Protein 7ZW1 (pdb70)

B-factor: mean 155.66, std 49.42, range [99.78, 293.06]

Sequence (760 aa):
KVKFDQKKRVKLAQGLWLMNWFSVLAGIIIFSLGLFLKIELRKRSDVMNNSESHFVPNSLIGMGVLSCVFNSLAGKICYDALDPAKYARWKPWLKPYLAICVLFNIILFLVALCCFLLRGSLENTLGQGLKNGMKYYRDTDTPGRSFMKKTIDMLQIEFKCCGNNGFRDWFEIQWISNRYLDFSSKEVKDRIKSNVDGRYLVDGVPFSCCNPSSPRPCIQYQITNNSAHYSYDHQTEELNLWVRGCRAALLSYYSSLMNSMGVVTLLIWLFEVTITIGLRYLQTSLDGVSNPEESESESEGWLLEKSVPETWKAFLELVLPLQPRIRLAQGLWLLSWLLALAGGVILLCSGHLLVQLRHLGTFLAPSCQFPVLPQAALAAGAVALGTGLVGVGASRASLNAALYPPWRGVLGPLLVAGTAGGGGLLVVGLGLALALPGSLDEALEEGLVTALAHYKDTEVPGHCQAKRLVDELQLRYHCCGRHGYKDWFGVQWVSSRYLDPGDRDVADRIQSNVEGLYLTDGVPFSCCNPHSPRPCLQNRLSDSYAHPLFDPRQPNQNLWAQGCHEVLLEHLQDLAGTLGSMLAVTFLLQALVLLGLRYLQTALEGLGGVIDAGGETQGYLFPSGLKDMLKTASQVQLQESGGGLVQAGGSLRLSCAASTRTTSRYTVGWFCQAPGKEREFVAAVHWSGGSTWYADSVKGRFTISRDNAKNTVYLQMNSLKQEDTAVYYCAAAEPRRYSYYMRPDEYNYWGQGTQVTVSS

GO terms:
  GO:0016020 membrane (C, TAS)
  GO:0007601 visual perception (P, TAS)
  GO:0005515 protein binding (F, IPI)

Foldseek 3Di:
DDKDFLVRLLVLLVVLLVLLVVLLVLLVVLLVLLVVLQVVVCVLCQLFPVDDDPDLSVLSNVLSVVSNVLSVVVNVCSVLLNPQVSNVVVVVCLVVNLVVLVVSLVVLVVSLVCLQVVLVRRLVRRLVSNVVLQQLQAVLVDPPRVVSVVSNLVLLQVLLAFGQQAQVVVQVHARHHPVPDDCPDPVQVVQQVVDPPRGHGFRFGPPSQFAPPDPDQADGGCLCVQVPDPPDHNVPDDNGGRRGHSSVSVSVVSSVSSNVSSVSSVVSSVSSVVSSQSSQQSVQFCVQPPHSVVSRDMGGGDNDPDDPVRVVVVVVD/DQAFLVNLVVLLVVLLVLLVVLLVLLVVLLVLLVVVLVVCVLVVLLFAPPADLNVLSVLSNQLSVLSNVLSVVSNVSSVCVVPLVVCVVVQPVVVVVLVVSVVSNVVSLVVSLVSLVPRLVCLLVRNVVSLVVLLLLQAPCPDPPRVCSVVSVLVLLQVQVADGQWDPFCSLVHARHHCVPDDPPDPVQVVQLVVDPPSGGGFRFDDPSQFDPVAPDPADTHPLVDQVPDPHRHPPDDPGHGGHGHSNVSVSVVVNVSSVVSSVSSVVSSVSSVVSSQSVLQSSQQCVVVVSDSPDRPRRDGDNDPDDPVVVVVVD/DDKAKAKDWADEAAAQDKTKIKIAIDDLPLLQKKKFKWWDAPVGDTDGAWTAHNVQPAMDGDPVCPPQKDWGADSVRSMIMIMHGRHHQVSFTWMKMFIAGDPDPCSDDDPVGTDHIHPTHTHGYHD

Nearest PDB structures (foldseek):
  7zw1-assembly1_B  TM=1.003E+00  e=3.125E-49  Homo sapiens
  7zw1-assembly1_A  TM=8.471E-01  e=6.240E-21  Homo sapiens
  7aan-assembly1_B  TM=3.066E-01  e=7.421E+00  Homo sapiens
  7aal-assembly1_B  TM=2.793E-01  e=7.796E+00  Homo sapiens
  7zw1-assembly1_A  TM=1.003E+00  e=2.075E-49  Homo sapiens

Solvent-accessible surface area: 37836 Å² total; per-residue (Å²): 186,56,135,21,20,72,110,99,32,70,116,43,5,89,34,13,99,87,55,7,170,114,3,45,117,22,0,80,90,4,64,53,52,0,94,88,1,56,101,24,2,129,129,31,17,59,6,7,53,126,99,20,39,55,115,3,0,85,30,3,39,34,11,0,80,90,4,31,83,15,0,60,72,2,7,132,14,4,126,12,21,82,56,41,79,93,4,58,133,46,82,81,132,21,115,69,26,60,44,79,4,57,114,15,9,106,85,1,86,115,8,0,84,23,3,70,146,63,67,55,76,10,67,120,34,0,0,70,2,4,116,60,0,2,84,66,6,74,17,11,87,48,120,60,70,66,77,16,9,79,28,4,0,72,5,3,32,87,24,105,0,0,4,8,107,3,50,159,22,0,28,104,28,13,8,24,6,82,132,17,21,52,106,104,26,169,86,4,111,61,76,36,145,84,34,129,116,29,78,21,31,11,33,0,2,8,9,0,0,0,14,10,51,0,43,18,39,14,12,18,96,85,6,64,62,58,105,47,57,85,71,21,36,61,127,106,56,102,96,7,4,34,95,112,8,1,70,57,3,0,49,65,66,4,22,66,27,14,40,49,11,0,79,50,2,57,113,13,58,91,82,2,45,69,1,15,78,11,30,49,45,19,20,0,2,14,64,37,6,83,66,34,121,51,34,116,53,112,10,48,0,34,82,102,120,130,57,113,80,103,35,160,112,67,169,114,169,104,106,30,50,65,128,40,9,56,170,102,4,104,19,13,107,90,51,0,141,81,0,20,129,13,0,30,66,1,45,133,37,0,30,91,4,69,86,26,13,201,55,1,39,69,2,13,7,128,92,14,109,0,58,58,0,0,106,8,0,62,38,0,1,55,45,0,59,32,12,0,97,42,0,29,26,5,6,151,11,28,126,71,27,80,106,9,50,98,53,80,58,90,6,14,84,70,9,89,66,23,47,69,28,0,23,36,54,0,86,75,1,41,35,38,8,142,68,31,21,63,46,0,70,97,0,0,46,78,2,7,58,48,8,12,56,53,3,56,25,19,108,74,109,75,68,52,89,11,9,95,40,4,0,71,8,2,23,120,31,66,0,1,2,21,19,2,39,13,1,1,3,9,32,3,26,17,14,68,146,34,28,41,105,64,48,172,84,19,24,95,94,44,140,80,36,108,134,36,62,32,38,31,18,2,0,4,6,0,0,2,8,9,89,0,46,13,19,16,24,30,83,139,7,50,52,32,194,12,28,68,105,12,56,33,94,111,33,114,22,3,6,30,94,85,0,2,6,72,22,1,28,96,53,1,93,89,36,2,44,67,1,7,74,60,0,44,76,0,70,109,24,5,48,94,3,25,75,21,5,49,69,19,24,21,2,15,92,56,31,42,7,76,27,120,36,64,65,64,26,94,2,96,72,70,97,45,41,106,157,69,67,104,159,102,122,138,102,14,117,5,110,3,57,43,34,27,154,14,122,50,53,28,65,26,98,0,28,2,42,26,50,32,217,44,4,69,99,7,3,4,0,0,0,27,48,24,139,84,126,138,96,66,13,4,0,0,2,1,127,56,42,78,10,53,96,39,18,128,77,17,132,61,54,8,57,11,54,32,60,73,97,144,31,11,6,53,0,62,1,51,57,4,78,84,121,18,38,5,31,5,35,0,0,2,0,24,39,1,53,13,7,65,92,0,86,54,52,2,7,38,12,65,4,133,3,22,92,3,46,0,46,122

Secondary structure (DSSP, 8-state):
-EEE-HHHHHHHHHHHHHHHHHHHHHHHHHHHHHHHHHHHHHHTTTTS-SS---SHHHHHHHHHHHHHHHHHHHHHHHHHHHSHHHHHTTGGGHHHHHHHHHHHHHHHHHHHHHHHHTHHHHHHHHHHHHHHHHHTTS--SSTTTHHHHHHHHHHHHHHT--TTTSSHHHHHS--S-STTS-TT-HHHHHHHHHSTTS----SB--GGGB-TT-SSPPP-BSSS-GGGSSS--TTT--TTB--S-HHHHHHHHHHHHHHHHHHHHHHHHHHHHHHHHHHHHHHHHHHHSS-TT--SS-EEE-S--S-HHHHHHHHH-/-B--HHHHHHHHHHHHHHHHHHHHHHHHHHHHHHHHHHHHHTTGGGS-TT--TTHHHHHHHHHHHHHHHHHHHHHHHHHHHH-GGGSGGGTTTHHHHHHHHHHHHHHHHHHHHHHHHHHHHHHHHHHHHHHHHHHHTTS-SSSTT-THHHHHHHHHHHHHT--SSS-SGGGGGS--S-GGGS-TT-HHHHHHHHHSGGG----S---GGGB-TT-SSPP--S-TT-SSSSSS--SS--SSSB-SS-HHHHHHHHHHHHHHHHHHHHHHHHHHHHHHHHHHHHHHHHHHHHTT-SS--S--B--SSSS-HHHHHHH-/-----EEE---EEETT--EEEEEE--SS-GGG-EEEEEEE-TTS--EEEEEE-SSSS-EEE-GGGTTTEEEEEETTTTEEEEEE-S--GGG-EEEEEEEES---S-SS--TTT--EE---EEEEEE-

InterPro domains:
  IPR000830 Peripherin/rom-1 [PR00218] (19-41)
  IPR000830 Peripherin/rom-1 [PR00218] (60-79)
  IPR000830 Peripherin/rom-1 [PR00218] (102-122)
  IPR000830 Peripherin/rom-1 [PR00218] (158-186)
  IPR000830 Peripherin/rom-1 [PR00218] (198-224)
  IPR000830 Peripherin/rom-1 [PR00218] (265-286)
  IPR008952 Tetraspanin, EC2 domain superfamily [G3DSA:1.10.1450.10] (122-251)
  IPR008952 Tetraspanin, EC2 domain superfamily [SSF48652] (120-259)
  IPR018498 Peripherin/rom-1, conserved site [PS00930] (207-222)
  IPR018499 Tetraspanin/Peripherin [PF00335] (19-281)
  IPR018499 Tetraspanin/Peripherin [PTHR19282] (22-271)
  IPR042026 Peripherin, extracellular domain [cd03162] (120-262)

CATH classification: 2.60.40.10

Radius of gyration: 37.59 Å; Cα contacts (8 Å, |Δi|>4): 1177; chains: 3; bounding box: 50×103×124 Å

Organism: Homo sapiens (NCBI:txid9606)

Structure (mmCIF, N/CA/C/O backbone):
data_7ZW1
#
_entry.id   7ZW1
#
_cell.length_a   1.00
_cell.length_b   1.00
_cell.length_c   1.00
_cell.angle_alpha   90.00
_cell.angle_beta   90.00
_cell.angle_gamma   90.00
#
_symmetry.space_group_name_H-M   'P 1'
#
loop_
_entity.id
_entity.type
_entity.pdbx_description
1 polymer Peripherin-2
2 polymer 'Rod outer segment membrane protein 1'
3 polymer Nanobody
#
loop_
_atom_site.group_PDB
_atom_site.id
_atom_site.type_symbol
_atom_site.label_atom_id
_atom_site.label_alt_id
_atom_site.label_comp_id
_atom_site.label_asym_id
_atom_site.label_entity_id
_atom_site.label_seq_id
_atom_site.pdbx_PDB_ins_code
_atom_site.Cartn_x
_atom_site.Cartn_y
_atom_site.Cartn_z
_atom_site.occupancy
_atom_site.B_iso_or_equiv
_atom_site.auth_seq_id
_atom_site.auth_comp_id
_atom_site.auth_asym_id
_atom_site.auth_atom_id
_atom_site.pdbx_PDB_model_num
ATOM 1 N N . LYS A 1 12 ? 117.866 154.430 103.091 1.00 240.48 5 LYS A N 1
ATOM 2 C CA . LYS A 1 12 ? 118.683 155.626 102.925 1.00 240.48 5 LYS A CA 1
ATOM 3 C C . LYS A 1 12 ? 118.280 156.701 103.930 1.00 240.48 5 LYS A C 1
ATOM 4 O O . LYS A 1 12 ? 117.309 156.539 104.669 1.00 240.48 5 LYS A O 1
ATOM 23 N N . VAL A 1 13 ? 119.033 157.800 103.953 1.00 241.45 6 VAL A N 1
ATOM 24 C CA . VAL A 1 13 ? 118.793 158.882 104.901 1.00 241.45 6 VAL A CA 1
ATOM 25 C C . VAL A 1 13 ? 119.562 160.121 104.458 1.00 241.45 6 VAL A C 1
ATOM 26 O O . VAL A 1 13 ? 120.624 160.020 103.834 1.00 241.45 6 VAL A O 1
ATOM 39 N N . LYS A 1 14 ? 119.024 161.297 104.771 1.00 244.50 7 LYS A N 1
ATOM 40 C CA . LYS A 1 14 ? 119.664 162.551 104.411 1.00 244.50 7 LYS A CA 1
ATOM 41 C C . LYS A 1 14 ? 120.735 162.915 105.437 1.00 244.50 7 LYS A C 1
ATOM 42 O O . LYS A 1 14 ? 120.793 162.367 106.541 1.00 244.50 7 LYS A O 1
ATOM 61 N N . PHE A 1 15 ? 121.595 163.859 105.061 1.00 243.10 8 PHE A N 1
ATOM 62 C CA . PHE A 1 15 ? 122.684 164.281 105.928 1.00 243.10 8 PHE A CA 1
ATOM 63 C C . PHE A 1 15 ? 123.053 165.723 105.616 1.00 243.10 8 PHE A C 1
ATOM 64 O O . PHE A 1 15 ? 123.033 166.142 104.455 1.00 243.10 8 PHE A O 1
ATOM 81 N N . ASP A 1 16 ? 123.400 166.468 106.663 1.00 242.68 9 ASP A N 1
ATOM 82 C CA . ASP A 1 16 ? 123.881 167.836 106.556 1.00 242.68 9 ASP A CA 1
ATOM 83 C C . ASP A 1 16 ? 125.189 167.950 107.331 1.00 242.68 9 ASP A C 1
ATOM 84 O O . ASP A 1 16 ? 125.668 166.982 107.927 1.00 242.68 9 ASP A O 1
ATOM 93 N N . GLN A 1 17 ? 125.773 169.149 107.322 1.00 246.87 10 GLN A N 1
ATOM 94 C CA . GLN A 1 17 ? 127.053 169.345 107.997 1.00 246.87 10 GLN A CA 1
ATOM 95 C C . GLN A 1 17 ? 126.932 169.107 109.498 1.00 246.87 10 GLN A C 1
ATOM 96 O O . GLN A 1 17 ? 127.792 168.453 110.102 1.00 246.87 10 GLN A O 1
ATOM 110 N N . LYS A 1 18 ? 125.869 169.624 110.120 1.00 241.60 11 LYS A N 1
ATOM 111 C CA . LYS A 1 18 ? 125.715 169.465 111.562 1.00 241.60 11 LYS A CA 1
ATOM 112 C C . LYS A 1 18 ? 125.476 168.006 111.931 1.00 241.60 11 LYS A C 1
ATOM 113 O O . LYS A 1 18 ? 126.053 167.502 112.902 1.00 241.60 11 LYS A O 1
ATOM 132 N N . LYS A 1 19 ? 124.642 167.305 111.161 1.00 240.53 12 LYS A N 1
ATOM 133 C CA . LYS A 1 19 ? 124.424 165.888 111.427 1.00 240.53 12 LYS A CA 1
ATOM 134 C C . LYS A 1 19 ? 125.715 165.102 111.253 1.00 240.53 12 LYS A C 1
ATOM 135 O O . LYS A 1 19 ? 126.022 164.215 112.056 1.00 240.53 12 LYS A O 1
ATOM 154 N N . ARG A 1 20 ? 126.489 165.420 110.214 1.00 239.44 13 ARG A N 1
ATOM 155 C CA . ARG A 1 20 ? 127.738 164.705 109.978 1.00 239.44 13 ARG A CA 1
ATOM 156 C C . ARG A 1 20 ? 128.729 164.928 111.114 1.00 239.44 13 ARG A C 1
ATOM 157 O O . ARG A 1 20 ? 129.377 163.982 111.576 1.00 239.44 13 ARG A O 1
ATOM 178 N N . VAL A 1 21 ? 128.860 166.170 111.584 1.00 234.96 14 VAL A N 1
ATOM 179 C CA . VAL A 1 21 ? 129.824 166.443 112.647 1.00 234.96 14 VAL A CA 1
ATOM 180 C C . VAL A 1 21 ? 129.367 165.811 113.958 1.00 234.96 14 VAL A C 1
ATOM 181 O O . VAL A 1 21 ? 130.183 165.281 114.724 1.00 234.96 14 VAL A O 1
ATOM 194 N N . LYS A 1 22 ? 128.061 165.846 114.241 1.00 233.16 15 LYS A N 1
ATOM 195 C CA . LYS A 1 22 ? 127.556 165.176 115.435 1.00 233.16 15 LYS A CA 1
ATOM 196 C C . LYS A 1 22 ? 127.797 163.674 115.359 1.00 233.16 15 LYS A C 1
ATOM 197 O O . LYS A 1 22 ? 128.164 163.042 116.358 1.00 233.16 15 LYS A O 1
ATOM 216 N N . LEU A 1 23 ? 127.591 163.085 114.180 1.00 224.91 16 LEU A N 1
ATOM 217 C CA . LEU A 1 23 ? 127.854 161.663 114.004 1.00 224.91 16 LEU A CA 1
ATOM 218 C C . LEU A 1 23 ? 129.328 161.352 114.216 1.00 224.91 16 LEU A C 1
ATOM 219 O O . LEU A 1 23 ? 129.673 160.331 114.817 1.00 224.91 16 LEU A O 1
ATOM 235 N N . ALA A 1 24 ? 130.215 162.219 113.724 1.00 222.35 17 ALA A N 1
ATOM 236 C CA . ALA A 1 24 ? 131.643 162.013 113.944 1.00 222.35 17 ALA A CA 1
ATOM 237 C C . ALA A 1 24 ? 131.987 162.076 115.428 1.00 222.35 17 ALA A C 1
ATOM 238 O O . ALA A 1 24 ? 132.781 161.268 115.926 1.00 222.35 17 ALA A O 1
ATOM 245 N N . GLN A 1 25 ? 131.409 163.038 116.151 1.00 223.76 18 GLN A N 1
ATOM 246 C CA . GLN A 1 25 ? 131.663 163.134 117.586 1.00 223.76 18 GLN A CA 1
ATOM 247 C C . GLN A 1 25 ? 131.186 161.878 118.306 1.00 223.76 18 GLN A C 1
ATOM 248 O O . GLN A 1 25 ? 131.892 161.324 119.162 1.00 223.76 18 GLN A O 1
ATOM 262 N N . GLY A 1 26 ? 129.980 161.416 117.973 1.00 216.00 19 GLY A N 1
ATOM 263 C CA . GLY A 1 26 ? 129.481 160.189 118.568 1.00 216.00 19 GLY A CA 1
ATOM 264 C C . GLY A 1 26 ? 130.355 158.996 118.236 1.00 216.00 19 GLY A C 1
ATOM 265 O O . GLY A 1 26 ? 130.576 158.121 119.076 1.00 216.00 19 GLY A O 1
ATOM 269 N N . LEU A 1 27 ? 130.858 158.942 117.001 1.00 209.50 20 LEU A N 1
ATOM 270 C CA . LEU A 1 27 ? 131.760 157.866 116.611 1.00 209.50 20 LEU A CA 1
ATOM 271 C C . LEU A 1 27 ? 133.024 157.885 117.454 1.00 209.50 20 LEU A C 1
ATOM 272 O O . LEU A 1 27 ? 133.481 156.839 117.920 1.00 209.50 20 LEU A O 1
ATOM 288 N N . TRP A 1 28 ? 133.602 159.068 117.662 1.00 204.70 21 TRP A N 1
ATOM 289 C CA . TRP A 1 28 ? 134.804 159.167 118.484 1.00 204.70 21 TRP A CA 1
ATOM 290 C C . TRP A 1 28 ? 134.528 158.698 119.909 1.00 204.70 21 TRP A C 1
ATOM 291 O O . TRP A 1 28 ? 135.305 157.925 120.490 1.00 204.70 21 TRP A O 1
ATOM 312 N N . LEU A 1 29 ? 133.414 159.152 120.487 1.00 203.88 22 LEU A N 1
ATOM 313 C CA . LEU A 1 29 ? 133.094 158.776 121.861 1.00 203.88 22 LEU A CA 1
ATOM 314 C C . LEU A 1 29 ? 132.883 157.271 121.982 1.00 203.88 22 LEU A C 1
ATOM 315 O O . LEU A 1 29 ? 133.427 156.620 122.887 1.00 203.88 22 LEU A O 1
ATOM 331 N N . MET A 1 30 ? 132.100 156.695 121.069 1.00 197.19 23 MET A N 1
ATOM 332 C CA . MET A 1 30 ? 131.837 155.265 121.133 1.00 197.19 23 MET A CA 1
ATOM 333 C C . MET A 1 30 ? 133.089 154.462 120.819 1.00 197.19 23 MET A C 1
ATOM 334 O O . MET A 1 30 ? 133.239 153.341 121.308 1.00 197.19 23 MET A O 1
ATOM 348 N N . ASN A 1 31 ? 134.006 155.019 120.028 1.00 194.36 24 ASN A N 1
ATOM 349 C CA . ASN A 1 31 ? 135.269 154.340 119.779 1.00 194.36 24 ASN A CA 1
ATOM 350 C C . ASN A 1 31 ? 136.122 154.295 121.038 1.00 194.36 24 ASN A C 1
ATOM 351 O O . ASN A 1 31 ? 136.755 153.275 121.328 1.00 194.36 24 ASN A O 1
ATOM 362 N N . TRP A 1 32 ? 136.161 155.390 121.795 1.00 192.82 25 TRP A N 1
ATOM 363 C CA . TRP A 1 32 ? 136.868 155.350 123.073 1.00 192.82 25 TRP A CA 1
ATOM 364 C C . TRP A 1 32 ? 136.217 154.344 124.017 1.00 192.82 25 TRP A C 1
ATOM 365 O O . TRP A 1 32 ? 136.909 153.584 124.713 1.00 192.82 25 TRP A O 1
ATOM 386 N N . PHE A 1 33 ? 134.882 154.314 124.043 1.00 190.60 26 PHE A N 1
ATOM 387 C CA . PHE A 1 33 ? 134.187 153.310 124.845 1.00 190.60 26 PHE A CA 1
ATOM 388 C C . PHE A 1 33 ? 134.569 151.901 124.406 1.00 190.60 26 PHE A C 1
ATOM 389 O O . PHE A 1 33 ? 134.738 151.004 125.239 1.00 190.60 26 PHE A O 1
ATOM 406 N N . SER A 1 34 ? 134.697 151.685 123.097 1.00 185.72 27 SER A N 1
ATOM 407 C CA . SER A 1 34 ? 135.067 150.369 122.592 1.00 185.72 27 SER A CA 1
ATOM 408 C C . SER A 1 34 ? 136.498 150.015 122.960 1.00 185.72 27 SER A C 1
ATOM 409 O O . SER A 1 34 ? 136.805 148.844 123.188 1.00 185.72 27 SER A O 1
ATOM 417 N N . VAL A 1 35 ? 137.390 151.004 122.999 1.00 185.24 28 VAL A N 1
ATOM 418 C CA . VAL A 1 35 ? 138.748 150.750 123.470 1.00 185.24 28 VAL A CA 1
ATOM 419 C C . VAL A 1 35 ? 138.712 150.294 124.922 1.00 185.24 28 VAL A C 1
ATOM 420 O O . VAL A 1 35 ? 139.415 149.352 125.320 1.00 185.24 28 VAL A O 1
ATOM 433 N N . LEU A 1 36 ? 137.892 150.960 125.738 1.00 177.43 29 LEU A N 1
ATOM 434 C CA . LEU A 1 36 ? 137.724 150.534 127.124 1.00 177.43 29 LEU A CA 1
ATOM 435 C C . LEU A 1 36 ? 137.193 149.106 127.195 1.00 177.43 29 LEU A C 1
ATOM 436 O O . LEU A 1 36 ? 137.661 148.292 128.005 1.00 177.43 29 LEU A O 1
ATOM 452 N N . ALA A 1 37 ? 136.212 148.787 126.351 1.00 170.59 30 ALA A N 1
ATOM 453 C CA . ALA A 1 37 ? 135.667 147.435 126.315 1.00 170.59 30 ALA A CA 1
ATOM 454 C C . ALA A 1 37 ? 136.742 146.425 125.935 1.00 170.59 30 ALA A C 1
ATOM 455 O O . ALA A 1 37 ? 136.815 145.331 126.508 1.00 170.59 30 ALA A O 1
ATOM 462 N N . GLY A 1 38 ? 137.583 146.776 124.963 1.00 168.37 31 GLY A N 1
ATOM 463 C CA . GLY A 1 38 ? 138.650 145.880 124.556 1.00 168.37 31 GLY A CA 1
ATOM 464 C C . GLY A 1 38 ? 139.636 145.612 125.674 1.00 168.37 31 GLY A C 1
ATOM 465 O O . GLY A 1 38 ? 140.042 144.469 125.897 1.00 168.37 31 GLY A O 1
ATOM 469 N N . ILE A 1 39 ? 140.028 146.657 126.402 1.00 168.51 32 ILE A N 1
ATOM 470 C CA . ILE A 1 39 ? 140.987 146.450 127.484 1.00 168.51 32 ILE A CA 1
ATOM 471 C C . ILE A 1 39 ? 140.362 145.619 128.600 1.00 168.51 32 ILE A C 1
ATOM 472 O O . ILE A 1 39 ? 141.022 144.752 129.188 1.00 168.51 32 ILE A O 1
ATOM 488 N N . ILE A 1 40 ? 139.084 145.855 128.913 1.00 163.54 33 ILE A N 1
ATOM 489 C CA . ILE A 1 40 ? 138.464 145.080 129.986 1.00 163.54 33 ILE A CA 1
ATOM 490 C C . ILE A 1 40 ? 138.322 143.617 129.579 1.00 163.54 33 ILE A C 1
ATOM 491 O O . ILE A 1 40 ? 138.530 142.714 130.397 1.00 163.54 33 ILE A O 1
ATOM 507 N N . ILE A 1 41 ? 137.962 143.349 128.321 1.00 157.02 34 ILE A N 1
ATOM 508 C CA . ILE A 1 41 ? 137.862 141.958 127.889 1.00 157.02 34 ILE A CA 1
ATOM 509 C C . ILE A 1 41 ? 139.240 141.309 127.872 1.00 157.02 34 ILE A C 1
ATOM 510 O O . ILE A 1 41 ? 139.379 140.118 128.163 1.00 157.02 34 ILE A O 1
ATOM 526 N N . PHE A 1 42 ? 140.277 142.073 127.524 1.00 157.05 35 PHE A N 1
ATOM 527 C CA . PHE A 1 42 ? 141.640 141.560 127.623 1.00 157.05 35 PHE A CA 1
ATOM 528 C C . PHE A 1 42 ? 141.953 141.138 129.053 1.00 157.05 35 PHE A C 1
ATOM 529 O O . PHE A 1 42 ? 142.469 140.039 129.298 1.00 157.05 35 PHE A O 1
ATOM 546 N N . SER A 1 43 ? 141.642 142.008 130.015 1.00 158.09 36 SER A N 1
ATOM 547 C CA . SER A 1 43 ? 141.903 141.684 131.413 1.00 158.09 36 SER A CA 1
ATOM 548 C C . SER A 1 43 ? 141.124 140.448 131.843 1.00 158.09 36 SER A C 1
ATOM 549 O O . SER A 1 43 ? 141.657 139.579 132.542 1.00 158.09 36 SER A O 1
ATOM 557 N N . LEU A 1 44 ? 139.857 140.355 131.438 1.00 151.11 37 LEU A N 1
ATOM 558 C CA . LEU A 1 44 ? 139.043 139.204 131.818 1.00 151.11 37 LEU A CA 1
ATOM 559 C C . LEU A 1 44 ? 139.574 137.918 131.196 1.00 151.11 37 LEU A C 1
ATOM 560 O O . LEU A 1 44 ? 139.574 136.862 131.841 1.00 151.11 37 LEU A O 1
ATOM 576 N N . GLY A 1 45 ? 140.016 137.979 129.941 1.00 144.72 38 GLY A N 1
ATOM 577 C CA . GLY A 1 45 ? 140.607 136.808 129.321 1.00 144.72 38 GLY A CA 1
ATOM 578 C C . GLY A 1 45 ? 141.868 136.364 130.032 1.00 144.72 38 GLY A C 1
ATOM 579 O O . GLY A 1 45 ? 142.096 135.169 130.227 1.00 144.72 38 GLY A O 1
ATOM 583 N N . LEU A 1 46 ? 142.704 137.323 130.435 1.00 144.96 39 LEU A N 1
ATOM 584 C CA . LEU A 1 46 ? 143.896 136.972 131.202 1.00 144.96 39 LEU A CA 1
ATOM 585 C C . LEU A 1 46 ? 143.517 136.348 132.539 1.00 144.96 39 LEU A C 1
ATOM 586 O O . LEU A 1 46 ? 144.168 135.402 133.003 1.00 144.96 39 LEU A O 1
ATOM 602 N N . PHE A 1 47 ? 142.471 136.875 133.179 1.00 139.94 40 PHE A N 1
ATOM 603 C CA . PHE A 1 47 ? 142.004 136.299 134.435 1.00 139.94 40 PHE A CA 1
ATOM 604 C C . PHE A 1 47 ? 141.559 134.856 134.241 1.00 139.94 40 PHE A C 1
ATOM 605 O O . PHE A 1 47 ? 141.895 133.979 135.046 1.00 139.94 40 PHE A O 1
ATOM 622 N N . LEU A 1 48 ? 140.803 134.591 133.175 1.00 133.33 41 LEU A N 1
ATOM 623 C CA . LEU A 1 48 ? 140.388 133.220 132.894 1.00 133.33 41 LEU A CA 1
ATOM 624 C C . LEU A 1 48 ? 141.594 132.332 132.623 1.00 133.33 41 LEU A C 1
ATOM 625 O O . LEU A 1 48 ? 141.644 131.182 133.074 1.00 133.33 41 LEU A O 1
ATOM 641 N N . LYS A 1 49 ? 142.573 132.847 131.879 1.00 134.39 42 LYS A N 1
ATOM 642 C CA . LYS A 1 49 ? 143.776 132.073 131.592 1.00 134.39 42 LYS A CA 1
ATOM 643 C C . LYS A 1 49 ? 144.481 131.666 132.880 1.00 134.39 42 LYS A C 1
ATOM 644 O O . LYS A 1 49 ? 144.823 130.493 133.072 1.00 134.39 42 LYS A O 1
ATOM 663 N N . ILE A 1 50 ? 144.710 132.627 133.776 1.00 134.61 43 ILE A N 1
ATOM 664 C CA . ILE A 1 50 ? 145.420 132.319 135.014 1.00 134.61 43 ILE A CA 1
ATOM 665 C C . ILE A 1 50 ? 144.597 131.374 135.880 1.00 134.61 43 ILE A C 1
ATOM 666 O O . ILE A 1 50 ? 145.138 130.455 136.507 1.00 134.61 43 ILE A O 1
ATOM 682 N N . GLU A 1 51 ? 143.279 131.580 135.935 1.00 128.94 44 GLU A N 1
ATOM 683 C CA . GLU A 1 51 ? 142.436 130.696 136.730 1.00 128.94 44 GLU A CA 1
ATOM 684 C C . GLU A 1 51 ? 142.512 129.266 136.217 1.00 128.94 44 GLU A C 1
ATOM 685 O O . GLU A 1 51 ? 142.618 128.319 137.005 1.00 128.94 44 GLU A O 1
ATOM 697 N N . LEU A 1 52 ? 142.460 129.087 134.897 1.00 125.71 45 LEU A N 1
ATOM 698 C CA . LEU A 1 52 ? 142.572 127.748 134.333 1.00 125.71 45 LEU A CA 1
ATOM 699 C C . LEU A 1 52 ? 143.941 127.149 134.618 1.00 125.71 45 LEU A C 1
ATOM 700 O O . LEU A 1 52 ? 144.053 125.963 134.949 1.00 125.71 45 LEU A O 1
ATOM 716 N N . ARG A 1 53 ? 144.998 127.955 134.496 1.00 128.25 46 ARG A N 1
ATOM 717 C CA . ARG A 1 53 ? 146.338 127.449 134.764 1.00 128.25 46 ARG A CA 1
ATOM 718 C C . ARG A 1 53 ? 146.493 127.025 136.218 1.00 128.25 46 ARG A C 1
ATOM 719 O O . ARG A 1 53 ? 147.262 126.104 136.517 1.00 128.25 46 ARG A O 1
ATOM 740 N N . LYS A 1 54 ? 145.776 127.681 137.133 1.00 122.26 47 LYS A N 1
ATOM 741 C CA . LYS A 1 54 ? 145.909 127.349 138.549 1.00 122.26 47 LYS A CA 1
ATOM 742 C C . LYS A 1 54 ? 145.597 125.878 138.801 1.00 122.26 47 LYS A C 1
ATOM 743 O O . LYS A 1 54 ? 146.349 125.182 139.491 1.00 122.26 47 LYS A O 1
ATOM 762 N N . ARG A 1 55 ? 144.491 125.386 138.245 1.00 117.22 48 ARG A N 1
ATOM 763 C CA . ARG A 1 55 ? 144.081 124.000 138.417 1.00 117.22 48 ARG A CA 1
ATOM 764 C C . ARG A 1 55 ? 144.708 123.071 137.386 1.00 117.22 48 ARG A C 1
ATOM 765 O O . ARG A 1 55 ? 144.189 121.972 137.160 1.00 117.22 48 ARG A O 1
ATOM 786 N N . SER A 1 56 ? 145.806 123.485 136.753 1.00 120.57 49 SER A N 1
ATOM 787 C CA . SER A 1 56 ? 146.439 122.636 135.750 1.00 120.57 49 SER A CA 1
ATOM 788 C C . SER A 1 56 ? 146.946 121.339 136.364 1.00 120.57 49 SER A C 1
ATOM 789 O O . SER A 1 56 ? 146.819 120.266 135.763 1.00 120.57 49 SER A O 1
ATOM 797 N N . ASP A 1 57 ? 147.526 121.416 137.563 1.00 121.26 50 ASP A N 1
ATOM 798 C CA . ASP A 1 57 ? 148.161 120.244 138.156 1.00 121.26 50 ASP A CA 1
ATOM 799 C C . ASP A 1 57 ? 147.148 119.135 138.421 1.00 121.26 50 ASP A C 1
ATOM 800 O O . ASP A 1 57 ? 147.385 117.970 138.080 1.00 121.26 50 ASP A O 1
ATOM 809 N N . VAL A 1 58 ? 146.010 119.475 139.028 1.00 116.30 51 VAL A N 1
ATOM 810 C CA . VAL A 1 58 ? 145.025 118.450 139.372 1.00 116.30 51 VAL A CA 1
ATOM 811 C C . VAL A 1 58 ? 144.536 117.750 138.112 1.00 116.30 51 VAL A C 1
ATOM 812 O O . VAL A 1 58 ? 144.418 116.521 138.067 1.00 116.30 51 VAL A O 1
ATOM 825 N N . MET A 1 59 ? 144.244 118.522 137.072 1.00 121.52 52 MET A N 1
ATOM 826 C CA . MET A 1 59 ? 143.940 117.957 135.771 1.00 121.52 52 MET A CA 1
ATOM 827 C C . MET A 1 59 ? 145.250 117.614 135.065 1.00 121.52 52 MET A C 1
ATOM 828 O O . MET A 1 59 ? 146.341 117.770 135.621 1.00 121.52 52 MET A O 1
ATOM 842 N N . ASN A 1 60 ? 145.159 117.127 133.831 1.00 120.56 53 ASN A N 1
ATOM 843 C CA . ASN A 1 60 ? 146.375 116.825 133.095 1.00 120.56 53 ASN A CA 1
ATOM 844 C C . ASN A 1 60 ? 147.187 118.103 132.890 1.00 120.56 53 ASN A C 1
ATOM 845 O O . ASN A 1 60 ? 146.723 119.218 133.139 1.00 120.56 53 ASN A O 1
ATOM 856 N N . ASN A 1 61 ? 148.427 117.927 132.430 1.00 129.55 54 ASN A N 1
ATOM 857 C CA . ASN A 1 61 ? 149.361 119.047 132.391 1.00 129.55 54 ASN A CA 1
ATOM 858 C C . ASN A 1 61 ? 148.837 120.183 131.522 1.00 129.55 54 ASN A C 1
ATOM 859 O O . ASN A 1 61 ? 148.899 121.353 131.916 1.00 129.55 54 ASN A O 1
ATOM 870 N N . SER A 1 62 ? 148.317 119.863 130.339 1.00 131.22 55 SER A N 1
ATOM 871 C CA . SER A 1 62 ? 147.831 120.874 129.403 1.00 131.22 55 SER A CA 1
ATOM 872 C C . SER A 1 62 ? 146.495 120.410 128.846 1.00 131.22 55 SER A C 1
ATOM 873 O O . SER A 1 62 ? 146.373 119.267 128.393 1.00 131.22 55 SER A O 1
ATOM 881 N N . GLU A 1 63 ? 145.497 121.289 128.884 1.00 128.02 56 GLU A N 1
ATOM 882 C CA . GLU A 1 63 ? 144.179 120.962 128.364 1.00 128.02 56 GLU A CA 1
ATOM 883 C C . GLU A 1 63 ? 143.323 122.219 128.346 1.00 128.02 56 GLU A C 1
ATOM 884 O O . GLU A 1 63 ? 143.309 123.000 129.300 1.00 128.02 56 GLU A O 1
ATOM 896 N N . SER A 1 64 ? 142.605 122.403 127.239 1.00 131.19 57 SER A N 1
ATOM 897 C CA . SER A 1 64 ? 141.630 123.485 127.109 1.00 131.19 57 SER A CA 1
ATOM 898 C C . SER A 1 64 ? 142.274 124.851 127.335 1.00 131.19 57 SER A C 1
ATOM 899 O O . SER A 1 64 ? 141.937 125.565 128.281 1.00 131.19 57 SER A O 1
ATOM 907 N N . HIS A 1 65 ? 143.208 125.218 126.464 1.00 130.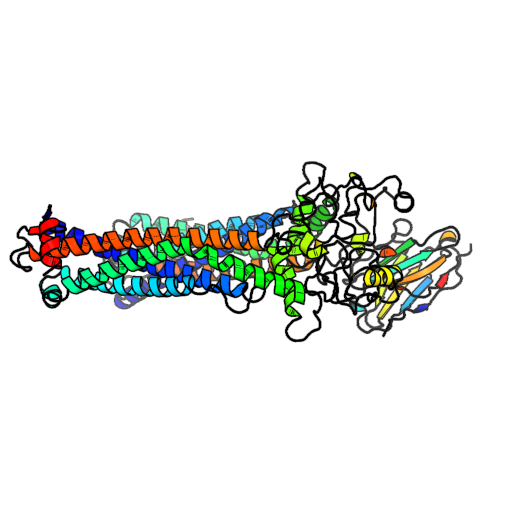88 58 HIS A N 1
ATOM 908 C CA . HIS A 1 65 ? 143.837 126.533 126.483 1.00 130.88 58 HIS A CA 1
ATOM 909 C C . HIS A 1 65 ? 143.753 127.188 125.109 1.00 130.88 58 HIS A C 1
ATOM 910 O O . HIS A 1 65 ? 144.742 127.694 124.575 1.00 130.88 58 HIS A O 1
ATOM 924 N N . PHE A 1 66 ? 142.561 127.174 124.519 1.00 131.99 59 PHE A N 1
ATOM 925 C CA . PHE A 1 66 ? 142.300 127.835 123.247 1.00 131.99 59 PHE A CA 1
ATOM 926 C C . PHE A 1 66 ? 141.384 129.039 123.382 1.00 131.99 59 PHE A C 1
ATOM 927 O O . PHE A 1 66 ? 141.666 130.092 122.805 1.00 131.99 59 PHE A O 1
ATOM 944 N N . VAL A 1 67 ? 140.287 128.906 124.128 1.00 131.64 60 VAL A N 1
ATOM 945 C CA . VAL A 1 67 ? 139.388 130.041 124.331 1.00 131.64 60 VAL A CA 1
ATOM 946 C C . VAL A 1 67 ? 140.106 131.213 124.985 1.00 131.64 60 VAL A C 1
ATOM 947 O O . VAL A 1 67 ? 139.899 132.357 124.550 1.00 131.64 60 VAL A O 1
ATOM 960 N N . PRO A 1 68 ? 140.919 131.024 126.028 1.00 133.94 61 PRO A N 1
ATOM 961 C CA . PRO A 1 68 ? 141.613 132.185 126.613 1.00 133.94 61 PRO A CA 1
ATOM 962 C C . PRO A 1 68 ? 142.533 132.891 125.632 1.00 133.94 61 PRO A C 1
ATOM 963 O O . PRO A 1 68 ? 142.525 134.126 125.556 1.00 133.94 61 PRO A O 1
ATOM 974 N N . ASN A 1 69 ? 143.335 132.139 124.874 1.00 140.87 62 ASN A N 1
ATOM 975 C CA . ASN A 1 69 ? 144.221 132.768 123.901 1.00 140.87 62 ASN A CA 1
ATOM 976 C C . ASN A 1 69 ? 143.423 133.506 122.837 1.00 140.87 62 ASN A C 1
ATOM 977 O O . ASN A 1 69 ? 143.788 134.617 122.427 1.00 140.87 62 ASN A O 1
ATOM 988 N N . SER A 1 70 ? 142.328 132.900 122.372 1.00 140.21 63 SER A N 1
ATOM 989 C CA . SER A 1 70 ? 141.469 133.577 121.411 1.00 140.21 63 SER A CA 1
ATOM 990 C C . SER A 1 70 ? 140.929 134.875 121.991 1.00 140.21 63 SER A C 1
ATOM 991 O O . SER A 1 70 ? 140.878 135.896 121.300 1.00 140.21 63 SER A O 1
ATOM 999 N N . LEU A 1 71 ? 140.521 134.854 123.260 1.00 142.99 64 LEU A N 1
ATOM 1000 C CA . LEU A 1 71 ? 140.003 136.064 123.890 1.00 142.99 64 LEU A CA 1
ATOM 1001 C C . LEU A 1 71 ? 141.073 137.145 123.970 1.00 142.99 64 LEU A C 1
ATOM 1002 O O . LEU A 1 71 ? 140.797 138.322 123.713 1.00 142.99 64 LEU A O 1
ATOM 1018 N N . ILE A 1 72 ? 142.300 136.767 124.334 1.00 151.94 65 ILE A N 1
ATOM 1019 C CA . ILE A 1 72 ? 143.377 137.752 124.427 1.00 151.94 65 ILE A CA 1
ATOM 1020 C C . ILE A 1 72 ? 143.633 138.380 123.063 1.00 151.94 65 ILE A C 1
ATOM 1021 O O . ILE A 1 72 ? 143.719 139.611 122.924 1.00 151.94 65 ILE A O 1
ATOM 1037 N N . GLY A 1 73 ? 143.769 137.540 122.036 1.00 158.51 66 GLY A N 1
ATOM 1038 C CA . GLY A 1 73 ? 143.996 138.062 120.700 1.00 158.51 66 GLY A CA 1
ATOM 1039 C C . GLY A 1 73 ? 142.859 138.947 120.233 1.00 158.51 66 GLY A C 1
ATOM 1040 O O . GLY A 1 73 ? 143.082 139.988 119.609 1.00 158.51 66 GLY A O 1
ATOM 1044 N N . MET A 1 74 ? 141.623 138.547 120.534 1.00 160.63 67 MET A N 1
ATOM 1045 C CA . MET A 1 74 ? 140.470 139.336 120.126 1.00 160.63 67 MET A CA 1
ATOM 1046 C C . MET A 1 74 ? 140.467 140.691 120.814 1.00 160.63 67 MET A C 1
ATOM 1047 O O . MET A 1 74 ? 140.162 141.710 120.188 1.00 160.63 67 MET A O 1
ATOM 1061 N N . GLY A 1 75 ? 140.795 140.724 122.105 1.00 163.33 68 GLY A N 1
ATOM 1062 C CA . GLY A 1 75 ? 140.875 141.997 122.799 1.00 163.33 68 GLY A CA 1
ATOM 1063 C C . GLY A 1 75 ? 141.931 142.910 122.207 1.00 163.33 68 GLY A C 1
ATOM 1064 O O . GLY A 1 75 ? 141.689 144.102 121.996 1.00 163.33 68 GLY A O 1
ATOM 1068 N N . VAL A 1 76 ? 143.115 142.363 121.926 1.00 168.38 69 VAL A N 1
ATOM 1069 C CA . VAL A 1 76 ? 144.179 143.177 121.340 1.00 168.38 69 VAL A CA 1
ATOM 1070 C C . VAL A 1 76 ? 143.737 143.725 119.988 1.00 168.38 69 VAL A C 1
ATOM 1071 O O . VAL A 1 76 ? 143.929 144.912 119.678 1.00 168.38 69 VAL A O 1
ATOM 1084 N N . LEU A 1 77 ? 143.141 142.864 119.160 1.00 171.39 70 LEU A N 1
ATOM 1085 C CA . LEU A 1 77 ? 142.664 143.303 117.856 1.00 171.39 70 LEU A CA 1
ATOM 1086 C C . LEU A 1 77 ? 141.606 144.386 118.003 1.00 171.39 70 LEU A C 1
ATOM 1087 O O . LEU A 1 77 ? 141.593 145.361 117.244 1.00 171.39 70 LEU A O 1
ATOM 1103 N N . SER A 1 78 ? 140.706 144.229 118.974 1.00 175.81 71 SER A N 1
ATOM 1104 C CA . SER A 1 78 ? 139.665 145.224 119.189 1.00 175.81 71 SER A CA 1
ATOM 1105 C C . SER A 1 78 ? 140.270 146.573 119.547 1.00 175.81 71 SER A C 1
ATOM 1106 O O . SER A 1 78 ? 139.879 147.605 118.994 1.00 175.81 71 SER A O 1
ATOM 1114 N N . CYS A 1 79 ? 141.238 146.585 120.466 1.00 183.20 72 CYS A N 1
ATOM 1115 C CA . CYS A 1 79 ? 141.855 147.853 120.847 1.00 183.20 72 CYS A CA 1
ATOM 1116 C C . CYS A 1 79 ? 142.540 148.512 119.655 1.00 183.20 72 CYS A C 1
ATOM 1117 O O . CYS A 1 79 ? 142.351 149.709 119.398 1.00 183.20 72 CYS A O 1
ATOM 1125 N N . VAL A 1 80 ? 143.347 147.748 118.913 1.00 182.16 73 VAL A N 1
ATOM 1126 C CA . VAL A 1 80 ? 144.089 148.353 117.808 1.00 182.16 73 VAL A CA 1
ATOM 1127 C C . VAL A 1 80 ? 143.130 148.869 116.740 1.00 182.16 73 VAL A C 1
ATOM 1128 O O . VAL A 1 80 ? 143.293 149.983 116.220 1.00 182.16 73 VAL A O 1
ATOM 1141 N N . PHE A 1 81 ? 142.112 148.076 116.397 1.00 186.56 74 PHE A N 1
ATOM 1142 C CA . PHE A 1 81 ? 141.165 148.505 115.377 1.00 186.56 74 PHE A CA 1
ATOM 1143 C C . PHE A 1 81 ? 140.378 149.723 115.837 1.00 186.56 74 PHE A C 1
ATOM 1144 O O . PHE A 1 81 ? 140.072 150.610 115.033 1.00 186.56 74 PHE A O 1
ATOM 1161 N N . ASN A 1 82 ? 140.019 149.776 117.120 1.00 188.52 75 ASN A N 1
ATOM 1162 C CA . ASN A 1 82 ? 139.302 150.936 117.628 1.00 188.52 75 ASN A CA 1
ATOM 1163 C C . ASN A 1 82 ? 140.161 152.187 117.538 1.00 188.52 75 ASN A C 1
ATOM 1164 O O . ASN A 1 82 ? 139.672 153.258 117.168 1.00 188.52 75 ASN A O 1
ATOM 1175 N N . SER A 1 83 ? 141.447 152.072 117.871 1.00 198.54 76 SER A N 1
ATOM 1176 C CA . SER A 1 83 ? 142.339 153.218 117.723 1.00 198.54 76 SER A CA 1
ATOM 1177 C C . SER A 1 83 ? 142.418 153.661 116.266 1.00 198.54 76 SER A C 1
ATOM 1178 O O . SER A 1 83 ? 142.370 154.863 115.964 1.00 198.54 76 SER A O 1
ATOM 1186 N N . LEU A 1 84 ? 142.534 152.700 115.347 1.00 201.70 77 LEU A N 1
ATOM 1187 C CA . LEU A 1 84 ? 142.589 153.046 113.931 1.00 201.70 77 LEU A CA 1
ATOM 1188 C C . LEU A 1 84 ? 141.315 153.753 113.487 1.00 201.70 77 LEU A C 1
ATOM 1189 O O . LEU A 1 84 ? 141.370 154.757 112.767 1.00 201.70 77 LEU A O 1
ATOM 1205 N N . ALA A 1 85 ? 140.156 153.251 113.914 1.00 199.78 78 ALA A N 1
ATOM 1206 C CA . ALA A 1 85 ? 138.893 153.870 113.526 1.00 199.78 78 ALA A CA 1
ATOM 1207 C C . ALA A 1 85 ? 138.745 155.254 114.146 1.00 199.78 78 ALA A C 1
ATOM 1208 O O . ALA A 1 85 ? 138.160 156.155 113.534 1.00 199.78 78 ALA A O 1
ATOM 1215 N N . GLY A 1 86 ? 139.261 155.444 115.360 1.00 204.30 79 GLY A N 1
ATOM 1216 C CA . GLY A 1 86 ? 139.248 156.769 115.953 1.00 204.30 79 GLY A CA 1
ATOM 1217 C C . GLY A 1 86 ? 140.085 157.754 115.163 1.00 204.30 79 GLY A C 1
ATOM 1218 O O . GLY A 1 86 ? 139.683 158.901 114.952 1.00 204.30 79 GLY A O 1
ATOM 1222 N N . LYS A 1 87 ? 141.263 157.318 114.711 1.00 211.62 80 LYS A N 1
ATOM 1223 C CA . LYS A 1 87 ? 142.072 158.173 113.847 1.00 211.62 80 LYS A CA 1
ATOM 1224 C C . LYS A 1 87 ? 141.353 158.460 112.533 1.00 211.62 80 LYS A C 1
ATOM 1225 O O . LYS A 1 87 ? 141.428 159.576 112.003 1.00 211.62 80 LYS A O 1
ATOM 1244 N N . ILE A 1 88 ? 140.654 157.461 111.989 1.00 211.94 81 ILE A N 1
ATOM 1245 C CA . ILE A 1 88 ? 139.883 157.674 110.766 1.00 211.94 81 ILE A CA 1
ATOM 1246 C C . ILE A 1 88 ? 138.817 158.737 110.990 1.00 211.94 81 ILE A C 1
ATOM 1247 O O . ILE A 1 88 ? 138.607 159.612 110.145 1.00 211.94 81 ILE A O 1
ATOM 1263 N N . CYS A 1 89 ? 138.111 158.664 112.119 1.00 215.75 82 CYS A N 1
ATOM 1264 C CA . CYS A 1 89 ? 137.095 159.666 112.426 1.00 215.75 82 CYS A CA 1
ATOM 1265 C C . CYS A 1 89 ? 137.716 161.048 112.589 1.00 215.75 82 CYS A C 1
ATOM 1266 O O . CYS A 1 89 ? 137.164 162.051 112.117 1.00 215.75 82 CYS A O 1
ATOM 1274 N N . TYR A 1 90 ? 138.867 161.120 113.260 1.00 221.84 83 TYR A N 1
ATOM 1275 C CA . TYR A 1 90 ? 139.542 162.401 113.427 1.00 221.84 83 TYR A CA 1
ATOM 1276 C C . TYR A 1 90 ? 139.907 163.004 112.078 1.00 221.84 83 TYR A C 1
ATOM 1277 O O . TYR A 1 90 ? 139.740 164.210 111.860 1.00 221.84 83 TYR A O 1
ATOM 1295 N N . ASP A 1 91 ? 140.413 162.181 111.158 1.00 225.78 84 ASP A N 1
ATOM 1296 C CA . ASP A 1 91 ? 140.723 162.676 109.821 1.00 225.78 84 ASP A CA 1
ATOM 1297 C C . ASP A 1 91 ? 139.457 163.084 109.075 1.00 225.78 84 ASP A C 1
ATOM 1298 O O . ASP A 1 91 ? 139.438 164.113 108.391 1.00 225.78 84 ASP A O 1
ATOM 1307 N N . ALA A 1 92 ? 138.389 162.292 109.198 1.00 224.37 85 ALA A N 1
ATOM 1308 C CA . ALA A 1 92 ? 137.142 162.609 108.511 1.00 224.37 85 ALA A CA 1
ATOM 1309 C C . ALA A 1 92 ? 136.558 163.925 108.997 1.00 224.37 85 ALA A C 1
ATOM 1310 O O . ALA A 1 92 ? 135.851 164.606 108.246 1.00 224.37 85 ALA A O 1
ATOM 1317 N N . LEU A 1 93 ? 136.834 164.296 110.249 1.00 223.40 86 LEU A N 1
ATOM 1318 C CA . LEU A 1 93 ? 136.390 165.598 110.736 1.00 223.40 86 LEU A CA 1
ATOM 1319 C C . LEU A 1 93 ? 136.858 166.713 109.809 1.00 223.40 86 LEU A C 1
ATOM 1320 O O . LEU A 1 93 ? 136.155 167.714 109.623 1.00 223.40 86 LEU A O 1
ATOM 1336 N N . ASP A 1 94 ? 138.044 166.559 109.219 1.00 229.26 87 ASP A N 1
ATOM 1337 C CA . ASP A 1 94 ? 138.575 167.517 108.259 1.00 229.26 87 ASP A CA 1
ATOM 1338 C C . ASP A 1 94 ? 138.643 166.872 106.882 1.00 229.26 87 ASP A C 1
ATOM 1339 O O . ASP A 1 94 ? 139.405 165.909 106.700 1.00 229.26 87 ASP A O 1
ATOM 1348 N N . PRO A 1 95 ? 137.886 167.350 105.888 1.00 235.62 88 PRO A N 1
ATOM 1349 C CA . PRO A 1 95 ? 137.948 166.706 104.564 1.00 235.62 88 PRO A CA 1
ATOM 1350 C C . PRO A 1 95 ? 139.349 166.662 103.982 1.00 235.62 88 PRO A C 1
ATOM 1351 O O . PRO A 1 95 ? 139.711 165.680 103.320 1.00 235.62 88 PRO A O 1
ATOM 1362 N N . ALA A 1 96 ? 140.154 167.702 104.206 1.00 229.54 89 ALA A N 1
ATOM 1363 C CA . ALA A 1 96 ? 141.520 167.694 103.697 1.00 229.54 89 ALA A CA 1
ATOM 1364 C C . ALA A 1 96 ? 142.309 166.532 104.285 1.00 229.54 89 ALA A C 1
ATOM 1365 O O . ALA A 1 96 ? 143.029 165.826 103.569 1.00 229.54 89 ALA A O 1
ATOM 1372 N N . LYS A 1 97 ? 142.181 166.315 105.596 1.00 226.82 90 LYS A N 1
ATOM 1373 C CA . LYS A 1 97 ? 142.863 165.191 106.226 1.00 226.82 90 LYS A CA 1
ATOM 1374 C C . LYS A 1 97 ? 142.327 163.863 105.708 1.00 226.82 90 LYS A C 1
ATOM 1375 O O . LYS A 1 97 ? 143.097 162.928 105.462 1.00 226.82 90 LYS A O 1
ATOM 1394 N N . TYR A 1 98 ? 141.008 163.759 105.540 1.00 225.20 91 TYR A N 1
ATOM 1395 C CA . TYR A 1 98 ? 140.420 162.512 105.062 1.00 225.20 91 TYR A CA 1
ATOM 1396 C C . TYR A 1 98 ? 140.799 162.208 103.618 1.00 225.20 91 TYR A C 1
ATOM 1397 O O . TYR A 1 98 ? 140.754 161.041 103.213 1.00 225.20 91 TYR A O 1
ATOM 1415 N N . ALA A 1 99 ? 141.182 163.224 102.842 1.00 221.79 92 ALA A N 1
ATOM 1416 C CA . ALA A 1 99 ? 141.452 163.012 101.423 1.00 221.79 92 ALA A CA 1
ATOM 1417 C C . ALA A 1 99 ? 142.402 161.842 101.198 1.00 221.79 92 ALA A C 1
ATOM 1418 O O . ALA A 1 99 ? 142.198 161.033 100.286 1.00 221.79 92 ALA A O 1
ATOM 1425 N N . ARG A 1 100 ? 143.447 161.731 102.021 1.00 219.36 93 ARG A N 1
ATOM 1426 C CA . ARG A 1 100 ? 144.393 160.633 101.863 1.00 219.36 93 ARG A CA 1
ATOM 1427 C C . ARG A 1 100 ? 143.767 159.280 102.177 1.00 219.36 93 ARG A C 1
ATOM 1428 O O . ARG A 1 100 ? 144.319 158.249 101.777 1.00 219.36 93 ARG A O 1
ATOM 1449 N N . TRP A 1 101 ? 142.635 159.257 102.876 1.00 218.18 94 TRP A N 1
ATOM 1450 C CA . TRP A 1 101 ? 141.975 158.017 103.259 1.00 218.18 94 TRP A CA 1
ATOM 1451 C C . TRP A 1 101 ? 140.980 157.526 102.215 1.00 218.18 94 TRP A C 1
ATOM 1452 O O . TRP A 1 101 ? 140.317 156.509 102.444 1.00 218.18 94 TRP A O 1
ATOM 1473 N N . LYS A 1 102 ? 140.860 158.217 101.083 1.00 218.92 95 LYS A N 1
ATOM 1474 C CA . LYS A 1 102 ? 139.880 157.824 100.073 1.00 218.92 95 LYS A CA 1
ATOM 1475 C C . LYS A 1 102 ? 140.060 156.388 99.601 1.00 218.92 95 LYS A C 1
ATOM 1476 O O . LYS A 1 102 ? 139.059 155.651 99.543 1.00 218.92 95 LYS A O 1
ATOM 1495 N N . PRO A 1 103 ? 141.259 155.922 99.257 1.00 211.14 96 PRO A N 1
ATOM 1496 C CA . PRO A 1 103 ? 141.403 154.583 98.667 1.00 211.14 96 PRO A CA 1
ATOM 1497 C C . PRO A 1 103 ? 141.497 153.437 99.666 1.00 211.14 96 PRO A C 1
ATOM 1498 O O . PRO A 1 103 ? 141.837 152.323 99.256 1.00 211.14 96 PRO A O 1
ATOM 1509 N N . TRP A 1 104 ? 141.207 153.669 100.946 1.00 209.54 97 TRP A N 1
ATOM 1510 C CA . TRP A 1 104 ? 141.250 152.621 101.956 1.00 209.54 97 TRP A CA 1
ATOM 1511 C C . TRP A 1 104 ? 139.908 152.384 102.631 1.00 209.54 97 TRP A C 1
ATOM 1512 O O . TRP A 1 104 ? 139.820 151.519 103.511 1.00 209.54 97 TRP A O 1
ATOM 1533 N N . LEU A 1 105 ? 138.858 153.105 102.236 1.00 210.58 98 LEU A N 1
ATOM 1534 C CA . LEU A 1 105 ? 137.579 152.984 102.928 1.00 210.58 98 LEU A CA 1
ATOM 1535 C C . LEU A 1 105 ? 136.941 151.619 102.693 1.00 210.58 98 LEU A C 1
ATOM 1536 O O . LEU A 1 105 ? 136.426 151.001 103.632 1.00 210.58 98 LEU A O 1
ATOM 1552 N N . LYS A 1 106 ? 136.942 151.139 101.450 1.00 205.85 99 LYS A N 1
ATOM 1553 C CA . LYS A 1 106 ? 136.361 149.825 101.181 1.00 205.85 99 LYS A CA 1
ATOM 1554 C C . LYS A 1 106 ? 137.145 148.715 101.865 1.00 205.85 99 LYS A C 1
ATOM 1555 O O . LYS A 1 106 ? 136.518 147.831 102.476 1.00 205.85 99 LYS A O 1
ATOM 1574 N N . PRO A 1 107 ? 138.480 148.671 101.790 1.00 204.54 100 PRO A N 1
ATOM 1575 C CA . PRO A 1 107 ? 139.210 147.675 102.591 1.00 204.54 100 PRO A CA 1
ATOM 1576 C C . PRO A 1 107 ? 138.948 147.798 104.081 1.00 204.54 100 PRO A C 1
ATOM 1577 O O . PRO A 1 107 ? 138.878 146.777 104.775 1.00 204.54 100 PRO A O 1
ATOM 1588 N N . TYR A 1 108 ? 138.809 149.021 104.599 1.00 198.89 101 TYR A N 1
ATOM 1589 C CA . TYR A 1 108 ? 138.503 149.183 106.016 1.00 198.89 101 TYR A CA 1
ATOM 1590 C C . TYR A 1 108 ? 137.154 148.569 106.359 1.00 198.89 101 TYR A C 1
ATOM 1591 O O . TYR A 1 108 ? 137.019 147.862 107.364 1.00 198.89 101 TYR A O 1
ATOM 1609 N N . LEU A 1 109 ? 136.142 148.827 105.531 1.00 200.61 102 LEU A N 1
ATOM 1610 C CA . LEU A 1 109 ? 134.836 148.222 105.760 1.00 200.61 102 LEU A CA 1
ATOM 1611 C C . LEU A 1 109 ? 134.930 146.704 105.702 1.00 200.61 102 LEU A C 1
ATOM 1612 O O . LEU A 1 109 ? 134.347 146.003 106.538 1.00 200.61 102 LEU A O 1
ATOM 1628 N N . ALA A 1 110 ? 135.668 146.178 104.724 1.00 194.47 103 ALA A N 1
ATOM 1629 C CA . ALA A 1 110 ? 135.793 144.731 104.591 1.00 194.47 103 ALA A CA 1
ATOM 1630 C C . ALA A 1 110 ? 136.436 144.121 105.830 1.00 194.47 103 ALA A C 1
ATOM 1631 O O . ALA A 1 110 ? 135.934 143.137 106.387 1.00 194.47 103 ALA A O 1
ATOM 1638 N N . ILE A 1 111 ? 137.553 144.696 106.280 1.00 192.72 104 ILE A N 1
ATOM 1639 C CA . ILE A 1 111 ? 138.262 144.118 107.415 1.00 192.72 104 ILE A CA 1
ATOM 1640 C C . ILE A 1 111 ? 137.447 144.271 108.692 1.00 192.72 104 ILE A C 1
ATOM 1641 O O . ILE A 1 111 ? 137.477 143.390 109.558 1.00 192.72 104 ILE A O 1
ATOM 1657 N N . CYS A 1 112 ? 136.697 145.366 108.837 1.00 186.32 105 CYS A N 1
ATOM 1658 C CA . CYS A 1 112 ? 135.803 145.479 109.983 1.00 186.32 105 CYS A CA 1
ATOM 1659 C C . CYS A 1 112 ? 134.721 144.409 109.941 1.00 186.32 105 CYS A C 1
ATOM 1660 O O . CYS A 1 112 ? 134.354 143.846 110.980 1.00 186.32 105 CYS A O 1
ATOM 1668 N N . VAL A 1 113 ? 134.198 144.120 108.749 1.00 184.84 106 VAL A N 1
ATOM 1669 C CA . VAL A 1 113 ? 133.202 143.062 108.620 1.00 184.84 106 VAL A CA 1
ATOM 1670 C C . VAL A 1 113 ? 133.795 141.731 109.063 1.00 184.84 106 VAL A C 1
ATOM 1671 O O . VAL A 1 113 ? 133.184 140.989 109.842 1.00 184.84 106 VAL A O 1
ATOM 1684 N N . LEU A 1 114 ? 135.000 141.416 108.580 1.00 182.93 107 LEU A N 1
ATOM 1685 C CA . LEU A 1 114 ? 135.647 140.168 108.984 1.00 182.93 107 LEU A CA 1
ATOM 1686 C C . LEU A 1 114 ? 135.867 140.132 110.489 1.00 182.93 107 LEU A C 1
ATOM 1687 O O . LEU A 1 114 ? 135.697 139.085 111.127 1.00 182.93 107 LEU A O 1
ATOM 1703 N N . PHE A 1 115 ? 136.265 141.265 111.070 1.00 171.27 108 PHE A N 1
ATOM 1704 C CA . PHE A 1 115 ? 136.433 141.341 112.515 1.00 171.27 108 PHE A CA 1
ATOM 1705 C C . PHE A 1 115 ? 135.133 140.997 113.226 1.00 171.27 108 PHE A C 1
ATOM 1706 O O . PHE A 1 115 ? 135.129 140.243 114.204 1.00 171.27 108 PHE A O 1
ATOM 1723 N N . ASN A 1 116 ? 134.016 141.535 112.737 1.00 172.44 109 ASN A N 1
ATOM 1724 C CA . ASN A 1 116 ? 132.727 141.243 113.356 1.00 172.44 109 ASN A CA 1
ATOM 1725 C C . ASN A 1 116 ? 132.368 139.766 113.228 1.00 172.44 109 ASN A C 1
ATOM 1726 O O . ASN A 1 116 ? 131.861 139.158 114.180 1.00 172.44 109 ASN A O 1
ATOM 1737 N N . ILE A 1 117 ? 132.612 139.168 112.059 1.00 168.77 110 ILE A N 1
ATOM 1738 C CA . ILE A 1 117 ? 132.267 137.756 111.892 1.00 168.77 110 ILE A CA 1
ATOM 1739 C C . ILE A 1 117 ? 133.103 136.892 112.826 1.00 168.77 110 ILE A C 1
ATOM 1740 O O . ILE A 1 117 ? 132.586 135.969 113.468 1.00 168.77 110 ILE A O 1
ATOM 1756 N N . ILE A 1 118 ? 134.406 137.162 112.911 1.00 161.45 111 ILE A N 1
ATOM 1757 C CA . ILE A 1 118 ? 135.240 136.360 113.801 1.00 161.45 111 ILE A CA 1
ATOM 1758 C C . ILE A 1 118 ? 134.846 136.600 115.253 1.00 161.45 111 ILE A C 1
ATOM 1759 O O . ILE A 1 118 ? 134.935 135.689 116.086 1.00 161.45 111 ILE A O 1
ATOM 1775 N N . LEU A 1 119 ? 134.408 137.816 115.586 1.00 156.89 112 LEU A N 1
ATOM 1776 C CA . LEU A 1 119 ? 133.932 138.077 116.939 1.00 156.89 112 LEU A CA 1
ATOM 1777 C C . LEU A 1 119 ? 132.706 137.233 117.253 1.00 156.89 112 LEU A C 1
ATOM 1778 O O . LEU A 1 119 ? 132.602 136.649 118.338 1.00 156.89 112 LEU A O 1
ATOM 1794 N N . PHE A 1 120 ? 131.767 137.154 116.312 1.00 152.73 113 PHE A N 1
ATOM 1795 C CA . PHE A 1 120 ? 130.598 136.306 116.516 1.00 152.73 113 PHE A CA 1
ATOM 1796 C C . PHE A 1 120 ? 131.005 134.843 116.642 1.00 152.73 113 PHE A C 1
ATOM 1797 O O . PHE A 1 120 ? 130.448 134.099 117.458 1.00 152.73 113 PHE A O 1
ATOM 1814 N N . LEU A 1 121 ? 131.975 134.414 115.833 1.00 151.02 114 LEU A N 1
ATOM 1815 C CA . LEU A 1 121 ? 132.436 133.032 115.895 1.00 151.02 114 LEU A CA 1
ATOM 1816 C C . LEU A 1 121 ? 133.013 132.709 117.268 1.00 151.02 114 LEU A C 1
ATOM 1817 O O . LEU A 1 121 ? 132.685 131.677 117.866 1.00 151.02 114 LEU A O 1
ATOM 1833 N N . VAL A 1 122 ? 133.879 133.583 117.786 1.00 145.75 115 VAL A N 1
ATOM 1834 C CA . VAL A 1 122 ? 134.462 133.334 119.101 1.00 145.75 115 VAL A CA 1
ATOM 1835 C C . VAL A 1 122 ? 133.395 133.419 120.184 1.00 145.75 115 VAL A C 1
ATOM 1836 O O . VAL A 1 122 ? 133.444 132.677 121.171 1.00 145.75 115 VAL A O 1
ATOM 1849 N N . ALA A 1 123 ? 132.414 134.310 120.026 1.00 145.66 116 ALA A N 1
ATOM 1850 C CA . ALA A 1 123 ? 131.326 134.382 120.994 1.00 145.66 116 ALA A CA 1
ATOM 1851 C C . ALA A 1 123 ? 130.572 133.062 121.059 1.00 145.66 116 ALA A C 1
ATOM 1852 O O . ALA A 1 123 ? 130.287 132.545 122.145 1.00 145.66 116 ALA A O 1
ATOM 1859 N N . LEU A 1 124 ? 130.242 132.499 119.896 1.00 147.69 117 LEU A N 1
ATOM 1860 C CA . LEU A 1 124 ? 129.537 131.221 119.872 1.00 147.69 117 LEU A CA 1
ATOM 1861 C C . LEU A 1 124 ? 130.407 130.101 120.430 1.00 147.69 117 LEU A C 1
ATOM 1862 O O . LEU A 1 124 ? 129.911 129.219 121.144 1.00 147.69 117 LEU A O 1
ATOM 1878 N N . CYS A 1 125 ? 131.703 130.111 120.112 1.00 146.20 118 CYS A N 1
ATOM 1879 C CA . CYS A 1 125 ? 132.589 129.077 120.635 1.00 146.20 118 CYS A CA 1
ATOM 1880 C C . CYS A 1 125 ? 132.695 129.154 122.151 1.00 146.20 118 CYS A C 1
ATOM 1881 O O . CYS A 1 125 ? 132.815 128.121 122.817 1.00 146.20 118 CYS A O 1
ATOM 1889 N N . CYS A 1 126 ? 132.638 130.365 122.712 1.00 138.18 119 CYS A N 1
ATOM 1890 C CA . CYS A 1 126 ? 132.726 130.513 124.160 1.00 138.18 119 CYS A CA 1
ATOM 1891 C C . CYS A 1 126 ? 131.644 129.712 124.868 1.00 138.18 119 CYS A C 1
ATOM 1892 O O . CYS A 1 126 ? 131.825 129.307 126.021 1.00 138.18 119 CYS A O 1
ATOM 1900 N N . PHE A 1 127 ? 130.516 129.478 124.201 1.00 138.12 120 PHE A N 1
ATOM 1901 C CA . PHE A 1 127 ? 129.445 128.647 124.733 1.00 138.12 120 PHE A CA 1
ATOM 1902 C C . PHE A 1 127 ? 129.541 127.201 124.272 1.00 138.12 120 PHE A C 1
ATOM 1903 O O . PHE A 1 127 ? 129.262 126.286 125.052 1.00 138.12 120 PHE A O 1
ATOM 1920 N N . LEU A 1 128 ? 129.931 126.976 123.017 1.00 140.66 121 LEU A N 1
ATOM 1921 C CA . LEU A 1 128 ? 129.873 125.633 122.447 1.00 140.66 121 LEU A CA 1
ATOM 1922 C C . LEU A 1 128 ? 131.012 124.742 122.934 1.00 140.66 121 LEU A C 1
ATOM 1923 O O . LEU A 1 128 ? 130.813 123.539 123.138 1.00 140.66 121 LEU A O 1
ATOM 1939 N N . LEU A 1 129 ? 132.207 125.303 123.128 1.00 135.57 122 LEU A N 1
ATOM 1940 C CA . LEU A 1 129 ? 133.399 124.488 123.341 1.00 135.57 122 LEU A CA 1
ATOM 1941 C C . LEU A 1 129 ? 133.435 123.813 124.707 1.00 135.57 122 LEU A C 1
ATOM 1942 O O . LEU A 1 129 ? 134.322 122.985 124.942 1.00 135.57 122 LEU A O 1
ATOM 1958 N N . ARG A 1 130 ? 132.500 124.130 125.605 1.00 131.17 123 ARG A N 1
ATOM 1959 C CA . ARG A 1 130 ? 132.575 123.612 126.968 1.00 131.17 123 ARG A CA 1
ATOM 1960 C C . ARG A 1 130 ? 132.648 122.090 127.003 1.00 131.17 123 ARG A C 1
ATOM 1961 O O . ARG A 1 130 ? 133.217 121.520 127.940 1.00 131.17 123 ARG A O 1
ATOM 1982 N N . GLY A 1 131 ? 132.082 121.415 126.001 1.00 126.21 124 GLY A N 1
ATOM 1983 C CA . GLY A 1 131 ? 131.991 119.964 126.059 1.00 126.21 124 GLY A CA 1
ATOM 1984 C C . GLY A 1 131 ? 133.343 119.278 126.131 1.00 126.21 124 GLY A C 1
ATOM 1985 O O . GLY A 1 131 ? 133.514 118.301 126.864 1.00 126.21 124 GLY A O 1
ATOM 1989 N N . SER A 1 132 ? 134.322 119.777 125.374 1.00 127.08 125 SER A N 1
ATOM 1990 C CA . SER A 1 132 ? 135.598 119.077 125.259 1.00 127.08 125 SER A CA 1
ATOM 1991 C C . SER A 1 132 ? 136.295 118.951 126.608 1.00 127.08 125 SER A C 1
ATOM 1992 O O . SER A 1 132 ? 136.869 117.902 126.923 1.00 127.08 125 SER A O 1
ATOM 2000 N N . LEU A 1 133 ? 136.259 120.011 127.416 1.00 119.34 126 LEU A N 1
ATOM 2001 C CA . LEU A 1 133 ? 137.027 120.027 128.657 1.00 119.34 126 LEU A CA 1
ATOM 2002 C C . LEU A 1 133 ? 136.625 118.895 129.595 1.00 119.34 126 LEU A C 1
ATOM 2003 O O . LEU A 1 133 ? 137.424 118.483 130.445 1.00 119.34 126 LEU A O 1
ATOM 2019 N N . GLU A 1 134 ? 135.397 118.388 129.468 1.00 115.26 127 GLU A N 1
ATOM 2020 C CA . GLU A 1 134 ? 134.877 117.447 130.456 1.00 115.26 127 GLU A CA 1
ATOM 2021 C C . GLU A 1 134 ? 135.716 116.177 130.515 1.00 115.26 127 GLU A C 1
ATOM 2022 O O . GLU A 1 134 ? 136.138 115.748 131.595 1.00 115.26 127 GLU A O 1
ATOM 2034 N N . ASN A 1 135 ? 135.953 115.551 129.362 1.00 119.84 128 ASN A N 1
ATOM 2035 C CA . ASN A 1 135 ? 136.652 114.270 129.348 1.00 119.84 128 ASN A CA 1
ATOM 2036 C C . ASN A 1 135 ? 138.073 114.415 129.875 1.00 119.84 128 ASN A C 1
ATOM 2037 O O . ASN A 1 135 ? 138.542 113.594 130.674 1.00 119.84 128 ASN A O 1
ATOM 2048 N N . THR A 1 136 ? 138.780 115.452 129.425 1.00 120.83 129 THR A N 1
ATOM 2049 C CA . THR A 1 136 ? 140.155 115.644 129.870 1.00 120.83 129 THR A CA 1
ATOM 2050 C C . THR A 1 136 ? 140.210 115.928 131.365 1.00 120.83 129 THR A C 1
ATOM 2051 O O . THR A 1 136 ? 141.086 115.413 132.070 1.00 120.83 129 THR A O 1
ATOM 2062 N N . LEU A 1 137 ? 139.275 116.737 131.872 1.00 115.17 130 LEU A N 1
ATOM 2063 C CA . LEU A 1 137 ? 139.245 117.005 133.304 1.00 115.17 130 LEU A CA 1
ATOM 2064 C C . LEU A 1 137 ? 138.988 115.729 134.091 1.00 115.17 130 LEU A C 1
ATOM 2065 O O . LEU A 1 137 ? 139.626 115.485 135.121 1.00 115.17 130 LEU A O 1
ATOM 2081 N N . GLY A 1 138 ? 138.055 114.900 133.621 1.00 113.61 131 GLY A N 1
ATOM 2082 C CA . GLY A 1 138 ? 137.784 113.652 134.313 1.00 113.61 131 GLY A CA 1
ATOM 2083 C C . GLY A 1 138 ? 138.986 112.729 134.330 1.00 113.61 131 GLY A C 1
ATOM 2084 O O . GLY A 1 138 ? 139.304 112.123 135.358 1.00 113.61 131 GLY A O 1
ATOM 2088 N N . GLN A 1 139 ? 139.673 112.610 133.193 1.00 116.47 132 GLN A N 1
ATOM 2089 C CA . GLN A 1 139 ? 140.858 111.761 133.142 1.00 116.47 132 GLN A CA 1
ATOM 2090 C C . GLN A 1 139 ? 141.942 112.282 134.077 1.00 116.47 132 GLN A C 1
ATOM 2091 O O . GLN A 1 139 ? 142.592 111.502 134.786 1.00 116.47 132 GLN A O 1
ATOM 2105 N N . GLY A 1 140 ? 142.152 113.600 134.094 1.00 116.06 133 GLY A N 1
ATOM 2106 C CA . GLY A 1 140 ? 143.134 114.164 135.004 1.00 116.06 133 GLY A CA 1
ATOM 2107 C C . GLY A 1 140 ? 142.786 113.912 136.458 1.00 116.06 133 GLY A C 1
ATOM 2108 O O . GLY A 1 140 ? 143.657 113.586 137.269 1.00 116.06 133 GLY A O 1
ATOM 2112 N N . LEU A 1 141 ? 141.509 114.064 136.809 1.00 112.14 134 LEU A N 1
ATOM 2113 C CA . LEU A 1 141 ? 141.091 113.802 138.181 1.00 112.14 134 LEU A CA 1
ATOM 2114 C C . LEU A 1 141 ? 141.309 112.342 138.549 1.00 112.14 134 LEU A C 1
ATOM 2115 O O . LEU A 1 141 ? 141.744 112.034 139.664 1.00 112.14 134 LEU A O 1
ATOM 2131 N N . LYS A 1 142 ? 141.003 111.425 137.629 1.00 111.66 135 LYS A N 1
ATOM 2132 C CA . LYS A 1 142 ? 141.239 110.012 137.904 1.00 111.66 135 LYS A CA 1
ATOM 2133 C C . LYS A 1 142 ? 142.721 109.739 138.125 1.00 111.66 135 LYS A C 1
ATOM 2134 O O . LYS A 1 142 ? 143.097 108.996 139.040 1.00 111.66 135 LYS A O 1
ATOM 2153 N N . ASN A 1 143 ? 143.581 110.330 137.293 1.00 113.05 136 ASN A N 1
ATOM 2154 C CA . ASN A 1 143 ? 145.017 110.145 137.473 1.00 113.05 136 ASN A CA 1
ATOM 2155 C C . ASN A 1 143 ? 145.474 110.688 138.821 1.00 113.05 136 ASN A C 1
ATOM 2156 O O . ASN A 1 143 ? 146.278 110.054 139.518 1.00 113.05 136 ASN A O 1
ATOM 2167 N N . GLY A 1 144 ? 144.975 111.863 139.203 1.00 113.19 137 GLY A N 1
ATOM 2168 C CA . GLY A 1 144 ? 145.338 112.419 140.495 1.00 113.19 137 GLY A CA 1
ATOM 2169 C C . GLY A 1 144 ? 144.887 111.541 141.645 1.00 113.19 137 GLY A C 1
ATOM 2170 O O . GLY A 1 144 ? 145.628 111.330 142.608 1.00 113.19 137 GLY A O 1
ATOM 2174 N N . MET A 1 145 ? 143.667 111.012 141.558 1.00 111.66 138 MET A N 1
ATOM 2175 C CA . MET A 1 145 ? 143.180 110.098 142.584 1.00 111.66 138 MET A CA 1
ATOM 2176 C C . MET A 1 145 ? 144.075 108.871 142.679 1.00 111.66 138 MET A C 1
ATOM 2177 O O . MET A 1 145 ? 144.425 108.424 143.778 1.00 111.66 138 MET A O 1
ATOM 2191 N N . LYS A 1 146 ? 144.461 108.312 141.531 1.00 114.80 139 LYS A N 1
ATOM 2192 C CA . LYS A 1 146 ? 145.352 107.157 141.537 1.00 114.80 139 LYS A CA 1
ATOM 2193 C C . LYS A 1 146 ? 146.661 107.493 142.237 1.00 114.80 139 LYS A C 1
ATOM 2194 O O . LYS A 1 146 ? 147.135 106.739 143.094 1.00 114.80 139 LYS A O 1
ATOM 2213 N N . TYR A 1 147 ? 147.250 108.639 141.902 1.00 118.91 140 TYR A N 1
ATOM 2214 C CA . TYR A 1 147 ? 148.517 109.028 142.513 1.00 118.91 140 TYR A CA 1
ATOM 2215 C C . TYR A 1 147 ? 148.350 109.594 143.917 1.00 118.91 140 TYR A C 1
ATOM 2216 O O . TYR A 1 147 ? 149.351 109.973 144.535 1.00 118.91 140 TYR A O 1
ATOM 2234 N N . TYR A 1 148 ? 147.122 109.661 144.431 1.00 108.58 141 TYR A N 1
ATOM 2235 C CA . TYR A 1 148 ? 146.891 110.250 145.746 1.00 108.58 141 TYR A CA 1
ATOM 2236 C C . TYR A 1 148 ? 147.689 109.531 146.828 1.00 108.58 141 TYR A C 1
ATOM 2237 O O . TYR A 1 148 ? 148.348 110.169 147.656 1.00 108.58 141 TYR A O 1
ATOM 2255 N N . ARG A 1 149 ? 147.641 108.198 146.838 1.00 112.48 142 ARG A N 1
ATOM 2256 C CA . ARG A 1 149 ? 148.190 107.454 147.967 1.00 112.48 142 ARG A CA 1
ATOM 2257 C C . ARG A 1 149 ? 149.705 107.597 148.057 1.00 112.48 142 ARG A C 1
ATOM 2258 O O . ARG A 1 149 ? 150.247 107.814 149.147 1.00 112.48 142 ARG A O 1
ATOM 2279 N N . ASP A 1 150 ? 150.406 107.485 146.929 1.00 118.93 143 ASP A N 1
ATOM 2280 C CA . ASP A 1 150 ? 151.871 107.439 146.933 1.00 118.93 143 ASP A CA 1
ATOM 2281 C C . ASP A 1 150 ? 152.430 108.862 146.991 1.00 118.93 143 ASP A C 1
ATOM 2282 O O . ASP A 1 150 ? 152.931 109.421 146.013 1.00 118.93 143 ASP A O 1
ATOM 2291 N N . THR A 1 151 ? 152.338 109.450 148.185 1.00 118.66 144 THR A N 1
ATOM 2292 C CA . THR A 1 151 ? 152.840 110.805 148.381 1.00 118.66 144 THR A CA 1
ATOM 2293 C C . THR A 1 151 ? 154.361 110.855 148.293 1.00 118.66 144 THR A C 1
ATOM 2294 O O . THR A 1 151 ? 154.922 111.764 147.671 1.00 118.66 144 THR A O 1
ATOM 2305 N N . ASP A 1 152 ? 155.045 109.887 148.905 1.00 124.61 145 ASP A N 1
ATOM 2306 C CA . ASP A 1 152 ? 156.499 109.949 149.002 1.00 124.61 145 ASP A CA 1
ATOM 2307 C C . ASP A 1 152 ? 157.184 109.867 147.645 1.00 124.61 145 ASP A C 1
ATOM 2308 O O . ASP A 1 152 ? 158.365 110.216 147.540 1.00 124.61 145 ASP A O 1
ATOM 2317 N N . THR A 1 153 ? 156.485 109.414 146.611 1.00 125.49 146 THR A N 1
ATOM 2318 C CA . THR A 1 153 ? 157.117 109.264 145.310 1.00 125.49 146 THR A CA 1
ATOM 2319 C C . THR A 1 153 ? 157.565 110.629 144.787 1.00 125.49 146 THR A C 1
ATOM 2320 O O . THR A 1 153 ? 156.831 111.616 144.923 1.00 125.49 146 THR A O 1
ATOM 2331 N N . PRO A 1 154 ? 158.754 110.728 144.190 1.00 123.81 147 PRO A N 1
ATOM 2332 C CA . PRO A 1 154 ? 159.182 112.017 143.635 1.00 123.81 147 PRO A CA 1
ATOM 2333 C C . PRO A 1 154 ? 158.252 112.481 142.526 1.00 123.81 147 PRO A C 1
ATOM 2334 O O . PRO A 1 154 ? 157.717 111.681 141.756 1.00 123.81 147 PRO A O 1
ATOM 2345 N N . GLY A 1 155 ? 158.062 113.795 142.453 1.00 123.40 148 GLY A N 1
ATOM 2346 C CA . GLY A 1 155 ? 157.232 114.379 141.420 1.00 123.40 148 GLY A CA 1
ATOM 2347 C C . GLY A 1 155 ? 155.768 114.016 141.559 1.00 123.40 148 GLY A C 1
ATOM 2348 O O . GLY A 1 155 ? 154.987 114.193 140.619 1.00 123.40 148 GLY A O 1
ATOM 2352 N N . ARG A 1 156 ? 155.386 113.497 142.726 1.00 120.50 149 ARG A N 1
ATOM 2353 C CA . ARG A 1 156 ? 153.995 113.145 142.982 1.00 120.50 149 ARG A CA 1
ATOM 2354 C C . ARG A 1 156 ? 153.496 113.570 144.353 1.00 120.50 149 ARG A C 1
ATOM 2355 O O . ARG A 1 156 ? 152.282 113.538 144.574 1.00 120.50 149 ARG A O 1
ATOM 2376 N N . SER A 1 157 ? 154.373 113.965 145.278 1.00 118.73 150 SER A N 1
ATOM 2377 C CA . SER A 1 157 ? 153.920 114.350 146.609 1.00 118.73 150 SER A CA 1
ATOM 2378 C C . SER A 1 157 ? 152.891 115.469 146.539 1.00 118.73 150 SER A C 1
ATOM 2379 O O . SER A 1 157 ? 151.939 115.500 147.327 1.00 118.73 150 SER A O 1
ATOM 2387 N N . PHE A 1 158 ? 153.062 116.395 145.597 1.00 119.84 151 PHE A N 1
ATOM 2388 C CA . PHE A 1 158 ? 152.143 117.521 145.487 1.00 119.84 151 PHE A CA 1
ATOM 2389 C C . PHE A 1 158 ? 150.725 117.084 145.149 1.00 119.84 151 PHE A C 1
ATOM 2390 O O . PHE A 1 158 ? 149.785 117.860 145.356 1.00 119.84 151 PHE A O 1
ATOM 2407 N N . MET A 1 159 ? 150.550 115.872 144.617 1.00 114.48 152 MET A N 1
ATOM 2408 C CA . MET A 1 159 ? 149.234 115.464 144.139 1.00 114.48 152 MET A CA 1
ATOM 2409 C C . MET A 1 159 ? 148.230 115.375 145.280 1.00 114.48 152 MET A C 1
ATOM 2410 O O . MET A 1 159 ? 147.084 115.819 145.144 1.00 114.48 152 MET A O 1
ATOM 2424 N N . LYS A 1 160 ? 148.633 114.787 146.408 1.00 111.25 153 LYS A N 1
ATOM 2425 C CA . LYS A 1 160 ? 147.714 114.653 147.533 1.00 111.25 153 LYS A CA 1
ATOM 2426 C C . LYS A 1 160 ? 147.266 116.020 148.030 1.00 111.25 153 LYS A C 1
ATOM 2427 O O . LYS A 1 160 ? 146.072 116.256 148.256 1.00 111.25 153 LYS A O 1
ATOM 2446 N N . LYS A 1 161 ? 148.218 116.938 148.200 1.00 114.51 154 LYS A N 1
ATOM 2447 C CA . LYS A 1 161 ? 147.872 118.279 148.651 1.00 114.51 154 LYS A CA 1
ATOM 2448 C C . LYS A 1 161 ? 146.947 118.966 147.658 1.00 114.51 154 LYS A C 1
ATOM 2449 O O . LYS A 1 161 ? 145.964 119.601 148.054 1.00 114.51 154 LYS A O 1
ATOM 2468 N N . THR A 1 162 ? 147.241 118.850 146.363 1.00 114.91 155 THR A N 1
ATOM 2469 C CA . THR A 1 162 ? 146.403 119.501 145.362 1.00 114.91 155 THR A CA 1
ATOM 2470 C C . THR A 1 162 ? 144.983 118.957 145.409 1.00 114.91 155 THR A C 1
ATOM 2471 O O . THR A 1 162 ? 144.012 119.722 145.391 1.00 114.91 155 THR A O 1
ATOM 2482 N N . ILE A 1 163 ? 144.843 117.633 145.482 1.00 108.42 156 ILE A N 1
ATOM 2483 C CA . ILE A 1 163 ? 143.514 117.029 145.495 1.00 108.42 156 ILE A CA 1
ATOM 2484 C C . ILE A 1 163 ? 142.748 117.472 146.733 1.00 108.42 156 ILE A C 1
ATOM 2485 O O . ILE A 1 163 ? 141.568 117.839 146.659 1.00 108.42 156 ILE A O 1
ATOM 2501 N N . ASP A 1 164 ? 143.406 117.438 147.893 1.00 110.87 157 ASP A N 1
ATOM 2502 C CA . ASP A 1 164 ? 142.715 117.801 149.125 1.00 110.87 157 ASP A CA 1
ATOM 2503 C C . ASP A 1 164 ? 142.295 119.264 149.112 1.00 110.87 157 ASP A C 1
ATOM 2504 O O . ASP A 1 164 ? 141.167 119.592 149.496 1.00 110.87 157 ASP A O 1
ATOM 2513 N N . MET A 1 165 ? 143.182 120.158 148.671 1.00 115.80 158 MET A N 1
ATOM 2514 C CA . MET A 1 165 ? 142.820 121.570 148.611 1.00 115.80 158 MET A CA 1
ATOM 2515 C C . MET A 1 165 ? 141.684 121.801 147.627 1.00 115.80 158 MET A C 1
ATOM 2516 O O . MET A 1 165 ? 140.769 122.588 147.899 1.00 115.80 158 MET A O 1
ATOM 2530 N N . LEU A 1 166 ? 141.722 121.130 146.474 1.00 111.18 159 LEU A N 1
ATOM 2531 C CA . LEU A 1 166 ? 140.647 121.286 145.503 1.00 111.18 159 LEU A CA 1
ATOM 2532 C C . LEU A 1 166 ? 139.318 120.853 146.102 1.00 111.18 159 LEU A C 1
ATOM 2533 O O . LEU A 1 166 ? 138.309 121.556 145.978 1.00 111.18 159 LEU A O 1
ATOM 2549 N N . GLN A 1 167 ? 139.300 119.696 146.763 1.00 107.85 160 GLN A N 1
ATOM 2550 C CA . GLN A 1 167 ? 138.062 119.232 147.378 1.00 107.85 160 GLN A CA 1
ATOM 2551 C C . GLN A 1 167 ? 137.577 120.217 148.431 1.00 107.85 160 GLN A C 1
ATOM 2552 O O . GLN A 1 167 ? 136.389 120.558 148.475 1.00 107.85 160 GLN A O 1
ATOM 2566 N N . ILE A 1 168 ? 138.489 120.705 149.271 1.00 112.57 161 ILE A N 1
ATOM 2567 C CA . ILE A 1 168 ? 138.100 121.613 150.345 1.00 112.57 161 ILE A CA 1
ATOM 2568 C C . ILE A 1 168 ? 137.491 122.883 149.770 1.00 112.57 161 ILE A C 1
ATOM 2569 O O . ILE A 1 168 ? 136.452 123.363 150.238 1.00 112.57 161 ILE A O 1
ATOM 2585 N N . GLU A 1 169 ? 138.127 123.448 148.744 1.00 115.69 162 GLU A N 1
ATOM 2586 C CA . GLU A 1 169 ? 137.713 124.745 148.229 1.00 115.69 162 GLU A CA 1
ATOM 2587 C C . GLU A 1 169 ? 136.578 124.663 147.215 1.00 115.69 162 GLU A C 1
ATOM 2588 O O . GLU A 1 169 ? 135.992 125.701 146.894 1.00 115.69 162 GLU A O 1
ATOM 2600 N N . PHE A 1 170 ? 136.250 123.474 146.705 1.00 107.12 163 PHE A N 1
ATOM 2601 C CA . PHE A 1 170 ? 135.147 123.327 145.766 1.00 107.12 163 PHE A CA 1
ATOM 2602 C C . PHE A 1 170 ? 133.991 122.503 146.311 1.00 107.12 163 PHE A C 1
ATOM 2603 O O . PHE A 1 170 ? 133.023 122.269 145.580 1.00 107.12 163 PHE A O 1
ATOM 2620 N N . LYS A 1 171 ? 134.058 122.054 147.564 1.00 106.75 164 LYS A N 1
ATOM 2621 C CA . LYS A 1 171 ? 132.956 121.320 148.180 1.00 106.75 164 LYS A CA 1
ATOM 2622 C C . LYS A 1 171 ? 132.626 120.051 147.402 1.00 106.75 164 LYS A C 1
ATOM 2623 O O . LYS A 1 171 ? 131.489 119.576 147.424 1.00 106.75 164 LYS A O 1
ATOM 2642 N N . CYS A 1 172 ? 133.610 119.496 146.706 1.00 109.16 165 CYS A N 1
ATOM 2643 C CA . CYS A 1 172 ? 133.424 118.286 145.922 1.00 109.16 165 CYS A CA 1
ATOM 2644 C C . CYS A 1 172 ? 133.985 117.080 146.664 1.00 109.16 165 CYS A C 1
ATOM 2645 O O . CYS A 1 172 ? 134.617 117.198 147.715 1.00 109.16 165 CYS A O 1
ATOM 2652 N N . CYS A 1 173 ? 133.744 115.901 146.092 1.00 107.87 166 CYS A N 1
ATOM 2653 C CA . CYS A 1 173 ? 134.246 114.656 146.670 1.00 107.87 166 CYS A CA 1
ATOM 2654 C C . CYS A 1 173 ? 134.462 113.670 145.526 1.00 107.87 166 CYS A C 1
ATOM 2655 O O . CYS A 1 173 ? 133.506 113.054 145.047 1.00 107.87 166 CYS A O 1
ATOM 2662 N N . GLY A 1 174 ? 135.709 113.541 145.087 1.00 108.52 167 GLY A N 1
ATOM 2663 C CA . GLY A 1 174 ? 136.051 112.553 144.087 1.00 108.52 167 GLY A CA 1
ATOM 2664 C C . GLY A 1 174 ? 135.429 112.845 142.730 1.00 108.52 167 GLY A C 1
ATOM 2665 O O . GLY A 1 174 ? 134.811 113.882 142.490 1.00 108.52 167 GLY A O 1
ATOM 2669 N N . ASN A 1 175 ? 135.608 111.877 141.828 1.00 106.99 168 ASN A N 1
ATOM 2670 C CA . ASN A 1 175 ? 135.079 112.022 140.476 1.00 106.99 168 ASN A CA 1
ATOM 2671 C C . ASN A 1 175 ? 133.559 112.105 140.480 1.00 106.99 168 ASN A C 1
ATOM 2672 O O . ASN A 1 175 ? 132.975 112.952 139.794 1.00 106.99 168 ASN A O 1
ATOM 2683 N N . ASN A 1 176 ? 132.898 111.233 141.246 1.00 104.71 169 ASN A N 1
ATOM 2684 C CA . ASN A 1 176 ? 131.442 111.171 141.234 1.00 104.71 169 ASN A CA 1
ATOM 2685 C C . ASN A 1 176 ? 130.843 111.021 142.627 1.00 104.71 169 ASN A C 1
ATOM 2686 O O . ASN A 1 176 ? 129.663 110.664 142.737 1.00 104.71 169 ASN A O 1
ATOM 2697 N N . GLY A 1 177 ? 131.606 111.278 143.686 1.00 107.58 170 GLY A N 1
ATOM 2698 C CA . GLY A 1 177 ? 131.093 111.143 145.035 1.00 107.58 170 GLY A CA 1
ATOM 2699 C C . GLY A 1 177 ? 132.056 110.414 145.946 1.00 107.58 170 GLY A C 1
ATOM 2700 O O . GLY A 1 177 ? 133.193 110.851 146.135 1.00 107.58 170 GLY A O 1
ATOM 2704 N N . PHE A 1 178 ? 131.611 109.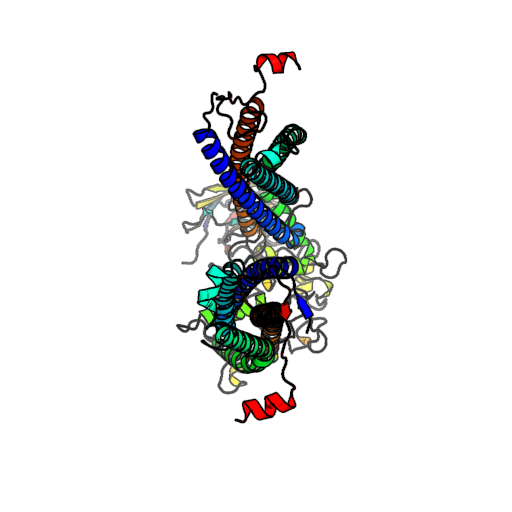299 146.521 1.00 107.35 171 PHE A N 1
ATOM 2705 C CA . PHE A 1 178 ? 132.457 108.491 147.383 1.00 107.35 171 PHE A CA 1
ATOM 2706 C C . PHE A 1 178 ? 132.582 107.044 146.934 1.00 107.35 171 PHE A C 1
ATOM 2707 O O . PHE A 1 178 ? 133.419 106.317 147.482 1.00 107.35 171 PHE A O 1
ATOM 2724 N N . ARG A 1 179 ? 131.790 106.603 145.955 1.00 112.50 172 ARG A N 1
ATOM 2725 C CA . ARG A 1 179 ? 131.938 105.239 145.458 1.00 112.50 172 ARG A CA 1
ATOM 2726 C C . ARG A 1 179 ? 133.309 105.044 144.823 1.00 112.50 172 ARG A C 1
ATOM 2727 O O . ARG A 1 179 ? 133.951 104.003 145.010 1.00 112.50 172 ARG A O 1
ATOM 2748 N N . ASP A 1 180 ? 133.776 106.040 144.069 1.00 109.59 173 ASP A N 1
ATOM 2749 C CA . ASP A 1 180 ? 135.118 105.967 143.504 1.00 109.59 173 ASP A CA 1
ATOM 2750 C C . ASP A 1 180 ? 136.170 105.903 144.603 1.00 109.59 173 ASP A C 1
ATOM 2751 O O . ASP A 1 180 ? 137.148 105.153 144.495 1.00 109.59 173 ASP A O 1
ATOM 2760 N N . TRP A 1 181 ? 135.991 106.689 145.667 1.00 103.79 174 TRP A N 1
ATOM 2761 C CA . TRP A 1 181 ? 136.924 106.627 146.786 1.00 103.79 174 TRP A CA 1
ATOM 2762 C C . TRP A 1 181 ? 136.949 105.232 147.394 1.00 103.79 174 TRP A C 1
ATOM 2763 O O . TRP A 1 181 ? 138.019 104.711 147.728 1.00 103.79 174 TRP A O 1
ATOM 2784 N N . PHE A 1 182 ? 135.779 104.611 147.546 1.00 109.22 175 PHE A N 1
ATOM 2785 C CA . PHE A 1 182 ? 135.739 103.234 148.027 1.00 109.22 175 PHE A CA 1
ATOM 2786 C C . PHE A 1 182 ? 136.523 102.322 147.095 1.00 109.22 175 PHE A C 1
ATOM 27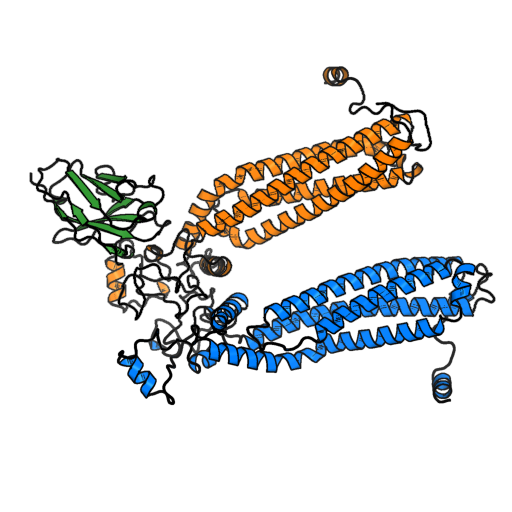87 O O . PHE A 1 182 ? 137.303 101.474 147.540 1.00 109.22 175 PHE A O 1
ATOM 2804 N N . GLU A 1 183 ? 136.322 102.489 145.788 1.00 114.63 176 GLU A N 1
ATOM 2805 C CA . GLU A 1 183 ? 136.945 101.592 144.822 1.00 114.63 176 GLU A CA 1
ATOM 2806 C C . GLU A 1 183 ? 138.465 101.710 144.846 1.00 114.63 176 GLU A C 1
ATOM 2807 O O . GLU A 1 183 ? 139.173 100.699 144.798 1.00 114.63 176 GLU A O 1
ATOM 2819 N N . ILE A 1 184 ? 138.985 102.932 144.923 1.00 113.68 177 ILE A N 1
ATOM 2820 C CA . ILE A 1 184 ? 140.413 103.188 144.768 1.00 113.68 177 ILE A CA 1
ATOM 2821 C C . ILE A 1 184 ? 141.055 103.345 146.137 1.00 113.68 177 ILE A C 1
ATOM 2822 O O . ILE A 1 184 ? 140.524 104.040 147.012 1.00 113.68 177 ILE A O 1
ATOM 2838 N N . GLN A 1 185 ? 142.201 102.695 146.322 1.00 115.35 178 GLN A N 1
ATOM 2839 C CA . GLN A 1 185 ? 142.981 102.871 147.538 1.00 115.35 178 GLN A CA 1
ATOM 2840 C C . GLN A 1 185 ? 143.526 104.291 147.615 1.00 115.35 178 GLN A C 1
ATOM 2841 O O . GLN A 1 185 ? 143.917 104.877 146.602 1.00 115.35 178 GLN A O 1
ATOM 2855 N N . TRP A 1 186 ? 143.553 104.848 148.830 1.00 107.83 179 TRP A N 1
ATOM 2856 C CA . TRP A 1 186 ? 144.072 106.197 149.016 1.00 107.83 179 TRP A CA 1
ATOM 2857 C C . TRP A 1 186 ? 144.957 106.316 150.254 1.00 107.83 179 TRP A C 1
ATOM 2858 O O . TRP A 1 186 ? 145.222 107.435 150.708 1.00 107.83 179 TRP A O 1
ATOM 2879 N N . ILE A 1 187 ? 145.431 105.200 150.802 1.00 112.33 180 ILE A N 1
ATOM 2880 C CA . ILE A 1 187 ? 146.324 105.196 151.954 1.00 112.33 180 ILE A CA 1
ATOM 2881 C C . ILE A 1 187 ? 147.615 104.499 151.552 1.00 112.33 180 ILE A C 1
ATOM 2882 O O . ILE A 1 187 ? 147.582 103.398 150.989 1.00 112.33 180 ILE A O 1
ATOM 2898 N N . SER A 1 188 ? 148.745 105.139 151.835 1.00 115.56 181 SER A N 1
ATOM 2899 C CA . SER A 1 188 ? 150.031 104.562 151.475 1.00 115.56 181 SER A CA 1
ATOM 2900 C C . SER A 1 188 ? 150.275 103.274 152.251 1.00 115.56 181 SER A C 1
ATOM 2901 O O . SER A 1 188 ? 149.838 103.114 153.393 1.00 115.56 181 SER A O 1
ATOM 2909 N N . ASN A 1 189 ? 150.985 102.345 151.610 1.00 117.89 182 ASN A N 1
ATOM 2910 C CA . ASN A 1 189 ? 151.255 101.056 152.238 1.00 117.89 182 ASN A CA 1
ATOM 2911 C C . ASN A 1 189 ? 152.094 101.217 153.499 1.00 117.89 182 ASN A C 1
ATOM 2912 O O . ASN A 1 189 ? 151.846 100.547 154.508 1.00 117.89 182 ASN A O 1
ATOM 2923 N N . ARG A 1 190 ? 153.092 102.103 153.462 1.00 118.57 183 ARG A N 1
ATOM 2924 C CA . ARG A 1 190 ? 154.023 102.215 154.580 1.00 118.57 183 ARG A CA 1
ATOM 2925 C C . ARG A 1 190 ? 153.303 102.604 155.865 1.00 118.57 183 ARG A C 1
ATOM 2926 O O . ARG A 1 190 ? 153.590 102.058 156.936 1.00 118.57 183 ARG A O 1
ATOM 2947 N N . TYR A 1 191 ? 152.365 103.542 155.780 1.00 112.55 184 TYR A N 1
ATOM 2948 C CA . TYR A 1 191 ? 151.611 103.986 156.943 1.00 112.55 184 TYR A CA 1
ATOM 2949 C C . TYR A 1 191 ? 150.505 103.016 157.337 1.00 112.55 184 TYR A C 1
ATOM 2950 O O . TYR A 1 191 ? 149.662 103.367 158.168 1.00 112.55 184 TYR A O 1
ATOM 2968 N N . LEU A 1 192 ? 150.487 101.817 156.763 1.00 119.40 185 LEU A N 1
ATOM 2969 C CA . LEU A 1 192 ? 149.519 100.788 157.107 1.00 119.40 185 LEU A CA 1
ATOM 2970 C C . LEU A 1 192 ? 150.244 99.597 157.715 1.00 119.40 185 LEU A C 1
ATOM 2971 O O . LEU A 1 192 ? 151.266 99.146 157.189 1.00 119.40 185 LEU A O 1
ATOM 2987 N N . ASP A 1 193 ? 149.710 99.089 158.823 1.00 130.86 186 ASP A N 1
ATOM 2988 C CA . ASP A 1 193 ? 150.309 97.954 159.516 1.00 130.86 186 ASP A CA 1
ATOM 2989 C C . ASP A 1 193 ? 149.925 96.673 158.785 1.00 130.86 186 ASP A C 1
ATOM 2990 O O . ASP A 1 193 ? 148.768 96.246 158.833 1.00 130.86 186 ASP A O 1
ATOM 2999 N N . PHE A 1 194 ? 150.898 96.056 158.113 1.00 128.67 187 PHE A N 1
ATOM 3000 C CA . PHE A 1 194 ? 150.641 94.818 157.390 1.00 128.67 187 PHE A CA 1
ATOM 3001 C C . PHE A 1 194 ? 150.496 93.617 158.313 1.00 128.67 187 PHE A C 1
ATOM 3002 O O . PHE A 1 194 ? 149.932 92.599 157.898 1.00 128.67 187 PHE A O 1
ATOM 3019 N N . SER A 1 195 ? 150.989 93.707 159.549 1.00 136.87 188 SER A N 1
ATOM 3020 C CA . SER A 1 195 ? 150.831 92.605 160.489 1.00 136.87 188 SER A CA 1
ATOM 3021 C C . SER A 1 195 ? 149.431 92.553 161.085 1.00 136.87 188 SER A C 1
ATOM 3022 O O . SER A 1 195 ? 149.059 91.532 161.671 1.00 136.87 188 SER A O 1
ATOM 3030 N N . SER A 1 196 ? 148.653 93.625 160.954 1.00 137.97 189 SER A N 1
ATOM 3031 C CA . SER A 1 196 ? 147.305 93.637 161.505 1.00 137.97 189 SER A CA 1
ATOM 3032 C C . SER A 1 196 ? 146.462 92.535 160.876 1.00 137.97 189 SER A C 1
ATOM 3033 O O . SER A 1 196 ? 146.471 92.339 159.657 1.00 137.97 189 SER A O 1
ATOM 3041 N N . LYS A 1 197 ? 145.724 91.814 161.721 1.00 135.80 190 LYS A N 1
ATOM 3042 C CA . LYS A 1 197 ? 144.912 90.705 161.233 1.00 135.80 190 LYS A CA 1
ATOM 3043 C C . LYS A 1 197 ? 143.853 91.190 160.252 1.00 135.80 190 LYS A C 1
ATOM 3044 O O . LYS A 1 197 ? 143.677 90.611 159.174 1.00 135.80 190 LYS A O 1
ATOM 3063 N N . GLU A 1 198 ? 143.131 92.254 160.610 1.00 134.59 191 GLU A N 1
ATOM 3064 C CA . GLU A 1 198 ? 142.073 92.750 159.735 1.00 134.59 191 GLU A CA 1
ATOM 3065 C C . GLU A 1 198 ? 142.644 93.290 158.430 1.00 134.59 191 GLU A C 1
ATOM 3066 O O . GLU A 1 198 ? 142.060 93.087 157.360 1.00 134.59 191 GLU A O 1
ATOM 3078 N N . VAL A 1 199 ? 143.779 93.989 158.497 1.00 130.80 192 VAL A N 1
ATOM 3079 C CA . VAL A 1 199 ? 144.397 94.508 157.280 1.00 130.80 192 VAL A CA 1
ATOM 3080 C C . VAL A 1 199 ? 144.816 93.363 156.370 1.00 130.80 192 VAL A C 1
ATOM 3081 O O . VAL A 1 199 ? 144.616 93.411 155.149 1.00 130.80 192 VAL A O 1
ATOM 3094 N N . LYS A 1 200 ? 145.416 92.320 156.947 1.00 139.86 193 LYS A N 1
ATOM 3095 C CA . LYS A 1 200 ? 145.806 91.165 156.147 1.00 139.86 193 LYS A CA 1
ATOM 3096 C C . LYS A 1 200 ? 144.587 90.499 155.526 1.00 139.86 193 LYS A C 1
ATOM 3097 O O . LYS A 1 200 ? 144.615 90.099 154.357 1.00 139.86 193 LYS A O 1
ATOM 3116 N N . ASP A 1 201 ? 143.503 90.373 156.293 1.00 140.51 194 ASP A N 1
ATOM 3117 C CA . ASP A 1 201 ? 142.285 89.784 155.749 1.00 140.51 194 ASP A CA 1
ATOM 3118 C C . ASP A 1 201 ? 141.755 90.609 154.585 1.00 140.51 194 ASP A C 1
ATOM 3119 O O . ASP A 1 201 ? 141.338 90.057 153.561 1.00 140.51 194 ASP A O 1
ATOM 3128 N N . ARG A 1 202 ? 141.760 91.935 154.726 1.00 129.60 195 ARG A N 1
ATOM 3129 C CA . ARG A 1 202 ? 141.277 92.791 153.648 1.00 129.60 195 ARG A CA 1
ATOM 3130 C C . ARG A 1 202 ? 142.143 92.650 152.404 1.00 129.60 195 ARG A C 1
ATOM 3131 O O . ARG A 1 202 ? 141.625 92.544 151.286 1.00 129.60 195 ARG A O 1
ATOM 3152 N N . ILE A 1 203 ? 143.466 92.646 152.577 1.00 136.41 196 ILE A N 1
ATOM 3153 C CA . ILE A 1 203 ? 144.352 92.547 151.421 1.00 136.41 196 ILE A CA 1
ATOM 3154 C C . ILE A 1 203 ? 144.177 91.196 150.740 1.00 136.41 196 ILE A C 1
ATOM 3155 O O . ILE A 1 203 ? 144.222 91.095 149.508 1.00 136.41 196 ILE A O 1
ATOM 3171 N N . LYS A 1 204 ? 143.973 90.138 151.527 1.00 143.46 197 LYS A N 1
ATOM 3172 C CA . LYS A 1 204 ? 143.720 88.826 150.943 1.00 143.46 197 LYS A CA 1
ATOM 3173 C C . LYS A 1 204 ? 142.404 88.811 150.178 1.00 143.46 197 LYS A C 1
ATOM 3174 O O . LYS A 1 204 ? 142.328 88.265 149.071 1.00 143.46 197 LYS A O 1
ATOM 3193 N N . SER A 1 205 ? 141.356 89.406 150.751 1.00 142.80 198 SER A N 1
ATOM 3194 C CA . SER A 1 205 ? 140.057 89.415 150.088 1.00 142.80 198 SER A CA 1
ATOM 3195 C C . SER A 1 205 ? 140.115 90.184 148.775 1.00 142.80 198 SER A C 1
ATOM 3196 O O . SER A 1 205 ? 139.558 89.742 147.763 1.00 142.80 198 SER A O 1
ATOM 3204 N N . ASN A 1 206 ? 140.782 91.334 148.769 1.00 138.00 199 ASN A N 1
ATOM 3205 C CA . ASN A 1 206 ? 140.886 92.135 147.559 1.00 138.00 199 ASN A CA 1
ATOM 3206 C C . ASN A 1 206 ? 141.900 91.530 146.599 1.00 138.00 199 ASN A C 1
ATOM 3207 O O . ASN A 1 206 ? 142.985 91.101 147.003 1.00 138.00 199 ASN A O 1
ATOM 3218 N N . VAL A 1 207 ? 141.539 91.501 145.316 1.00 144.15 200 VAL A N 1
ATOM 3219 C CA . VAL A 1 207 ? 142.435 90.967 144.300 1.00 144.15 200 VAL A CA 1
ATOM 3220 C C . VAL A 1 207 ? 143.569 91.953 144.048 1.00 144.15 200 VAL A C 1
ATOM 3221 O O . VAL A 1 207 ? 143.434 93.165 144.265 1.00 144.15 200 VAL A O 1
ATOM 3234 N N . ASP A 1 208 ? 144.704 91.429 143.587 1.00 143.62 201 ASP A N 1
ATOM 3235 C CA . ASP A 1 208 ? 145.877 92.249 143.288 1.00 143.62 201 ASP A CA 1
ATOM 3236 C C . ASP A 1 208 ? 146.349 93.000 144.530 1.00 143.62 201 ASP A C 1
ATOM 3237 O O . ASP A 1 208 ? 146.876 94.111 144.445 1.00 143.62 201 ASP A O 1
ATOM 3246 N N . GLY A 1 209 ? 146.163 92.385 145.693 1.00 137.34 202 GLY A N 1
ATOM 3247 C CA . GLY A 1 209 ? 146.567 93.031 146.930 1.00 137.34 202 GLY A CA 1
ATOM 3248 C C . GLY A 1 209 ? 145.882 94.373 147.085 1.00 137.34 202 GLY A C 1
ATOM 3249 O O . GLY A 1 209 ? 144.679 94.516 146.840 1.00 137.34 202 GLY A O 1
ATOM 3253 N N . ARG A 1 210 ? 146.658 95.376 147.498 1.00 132.93 203 ARG A N 1
ATOM 3254 C CA . ARG A 1 210 ? 146.149 96.729 147.686 1.00 132.93 203 ARG A CA 1
ATOM 3255 C C . ARG A 1 210 ? 145.094 96.753 148.786 1.00 132.93 203 ARG A C 1
ATOM 3256 O O . ARG A 1 210 ? 144.483 95.725 149.094 1.00 132.93 203 ARG A O 1
ATOM 3277 N N . TYR A 1 211 ? 144.871 97.922 149.383 1.00 121.10 204 TYR A N 1
ATOM 3278 C CA . TYR A 1 211 ? 143.988 98.070 150.535 1.00 121.10 204 TYR A CA 1
ATOM 3279 C C . TYR A 1 211 ? 142.803 98.934 150.128 1.00 121.10 204 TYR A C 1
ATOM 3280 O O . TYR A 1 211 ? 142.965 100.127 149.852 1.00 121.10 204 TYR A O 1
ATOM 3298 N N . LEU A 1 212 ? 141.614 98.336 150.097 1.00 123.34 205 LEU A N 1
ATOM 3299 C CA . LEU A 1 212 ? 140.389 99.028 149.712 1.00 123.34 205 LEU A CA 1
ATOM 3300 C C . LEU A 1 212 ? 139.404 98.957 150.870 1.00 123.34 205 LEU A C 1
ATOM 3301 O O . LEU A 1 212 ? 138.911 97.876 151.207 1.00 123.34 205 LEU A O 1
ATOM 3317 N N . VAL A 1 213 ? 139.120 100.108 151.472 1.00 114.37 206 VAL A N 1
ATOM 3318 C CA . VAL A 1 213 ? 138.158 100.224 152.561 1.00 114.37 206 VAL A CA 1
ATOM 3319 C C . VAL A 1 213 ? 137.187 101.339 152.213 1.00 114.37 206 VAL A C 1
ATOM 3320 O O . VAL A 1 213 ? 137.606 102.420 151.786 1.00 114.37 206 VAL A O 1
ATOM 3333 N N . ASP A 1 214 ? 135.896 101.081 152.397 1.00 111.98 207 ASP A N 1
ATOM 3334 C CA . ASP A 1 214 ? 134.873 102.064 152.052 1.00 111.98 207 ASP A CA 1
ATOM 3335 C C . ASP A 1 214 ? 135.013 103.256 152.988 1.00 111.98 207 ASP A C 1
ATOM 3336 O O . ASP A 1 214 ? 134.644 103.194 154.161 1.00 111.98 207 ASP A O 1
ATOM 3345 N N . GLY A 1 215 ? 135.556 104.348 152.465 1.00 105.73 208 GLY A N 1
ATOM 3346 C CA . GLY A 1 215 ? 135.747 105.552 153.249 1.00 105.73 208 GLY A CA 1
ATOM 3347 C C . GLY A 1 215 ? 136.245 106.663 152.354 1.00 105.73 208 GLY A C 1
ATOM 3348 O O . GLY A 1 215 ? 136.481 106.472 151.159 1.00 105.73 208 GLY A O 1
ATOM 3352 N N . VAL A 1 216 ? 136.402 107.841 152.953 1.00 101.80 209 VAL A N 1
ATOM 3353 C CA . VAL A 1 216 ? 136.823 109.023 152.201 1.00 101.80 209 VAL A CA 1
ATOM 3354 C C . VAL A 1 216 ? 137.812 109.818 153.027 1.00 101.80 209 VAL A C 1
ATOM 3355 O O . VAL A 1 216 ? 137.830 109.746 154.263 1.00 101.80 209 VAL A O 1
ATOM 3368 N N . PRO A 1 217 ? 138.657 110.599 152.360 1.00 104.15 210 PRO A N 1
ATOM 3369 C CA . PRO A 1 217 ? 139.539 111.510 153.091 1.00 104.15 210 PRO A CA 1
ATOM 3370 C C . PRO A 1 217 ? 138.745 112.637 153.730 1.00 104.15 210 PRO A C 1
ATOM 3371 O O . PRO A 1 217 ? 137.619 112.947 153.336 1.00 104.15 210 PRO A O 1
ATOM 3382 N N . PHE A 1 218 ? 139.361 113.257 154.737 1.00 105.51 211 PHE A N 1
ATOM 3383 C CA . PHE A 1 218 ? 138.665 114.273 155.519 1.00 105.51 211 PHE A CA 1
ATOM 3384 C C . PHE A 1 218 ? 138.073 115.359 154.630 1.00 105.51 211 PHE A C 1
ATOM 3385 O O . PHE A 1 218 ? 137.006 115.905 154.932 1.00 105.51 211 PHE A O 1
ATOM 3402 N N . SER A 1 219 ? 138.750 115.689 153.528 1.00 106.29 212 SER A N 1
ATOM 3403 C CA . SER A 1 219 ? 138.274 116.769 152.670 1.00 106.29 212 SER A CA 1
ATOM 3404 C C . SER A 1 219 ? 136.861 116.509 152.167 1.00 106.29 212 SER A C 1
ATOM 3405 O O . SER A 1 219 ? 136.089 117.454 151.975 1.00 106.29 212 SER A O 1
ATOM 3413 N N . CYS A 1 220 ? 136.503 115.244 151.952 1.00 107.76 213 CYS A N 1
ATOM 3414 C CA . CYS A 1 220 ? 135.175 114.927 151.442 1.00 107.76 213 CYS A CA 1
ATOM 3415 C C . CYS A 1 220 ? 134.074 115.302 152.425 1.00 107.76 213 CYS A C 1
ATOM 3416 O O . CYS A 1 220 ? 132.907 115.383 152.030 1.00 107.76 213 CYS A O 1
ATOM 3423 N N . CYS A 1 221 ? 134.415 115.537 153.688 1.00 104.19 214 CYS A N 1
ATOM 3424 C CA . CYS A 1 221 ? 133.411 115.821 154.702 1.00 104.19 214 CYS A CA 1
ATOM 3425 C C . CYS A 1 221 ? 132.728 117.160 154.442 1.00 104.19 214 CYS A C 1
ATOM 3426 O O . CYS A 1 221 ? 133.314 118.086 153.878 1.00 104.19 214 CYS A O 1
ATOM 3433 N N . ASN A 1 222 ? 131.467 117.251 154.865 1.00 101.22 215 ASN A N 1
ATOM 3434 C CA . ASN A 1 222 ? 130.664 118.455 154.702 1.00 101.22 215 ASN A CA 1
ATOM 3435 C C . ASN A 1 222 ? 130.574 119.189 156.031 1.00 101.22 215 ASN A C 1
ATOM 3436 O O . ASN A 1 222 ? 130.086 118.606 157.011 1.00 101.22 215 ASN A O 1
ATOM 3447 N N . PRO A 1 223 ? 131.013 120.447 156.126 1.00 101.36 216 PRO A N 1
ATOM 3448 C CA . PRO A 1 223 ? 130.920 121.143 157.420 1.00 101.36 216 PRO A CA 1
ATOM 3449 C C . PRO A 1 223 ? 129.506 121.224 157.965 1.00 101.36 216 PRO A C 1
ATOM 3450 O O . PRO A 1 223 ? 129.312 121.145 159.184 1.00 101.36 216 PRO A O 1
ATOM 3461 N N . SER A 1 224 ? 128.507 121.374 157.096 1.00 99.78 217 SER A N 1
ATOM 3462 C CA . SER A 1 224 ? 127.143 121.611 157.552 1.00 99.78 217 SER A CA 1
ATOM 3463 C C . SER A 1 224 ? 126.518 120.402 158.235 1.00 99.78 217 SER A C 1
ATOM 3464 O O . SER A 1 224 ? 125.452 120.544 158.843 1.00 99.78 217 SER A O 1
ATOM 3472 N N . SER A 1 225 ? 127.137 119.233 158.155 1.00 103.70 218 SER A N 1
ATOM 3473 C CA . SER A 1 225 ? 126.536 118.043 158.737 1.00 103.70 218 SER A CA 1
ATOM 3474 C C . SER A 1 225 ? 126.403 118.213 160.248 1.00 103.70 218 SER A C 1
ATOM 3475 O O . SER A 1 225 ? 127.389 118.554 160.916 1.00 103.70 218 SER A O 1
ATOM 3483 N N . PRO A 1 226 ? 125.217 117.994 160.825 1.00 100.38 219 PRO A N 1
ATOM 3484 C CA . PRO A 1 226 ? 125.106 118.089 162.290 1.00 100.38 219 PRO A CA 1
ATOM 3485 C C . PRO A 1 226 ? 126.034 117.140 163.025 1.00 100.38 219 PRO A C 1
ATOM 3486 O O . PRO A 1 226 ? 126.584 117.504 164.072 1.00 100.38 219 PRO A O 1
ATOM 3497 N N . ARG A 1 227 ? 126.224 115.932 162.508 1.00 105.79 220 ARG A N 1
ATOM 3498 C CA . ARG A 1 227 ? 127.116 114.972 163.132 1.00 105.79 220 ARG A CA 1
ATOM 3499 C C . ARG A 1 227 ? 128.559 115.236 162.724 1.00 105.79 220 ARG A C 1
ATOM 3500 O O . ARG A 1 227 ? 128.818 115.871 161.699 1.00 105.79 220 ARG A O 1
ATOM 3521 N N . PRO A 1 228 ? 129.523 114.759 163.508 1.00 106.29 221 PRO A N 1
ATOM 3522 C CA . PRO A 1 228 ? 130.901 114.725 163.011 1.00 106.29 221 PRO A CA 1
ATOM 3523 C C . PRO A 1 228 ? 130.985 113.811 161.800 1.00 106.29 221 PRO A C 1
ATOM 3524 O O . PRO A 1 228 ? 130.451 112.700 161.804 1.00 106.29 221 PRO A O 1
ATOM 3535 N N . CYS A 1 229 ? 131.654 114.288 160.756 1.00 107.71 222 CYS A N 1
ATOM 3536 C CA . CYS A 1 229 ? 131.646 113.570 159.490 1.00 107.71 222 CYS A CA 1
ATOM 3537 C C . CYS A 1 229 ? 132.181 112.156 159.670 1.00 107.71 222 CYS A C 1
ATOM 3538 O O . CYS A 1 229 ? 133.192 111.933 160.342 1.00 107.71 222 CYS A O 1
ATOM 3545 N N . ILE A 1 230 ? 131.485 111.197 159.073 1.00 100.72 223 ILE A N 1
ATOM 3546 C CA . ILE A 1 230 ? 131.884 109.797 159.119 1.00 100.72 223 ILE A CA 1
ATOM 3547 C C . ILE A 1 230 ? 132.716 109.496 157.883 1.00 100.72 223 ILE A C 1
ATOM 3548 O O . ILE A 1 230 ? 132.277 109.741 156.754 1.00 100.72 223 ILE A O 1
ATOM 3564 N N . GLN A 1 231 ? 133.916 108.960 158.093 1.00 100.36 224 GLN A N 1
ATOM 3565 C CA . GLN A 1 231 ? 134.838 108.682 157.003 1.00 100.36 224 GLN A CA 1
ATOM 3566 C C . GLN A 1 231 ? 135.197 107.209 156.881 1.00 100.36 224 GLN A C 1
ATOM 3567 O O . GLN A 1 231 ? 135.915 106.841 155.945 1.00 100.36 224 GLN A O 1
ATOM 3581 N N . TYR A 1 232 ? 134.728 106.360 157.791 1.00 103.08 225 TYR A N 1
ATOM 3582 C CA . TYR A 1 232 ? 135.027 104.938 157.745 1.00 103.08 225 TYR A CA 1
ATOM 3583 C C . TYR A 1 232 ? 133.781 104.154 158.118 1.00 103.08 225 TYR A C 1
ATOM 3584 O O . TYR A 1 232 ? 132.929 104.634 158.870 1.00 103.08 225 TYR A O 1
ATOM 3602 N N . GLN A 1 233 ? 133.680 102.940 157.581 1.00 102.03 226 GLN A N 1
ATOM 3603 C CA . GLN A 1 233 ? 132.503 102.100 157.779 1.00 102.03 226 GLN A CA 1
ATOM 3604 C C . GLN A 1 233 ? 131.233 102.827 157.353 1.00 102.03 226 GLN A C 1
ATOM 3605 O O . GLN A 1 233 ? 130.155 102.597 157.906 1.00 102.03 226 GLN A O 1
ATOM 3619 N N . ILE A 1 234 ? 131.357 103.712 156.364 1.00 100.06 227 ILE A N 1
ATOM 3620 C CA . ILE A 1 234 ? 130.213 104.507 155.928 1.00 100.06 227 ILE A CA 1
ATOM 3621 C C . ILE A 1 234 ? 129.101 103.602 155.419 1.00 100.06 227 ILE A C 1
ATOM 3622 O O . ILE A 1 234 ? 127.921 103.811 155.724 1.00 100.06 227 ILE A O 1
ATOM 3638 N N . THR A 1 235 ? 129.454 102.584 154.632 1.00 105.62 228 THR A N 1
ATOM 3639 C CA . THR A 1 235 ? 128.440 101.667 154.125 1.00 105.62 228 THR A CA 1
ATOM 3640 C C . THR A 1 235 ? 127.841 100.818 155.238 1.00 105.62 228 THR A C 1
ATOM 3641 O O . THR A 1 235 ? 126.679 100.410 155.146 1.00 105.62 228 THR A O 1
ATOM 3652 N N . ASN A 1 236 ? 128.609 100.543 156.292 1.00 102.57 229 ASN A N 1
ATOM 3653 C CA . ASN A 1 236 ? 128.121 99.723 157.393 1.00 102.57 229 ASN A CA 1
ATOM 3654 C C . ASN A 1 236 ? 127.109 100.502 158.223 1.00 102.57 229 ASN A C 1
ATOM 3655 O O . ASN A 1 236 ? 127.485 101.251 159.130 1.00 102.57 229 ASN A O 1
ATOM 3666 N N . ASN A 1 237 ? 125.821 100.317 157.926 1.00 107.46 230 ASN A N 1
ATOM 3667 C CA . ASN A 1 237 ? 124.786 101.095 158.599 1.00 107.46 230 ASN A CA 1
ATOM 3668 C C . ASN A 1 237 ? 124.862 100.929 160.110 1.00 107.46 230 ASN A C 1
ATOM 3669 O O . ASN A 1 237 ? 124.767 101.910 160.856 1.00 107.46 230 ASN A O 1
ATOM 3680 N N . SER A 1 238 ? 125.035 99.695 160.583 1.00 108.72 231 SER A N 1
ATOM 3681 C CA . SER A 1 238 ? 125.068 99.441 162.018 1.00 108.72 231 SER A CA 1
ATOM 3682 C C . SER A 1 238 ? 126.331 99.967 162.684 1.00 108.72 231 SER A C 1
ATOM 3683 O O . SER A 1 238 ? 126.398 99.978 163.918 1.00 108.72 231 SER A O 1
ATOM 3691 N N . ALA A 1 239 ? 127.327 100.402 161.911 1.00 108.13 232 ALA A N 1
ATOM 3692 C CA . ALA A 1 239 ? 128.592 100.828 162.494 1.00 108.13 232 ALA A CA 1
ATOM 3693 C C . ALA A 1 239 ? 128.477 102.114 163.301 1.00 108.13 232 ALA A C 1
ATOM 3694 O O . ALA A 1 239 ? 129.427 102.460 164.011 1.00 108.13 232 ALA A O 1
ATOM 3701 N N . HIS A 1 240 ? 127.358 102.827 163.213 1.00 105.23 233 HIS A N 1
ATOM 3702 C CA . HIS A 1 240 ? 127.189 104.086 163.926 1.00 105.23 233 HIS A CA 1
ATOM 3703 C C . HIS A 1 240 ? 125.808 104.095 164.568 1.00 105.23 233 HIS A C 1
ATOM 3704 O O . HIS A 1 240 ? 125.101 103.083 164.586 1.00 105.23 233 HIS A O 1
ATOM 3718 N N . TYR A 1 241 ? 125.424 105.251 165.100 1.00 117.41 234 TYR A N 1
ATOM 3719 C CA . TYR A 1 241 ? 124.175 105.416 165.828 1.00 117.41 234 TYR A CA 1
ATOM 3720 C C . TYR A 1 241 ? 123.256 106.360 165.069 1.00 117.41 234 TYR A C 1
ATOM 3721 O O . TYR A 1 241 ? 123.681 107.440 164.647 1.00 117.41 234 TYR A O 1
ATOM 3739 N N . SER A 1 242 ? 122.000 105.952 164.910 1.00 110.13 235 SER A N 1
ATOM 3740 C CA . SER A 1 242 ? 120.987 106.753 164.230 1.00 110.13 235 SER A CA 1
ATOM 3741 C C . SER A 1 242 ? 121.541 107.321 162.924 1.00 110.13 235 SER A C 1
ATOM 3742 O O . SER A 1 242 ? 121.638 108.533 162.726 1.00 110.13 235 SER A O 1
ATOM 3750 N N . TYR A 1 243 ? 121.915 106.411 162.029 1.00 108.33 236 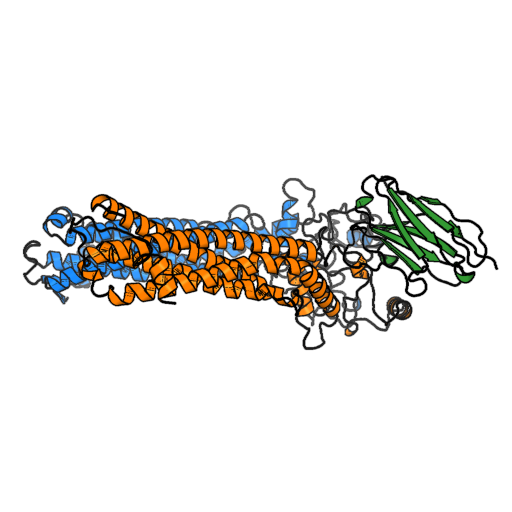TYR A N 1
ATOM 3751 C CA . TYR A 1 243 ? 122.530 106.792 160.769 1.00 108.33 236 TYR A CA 1
ATOM 3752 C C . TYR A 1 243 ? 122.149 105.783 159.697 1.00 108.33 236 TYR A C 1
ATOM 3753 O O . TYR A 1 243 ? 121.874 104.617 159.990 1.00 108.33 236 TYR A O 1
ATOM 3771 N N . ASP A 1 244 ? 122.135 106.249 158.451 1.00 112.92 237 ASP A N 1
ATOM 3772 C CA . ASP A 1 244 ? 121.851 105.387 157.307 1.00 112.92 237 ASP A CA 1
ATOM 3773 C C . ASP A 1 244 ? 122.411 106.054 156.063 1.00 112.92 237 ASP A C 1
ATOM 3774 O O . ASP A 1 244 ? 121.960 107.143 155.693 1.00 112.92 237 ASP A O 1
ATOM 3783 N N . HIS A 1 245 ? 123.382 105.406 155.417 1.00 112.24 238 HIS A N 1
ATOM 3784 C CA . HIS A 1 245 ? 124.035 106.026 154.269 1.00 112.24 238 HIS A CA 1
ATOM 3785 C C . HIS A 1 245 ? 123.039 106.299 153.151 1.00 112.24 238 HIS A C 1
ATOM 3786 O O . HIS A 1 245 ? 123.140 107.316 152.455 1.00 112.24 238 HIS A O 1
ATOM 3800 N N . GLN A 1 246 ? 122.067 105.405 152.962 1.00 115.27 239 GLN A N 1
ATOM 3801 C CA . GLN A 1 246 ? 121.091 105.600 151.896 1.00 115.27 239 GLN A CA 1
ATOM 3802 C C . GLN A 1 246 ? 120.280 106.870 152.119 1.00 115.27 239 GLN A C 1
ATOM 3803 O O . GLN A 1 246 ? 120.018 107.623 151.174 1.00 115.27 239 GLN A O 1
ATOM 3817 N N . THR A 1 247 ? 119.874 107.126 153.363 1.00 114.23 240 THR A N 1
ATOM 3818 C CA . THR A 1 247 ? 119.010 108.268 153.645 1.00 114.23 240 THR A CA 1
ATOM 3819 C C . THR A 1 247 ? 119.815 109.555 153.794 1.00 114.23 240 THR A C 1
ATOM 3820 O O . THR A 1 247 ? 119.632 110.506 153.027 1.00 114.23 240 THR A O 1
ATOM 3831 N N . GLU A 1 248 ? 120.712 109.600 154.774 1.00 110.83 241 GLU A N 1
ATOM 3832 C CA . GLU A 1 248 ? 121.452 110.823 155.052 1.00 110.83 241 GLU A CA 1
ATOM 3833 C C . GLU A 1 248 ? 122.381 111.163 153.895 1.00 110.83 241 GLU A C 1
ATOM 3834 O O . GLU A 1 248 ? 123.008 110.284 153.299 1.00 110.83 241 GLU A O 1
ATOM 3846 N N . GLU A 1 249 ? 122.466 112.455 153.581 1.00 110.53 242 GLU A N 1
ATOM 3847 C CA . GLU A 1 249 ? 123.295 112.923 152.479 1.00 110.53 242 GLU A CA 1
ATOM 3848 C C . GLU A 1 249 ? 124.210 114.054 152.928 1.00 110.53 242 GLU A C 1
ATOM 3849 O O . GLU A 1 249 ? 125.298 114.239 152.374 1.00 110.53 242 GLU A O 1
ATOM 3861 N N . LEU A 1 250 ? 123.779 114.815 153.936 1.00 103.73 243 LEU A N 1
ATOM 3862 C CA . LEU A 1 250 ? 124.552 115.970 154.376 1.00 103.73 243 LEU A CA 1
ATOM 3863 C C . LEU A 1 250 ? 125.916 115.580 154.927 1.00 103.73 243 LEU A C 1
ATOM 3864 O O . LEU A 1 250 ? 126.790 116.444 155.047 1.00 103.73 243 LEU A O 1
ATOM 3880 N N . ASN A 1 251 ? 126.120 114.307 155.268 1.00 100.65 244 ASN A N 1
ATOM 3881 C CA . ASN A 1 251 ? 127.392 113.897 155.853 1.00 100.65 244 ASN A CA 1
ATOM 3882 C C . ASN A 1 251 ? 128.552 114.215 154.918 1.00 100.65 244 ASN A C 1
ATOM 3883 O O . ASN A 1 251 ? 129.571 114.772 155.340 1.00 100.65 244 ASN A O 1
ATOM 3894 N N . LEU A 1 252 ? 128.410 113.875 153.640 1.00 102.18 245 LEU A N 1
ATOM 3895 C CA . LEU A 1 252 ? 129.436 114.129 152.641 1.00 102.18 245 LEU A CA 1
ATOM 3896 C C . LEU A 1 252 ? 128.812 114.817 151.438 1.00 102.18 245 LEU A C 1
ATOM 3897 O O . LEU A 1 252 ? 127.651 114.577 151.099 1.00 102.18 245 LEU A O 1
ATOM 3913 N N . TRP A 1 253 ? 129.594 115.679 150.795 1.00 103.49 246 TRP A N 1
ATOM 3914 C CA . TRP A 1 253 ? 129.135 116.311 149.569 1.00 103.49 246 TRP A CA 1
ATOM 3915 C C . TRP A 1 253 ? 128.832 115.245 148.528 1.00 103.49 246 TRP A C 1
ATOM 3916 O O . TRP A 1 253 ? 129.624 114.323 148.317 1.00 103.49 246 TRP A O 1
ATOM 3937 N N . VAL A 1 254 ? 127.678 115.370 147.876 1.00 105.50 247 VAL A N 1
ATOM 3938 C CA . VAL A 1 254 ? 127.232 114.358 146.928 1.00 105.50 247 VAL A CA 1
ATOM 3939 C C . VAL A 1 254 ? 127.614 114.682 145.488 1.00 105.50 247 VAL A C 1
ATOM 3940 O O . VAL A 1 254 ? 127.693 113.761 144.661 1.00 105.50 247 VAL A O 1
ATOM 3953 N N . ARG A 1 255 ? 127.857 115.948 145.163 1.00 103.87 248 ARG A N 1
ATOM 3954 C CA . ARG A 1 255 ? 128.180 116.321 143.794 1.00 103.87 248 ARG A CA 1
ATOM 3955 C C . ARG A 1 255 ? 129.630 115.973 143.486 1.00 103.87 248 ARG A C 1
ATOM 3956 O O . ARG A 1 255 ? 130.538 116.318 144.248 1.00 103.87 248 ARG A O 1
ATOM 3977 N N . GLY A 1 256 ? 129.842 115.283 142.369 1.00 109.53 249 GLY A N 1
ATOM 3978 C CA . GLY A 1 256 ? 131.190 114.910 141.989 1.00 109.53 249 GLY A CA 1
ATOM 3979 C C . GLY A 1 256 ? 132.027 116.120 141.623 1.00 109.53 249 GLY A C 1
ATOM 3980 O O . GLY A 1 256 ? 131.517 117.152 141.181 1.00 109.53 249 GLY A O 1
ATOM 3984 N N . CYS A 1 257 ? 133.340 115.984 141.812 1.00 108.28 250 CYS A N 1
ATOM 3985 C CA . CYS A 1 257 ? 134.236 117.097 141.528 1.00 108.28 250 CYS A CA 1
ATOM 3986 C C . CYS A 1 257 ? 134.292 117.405 140.041 1.00 108.28 250 CYS A C 1
ATOM 3987 O O . CYS A 1 257 ? 134.427 118.572 139.660 1.00 108.28 250 CYS A O 1
ATOM 3994 N N . ARG A 1 258 ? 134.198 116.385 139.189 1.00 106.37 251 ARG A N 1
ATOM 3995 C CA . ARG A 1 258 ? 134.107 116.643 137.758 1.00 106.37 251 ARG A CA 1
ATOM 3996 C C . ARG A 1 258 ? 132.946 117.583 137.467 1.00 106.37 251 ARG A C 1
ATOM 3997 O O . ARG A 1 258 ? 133.111 118.611 136.800 1.00 106.37 251 ARG A O 1
ATOM 4018 N N . ALA A 1 259 ? 131.762 117.253 137.987 1.00 107.01 252 ALA A N 1
ATOM 4019 C CA . ALA A 1 259 ? 130.587 118.081 137.746 1.00 107.01 252 ALA A CA 1
ATOM 4020 C C . ALA A 1 259 ? 130.755 119.471 138.345 1.00 107.01 252 ALA A C 1
ATOM 4021 O O . ALA A 1 259 ? 130.365 120.468 137.730 1.00 107.01 252 ALA A O 1
ATOM 4028 N N . ALA A 1 260 ? 131.323 119.559 139.549 1.00 107.32 253 ALA A N 1
ATOM 4029 C CA . ALA A 1 260 ? 131.480 120.860 140.193 1.00 107.32 253 ALA A CA 1
ATOM 4030 C C . ALA A 1 260 ? 132.399 121.767 139.382 1.00 107.32 253 ALA A C 1
ATOM 4031 O O . ALA A 1 260 ? 132.062 122.925 139.099 1.00 107.32 253 ALA A O 1
ATOM 4038 N N . LEU A 1 261 ? 133.572 121.256 139.004 1.00 108.71 254 LEU A N 1
ATOM 4039 C CA . LEU A 1 261 ? 134.502 122.049 138.210 1.00 108.71 254 LEU A CA 1
ATOM 4040 C C . LEU A 1 261 ? 133.895 122.412 136.864 1.00 108.71 254 LEU A C 1
ATOM 4041 O O . LEU A 1 261 ? 134.055 123.542 136.383 1.00 108.71 254 LEU A O 1
ATOM 4057 N N . LEU A 1 262 ? 133.197 121.464 136.234 1.00 111.81 255 LEU A N 1
ATOM 4058 C CA . LEU A 1 262 ? 132.572 121.749 134.951 1.00 111.81 255 LEU A CA 1
ATOM 4059 C C . LEU A 1 262 ? 131.549 122.866 135.081 1.00 111.81 255 LEU A C 1
ATOM 4060 O O . LEU A 1 262 ? 131.516 123.778 134.253 1.00 111.81 255 LEU A O 1
ATOM 4076 N N . SER A 1 263 ? 130.713 122.819 136.119 1.00 113.76 256 SER A N 1
ATOM 4077 C CA . SER A 1 263 ? 129.706 123.858 136.303 1.00 113.76 256 SER A CA 1
ATOM 4078 C C . SER A 1 263 ? 130.350 125.210 136.574 1.00 113.76 256 SER A C 1
ATOM 4079 O O . SER A 1 263 ? 129.904 126.236 136.047 1.00 113.76 256 SER A O 1
ATOM 4087 N N . TYR A 1 264 ? 131.397 125.234 137.399 1.00 115.23 257 TYR A N 1
ATOM 4088 C CA . TYR A 1 264 ? 132.064 126.497 137.697 1.00 115.23 257 TYR A CA 1
ATOM 4089 C C . TYR A 1 264 ? 132.653 127.114 136.433 1.00 115.23 257 TYR A C 1
ATOM 4090 O O . TYR A 1 264 ? 132.413 128.291 136.123 1.00 115.23 257 TYR A O 1
ATOM 4108 N N . TYR A 1 265 ? 133.421 126.325 135.678 1.00 114.90 258 TYR A N 1
ATOM 4109 C CA . TYR A 1 265 ? 134.009 126.846 134.451 1.00 114.90 258 TYR A CA 1
ATOM 4110 C C . TYR A 1 265 ? 132.940 127.189 133.425 1.00 114.90 258 TYR A C 1
ATOM 4111 O O . TYR A 1 265 ? 133.124 128.112 132.626 1.00 114.90 258 TYR A O 1
ATOM 4129 N N . SER A 1 266 ? 131.816 126.473 133.433 1.00 123.23 259 SER A N 1
ATOM 4130 C CA . SER A 1 266 ? 130.733 126.785 132.510 1.00 123.23 259 SER A CA 1
ATOM 4131 C C . SER A 1 266 ? 130.118 128.137 132.835 1.00 123.23 259 SER A C 1
ATOM 4132 O O . SER A 1 266 ? 129.829 128.931 131.935 1.00 123.23 259 SER A O 1
ATOM 4140 N N . SER A 1 267 ? 129.904 128.416 134.120 1.00 124.58 260 SER A N 1
ATOM 4141 C CA . SER A 1 267 ? 129.409 129.732 134.505 1.00 124.58 260 SER A CA 1
ATOM 4142 C C . SER A 1 267 ? 130.396 130.819 134.100 1.00 124.58 260 SER A C 1
ATOM 4143 O O . SER A 1 267 ? 130.002 131.866 133.565 1.00 124.58 260 SER A O 1
ATOM 4151 N N . LEU A 1 268 ? 131.688 130.582 134.339 1.00 127.23 261 LEU A N 1
ATOM 4152 C CA . LEU A 1 268 ? 132.692 131.563 133.940 1.00 127.23 261 LEU A CA 1
ATOM 4153 C C . LEU A 1 268 ? 132.651 131.823 132.439 1.00 127.23 261 LEU A C 1
ATOM 4154 O O . LEU A 1 268 ? 132.632 132.984 132.004 1.00 127.23 261 LEU A O 1
ATOM 4170 N N . MET A 1 269 ? 132.622 130.760 131.636 1.00 129.60 262 MET A N 1
ATOM 4171 C CA . MET A 1 269 ? 132.624 130.914 130.187 1.00 129.60 262 MET A CA 1
ATOM 4172 C C . MET A 1 269 ? 131.334 131.552 129.691 1.00 129.60 262 MET A C 1
ATOM 4173 O O . MET A 1 269 ? 131.353 132.297 128.711 1.00 129.60 262 MET A O 1
ATOM 4187 N N . ASN A 1 270 ? 130.204 131.276 130.344 1.00 132.45 263 ASN A N 1
ATOM 4188 C CA . ASN A 1 270 ? 128.956 131.921 129.950 1.00 132.45 263 ASN A CA 1
ATOM 4189 C C . ASN A 1 270 ? 129.001 133.418 130.224 1.00 132.45 263 ASN A C 1
ATOM 4190 O O . ASN A 1 270 ? 128.544 134.223 129.403 1.00 132.45 263 ASN A O 1
ATOM 4201 N N . SER A 1 271 ? 129.547 133.814 131.374 1.00 135.95 264 SER A N 1
ATOM 4202 C CA . SER A 1 271 ? 129.724 135.237 131.642 1.00 135.95 264 SER A CA 1
ATOM 4203 C C . SER A 1 271 ? 130.626 135.870 130.590 1.00 135.95 264 SER A C 1
ATOM 4204 O O . SER A 1 271 ? 130.340 136.960 130.072 1.00 135.95 264 SER A O 1
ATOM 4212 N N . MET A 1 272 ? 131.728 135.194 130.264 1.00 139.19 265 MET A N 1
ATOM 4213 C CA . MET A 1 272 ? 132.633 135.719 129.249 1.00 139.19 265 MET A CA 1
ATOM 4214 C C . MET A 1 272 ? 131.928 135.849 127.907 1.00 139.19 265 MET A C 1
ATOM 4215 O O . MET A 1 272 ? 132.137 136.825 127.178 1.00 139.19 265 MET A O 1
ATOM 4229 N N . GLY A 1 273 ? 131.101 134.866 127.558 1.00 140.61 266 GLY A N 1
ATOM 4230 C CA . GLY A 1 273 ? 130.363 134.938 126.311 1.00 140.61 266 GLY A CA 1
ATOM 4231 C C . GLY A 1 273 ? 129.388 136.096 126.281 1.00 140.61 266 GLY A C 1
ATOM 4232 O O . GLY A 1 273 ? 129.223 136.753 125.254 1.00 140.61 266 GLY A O 1
ATOM 4236 N N . VAL A 1 274 ? 128.717 136.355 127.404 1.00 140.37 267 VAL A N 1
ATOM 4237 C CA . VAL A 1 274 ? 127.804 137.495 127.469 1.00 140.37 267 VAL A CA 1
ATOM 4238 C C . VAL A 1 274 ? 128.571 138.795 127.256 1.00 140.37 267 VAL A C 1
ATOM 4239 O O . VAL A 1 274 ? 128.142 139.682 126.503 1.00 140.37 267 VAL A O 1
ATOM 4252 N N . VAL A 1 275 ? 129.720 138.927 127.921 1.00 144.56 268 VAL A N 1
ATOM 4253 C CA . VAL A 1 275 ? 130.527 140.134 127.753 1.00 144.56 268 VAL A CA 1
ATOM 4254 C C . VAL A 1 275 ? 130.962 140.280 126.300 1.00 144.56 268 VAL A C 1
ATOM 4255 O O . VAL A 1 275 ? 130.914 141.376 125.721 1.00 144.56 268 VAL A O 1
ATOM 4268 N N . THR A 1 276 ? 131.393 139.177 125.688 1.00 146.40 269 THR A N 1
ATOM 4269 C CA . THR A 1 276 ? 131.829 139.225 124.299 1.00 146.40 269 THR A CA 1
ATOM 4270 C C . THR A 1 276 ? 130.675 139.590 123.375 1.00 146.40 269 THR A C 1
ATOM 4271 O O . THR A 1 276 ? 130.869 140.294 122.382 1.00 146.40 269 THR A O 1
ATOM 4282 N N . LEU A 1 277 ? 129.468 139.110 123.677 1.00 145.35 270 LEU A N 1
ATOM 4283 C CA . LEU A 1 277 ? 128.310 139.467 122.864 1.00 145.35 270 LEU A CA 1
ATOM 4284 C C . LEU A 1 277 ? 128.013 140.957 122.959 1.00 145.35 270 LEU A C 1
ATOM 4285 O O . LEU A 1 277 ? 127.678 141.598 121.955 1.00 145.35 270 LEU A O 1
ATOM 4301 N N . LEU A 1 278 ? 128.114 141.526 124.160 1.00 150.35 271 LEU A N 1
ATOM 4302 C CA . LEU A 1 278 ? 127.926 142.969 124.288 1.00 150.35 271 LEU A CA 1
ATOM 4303 C C . LEU A 1 278 ? 128.976 143.725 123.482 1.00 150.35 271 LEU A C 1
ATOM 4304 O O . LEU A 1 278 ? 128.662 144.699 122.778 1.00 150.35 271 LEU A O 1
ATOM 4320 N N . ILE A 1 279 ? 130.231 143.283 123.564 1.00 155.13 272 ILE A N 1
ATOM 4321 C CA . ILE A 1 279 ? 131.284 143.919 122.778 1.00 155.13 272 ILE A CA 1
ATOM 4322 C C . ILE A 1 279 ? 130.983 143.787 121.291 1.00 155.13 272 ILE A C 1
ATOM 4323 O O . ILE A 1 279 ? 131.279 144.689 120.500 1.00 155.13 272 ILE A O 1
ATOM 4339 N N . TRP A 1 280 ? 130.410 142.654 120.886 1.00 155.25 273 TRP A N 1
ATOM 4340 C CA . TRP A 1 280 ? 130.058 142.458 119.485 1.00 155.25 273 TRP A CA 1
ATOM 4341 C C . TRP A 1 280 ? 128.969 143.428 119.053 1.00 155.25 273 TRP A C 1
ATOM 4342 O O . TRP A 1 280 ? 129.010 143.962 117.940 1.00 155.25 273 TRP A O 1
ATOM 4363 N N . LEU A 1 281 ? 127.976 143.652 119.911 1.00 160.54 274 LEU A N 1
ATOM 4364 C CA . LEU A 1 281 ? 126.971 144.667 119.612 1.00 160.54 274 LEU A CA 1
ATOM 4365 C C . LEU A 1 281 ? 127.627 146.025 119.408 1.00 160.54 274 LEU A C 1
ATOM 4366 O O . LEU A 1 281 ? 127.325 146.741 118.443 1.00 160.54 274 LEU A O 1
ATOM 4382 N N . PHE A 1 282 ? 128.546 146.388 120.303 1.00 171.43 275 PHE A N 1
ATOM 4383 C CA . PHE A 1 282 ? 129.233 147.671 120.165 1.00 171.43 275 PHE A CA 1
ATOM 4384 C C . PHE A 1 282 ? 129.995 147.743 118.846 1.00 171.43 275 PHE A C 1
ATOM 4385 O O . PHE A 1 282 ? 129.937 148.751 118.130 1.00 171.43 275 PHE A O 1
ATOM 4402 N N . GLU A 1 283 ? 130.715 146.673 118.508 1.00 173.78 276 GLU A N 1
ATOM 4403 C CA . GLU A 1 283 ? 131.525 146.672 117.295 1.00 173.78 276 GLU A CA 1
ATOM 4404 C C . GLU A 1 283 ? 130.655 146.767 116.050 1.00 173.78 276 GLU A C 1
ATOM 4405 O O . GLU A 1 283 ? 131.000 147.472 115.095 1.00 173.78 276 GLU A O 1
ATOM 4417 N N . VAL A 1 284 ? 129.527 146.057 116.033 1.00 176.32 277 VAL A N 1
ATOM 4418 C CA . VAL A 1 284 ? 128.647 146.109 114.871 1.00 176.32 277 VAL A CA 1
ATOM 4419 C C . VAL A 1 284 ? 128.027 147.493 114.739 1.00 176.32 277 VAL A C 1
ATOM 4420 O O . VAL A 1 284 ? 127.855 148.004 113.626 1.00 176.32 277 VAL A O 1
ATOM 4433 N N . THR A 1 285 ? 127.679 148.123 115.862 1.00 183.66 278 THR A N 1
ATOM 4434 C CA . THR A 1 285 ? 127.180 149.493 115.799 1.00 183.66 278 THR A CA 1
ATOM 4435 C C . THR A 1 285 ? 128.238 150.427 115.223 1.00 183.66 278 THR A C 1
ATOM 4436 O O . THR A 1 285 ? 127.938 151.296 114.393 1.00 183.66 278 THR A O 1
ATOM 4447 N N . ILE A 1 286 ? 129.489 150.258 115.653 1.00 192.52 279 ILE A N 1
ATOM 4448 C CA . ILE A 1 286 ? 130.574 151.086 115.131 1.00 192.52 279 ILE A CA 1
ATOM 4449 C C . ILE A 1 286 ? 130.724 150.869 113.630 1.00 192.52 279 ILE A C 1
ATOM 4450 O O . ILE A 1 286 ? 130.924 151.817 112.860 1.00 192.52 279 ILE A O 1
ATOM 4466 N N . THR A 1 287 ? 130.652 149.611 113.196 1.00 193.28 280 THR A N 1
ATOM 4467 C CA . THR A 1 287 ? 130.776 149.311 111.774 1.00 193.28 280 THR A CA 1
ATOM 4468 C C . THR A 1 287 ? 129.644 149.946 110.980 1.00 193.28 280 THR A C 1
ATOM 4469 O O . THR A 1 287 ? 129.863 150.469 109.882 1.00 193.28 280 THR A O 1
ATOM 4480 N N . ILE A 1 288 ? 128.424 149.894 111.512 1.00 203.72 281 ILE A N 1
ATOM 4481 C CA . ILE A 1 288 ? 127.294 150.511 110.825 1.00 203.72 281 ILE A CA 1
ATOM 4482 C C . ILE A 1 288 ? 127.511 152.012 110.709 1.00 203.72 281 ILE A C 1
ATOM 4483 O O . ILE A 1 288 ? 127.243 152.618 109.663 1.00 203.72 281 ILE A O 1
ATOM 4499 N N . GLY A 1 289 ? 127.993 152.639 111.783 1.00 208.29 282 GLY A N 1
ATOM 4500 C CA . GLY A 1 289 ? 128.286 154.061 111.721 1.00 208.29 282 GLY A CA 1
ATOM 4501 C C . GLY A 1 289 ? 129.335 154.390 110.675 1.00 208.29 282 GLY A C 1
ATOM 4502 O O . GLY A 1 289 ? 129.196 155.358 109.924 1.00 208.29 282 GLY A O 1
ATOM 4506 N N . LEU A 1 290 ? 130.399 153.586 110.612 1.00 209.04 283 LEU A N 1
ATOM 4507 C CA . LEU A 1 290 ? 131.433 153.809 109.606 1.00 209.04 283 LEU A CA 1
ATOM 4508 C C . LEU A 1 290 ? 130.874 153.656 108.199 1.00 209.04 283 LEU A C 1
ATOM 4509 O O . LEU A 1 290 ? 131.195 154.446 107.303 1.00 209.04 283 LEU A O 1
ATOM 4525 N N . ARG A 1 291 ? 130.046 152.634 107.982 1.00 223.98 284 ARG A N 1
ATOM 4526 C CA . ARG A 1 291 ? 129.450 152.427 106.668 1.00 223.98 284 ARG A CA 1
ATOM 4527 C C . ARG A 1 291 ? 128.581 153.614 106.278 1.00 223.98 284 ARG A C 1
ATOM 4528 O O . ARG A 1 291 ? 128.628 154.084 105.135 1.00 223.98 284 ARG A O 1
ATOM 4549 N N . TYR A 1 292 ? 127.781 154.117 107.219 1.00 228.32 285 TYR A N 1
ATOM 4550 C CA . TYR A 1 292 ? 126.930 155.263 106.920 1.00 228.32 285 TYR A CA 1
ATOM 4551 C C . TYR A 1 292 ? 127.763 156.503 106.623 1.00 228.32 285 TYR A C 1
ATOM 4552 O O . TYR A 1 292 ? 127.439 157.275 105.712 1.00 228.32 285 TYR A O 1
ATOM 4570 N N . LEU A 1 293 ? 128.841 156.713 107.381 1.00 225.15 286 LEU A N 1
ATOM 4571 C CA . LEU A 1 293 ? 129.710 157.855 107.117 1.00 225.15 286 LEU A CA 1
ATOM 4572 C C . LEU A 1 293 ? 130.333 157.756 105.732 1.00 225.15 286 LEU A C 1
ATOM 4573 O O . LEU A 1 293 ? 130.400 158.750 104.997 1.00 225.15 286 LEU A O 1
ATOM 4589 N N . GLN A 1 294 ? 130.799 156.564 105.358 1.00 227.05 287 GLN A N 1
ATOM 4590 C CA . GLN A 1 294 ? 131.386 156.385 104.035 1.00 227.05 287 GLN A CA 1
ATOM 4591 C C . GLN A 1 294 ? 130.352 156.629 102.944 1.00 227.05 287 GLN A C 1
ATOM 4592 O O . GLN A 1 294 ? 130.654 157.250 101.918 1.00 227.05 287 GLN A O 1
ATOM 4606 N N . THR A 1 295 ? 129.126 156.141 103.143 1.00 234.89 288 THR A N 1
ATOM 4607 C CA . THR A 1 295 ? 128.079 156.369 102.154 1.00 234.89 288 THR A CA 1
ATOM 4608 C C . THR A 1 295 ? 127.772 157.854 102.017 1.00 234.89 288 THR A C 1
ATOM 4609 O O . THR A 1 295 ? 127.554 158.348 100.907 1.00 234.89 288 THR A O 1
ATOM 4620 N N . SER A 1 296 ? 127.735 158.579 103.136 1.00 237.73 289 SER A N 1
ATOM 4621 C CA . SER A 1 296 ? 127.507 160.019 103.069 1.00 237.73 289 SER A CA 1
ATOM 4622 C C . SER A 1 296 ? 128.636 160.718 102.323 1.00 237.73 289 SER A C 1
ATOM 4623 O O . SER A 1 296 ? 128.392 161.602 101.492 1.00 237.73 289 SER A O 1
ATOM 4631 N N . LEU A 1 297 ? 129.883 160.335 102.609 1.00 235.60 290 LEU A N 1
ATOM 4632 C CA . LEU A 1 297 ? 131.020 160.949 101.933 1.00 235.60 290 LEU A CA 1
ATOM 4633 C C . LEU A 1 297 ? 131.024 160.632 100.445 1.00 235.60 290 LEU A C 1
ATOM 4634 O O . LEU A 1 297 ? 131.516 161.433 99.642 1.00 235.60 290 LEU A O 1
ATOM 4650 N N . ASP A 1 298 ? 130.503 159.467 100.060 1.00 239.80 291 ASP A N 1
ATOM 4651 C CA . ASP A 1 298 ? 130.385 159.149 98.641 1.00 239.80 291 ASP A CA 1
ATOM 4652 C C . ASP A 1 298 ? 129.253 159.939 97.995 1.00 239.80 291 ASP A C 1
ATOM 4653 O O . ASP A 1 298 ? 129.391 160.425 96.866 1.00 239.80 291 ASP A O 1
ATOM 4662 N N . GLY A 1 299 ? 128.127 160.077 98.698 1.00 248.08 292 GLY A N 1
ATOM 4663 C CA . GLY A 1 299 ? 126.993 160.790 98.135 1.00 248.08 292 GLY A CA 1
ATOM 4664 C C . GLY A 1 299 ? 127.267 162.268 97.940 1.00 248.08 292 GLY A C 1
ATOM 4665 O O . GLY A 1 299 ? 126.879 162.849 96.923 1.00 248.08 292 GLY A O 1
ATOM 4669 N N . VAL A 1 300 ? 127.932 162.900 98.910 1.00 255.36 293 VAL A N 1
ATOM 4670 C CA . VAL A 1 300 ? 128.265 164.310 98.766 1.00 255.36 293 VAL A CA 1
ATOM 4671 C C . VAL A 1 300 ? 129.120 164.495 97.521 1.00 255.36 293 VAL A C 1
ATOM 4672 O O . VAL A 1 300 ? 130.032 163.704 97.243 1.00 255.36 293 VAL A O 1
ATOM 4685 N N . SER A 1 301 ? 128.817 165.544 96.752 1.00 266.14 294 SER A N 1
ATOM 4686 C CA . SER A 1 301 ? 129.525 165.771 95.496 1.00 266.14 294 SER A CA 1
ATOM 4687 C C . SER A 1 301 ? 131.030 165.828 95.720 1.00 266.14 294 SER A C 1
ATOM 4688 O O . SER A 1 301 ? 131.803 165.164 95.020 1.00 266.14 294 SER A O 1
ATOM 4696 N N . ASN A 1 302 ? 131.465 166.619 96.696 1.00 265.77 295 ASN A N 1
ATOM 4697 C CA . ASN A 1 302 ? 132.862 166.688 97.088 1.00 265.77 295 ASN A CA 1
ATOM 4698 C C . ASN A 1 302 ? 132.946 166.756 98.605 1.00 265.77 295 ASN A C 1
ATOM 4699 O O . ASN A 1 302 ? 132.062 167.332 99.251 1.00 265.77 295 ASN A O 1
ATOM 4710 N N . PRO A 1 303 ? 133.992 166.176 99.203 1.00 253.14 296 PRO A N 1
ATOM 4711 C CA . PRO A 1 303 ? 134.141 166.305 100.663 1.00 253.14 296 PRO A CA 1
ATOM 4712 C C . PRO A 1 303 ? 134.234 167.748 101.125 1.00 253.14 296 PRO A C 1
ATOM 4713 O O . PRO A 1 303 ? 133.733 168.084 102.205 1.00 253.14 296 PRO A O 1
ATOM 4724 N N . GLU A 1 304 ? 134.863 168.617 100.330 1.00 258.96 297 GLU A N 1
ATOM 4725 C CA . GLU A 1 304 ? 134.992 170.018 100.715 1.00 258.96 297 GLU A CA 1
ATOM 4726 C C . GLU A 1 304 ? 133.641 170.710 100.822 1.00 258.96 297 GLU A C 1
ATOM 4727 O O . GLU A 1 304 ? 133.527 171.714 101.534 1.00 258.96 297 GLU A O 1
ATOM 4739 N N . GLU A 1 305 ? 132.620 170.203 100.134 1.00 264.78 298 GLU A N 1
ATOM 4740 C CA . GLU A 1 305 ? 131.273 170.767 100.219 1.00 264.78 298 GLU A CA 1
ATOM 4741 C C . GLU A 1 305 ? 130.510 170.140 101.387 1.00 264.78 298 GLU A C 1
ATOM 4742 O O . GLU A 1 305 ? 129.437 169.556 101.238 1.00 264.78 298 GLU A O 1
ATOM 4754 N N . SER A 1 306 ? 131.099 170.276 102.578 1.00 265.44 299 SER A N 1
ATOM 4755 C CA . SER A 1 306 ? 130.465 169.739 103.778 1.00 265.44 299 SER A CA 1
ATOM 4756 C C . SER A 1 306 ? 129.124 170.413 104.035 1.00 265.44 299 SER A C 1
ATOM 4757 O O . SER A 1 306 ? 128.174 169.769 104.496 1.00 265.44 299 SER A O 1
ATOM 4765 N N . GLU A 1 307 ? 129.029 171.712 103.744 1.00 262.69 300 GLU A N 1
ATOM 4766 C CA . GLU A 1 307 ? 127.770 172.421 103.939 1.00 262.69 300 GLU A CA 1
ATOM 4767 C C . GLU A 1 307 ? 126.666 171.848 103.062 1.00 262.69 300 GLU A C 1
ATOM 4768 O O . GLU A 1 307 ? 125.503 171.798 103.480 1.00 262.69 300 GLU A O 1
ATOM 4780 N N . SER A 1 308 ? 127.004 171.413 101.852 1.00 261.62 301 SER A N 1
ATOM 4781 C CA . SER A 1 308 ? 126.011 170.840 100.957 1.00 261.62 301 SER A CA 1
ATOM 4782 C C . SER A 1 308 ? 125.444 169.550 101.538 1.00 261.62 301 SER A C 1
ATOM 4783 O O . SER A 1 308 ? 126.126 168.808 102.251 1.00 261.62 301 SER A O 1
ATOM 4791 N N . GLU A 1 309 ? 124.178 169.289 101.228 1.00 252.15 302 GLU A N 1
ATOM 4792 C CA . GLU A 1 309 ? 123.516 168.093 101.722 1.00 252.15 302 GLU A CA 1
ATOM 4793 C C . GLU A 1 309 ? 124.074 166.848 101.039 1.00 252.15 302 GLU A C 1
ATOM 4794 O O . GLU A 1 309 ? 124.629 166.903 99.938 1.00 252.15 302 GLU A O 1
ATOM 4806 N N . SER A 1 310 ? 123.921 165.711 101.714 1.00 247.86 303 SER A N 1
ATOM 4807 C CA . SER A 1 310 ? 124.391 164.434 101.200 1.00 247.86 303 SER A CA 1
ATOM 4808 C C . SER A 1 310 ? 123.396 163.348 101.582 1.00 247.86 303 SER A C 1
ATOM 4809 O O . SER A 1 310 ? 122.438 163.584 102.322 1.00 247.86 303 SER A O 1
ATOM 4817 N N . GLU A 1 311 ? 123.633 162.144 101.066 1.00 245.21 304 GLU A N 1
ATOM 4818 C CA . GLU A 1 311 ? 122.791 160.992 101.349 1.00 245.21 304 GLU A CA 1
ATOM 4819 C C . GLU A 1 311 ? 123.657 159.825 101.798 1.00 245.21 304 GLU A C 1
ATOM 4820 O O . GLU A 1 311 ? 124.714 159.564 101.216 1.00 245.21 304 GLU A O 1
ATOM 4832 N N . GLY A 1 312 ? 123.206 159.134 102.831 1.00 240.35 305 GLY A N 1
ATOM 4833 C CA . GLY A 1 312 ? 123.898 157.952 103.321 1.00 240.35 305 GLY A CA 1
ATOM 4834 C C . GLY A 1 312 ? 122.939 156.792 103.452 1.00 240.35 305 GLY A C 1
ATOM 4835 O O . GLY A 1 312 ? 121.787 156.966 103.841 1.00 240.35 305 GLY A O 1
ATOM 4839 N N . TRP A 1 313 ? 123.428 155.600 103.123 1.00 239.85 306 TRP A N 1
ATOM 4840 C CA . TRP A 1 313 ? 122.598 154.405 103.106 1.00 239.85 306 TRP A CA 1
ATOM 4841 C C . TRP A 1 313 ? 123.420 153.244 103.649 1.00 239.85 306 TRP A C 1
ATOM 4842 O O . TRP A 1 313 ? 124.529 153.424 104.162 1.00 239.85 306 TRP A O 1
ATOM 4863 N N . LEU A 1 314 ? 122.863 152.040 103.539 1.00 235.17 307 LEU A N 1
ATOM 4864 C CA . LEU A 1 314 ? 123.565 150.807 103.869 1.00 235.17 307 LEU A CA 1
ATOM 4865 C C . LEU A 1 314 ? 124.004 150.059 102.617 1.00 235.17 307 LEU A C 1
ATOM 4866 O O . LEU A 1 314 ? 125.144 149.594 102.535 1.00 235.17 307 LEU A O 1
ATOM 4882 N N . LEU A 1 315 ? 123.112 149.938 101.638 1.00 241.66 308 LEU A N 1
ATOM 4883 C CA . LEU A 1 315 ? 123.453 149.353 100.345 1.00 241.66 308 LEU A CA 1
ATOM 4884 C C . LEU A 1 315 ? 122.396 149.786 99.343 1.00 241.66 308 LEU A C 1
ATOM 4885 O O . LEU A 1 315 ? 121.209 149.504 99.535 1.00 241.66 308 LEU A O 1
ATOM 4901 N N . GLU A 1 316 ? 122.818 150.488 98.293 1.00 245.18 309 GLU A N 1
ATOM 4902 C CA . GLU A 1 316 ? 121.912 150.978 97.265 1.00 245.18 309 GLU A CA 1
ATOM 4903 C C . GLU A 1 316 ? 121.710 149.974 96.137 1.00 245.18 309 GLU A C 1
ATOM 4904 O O . GLU A 1 316 ? 121.184 150.341 95.079 1.00 245.18 309 GLU A O 1
ATOM 4916 N N . LYS A 1 317 ? 122.114 148.724 96.337 1.00 256.31 310 LYS A N 1
ATOM 4917 C CA . LYS A 1 317 ? 121.991 147.677 95.332 1.00 256.31 310 LYS A CA 1
ATOM 4918 C C . LYS A 1 317 ? 121.006 146.627 95.824 1.00 256.31 310 LYS A C 1
ATOM 4919 O O . LYS A 1 317 ? 121.091 146.179 96.972 1.00 256.31 310 LYS A O 1
ATOM 4938 N N . SER A 1 318 ? 120.076 146.237 94.956 1.00 272.43 311 SER A N 1
ATOM 4939 C CA . SER A 1 318 ? 119.097 145.226 95.327 1.00 272.43 311 SER A CA 1
ATOM 4940 C C . SER A 1 318 ? 119.787 143.892 95.584 1.00 272.43 311 SER A C 1
ATOM 4941 O O . SER A 1 318 ? 120.822 143.576 94.990 1.00 272.43 311 SER A O 1
ATOM 4949 N N . VAL A 1 319 ? 119.203 143.107 96.489 1.00 275.34 312 VAL A N 1
ATOM 4950 C CA . VAL A 1 319 ? 119.799 141.822 96.851 1.00 275.34 312 VAL A CA 1
ATOM 4951 C C . VAL A 1 319 ? 120.027 140.942 95.628 1.00 275.34 312 VAL A C 1
ATOM 4952 O O . VAL A 1 319 ? 121.147 140.441 95.456 1.00 275.34 312 VAL A O 1
ATOM 4965 N N . PRO A 1 320 ? 119.041 140.709 94.755 1.00 279.32 313 PRO A N 1
ATOM 4966 C CA . PRO A 1 320 ? 119.320 139.883 93.567 1.00 279.32 313 PRO A CA 1
ATOM 4967 C C . PRO A 1 320 ? 120.420 140.451 92.688 1.00 279.32 313 PRO A C 1
ATOM 4968 O O . PRO A 1 320 ? 121.220 139.687 92.135 1.00 279.32 313 PRO A O 1
ATOM 4979 N N . GLU A 1 321 ? 120.486 141.776 92.545 1.00 281.52 314 GLU A N 1
ATOM 4980 C CA . GLU A 1 321 ? 121.555 142.374 91.752 1.00 281.52 314 GLU A CA 1
ATOM 4981 C C . GLU A 1 321 ? 122.915 142.098 92.375 1.00 281.52 314 GLU A C 1
ATOM 4982 O O . GLU A 1 321 ? 123.876 141.770 91.670 1.00 281.52 314 GLU A O 1
ATOM 4994 N N . THR A 1 322 ? 123.015 142.224 93.700 1.00 282.58 315 THR A N 1
ATOM 4995 C CA . THR A 1 322 ? 124.263 141.891 94.376 1.00 282.58 315 THR A CA 1
ATOM 4996 C C . THR A 1 322 ? 124.597 140.415 94.216 1.00 282.58 315 THR A C 1
ATOM 4997 O O . THR A 1 322 ? 125.777 140.046 94.168 1.00 282.58 315 THR A O 1
ATOM 5008 N N . TRP A 1 323 ? 123.577 139.558 94.132 1.00 279.89 316 TRP A N 1
ATOM 5009 C CA . TRP A 1 323 ? 123.823 138.137 93.916 1.00 279.89 316 TRP A CA 1
ATOM 5010 C C . TRP A 1 323 ? 124.528 137.900 92.587 1.00 279.89 316 TRP A C 1
ATOM 5011 O O . TRP A 1 323 ? 125.468 137.100 92.507 1.00 279.89 316 TRP A O 1
ATOM 5032 N N . LYS A 1 324 ? 124.088 138.586 91.530 1.00 282.38 317 LYS A N 1
ATOM 5033 C CA . LYS A 1 324 ? 124.745 138.445 90.235 1.00 282.38 317 LYS A CA 1
ATOM 5034 C C . LYS A 1 324 ? 126.103 139.133 90.226 1.00 282.38 317 LYS A C 1
ATOM 5035 O O . LYS A 1 324 ? 127.071 138.602 89.668 1.00 282.38 317 LYS A O 1
ATOM 5054 N N . ALA A 1 325 ? 126.198 140.313 90.845 1.00 281.90 318 ALA A N 1
ATOM 5055 C CA . ALA A 1 325 ? 127.462 141.043 90.850 1.00 281.90 318 ALA A CA 1
ATOM 5056 C C . ALA A 1 325 ? 128.560 140.234 91.527 1.00 281.90 318 ALA A C 1
ATOM 5057 O O . ALA A 1 325 ? 129.696 140.184 91.040 1.00 281.90 318 ALA A O 1
ATOM 5064 N N . PHE A 1 326 ? 128.240 139.592 92.652 1.00 287.68 319 PHE A N 1
ATOM 5065 C CA . PHE A 1 326 ? 129.224 138.752 93.326 1.00 287.68 319 PHE A CA 1
ATOM 5066 C C . PHE A 1 326 ? 129.642 137.582 92.444 1.00 287.68 319 PHE A C 1
ATOM 5067 O O . PHE A 1 326 ? 130.817 137.196 92.427 1.00 287.68 319 PHE A O 1
ATOM 5084 N N . LEU A 1 327 ? 128.693 137.005 91.704 1.00 283.44 320 LEU A N 1
ATOM 5085 C CA . LEU A 1 327 ? 129.012 135.859 90.858 1.00 283.44 320 LEU A CA 1
ATOM 5086 C C . LEU A 1 327 ? 130.032 136.226 89.789 1.00 283.44 320 LEU A C 1
ATOM 5087 O O . LEU A 1 327 ? 130.955 135.452 89.508 1.00 283.44 320 LEU A O 1
ATOM 5103 N N . GLU A 1 328 ? 129.886 137.399 89.180 1.00 276.12 321 GLU A N 1
ATOM 5104 C CA . GLU A 1 328 ? 130.811 137.837 88.140 1.00 276.12 321 GLU A CA 1
ATOM 5105 C C . GLU A 1 328 ? 132.219 137.985 88.705 1.00 276.12 321 GLU A C 1
ATOM 5106 O O . GLU A 1 328 ? 133.187 137.497 88.120 1.00 276.12 321 GLU A O 1
ATOM 5118 N N . LEU B 2 8 ? 152.285 185.643 149.646 1.00 232.57 7 LEU B N 1
ATOM 5119 C CA . LEU B 2 8 ? 153.496 185.452 148.857 1.00 232.57 7 LEU B CA 1
ATOM 5120 C C . LEU B 2 8 ? 153.261 185.843 147.402 1.00 232.57 7 LEU B C 1
ATOM 5121 O O . LEU B 2 8 ? 152.375 185.304 146.738 1.00 232.57 7 LEU B O 1
ATOM 5136 N N . VAL B 2 9 ? 154.055 186.793 146.912 1.00 237.16 8 VAL B N 1
ATOM 5137 C CA . VAL B 2 9 ? 153.951 187.242 145.528 1.00 237.16 8 VAL B CA 1
ATOM 5138 C C . VAL B 2 9 ? 154.146 186.042 144.613 1.00 237.16 8 VAL B C 1
ATOM 5139 O O . VAL B 2 9 ? 155.191 185.382 144.650 1.00 237.16 8 VAL B O 1
ATOM 5152 N N . LEU B 2 10 ? 153.141 185.751 143.786 1.00 238.23 9 LEU B N 1
ATOM 5153 C CA . LEU B 2 10 ? 153.174 184.581 142.923 1.00 238.23 9 LEU B CA 1
ATOM 5154 C C . LEU B 2 10 ? 153.197 185.026 141.468 1.00 238.23 9 LEU B C 1
ATOM 5155 O O . LEU B 2 10 ? 152.175 185.522 140.970 1.00 238.23 9 LEU B O 1
ATOM 5171 N N . PRO B 2 11 ? 154.308 184.877 140.748 1.00 240.22 10 PRO B N 1
ATOM 5172 C CA . PRO B 2 11 ? 154.307 185.231 139.325 1.00 240.22 10 PRO B CA 1
ATOM 5173 C C . PRO B 2 11 ? 153.466 184.254 138.518 1.00 240.22 10 PRO B C 1
ATOM 5174 O O . PRO B 2 11 ? 153.120 183.161 138.971 1.00 240.22 10 PRO B O 1
ATOM 5185 N N . LEU B 2 12 ? 153.132 184.674 137.296 1.00 239.84 11 LEU B N 1
ATOM 5186 C CA . LEU B 2 12 ? 152.176 183.921 136.489 1.00 239.84 11 LEU B CA 1
ATOM 5187 C C . LEU B 2 12 ? 152.704 182.537 136.124 1.00 239.84 11 LEU B C 1
ATOM 5188 O O . LEU B 2 12 ? 151.955 181.554 136.157 1.00 239.84 11 LEU B O 1
ATOM 5204 N N . GLN B 2 13 ? 153.980 182.441 135.737 1.00 240.33 12 GLN B N 1
ATOM 5205 C CA . GLN B 2 13 ? 154.510 181.137 135.336 1.00 240.33 12 GLN B CA 1
ATOM 5206 C C . GLN B 2 13 ? 154.544 180.164 136.506 1.00 240.33 12 GLN B C 1
ATOM 5207 O O . GLN B 2 13 ? 154.085 179.016 136.346 1.00 240.33 12 GLN B O 1
ATOM 5221 N N . PRO B 2 14 ? 155.070 180.522 137.681 1.00 237.03 13 PRO B N 1
ATOM 5222 C CA . PRO B 2 14 ? 154.923 179.624 138.835 1.00 237.03 13 PRO B CA 1
ATOM 5223 C C . PRO B 2 14 ? 153.476 179.370 139.201 1.00 237.03 13 PRO B C 1
ATOM 5224 O O . PRO B 2 14 ? 153.164 178.295 139.718 1.00 237.03 13 PRO B O 1
ATOM 5235 N N . ARG B 2 15 ? 152.575 180.321 138.950 1.00 237.69 14 ARG B N 1
ATOM 5236 C CA . ARG B 2 15 ? 151.158 180.073 139.198 1.00 237.69 14 ARG B CA 1
ATOM 5237 C C . ARG B 2 15 ? 150.654 178.928 138.329 1.00 237.69 14 ARG B C 1
ATOM 5238 O O . ARG B 2 15 ? 149.974 178.014 138.811 1.00 237.69 14 ARG B O 1
ATOM 5259 N N . ILE B 2 16 ? 150.988 178.958 137.039 1.00 237.78 15 ILE B N 1
ATOM 5260 C CA . ILE B 2 16 ? 150.577 177.882 136.138 1.00 237.78 15 ILE B CA 1
ATOM 5261 C C . ILE B 2 16 ? 151.209 176.563 136.563 1.00 237.78 15 ILE B C 1
ATOM 5262 O O . ILE B 2 16 ? 150.553 175.511 136.567 1.00 237.78 15 ILE B O 1
ATOM 5278 N N . ARG B 2 17 ? 152.497 176.594 136.912 1.00 234.75 16 ARG B N 1
ATOM 5279 C CA . ARG B 2 17 ? 153.169 175.362 137.313 1.00 234.75 16 ARG B CA 1
ATOM 5280 C C . ARG B 2 17 ? 152.539 174.786 138.576 1.00 234.75 16 ARG B C 1
ATOM 5281 O O . ARG B 2 17 ? 152.361 173.568 138.693 1.00 234.75 16 ARG B O 1
ATOM 5302 N N . LEU B 2 18 ? 152.178 175.650 139.526 1.00 231.76 17 LEU B N 1
ATOM 5303 C CA . LEU B 2 18 ? 151.539 175.190 140.751 1.00 231.76 17 LEU B CA 1
ATOM 5304 C C . LEU B 2 18 ? 150.142 174.659 140.474 1.00 231.76 17 LEU B C 1
ATOM 5305 O O . LEU B 2 18 ? 149.698 173.709 141.122 1.00 231.76 17 LEU B O 1
ATOM 5321 N N . ALA B 2 19 ? 149.426 175.262 139.524 1.00 226.40 18 ALA B N 1
ATOM 5322 C CA . ALA B 2 19 ? 148.121 174.728 139.153 1.00 226.40 18 ALA B CA 1
ATOM 5323 C C . ALA B 2 19 ? 148.252 173.326 138.572 1.00 226.40 18 ALA B C 1
ATOM 5324 O O . ALA B 2 19 ? 147.472 172.428 138.911 1.00 226.40 18 ALA B O 1
ATOM 5331 N N . GLN B 2 20 ? 149.239 173.117 137.699 1.00 225.45 19 GLN B N 1
ATOM 5332 C CA . GLN B 2 20 ? 149.460 171.780 137.151 1.00 225.45 19 GLN B CA 1
ATOM 5333 C C . GLN B 2 20 ? 149.848 170.794 138.249 1.00 225.45 19 GLN B C 1
ATOM 5334 O O . GLN B 2 20 ? 149.372 169.648 138.272 1.00 225.45 19 GLN B O 1
ATOM 5348 N N . GLY B 2 21 ? 150.725 171.220 139.161 1.00 216.28 20 GLY B N 1
ATOM 5349 C CA . GLY B 2 21 ? 151.098 170.361 140.271 1.00 216.28 20 GLY B CA 1
ATOM 5350 C C . GLY B 2 21 ? 149.911 170.002 141.141 1.00 216.28 20 GLY B C 1
ATOM 5351 O O . GLY B 2 21 ? 149.776 168.861 141.583 1.00 216.28 20 GLY B O 1
ATOM 5355 N N . LEU B 2 22 ? 149.033 170.971 141.397 1.00 210.28 21 LEU B N 1
ATOM 5356 C CA . LEU B 2 22 ? 147.831 170.696 142.171 1.00 210.28 21 LEU B CA 1
ATOM 5357 C C . LEU B 2 22 ? 146.921 169.726 141.434 1.00 210.28 21 LEU B C 1
ATOM 5358 O O . LEU B 2 22 ? 146.306 168.853 142.051 1.00 210.28 21 LEU B O 1
ATOM 5374 N N . TRP B 2 23 ? 146.815 169.867 140.112 1.00 208.66 22 TRP B N 1
ATOM 5375 C CA . TRP B 2 23 ? 146.012 168.928 139.337 1.00 208.66 22 TRP B CA 1
ATOM 5376 C C . TRP B 2 23 ? 146.529 167.504 139.504 1.00 208.66 22 TRP B C 1
ATOM 5377 O O . TRP B 2 23 ? 145.765 166.580 139.817 1.00 208.66 22 TRP B O 1
ATOM 5398 N N . LEU B 2 24 ? 147.833 167.309 139.305 1.00 206.15 23 LEU B N 1
ATOM 5399 C CA . LEU B 2 24 ? 148.373 165.956 139.408 1.00 206.15 23 LEU B CA 1
ATOM 5400 C C . LEU B 2 24 ? 148.270 165.436 140.839 1.00 206.15 23 LEU B C 1
ATOM 5401 O O . LEU B 2 24 ? 147.961 164.257 141.057 1.00 206.15 23 LEU B O 1
ATOM 5417 N N . LEU B 2 25 ? 148.503 166.304 141.828 1.00 199.32 24 LEU B N 1
ATOM 5418 C CA . LEU B 2 25 ? 148.369 165.901 143.223 1.00 199.32 24 LEU B CA 1
ATOM 5419 C C . LEU B 2 25 ? 146.943 165.470 143.536 1.00 199.32 24 LEU B C 1
ATOM 5420 O O . LEU B 2 25 ? 146.728 164.493 144.259 1.00 199.32 24 LEU B O 1
ATOM 5436 N N . SER B 2 26 ? 145.955 166.197 143.013 1.00 197.99 25 SER B N 1
ATOM 5437 C CA . SER B 2 26 ? 144.565 165.803 143.207 1.00 197.99 25 SER B CA 1
ATOM 5438 C C . SER B 2 26 ? 144.272 164.476 142.530 1.00 197.99 25 SER B C 1
ATOM 5439 O O . SER B 2 26 ? 143.468 163.685 143.035 1.00 197.99 25 SER B O 1
ATOM 5447 N N . TRP B 2 27 ? 144.902 164.216 141.384 1.00 197.83 26 TRP B N 1
ATOM 5448 C CA . TRP B 2 27 ? 144.760 162.903 140.763 1.00 197.83 26 TRP B CA 1
ATOM 5449 C C . TRP B 2 27 ? 145.281 161.808 141.689 1.00 197.83 26 TRP B C 1
ATOM 5450 O O . TRP B 2 27 ? 144.626 160.773 141.887 1.00 197.83 26 TRP B O 1
ATOM 5471 N N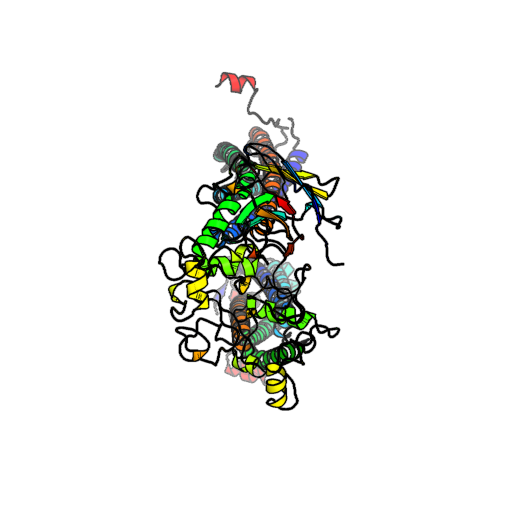 . LEU B 2 28 ? 146.457 162.028 142.283 1.00 193.39 27 LEU B N 1
ATOM 5472 C CA . LEU B 2 28 ? 146.985 161.038 143.221 1.00 193.39 27 LEU B CA 1
ATOM 5473 C C . LEU B 2 28 ? 146.066 160.891 144.426 1.00 193.39 27 LEU B C 1
ATOM 5474 O O . LEU B 2 28 ? 145.900 159.789 144.958 1.00 193.39 27 LEU B O 1
ATOM 5490 N N . LEU B 2 29 ? 145.479 161.996 144.885 1.00 184.02 28 LEU B N 1
ATOM 5491 C CA . LEU B 2 29 ? 144.573 161.937 146.028 1.00 184.02 28 LEU B CA 1
ATOM 5492 C C . LEU B 2 29 ? 143.331 161.121 145.701 1.00 184.02 28 LEU B C 1
ATOM 5493 O O . LEU B 2 29 ? 142.849 160.345 146.533 1.00 184.02 28 LEU B O 1
ATOM 5509 N N . ALA B 2 30 ? 142.788 161.295 144.497 1.00 184.05 29 ALA B N 1
ATOM 5510 C CA . ALA B 2 30 ? 141.647 160.489 144.081 1.00 184.05 29 ALA B CA 1
ATOM 5511 C C . ALA B 2 30 ? 142.020 159.014 144.018 1.00 184.05 29 ALA B C 1
ATOM 5512 O O . ALA B 2 30 ? 141.241 158.147 144.432 1.00 184.05 29 ALA B O 1
ATOM 5519 N N . LEU B 2 31 ? 143.214 158.709 143.502 1.00 180.80 30 LEU B N 1
ATOM 5520 C CA . LEU B 2 31 ? 143.659 157.318 143.473 1.00 180.80 30 LEU B CA 1
ATOM 5521 C C . LEU B 2 31 ? 143.798 156.756 144.884 1.00 180.80 30 LEU B C 1
ATOM 5522 O O . LEU B 2 31 ? 143.436 155.600 145.144 1.00 180.80 30 LEU B O 1
ATOM 5538 N N . ALA B 2 32 ? 144.334 157.559 145.806 1.00 169.53 31 ALA B N 1
ATOM 5539 C CA . ALA B 2 32 ? 144.458 157.125 147.193 1.00 169.53 31 ALA B CA 1
ATOM 5540 C C . ALA B 2 32 ? 143.089 156.859 147.804 1.00 169.53 31 ALA B C 1
ATOM 5541 O O . ALA B 2 32 ? 142.898 155.867 148.518 1.00 169.53 31 ALA B O 1
ATOM 5548 N N . GLY B 2 33 ? 142.126 157.741 147.540 1.00 165.15 32 GLY B N 1
ATOM 5549 C CA . GLY B 2 33 ? 140.774 157.506 148.013 1.00 165.15 32 GLY B CA 1
ATOM 5550 C C . GLY B 2 33 ? 140.196 156.216 147.467 1.00 165.15 32 GLY B C 1
ATOM 5551 O O . GLY B 2 33 ? 139.570 155.444 148.198 1.00 165.15 32 GLY B O 1
ATOM 5555 N N . GLY B 2 34 ? 140.409 155.958 146.178 1.00 165.60 33 GLY B N 1
ATOM 5556 C CA . GLY B 2 34 ? 139.910 154.722 145.597 1.00 165.60 33 GLY B CA 1
ATOM 5557 C C . GLY B 2 34 ? 140.516 153.493 146.247 1.00 165.60 33 GLY B C 1
ATOM 5558 O O . GLY B 2 34 ? 139.809 152.543 146.597 1.00 165.60 33 GLY B O 1
ATOM 5562 N N . VAL B 2 35 ? 141.839 153.496 146.425 1.00 159.51 34 VAL B N 1
ATOM 5563 C CA . VAL B 2 35 ? 142.500 152.319 146.982 1.00 159.51 34 VAL B CA 1
ATOM 5564 C C . VAL B 2 35 ? 142.097 152.115 148.438 1.00 159.51 34 VAL B C 1
ATOM 5565 O O . VAL B 2 35 ? 141.910 150.977 148.887 1.00 159.51 34 VAL B O 1
ATOM 5578 N N . ILE B 2 36 ? 141.957 153.200 149.203 1.00 152.67 35 ILE B N 1
ATOM 5579 C CA . ILE B 2 36 ? 141.558 153.052 150.598 1.00 152.67 35 ILE B CA 1
ATOM 5580 C C . ILE B 2 36 ? 140.120 152.561 150.690 1.00 152.67 35 ILE B C 1
ATOM 5581 O O . ILE B 2 36 ? 139.782 151.754 151.564 1.00 152.67 35 ILE B O 1
ATOM 5597 N N . LEU B 2 37 ? 139.248 153.028 149.792 1.00 153.70 36 LEU B N 1
ATOM 5598 C CA . LEU B 2 37 ? 137.888 152.503 149.759 1.00 153.70 36 LEU B CA 1
ATOM 5599 C C . LEU B 2 37 ? 137.892 151.013 149.451 1.00 153.70 36 LEU B C 1
ATOM 5600 O O . LEU B 2 37 ? 137.154 150.238 150.074 1.00 153.70 36 LEU B O 1
ATOM 5616 N N . LEU B 2 38 ? 138.719 150.593 148.492 1.00 151.11 37 LEU B N 1
ATOM 5617 C CA . LEU B 2 38 ? 138.798 149.174 148.162 1.00 151.11 37 LEU B CA 1
ATOM 5618 C C . LEU B 2 38 ? 139.287 148.359 149.353 1.00 151.11 37 LEU B C 1
ATOM 5619 O O . LEU B 2 38 ? 138.748 147.285 149.645 1.00 151.11 37 LEU B O 1
ATOM 5635 N N . CYS B 2 39 ? 140.310 148.853 150.053 1.00 144.60 38 CYS B N 1
ATOM 5636 C CA . CYS B 2 39 ? 140.825 148.132 151.213 1.00 144.60 38 CYS B CA 1
ATOM 5637 C C . CYS B 2 39 ? 139.778 148.046 152.316 1.00 144.60 38 CYS B C 1
ATOM 5638 O O . CYS B 2 39 ? 139.631 147.005 152.968 1.00 144.60 38 CYS B O 1
ATOM 5646 N N . SER B 2 40 ? 139.044 149.137 152.547 1.00 137.62 39 SER B N 1
ATOM 5647 C CA . SER B 2 40 ? 137.995 149.119 153.559 1.00 137.62 39 SER B CA 1
ATOM 5648 C C . SER B 2 40 ? 136.907 148.118 153.198 1.00 137.62 39 SER B C 1
ATOM 5649 O O . SER B 2 40 ? 136.420 147.380 154.063 1.00 137.62 39 SER B O 1
ATOM 5657 N N . GLY B 2 41 ? 136.508 148.081 151.927 1.00 137.06 40 GLY B N 1
ATOM 5658 C CA . GLY B 2 41 ? 135.527 147.095 151.505 1.00 137.06 40 GLY B CA 1
ATOM 5659 C C . GLY B 2 41 ? 136.031 145.675 151.675 1.00 137.06 40 GLY B C 1
ATOM 5660 O O . GLY B 2 41 ? 135.281 144.781 152.077 1.00 137.06 40 GLY B O 1
ATOM 5664 N N . HIS B 2 42 ? 137.309 145.448 151.365 1.00 132.23 41 HIS B N 1
ATOM 5665 C CA . HIS B 2 42 ? 137.898 144.129 151.564 1.00 132.23 41 HIS B CA 1
ATOM 5666 C C . HIS B 2 42 ? 137.839 143.727 153.031 1.00 132.23 41 HIS B C 1
ATOM 5667 O O . HIS B 2 42 ? 137.466 142.597 153.368 1.00 132.23 41 HIS B O 1
ATOM 5681 N N . LEU B 2 43 ? 138.199 144.650 153.922 1.00 126.77 42 LEU B N 1
ATOM 5682 C CA . LEU B 2 43 ? 138.155 144.344 155.346 1.00 126.77 42 LEU B CA 1
ATOM 5683 C C . LEU B 2 43 ? 136.727 144.071 155.802 1.00 126.77 42 LEU B C 1
ATOM 5684 O O . LEU B 2 43 ? 136.487 143.168 156.611 1.00 126.77 42 LEU B O 1
ATOM 5700 N N . LEU B 2 44 ? 135.763 144.841 155.293 1.00 128.09 43 LEU B N 1
ATOM 5701 C CA . LEU B 2 44 ? 134.369 144.623 155.671 1.00 128.09 43 LEU B CA 1
ATOM 5702 C C . LEU B 2 44 ? 133.889 143.246 155.230 1.00 128.09 43 LEU B C 1
ATOM 5703 O O . LEU B 2 44 ? 133.263 142.513 156.005 1.00 128.09 43 LEU B O 1
ATOM 5719 N N . VAL B 2 45 ? 134.178 142.871 153.982 1.00 129.97 44 VAL B N 1
ATOM 5720 C CA . VAL B 2 45 ? 133.724 141.573 153.494 1.00 129.97 44 VAL B CA 1
ATOM 5721 C C . VAL B 2 45 ? 134.415 140.452 154.259 1.00 129.97 44 VAL B C 1
ATOM 5722 O O . VAL B 2 45 ? 133.817 139.402 154.522 1.00 129.97 44 VAL B O 1
ATOM 5735 N N . GLN B 2 46 ? 135.682 140.651 154.630 1.00 123.73 45 GLN B N 1
ATOM 5736 C CA . GLN B 2 46 ? 136.353 139.661 155.466 1.00 123.73 45 GLN B CA 1
ATOM 5737 C C . GLN B 2 46 ? 135.663 139.534 156.818 1.00 123.73 45 GLN B C 1
ATOM 5738 O O . GLN B 2 46 ? 135.459 138.421 157.317 1.00 123.73 45 GLN B O 1
ATOM 5752 N N . LEU B 2 47 ? 135.290 140.663 157.423 1.00 117.40 46 LEU B N 1
ATOM 5753 C CA . LEU B 2 47 ? 134.597 140.628 158.704 1.00 117.40 46 LEU B CA 1
ATOM 5754 C C . LEU B 2 47 ? 133.189 140.067 158.583 1.00 117.40 46 LEU B C 1
ATOM 5755 O O . LEU B 2 47 ? 132.595 139.697 159.601 1.00 117.40 46 LEU B O 1
ATOM 5771 N N . ARG B 2 48 ? 132.639 140.004 157.368 1.00 126.24 47 ARG B N 1
ATOM 5772 C CA . ARG B 2 48 ? 131.291 139.474 157.195 1.00 126.24 47 ARG B CA 1
ATOM 5773 C C . ARG B 2 48 ? 131.158 138.097 157.836 1.00 126.24 47 ARG B C 1
ATOM 5774 O O . ARG B 2 48 ? 130.205 137.833 158.577 1.00 126.24 47 ARG B O 1
ATOM 5795 N N . HIS B 2 49 ? 132.112 137.206 157.564 1.00 114.07 48 HIS B N 1
ATOM 5796 C CA . HIS B 2 49 ? 132.101 135.852 158.105 1.00 114.07 48 HIS B CA 1
ATOM 5797 C C . HIS B 2 49 ? 133.089 135.681 159.254 1.00 114.07 48 HIS B C 1
ATOM 5798 O O . HIS B 2 49 ? 133.604 134.580 159.472 1.00 114.07 48 HIS B O 1
ATOM 5812 N N . LEU B 2 50 ? 133.365 136.757 159.994 1.00 110.07 49 LEU B N 1
ATOM 5813 C CA . LEU B 2 50 ? 134.230 136.699 161.163 1.00 110.07 49 LEU B CA 1
ATOM 5814 C C . LEU B 2 50 ? 133.619 137.330 162.404 1.00 110.07 49 LEU B C 1
ATOM 5815 O O . LEU B 2 50 ? 134.166 137.143 163.497 1.00 110.07 49 LEU B O 1
ATOM 5831 N N . GLY B 2 51 ? 132.506 138.053 162.279 1.00 110.46 50 GLY B N 1
ATOM 5832 C CA . GLY B 2 51 ? 131.944 138.732 163.435 1.00 110.46 50 GLY B CA 1
ATOM 5833 C C . GLY B 2 51 ? 131.626 137.782 164.573 1.00 110.46 50 GLY B C 1
ATOM 5834 O O . GLY B 2 51 ? 131.817 138.116 165.745 1.00 110.46 50 GLY B O 1
ATOM 5838 N N . THR B 2 52 ? 131.131 136.587 164.245 1.00 109.27 51 THR B N 1
ATOM 5839 C CA . THR B 2 52 ? 130.810 135.615 165.284 1.00 109.27 51 THR B CA 1
ATOM 5840 C C . THR B 2 52 ? 132.014 135.325 166.170 1.00 109.27 51 THR B C 1
ATOM 5841 O O . THR B 2 52 ? 131.854 135.058 167.366 1.00 109.27 51 THR B O 1
ATOM 5852 N N . PHE B 2 53 ? 133.220 135.375 165.609 1.00 108.81 52 PHE B N 1
ATOM 5853 C CA . PHE B 2 53 ? 134.427 135.072 166.365 1.00 108.81 52 PHE B CA 1
ATOM 5854 C C . PHE B 2 53 ? 134.963 136.271 167.133 1.00 108.81 52 PHE B C 1
ATOM 5855 O O . PHE B 2 53 ? 135.959 136.129 167.850 1.00 108.81 52 PHE B O 1
ATOM 5872 N N . LEU B 2 54 ? 134.338 137.435 167.004 1.00 112.57 53 LEU B N 1
ATOM 5873 C CA . LEU B 2 54 ? 134.733 138.624 167.743 1.00 112.57 53 LEU B CA 1
ATOM 5874 C C . LEU B 2 54 ? 133.853 138.774 168.975 1.00 112.57 53 LEU B C 1
ATOM 5875 O O . LEU B 2 54 ? 132.647 138.516 168.924 1.00 112.57 53 LEU B O 1
ATOM 5891 N N . ALA B 2 55 ? 134.460 139.189 170.079 1.00 112.22 54 ALA B N 1
ATOM 5892 C CA . ALA B 2 55 ? 133.700 139.376 171.302 1.00 112.22 54 ALA B CA 1
ATOM 5893 C C . ALA B 2 55 ? 132.609 140.421 171.071 1.00 112.22 54 ALA B C 1
ATOM 5894 O O . ALA B 2 55 ? 132.851 141.430 170.399 1.00 112.22 54 ALA B O 1
ATOM 5901 N N . PRO B 2 56 ? 131.400 140.215 171.603 1.00 112.89 55 PRO B N 1
ATOM 5902 C CA . PRO B 2 56 ? 130.339 141.210 171.368 1.00 112.89 55 PRO B CA 1
ATOM 5903 C C . PRO B 2 56 ? 130.716 142.605 171.831 1.00 112.89 55 PRO B C 1
ATOM 5904 O O . PRO B 2 56 ? 130.304 143.592 171.211 1.00 112.89 55 PRO B O 1
ATOM 5915 N N . SER B 2 57 ? 131.494 142.715 172.909 1.00 116.98 56 SER B N 1
ATOM 5916 C CA . SER B 2 57 ? 131.881 144.025 173.415 1.00 116.98 56 SER B CA 1
ATOM 5917 C C . SER B 2 57 ? 132.883 144.728 172.510 1.00 116.98 56 SER B C 1
ATOM 5918 O O . SER B 2 57 ? 133.067 145.942 172.638 1.00 116.98 56 SER B O 1
ATOM 5926 N N . CYS B 2 58 ? 133.533 144.002 171.605 1.00 114.39 57 CYS B N 1
ATOM 5927 C CA . CYS B 2 58 ? 134.531 144.615 170.744 1.00 114.39 57 CYS B CA 1
ATOM 5928 C C . CYS B 2 58 ? 133.879 145.604 169.783 1.00 114.39 57 CYS B C 1
ATOM 5929 O O . CYS B 2 58 ? 132.700 145.495 169.436 1.00 114.39 57 CYS B O 1
ATOM 5937 N N . GLN B 2 59 ? 134.674 146.586 169.351 1.00 115.59 58 GLN B N 1
ATOM 5938 C CA . GLN B 2 59 ? 134.210 147.615 168.428 1.00 115.59 58 GLN B CA 1
ATO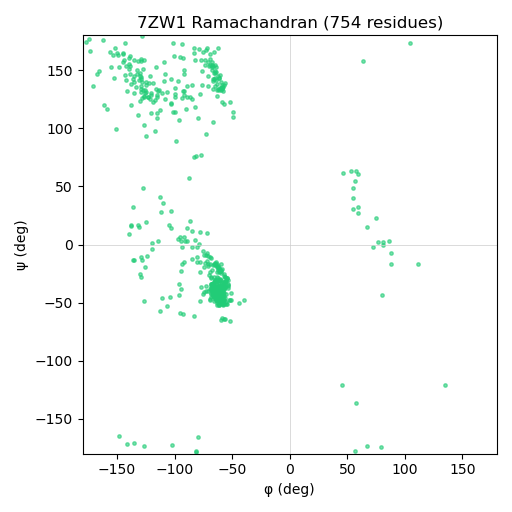M 5939 C C . GLN B 2 59 ? 135.091 147.701 167.188 1.00 115.59 58 GLN B C 1
ATOM 5940 O O . GLN B 2 59 ? 135.074 148.721 166.492 1.00 115.59 58 GLN B O 1
ATOM 5954 N N . PHE B 2 60 ? 135.862 146.655 166.898 1.00 117.81 59 PHE B N 1
ATOM 5955 C CA . PHE B 2 60 ? 136.715 146.681 165.714 1.00 117.81 59 PHE B CA 1
ATOM 5956 C C . PHE B 2 60 ? 135.938 146.921 164.426 1.00 117.81 59 PHE B C 1
ATOM 5957 O O . PHE B 2 60 ? 136.428 147.687 163.578 1.00 117.81 59 PHE B O 1
ATOM 5974 N N . PRO B 2 61 ? 134.763 146.326 164.206 1.00 121.32 60 PRO B N 1
ATOM 5975 C CA . PRO B 2 61 ? 134.075 146.529 162.920 1.00 121.32 60 PRO B CA 1
ATOM 5976 C C . PRO B 2 61 ? 133.749 147.981 162.617 1.00 121.32 60 PRO B C 1
ATOM 5977 O O . PRO B 2 61 ? 133.459 148.303 161.459 1.00 121.32 60 PRO B O 1
ATOM 5988 N N . VAL B 2 62 ? 133.773 148.869 163.613 1.00 122.56 61 VAL B N 1
ATOM 5989 C CA . VAL B 2 62 ? 133.498 150.275 163.347 1.00 122.56 61 VAL B CA 1
ATOM 5990 C C . VAL B 2 62 ? 134.618 150.925 162.546 1.00 122.56 61 VAL B C 1
ATOM 5991 O O . VAL B 2 62 ? 134.393 151.953 161.891 1.00 122.56 61 VAL B O 1
ATOM 6004 N N . LEU B 2 63 ? 135.830 150.373 162.601 1.00 126.98 62 LEU B N 1
ATOM 6005 C CA . LEU B 2 63 ? 136.938 150.965 161.855 1.00 126.98 62 LEU B CA 1
ATOM 6006 C C . LEU B 2 63 ? 136.706 150.919 160.353 1.00 126.98 62 LEU B C 1
ATOM 6007 O O . LEU B 2 63 ? 136.942 151.939 159.686 1.00 126.98 62 LEU B O 1
ATOM 6023 N N . PRO B 2 64 ? 136.300 149.796 159.753 1.00 128.23 63 PRO B N 1
ATOM 6024 C CA . PRO B 2 64 ? 135.947 149.837 158.324 1.00 128.23 63 PRO B CA 1
ATOM 6025 C C . PRO B 2 64 ? 134.854 150.839 158.006 1.00 128.23 63 PRO B C 1
ATOM 6026 O O . PRO B 2 64 ? 134.907 151.505 156.962 1.00 128.23 63 PRO B O 1
ATOM 6037 N N . GLN B 2 65 ? 133.854 150.963 158.879 1.00 134.01 64 GLN B N 1
ATOM 6038 C CA . GLN B 2 65 ? 132.781 151.921 158.639 1.00 134.01 64 GLN B CA 1
ATOM 6039 C C . GLN B 2 65 ? 133.328 153.342 158.581 1.00 134.01 64 GLN B C 1
ATOM 6040 O O . GLN B 2 65 ? 132.979 154.120 157.686 1.00 134.01 64 GLN B O 1
ATOM 6054 N N . ALA B 2 66 ? 134.194 153.696 159.531 1.00 134.88 65 ALA B N 1
ATOM 6055 C CA . ALA B 2 66 ? 134.799 155.025 159.510 1.00 134.88 65 ALA B CA 1
ATOM 6056 C C . ALA B 2 66 ? 135.703 155.201 158.296 1.00 134.88 65 ALA B C 1
ATOM 6057 O O . ALA B 2 66 ? 135.730 156.275 157.679 1.00 134.88 65 ALA B O 1
ATOM 6064 N N . ALA B 2 67 ? 136.454 154.157 157.942 1.00 137.34 66 ALA B N 1
ATOM 6065 C CA . ALA B 2 67 ? 137.390 154.255 156.832 1.00 137.34 66 ALA B CA 1
ATOM 6066 C C . ALA B 2 67 ? 136.669 154.458 155.510 1.00 137.34 66 ALA B C 1
ATOM 6067 O O . ALA B 2 67 ? 137.187 155.141 154.623 1.00 137.34 66 ALA B O 1
ATOM 6074 N N . LEU B 2 68 ? 135.486 153.865 155.351 1.00 143.19 67 LEU B N 1
ATOM 6075 C CA . LEU B 2 68 ? 134.719 154.091 154.131 1.00 143.19 67 LEU B CA 1
ATOM 6076 C C . LEU B 2 68 ? 134.388 155.570 153.967 1.00 143.19 67 LEU B C 1
ATOM 6077 O O . LEU B 2 68 ? 134.568 156.145 152.887 1.00 143.19 67 LEU B O 1
ATOM 6093 N N . ALA B 2 69 ? 133.913 156.206 155.039 1.00 152.76 68 ALA B N 1
ATOM 6094 C CA . ALA B 2 69 ? 133.605 157.630 154.973 1.00 152.76 68 ALA B CA 1
ATOM 6095 C C . ALA B 2 69 ? 134.861 158.452 154.717 1.00 152.76 68 ALA B C 1
ATOM 6096 O O . ALA B 2 69 ? 134.835 159.417 153.942 1.00 152.76 68 ALA B O 1
ATOM 6103 N N . ALA B 2 70 ? 135.970 158.092 155.368 1.00 153.85 69 ALA B N 1
ATOM 6104 C CA . ALA B 2 70 ? 137.211 158.830 155.151 1.00 153.85 69 ALA B CA 1
ATOM 6105 C C . ALA B 2 70 ? 137.652 158.742 153.695 1.00 153.85 69 ALA B C 1
ATOM 6106 O O . ALA B 2 70 ? 138.044 159.749 153.092 1.00 153.85 69 ALA B O 1
ATOM 6113 N N . GLY B 2 71 ? 137.589 157.545 153.111 1.00 157.24 70 GLY B N 1
ATOM 6114 C CA . GLY B 2 71 ? 137.955 157.393 151.714 1.00 157.24 70 GLY B CA 1
ATOM 6115 C C . GLY B 2 71 ? 137.019 158.141 150.786 1.00 157.24 70 GLY B C 1
ATOM 6116 O O . GLY B 2 71 ? 137.452 158.718 149.786 1.00 157.24 70 GLY B O 1
ATOM 6120 N N . ALA B 2 72 ? 135.721 158.135 151.098 1.00 163.31 71 ALA B N 1
ATOM 6121 C CA . ALA B 2 72 ? 134.774 158.891 150.287 1.00 163.31 71 ALA B CA 1
ATOM 6122 C C . ALA B 2 72 ? 135.097 160.378 150.317 1.00 163.31 71 ALA B C 1
ATOM 6123 O O . ALA B 2 72 ? 135.072 161.050 149.279 1.00 163.31 71 ALA B O 1
ATOM 6130 N N . VAL B 2 73 ? 135.411 160.910 151.499 1.00 168.67 72 VAL B N 1
ATOM 6131 C CA . VAL B 2 73 ? 135.750 162.326 151.603 1.00 168.67 72 VAL B CA 1
ATOM 6132 C C . VAL B 2 73 ? 137.038 162.620 150.844 1.00 168.67 72 VAL B C 1
ATOM 6133 O O . VAL B 2 73 ? 137.163 163.655 150.177 1.00 168.67 72 VAL B O 1
ATOM 6146 N N . ALA B 2 74 ? 138.022 161.724 150.944 1.00 170.77 73 ALA B N 1
ATOM 6147 C CA . ALA B 2 74 ? 139.269 161.920 150.212 1.00 170.77 73 ALA B CA 1
ATOM 6148 C C . ALA B 2 74 ? 139.024 161.940 148.708 1.00 170.77 73 ALA B C 1
ATOM 6149 O O . ALA B 2 74 ? 139.581 162.778 147.988 1.00 170.77 73 ALA B O 1
ATOM 6156 N N . LEU B 2 75 ? 138.193 161.021 148.215 1.00 176.19 74 LEU B N 1
ATOM 6157 C CA . LEU B 2 75 ? 137.875 161.002 146.792 1.00 176.19 74 LEU B CA 1
ATOM 6158 C C . LEU B 2 75 ? 137.142 162.272 146.382 1.00 176.19 74 LEU B C 1
ATOM 6159 O O . LEU B 2 75 ? 137.379 162.813 145.296 1.00 176.19 74 LEU B O 1
ATOM 6175 N N . GLY B 2 76 ? 136.236 162.756 147.233 1.00 183.52 75 GLY B N 1
ATOM 6176 C CA . GLY B 2 76 ? 135.563 164.009 146.937 1.00 183.52 75 GLY B CA 1
ATOM 6177 C C . GLY B 2 76 ? 136.532 165.171 146.833 1.00 183.52 75 GLY B C 1
ATOM 6178 O O . GLY B 2 76 ? 136.423 166.005 145.931 1.00 183.52 75 GLY B O 1
ATOM 6182 N N . THR B 2 77 ? 137.495 165.239 147.752 1.00 183.81 76 THR B N 1
ATOM 6183 C CA . THR B 2 77 ? 138.501 166.295 147.683 1.00 183.81 76 THR B CA 1
ATOM 6184 C C . THR B 2 77 ? 139.340 166.169 146.418 1.00 183.81 76 THR B C 1
ATOM 6185 O O . THR B 2 77 ? 139.689 167.177 145.791 1.00 183.81 76 THR B O 1
ATOM 6196 N N . GLY B 2 78 ? 139.684 164.941 146.030 1.00 189.59 77 GLY B N 1
ATOM 6197 C CA . GLY B 2 78 ? 140.413 164.754 144.784 1.00 189.59 77 GLY B CA 1
ATOM 6198 C C . GLY B 2 78 ? 139.624 165.225 143.577 1.00 189.59 77 GLY B C 1
ATOM 6199 O O . GLY B 2 78 ? 140.170 165.855 142.666 1.00 189.59 77 GLY B O 1
ATOM 6203 N N . LEU B 2 79 ? 138.325 164.926 143.553 1.00 197.02 78 LEU B N 1
ATOM 6204 C CA . LEU B 2 79 ? 137.483 165.397 142.459 1.00 197.02 78 LEU B CA 1
ATOM 6205 C C . LEU B 2 79 ? 137.384 166.917 142.462 1.00 197.02 78 LEU B C 1
ATOM 6206 O O . LEU B 2 79 ? 137.334 167.547 141.400 1.00 197.02 78 LEU B O 1
ATOM 6222 N N . VAL B 2 80 ? 137.349 167.526 143.648 1.00 203.56 79 VAL B N 1
ATOM 6223 C CA . VAL B 2 80 ? 137.335 168.985 143.724 1.00 203.56 79 VAL B CA 1
ATOM 6224 C C . VAL B 2 80 ? 138.641 169.554 143.184 1.00 203.56 79 VAL B C 1
ATOM 6225 O O . VAL B 2 80 ? 138.657 170.604 142.533 1.00 203.56 79 VAL B O 1
ATOM 6238 N N . GLY B 2 81 ? 139.758 168.878 143.451 1.00 204.60 80 GLY B N 1
ATOM 6239 C CA . GLY B 2 81 ? 141.020 169.300 142.862 1.00 204.60 80 GLY B CA 1
ATOM 6240 C C . GLY B 2 81 ? 141.016 169.186 141.349 1.00 204.60 80 GLY B C 1
ATOM 6241 O O . GLY B 2 81 ? 141.564 170.040 140.645 1.00 204.60 80 GLY B O 1
ATOM 6245 N N . VAL B 2 82 ? 140.405 168.121 140.828 1.00 208.97 81 VAL B N 1
ATOM 6246 C CA . VAL B 2 82 ? 140.255 167.991 139.380 1.00 208.97 81 VAL B CA 1
ATOM 6247 C C . VAL B 2 82 ? 139.421 169.142 138.831 1.00 208.97 81 VAL B C 1
ATOM 6248 O O . VAL B 2 82 ? 139.721 169.702 137.768 1.00 208.97 81 VAL B O 1
ATOM 6261 N N . GLY B 2 83 ? 138.350 169.502 139.538 1.00 217.74 82 GLY B N 1
ATOM 6262 C CA . GLY B 2 83 ? 137.564 170.656 139.135 1.00 217.74 82 GLY B CA 1
ATOM 6263 C C . GLY B 2 83 ? 138.371 171.940 139.163 1.00 217.74 82 GLY B C 1
ATOM 6264 O O . GLY B 2 83 ? 138.192 172.817 138.317 1.00 217.74 82 GLY B O 1
ATOM 6268 N N . ALA B 2 84 ? 139.262 172.072 140.146 1.00 218.27 83 ALA B N 1
ATOM 6269 C CA . ALA B 2 84 ? 140.148 173.231 140.197 1.00 218.27 83 ALA B CA 1
ATOM 6270 C C . ALA B 2 84 ? 141.064 173.270 138.983 1.00 218.27 83 ALA B C 1
ATOM 6271 O O . ALA B 2 84 ? 141.311 174.338 138.412 1.00 218.27 83 ALA B O 1
ATOM 6278 N N . SER B 2 85 ? 141.587 172.112 138.581 1.00 220.05 84 SER B N 1
ATOM 6279 C CA . SER B 2 85 ? 142.411 172.059 137.377 1.00 220.05 84 SER B CA 1
ATOM 6280 C C . SER B 2 85 ? 141.603 172.455 136.147 1.00 220.05 84 SER B C 1
ATOM 6281 O O . SER B 2 85 ? 142.096 173.174 135.270 1.00 220.05 84 SER B O 1
ATOM 6289 N N . ARG B 2 86 ? 140.355 171.988 136.064 1.00 226.51 85 ARG B N 1
ATOM 6290 C CA . ARG B 2 86 ? 139.498 172.376 134.948 1.00 226.51 85 ARG B CA 1
ATOM 6291 C C . ARG B 2 86 ? 139.248 173.880 134.945 1.00 226.51 85 ARG B C 1
ATOM 6292 O O . ARG B 2 86 ? 139.246 174.516 133.885 1.00 226.51 85 ARG B O 1
ATOM 6313 N N . ALA B 2 87 ? 139.023 174.464 136.124 1.00 228.74 86 ALA B N 1
ATOM 6314 C CA . ALA B 2 87 ? 138.821 175.906 136.213 1.00 228.74 86 ALA B CA 1
ATOM 6315 C C . ALA B 2 87 ? 140.074 176.659 135.787 1.00 228.74 86 ALA B C 1
ATOM 6316 O O . ALA B 2 87 ? 139.989 177.705 135.132 1.00 228.74 86 ALA B O 1
ATOM 6323 N N . SER B 2 88 ? 141.247 176.148 136.160 1.00 230.68 87 SER B N 1
ATOM 6324 C CA . SER B 2 88 ? 142.491 176.741 135.684 1.00 230.68 87 SER B CA 1
ATOM 6325 C C . SER B 2 88 ? 142.575 176.671 134.165 1.00 230.68 87 SER B C 1
ATOM 6326 O O . SER B 2 88 ? 143.013 177.624 133.512 1.00 230.68 87 SER B O 1
ATOM 6334 N N . LEU B 2 89 ? 142.158 175.544 133.586 1.00 236.21 88 LEU B N 1
ATOM 6335 C CA . LEU B 2 89 ? 142.137 175.426 132.131 1.00 236.21 88 LEU B CA 1
ATOM 6336 C C . LEU B 2 89 ? 141.208 176.463 131.511 1.00 236.21 88 LEU B C 1
ATOM 6337 O O . LEU B 2 89 ? 141.549 177.089 130.501 1.00 236.21 88 LEU B O 1
ATOM 6353 N N . ASN B 2 90 ? 140.031 176.656 132.101 1.00 235.99 89 ASN B N 1
ATOM 6354 C CA . ASN B 2 90 ? 139.037 177.613 131.617 1.00 235.99 89 ASN B CA 1
ATOM 6355 C C . ASN B 2 90 ? 138.833 178.668 132.698 1.00 235.99 89 ASN B C 1
ATOM 6356 O O . ASN B 2 90 ? 138.071 178.456 133.646 1.00 235.99 89 ASN B O 1
ATOM 6367 N N . ALA B 2 91 ? 139.508 179.811 132.552 1.00 238.36 90 ALA B N 1
ATOM 6368 C CA . ALA B 2 91 ? 139.379 180.870 133.546 1.00 238.36 90 ALA B CA 1
ATOM 6369 C C . ALA B 2 91 ? 137.933 181.333 133.668 1.00 238.36 90 ALA B C 1
ATOM 6370 O O . ALA B 2 91 ? 137.424 181.519 134.780 1.00 238.36 90 ALA B O 1
ATOM 6377 N N . ALA B 2 92 ? 137.250 181.508 132.535 1.00 239.36 91 ALA B N 1
ATOM 6378 C CA . ALA B 2 92 ? 135.864 181.958 132.564 1.00 239.36 91 ALA B CA 1
ATOM 6379 C C . ALA B 2 92 ? 134.957 180.979 133.296 1.00 239.36 91 ALA B C 1
ATOM 6380 O O . ALA B 2 92 ? 133.865 181.367 133.726 1.00 239.36 91 ALA B O 1
ATOM 6387 N N . LEU B 2 93 ? 135.379 179.724 133.449 1.00 238.78 92 LEU B N 1
ATOM 6388 C CA . LEU B 2 93 ? 134.586 178.739 134.172 1.00 238.78 92 LEU B CA 1
ATOM 6389 C C . LEU B 2 93 ? 134.737 178.850 135.683 1.00 238.78 92 LEU B C 1
ATOM 6390 O O . LEU B 2 93 ? 133.972 178.210 136.412 1.00 238.78 92 LEU B O 1
ATOM 6406 N N . TYR B 2 94 ? 135.694 179.636 136.171 1.00 234.29 93 TYR B N 1
ATOM 6407 C CA . TYR B 2 94 ? 135.899 179.777 137.607 1.00 234.29 93 TYR B CA 1
ATOM 6408 C C . TYR B 2 94 ? 134.876 180.715 138.241 1.00 234.29 93 TYR B C 1
ATOM 6409 O O . TYR B 2 94 ? 134.298 180.370 139.279 1.00 234.29 93 TYR B O 1
ATOM 6427 N N . PRO B 2 95 ? 134.643 181.901 137.679 1.00 235.01 94 PRO B N 1
ATOM 6428 C CA . PRO B 2 95 ? 133.739 182.868 138.317 1.00 235.01 94 PRO B CA 1
ATOM 6429 C C . PRO B 2 95 ? 132.464 182.216 138.822 1.00 235.01 94 PRO B C 1
ATOM 6430 O O . PRO B 2 95 ? 132.098 182.402 139.993 1.00 235.01 94 PRO B O 1
ATOM 6441 N N . PRO B 2 96 ? 131.763 181.431 137.996 1.00 235.20 95 PRO B N 1
ATOM 6442 C CA . PRO B 2 96 ? 130.565 180.756 138.521 1.00 235.20 95 PRO B CA 1
ATOM 6443 C C . PRO B 2 96 ? 130.880 179.847 139.691 1.00 235.20 95 PRO B C 1
ATOM 6444 O O . PRO B 2 96 ? 129.986 179.528 140.484 1.00 235.20 95 PRO B O 1
ATOM 6455 N N . TRP B 2 97 ? 132.134 179.422 139.817 1.00 225.07 96 TRP B N 1
ATOM 6456 C CA . TRP B 2 97 ? 132.596 178.581 140.913 1.00 225.07 96 TRP B CA 1
ATOM 6457 C C . TRP B 2 97 ? 133.522 179.368 141.841 1.00 225.07 96 TRP B C 1
ATOM 6458 O O . TRP B 2 97 ? 134.498 178.838 142.374 1.00 225.07 96 TRP B O 1
ATOM 6479 N N . ARG B 2 98 ? 133.233 180.657 142.033 1.00 233.36 97 ARG B N 1
ATOM 6480 C CA . ARG B 2 98 ? 134.005 181.497 142.944 1.00 233.36 97 ARG B CA 1
ATOM 6481 C C . ARG B 2 98 ? 133.391 181.527 144.340 1.00 233.36 97 ARG B C 1
ATOM 6482 O O . ARG B 2 98 ? 134.038 181.138 145.317 1.00 233.36 97 ARG B O 1
ATOM 6503 N N . GLY B 2 99 ? 132.144 181.987 144.450 1.00 228.22 98 GLY B N 1
ATOM 6504 C CA . GLY B 2 99 ? 131.536 182.136 145.762 1.00 228.22 98 GLY B CA 1
ATOM 6505 C C . GLY B 2 99 ? 131.421 180.822 146.509 1.00 228.22 98 GLY B C 1
ATOM 6506 O O . GLY B 2 99 ? 131.690 180.755 147.710 1.00 228.22 98 GLY B O 1
ATOM 6510 N N . VAL B 2 100 ? 131.014 179.761 145.811 1.00 226.73 99 VAL B N 1
ATOM 6511 C CA . VAL B 2 100 ? 130.859 178.463 146.459 1.00 226.73 99 VAL B CA 1
ATOM 6512 C C . VAL B 2 100 ? 132.213 177.875 146.833 1.00 226.73 99 VAL B C 1
ATOM 6513 O O . VAL B 2 100 ? 132.311 177.073 147.772 1.00 226.73 99 VAL B O 1
ATOM 6526 N N . LEU B 2 101 ? 133.273 178.255 146.116 1.00 222.46 100 LEU B N 1
ATOM 6527 C CA . LEU B 2 101 ? 134.560 177.589 146.285 1.00 222.46 100 LEU B CA 1
ATOM 6528 C C . LEU B 2 101 ? 135.090 177.746 147.705 1.00 222.46 100 LEU B C 1
ATOM 6529 O O . LEU B 2 101 ? 135.608 176.789 148.286 1.00 222.46 100 LEU B O 1
ATOM 6545 N N . GLY B 2 102 ? 134.979 178.941 148.277 1.00 219.23 101 GLY B N 1
ATOM 6546 C CA . GLY B 2 102 ? 135.492 179.197 149.604 1.00 219.23 101 GLY B CA 1
ATOM 6547 C C . GLY B 2 102 ? 134.878 178.300 150.662 1.00 219.23 101 GLY B C 1
ATOM 6548 O O . GLY B 2 102 ? 135.571 177.517 151.328 1.00 219.23 101 GLY B O 1
ATOM 6552 N N . PRO B 2 103 ? 133.563 178.423 150.863 1.00 216.39 102 PRO B N 1
ATOM 6553 C CA . PRO B 2 103 ? 132.902 177.552 151.848 1.00 216.39 102 PRO B CA 1
ATOM 6554 C C . PRO B 2 103 ? 133.049 176.079 151.527 1.00 216.39 102 PRO B C 1
ATOM 6555 O O . PRO B 2 103 ? 133.174 175.261 152.447 1.00 216.39 102 PRO B O 1
ATOM 6566 N N . LEU B 2 104 ? 133.039 175.710 150.243 1.00 214.41 103 LEU B N 1
ATOM 6567 C CA . LEU B 2 104 ? 133.211 174.306 149.891 1.00 214.41 103 LEU B CA 1
ATOM 6568 C C . LEU B 2 104 ? 134.576 173.799 150.332 1.00 214.41 103 LEU B C 1
ATOM 6569 O O . LEU B 2 104 ? 134.688 172.706 150.896 1.00 214.41 103 LEU B O 1
ATOM 6585 N N . LEU B 2 105 ? 135.627 174.584 150.089 1.00 209.62 104 LEU B N 1
ATOM 6586 C CA . LEU B 2 105 ? 136.963 174.192 150.519 1.00 209.62 104 LEU B CA 1
ATOM 6587 C C . LEU B 2 105 ? 137.045 174.107 152.034 1.00 209.62 104 LEU B C 1
ATOM 6588 O O . LEU B 2 105 ? 137.657 173.183 152.576 1.00 209.62 104 LEU B O 1
ATOM 6604 N N . VAL B 2 106 ? 136.445 175.068 152.738 1.00 207.43 105 VAL B N 1
ATOM 6605 C CA . VAL B 2 106 ? 136.505 175.047 154.198 1.00 207.43 105 VAL B CA 1
ATOM 6606 C C . VAL B 2 106 ? 135.823 173.793 154.735 1.00 207.43 105 VAL B C 1
ATOM 6607 O O . VAL B 2 106 ? 136.360 173.087 155.601 1.00 207.43 105 VAL B O 1
ATOM 6620 N N . ALA B 2 107 ? 134.627 173.496 154.222 1.00 202.98 106 ALA B N 1
ATOM 6621 C CA . ALA B 2 107 ? 133.904 172.311 154.665 1.00 202.98 106 ALA B CA 1
ATOM 6622 C C . ALA B 2 107 ? 134.667 171.042 154.317 1.00 202.98 106 ALA B C 1
ATOM 6623 O O . ALA B 2 107 ? 134.717 170.101 155.117 1.00 202.98 106 ALA B O 1
ATOM 6630 N N . GLY B 2 108 ? 135.256 170.989 153.122 1.00 192.10 107 GLY B N 1
ATOM 6631 C CA . GLY B 2 108 ? 136.042 169.827 152.751 1.00 192.10 107 GLY B CA 1
ATOM 6632 C C . GLY B 2 108 ? 137.232 169.625 153.665 1.00 192.10 107 GLY B C 1
ATOM 6633 O O . GLY B 2 108 ? 137.517 168.504 154.085 1.00 192.10 107 GLY B O 1
ATOM 6637 N N . THR B 2 109 ? 137.941 170.707 153.988 1.00 194.03 108 THR B N 1
ATOM 6638 C CA . THR B 2 109 ? 139.067 170.600 154.909 1.00 194.03 108 THR B CA 1
ATOM 6639 C C . THR B 2 109 ? 138.608 170.062 156.253 1.00 194.03 108 THR B C 1
ATOM 6640 O O . THR B 2 109 ? 139.187 169.107 156.784 1.00 194.03 108 THR B O 1
ATOM 6651 N N . ALA B 2 110 ? 137.557 170.659 156.816 1.00 192.63 109 ALA B N 1
ATOM 6652 C CA . ALA B 2 110 ? 137.075 170.211 158.118 1.00 192.63 109 ALA B CA 1
ATOM 6653 C C . ALA B 2 110 ? 136.694 168.736 158.079 1.00 192.63 109 ALA B C 1
ATOM 6654 O O . ALA B 2 110 ? 137.139 167.942 158.918 1.00 192.63 109 ALA B O 1
ATOM 6661 N N . GLY B 2 111 ? 135.876 168.349 157.098 1.00 181.23 110 GLY B N 1
ATOM 6662 C CA . GLY B 2 111 ? 135.399 166.977 157.043 1.00 181.23 110 GLY B CA 1
ATOM 6663 C C . GLY B 2 111 ? 136.517 165.981 156.814 1.00 181.23 110 GLY B C 1
ATOM 6664 O O . GLY B 2 111 ? 136.590 164.947 157.481 1.00 181.23 110 GLY B O 1
ATOM 6668 N N . GLY B 2 112 ? 137.399 166.270 155.856 1.00 171.96 111 GLY B N 1
ATOM 6669 C CA . GLY B 2 112 ? 138.502 165.366 155.593 1.00 171.96 111 GLY B CA 1
ATOM 6670 C C . GLY B 2 112 ? 139.413 165.215 156.792 1.00 171.96 111 GLY B C 1
ATOM 6671 O O . GLY B 2 112 ? 139.784 164.101 157.167 1.00 171.96 111 GLY B O 1
ATOM 6675 N N . GLY B 2 113 ? 139.780 166.334 157.418 1.00 170.06 112 GLY B N 1
ATOM 6676 C CA . GLY B 2 113 ? 140.625 166.250 158.595 1.00 170.06 112 GLY B CA 1
ATOM 6677 C C . GLY B 2 113 ? 139.984 165.430 159.694 1.00 170.06 112 GLY B C 1
ATOM 6678 O O . GLY B 2 113 ? 140.607 164.524 160.252 1.00 170.06 112 GLY B O 1
ATOM 6682 N N . GLY B 2 114 ? 138.716 165.714 160.000 1.00 166.24 113 GLY B N 1
ATOM 6683 C CA . GLY B 2 114 ? 138.048 164.972 161.055 1.00 166.24 113 GLY B CA 1
ATOM 6684 C C . GLY B 2 114 ? 137.956 163.490 160.752 1.00 166.24 113 GLY B C 1
ATOM 6685 O O . GLY B 2 114 ? 138.296 162.648 161.588 1.00 166.24 113 GLY B O 1
ATOM 6689 N N . LEU B 2 115 ? 137.511 163.149 159.541 1.00 161.72 114 LEU B N 1
ATOM 6690 C CA . LEU B 2 115 ? 137.321 161.748 159.188 1.00 161.72 114 LEU B CA 1
ATOM 6691 C C . LEU B 2 115 ? 138.646 160.999 159.189 1.00 161.72 114 LEU B C 1
ATOM 6692 O O . LEU B 2 115 ? 138.744 159.889 159.725 1.00 161.72 114 LEU B O 1
ATOM 6708 N N . LEU B 2 116 ? 139.682 161.590 158.594 1.00 162.48 115 LEU B N 1
ATOM 6709 C CA . LEU B 2 116 ? 140.967 160.909 158.517 1.00 162.48 115 LEU B CA 1
ATOM 6710 C C . LEU B 2 116 ? 141.603 160.774 159.894 1.00 162.48 115 LEU B C 1
ATOM 6711 O O . LEU B 2 116 ? 142.204 159.740 160.204 1.00 162.48 115 LEU B O 1
ATOM 6727 N N . VAL B 2 117 ? 141.482 161.801 160.739 1.00 160.24 116 VAL B N 1
ATOM 6728 C CA . VAL B 2 117 ? 142.027 161.707 162.089 1.00 160.24 116 VAL B CA 1
ATOM 6729 C C . VAL B 2 117 ? 141.298 160.629 162.877 1.00 160.24 116 VAL B C 1
ATOM 6730 O O . VAL B 2 117 ? 141.917 159.852 163.614 1.00 160.24 116 VAL B O 1
ATOM 6743 N N . VAL B 2 118 ? 139.972 160.563 162.739 1.00 152.64 117 VAL B N 1
ATOM 6744 C CA . VAL B 2 118 ? 139.212 159.526 163.429 1.00 152.64 117 VAL B CA 1
ATOM 6745 C C . VAL B 2 118 ? 139.638 158.148 162.942 1.00 152.64 117 VAL B C 1
ATOM 6746 O O . VAL B 2 118 ? 139.813 157.217 163.738 1.00 152.64 117 VAL B O 1
ATOM 6759 N N . GLY B 2 119 ? 139.806 157.994 161.629 1.00 148.22 118 GLY B N 1
ATOM 6760 C CA . GLY B 2 119 ? 140.243 156.715 161.098 1.00 148.22 118 GLY B CA 1
ATOM 6761 C C . GLY B 2 119 ? 141.610 156.312 161.612 1.00 148.22 118 GLY B C 1
ATOM 6762 O O . GLY B 2 119 ? 141.831 155.156 161.978 1.00 148.22 118 GLY B O 1
ATOM 6766 N N . LEU B 2 120 ? 142.549 157.260 161.644 1.00 147.27 119 LEU B N 1
ATOM 6767 C CA . LEU B 2 120 ? 143.882 156.958 162.156 1.00 147.27 119 LEU B CA 1
ATOM 6768 C C . LEU B 2 120 ? 143.828 156.579 163.630 1.00 147.27 119 LEU B C 1
ATOM 6769 O O . LEU B 2 120 ? 144.486 155.622 164.058 1.00 147.27 119 LEU B O 1
ATOM 6785 N N . GLY B 2 121 ? 143.049 157.316 164.422 1.00 142.37 120 GLY B N 1
ATOM 6786 C CA . GLY B 2 121 ? 142.924 156.979 165.829 1.00 142.37 120 GLY B CA 1
ATOM 6787 C C . GLY B 2 121 ? 142.345 155.595 166.037 1.00 142.37 120 GLY B C 1
ATOM 6788 O O . GLY B 2 121 ? 142.819 154.832 166.882 1.00 142.37 120 GLY B O 1
ATOM 6792 N N . LEU B 2 122 ? 141.311 155.249 165.269 1.00 136.12 121 LEU B N 1
ATOM 6793 C CA . LEU B 2 122 ? 140.739 153.913 165.374 1.00 136.12 121 LEU B CA 1
ATOM 6794 C C . LEU B 2 122 ? 141.752 152.851 164.964 1.00 136.12 121 LEU B C 1
ATOM 6795 O O . LEU B 2 122 ? 141.881 151.818 165.629 1.00 136.12 121 LEU B O 1
ATOM 6811 N N . ALA B 2 123 ? 142.491 153.095 163.880 1.00 136.21 122 ALA B N 1
ATOM 6812 C CA . ALA B 2 123 ? 143.471 152.117 163.424 1.00 136.21 122 ALA B CA 1
ATOM 6813 C C . ALA B 2 123 ? 144.598 151.941 164.430 1.00 136.21 122 ALA B C 1
ATOM 6814 O O . ALA B 2 123 ? 145.208 150.869 164.495 1.00 136.21 122 ALA B O 1
ATOM 6821 N N . LEU B 2 124 ? 144.896 152.975 165.214 1.00 137.75 123 LEU B N 1
ATOM 6822 C CA . LEU B 2 124 ? 145.967 152.881 166.198 1.00 137.75 123 LEU B CA 1
ATOM 6823 C C . LEU B 2 124 ? 145.490 152.424 167.570 1.00 137.75 123 LEU B C 1
ATOM 6824 O O . LEU B 2 124 ? 146.322 152.035 168.397 1.00 137.75 123 LEU B O 1
ATOM 6840 N N . ALA B 2 125 ? 144.185 152.461 167.837 1.00 131.89 124 ALA B N 1
ATOM 6841 C CA . ALA B 2 125 ? 143.647 152.070 169.135 1.00 131.89 124 ALA B CA 1
ATOM 6842 C C . ALA B 2 125 ? 142.939 150.724 169.115 1.00 131.89 124 ALA B C 1
ATOM 6843 O O . ALA B 2 125 ? 143.255 149.848 169.926 1.00 131.89 124 ALA B O 1
ATOM 6850 N N . LEU B 2 126 ? 141.979 150.537 168.211 1.00 123.41 125 LEU B N 1
ATOM 6851 C CA . LEU B 2 126 ? 141.165 149.326 168.234 1.00 123.41 125 LEU B CA 1
ATOM 6852 C C . LEU B 2 126 ? 141.982 148.042 168.177 1.00 123.41 125 LEU B C 1
ATOM 6853 O O . LEU B 2 126 ? 141.656 147.105 168.926 1.00 123.41 125 LEU B O 1
ATOM 6869 N N . PRO B 2 127 ? 143.021 147.920 167.347 1.00 122.68 126 PRO B N 1
ATOM 6870 C CA . PRO B 2 127 ? 143.689 146.615 167.210 1.00 122.68 126 PRO B CA 1
ATOM 6871 C C . PRO B 2 127 ? 144.186 146.038 168.522 1.00 122.68 126 PRO B C 1
ATOM 6872 O O . PRO B 2 127 ? 144.275 144.811 168.650 1.00 122.68 126 PRO B O 1
ATOM 6883 N N . GLY B 2 128 ? 144.517 146.878 169.502 1.00 121.02 127 GLY B N 1
ATOM 6884 C CA . GLY B 2 128 ? 144.977 146.353 170.777 1.00 121.02 127 GLY B CA 1
ATOM 6885 C C . GLY B 2 128 ? 143.967 145.427 171.427 1.00 121.02 127 GLY B C 1
ATOM 6886 O O . GLY B 2 128 ? 144.330 144.388 171.984 1.00 121.02 127 GLY B O 1
ATOM 6890 N N . SER B 2 129 ? 142.683 145.788 171.363 1.00 117.86 128 SER B N 1
ATOM 6891 C CA . SER B 2 129 ? 141.646 144.981 171.996 1.00 117.86 128 SER B CA 1
ATOM 6892 C C . SER B 2 129 ? 141.394 143.669 171.263 1.00 117.86 128 SER B C 1
ATOM 6893 O O . SER B 2 129 ? 140.749 142.775 171.824 1.00 117.86 128 SER B O 1
ATOM 6901 N N . LEU B 2 130 ? 141.888 143.532 170.030 1.00 116.28 129 LEU B N 1
ATOM 6902 C CA . LEU B 2 130 ? 141.604 142.331 169.253 1.00 116.28 129 LEU B CA 1
ATOM 6903 C C . LEU B 2 130 ? 142.054 141.072 169.977 1.00 116.28 129 LEU B C 1
ATOM 6904 O O . LEU B 2 130 ? 141.424 140.020 169.834 1.00 116.28 129 LEU B O 1
ATOM 6920 N N . ASP B 2 131 ? 143.132 141.153 170.753 1.00 116.61 130 ASP B N 1
ATOM 6921 C CA . ASP B 2 131 ? 143.629 139.982 171.463 1.00 116.61 130 ASP B CA 1
ATOM 6922 C C . ASP B 2 131 ? 142.531 139.386 172.334 1.00 116.61 130 ASP B C 1
ATOM 6923 O O . ASP B 2 131 ? 142.085 138.258 172.096 1.00 116.61 130 ASP B O 1
ATOM 6932 N N . GLU B 2 132 ? 142.076 140.145 173.333 1.00 117.59 131 GLU B N 1
ATOM 6933 C CA . GLU B 2 132 ? 141.039 139.639 174.223 1.00 117.59 131 GLU B CA 1
ATOM 6934 C C . GLU B 2 132 ? 139.727 139.418 173.484 1.00 117.59 131 GLU B C 1
ATOM 6935 O O . GLU B 2 132 ? 138.959 138.515 173.839 1.00 117.59 131 GLU B O 1
ATOM 6947 N N . ALA B 2 133 ? 139.450 140.223 172.456 1.00 114.15 132 ALA B N 1
ATOM 6948 C CA . ALA B 2 133 ? 138.224 140.029 171.691 1.00 114.15 132 ALA B CA 1
ATOM 6949 C C . ALA B 2 133 ? 138.174 138.627 171.097 1.00 114.15 132 ALA B C 1
ATOM 6950 O O . ALA B 2 133 ? 137.195 137.895 171.283 1.00 114.15 132 ALA B O 1
ATOM 6957 N N . LEU B 2 134 ? 139.232 138.232 170.387 1.00 112.19 133 LEU B N 1
ATOM 6958 C CA . LEU B 2 134 ? 139.297 136.882 169.840 1.00 112.19 133 LEU B CA 1
ATOM 6959 C C . LEU B 2 134 ? 139.342 135.846 170.953 1.00 112.19 133 LEU B C 1
ATOM 6960 O O . LEU B 2 134 ? 138.704 134.790 170.856 1.00 112.19 133 LEU B O 1
ATOM 6976 N N . GLU B 2 135 ? 140.086 136.136 172.023 1.00 114.86 134 GLU B N 1
ATOM 6977 C CA . GLU B 2 135 ? 140.162 135.216 173.151 1.00 114.86 134 GLU B CA 1
ATOM 6978 C C . GLU B 2 135 ? 138.769 134.811 173.610 1.00 114.86 134 GLU B C 1
ATOM 6979 O O . GLU B 2 135 ? 138.486 133.627 173.820 1.00 114.86 134 GLU B O 1
ATOM 6991 N N . GLU B 2 136 ? 137.883 135.793 173.769 1.00 109.52 135 GLU B N 1
ATOM 6992 C CA . GLU B 2 136 ? 136.527 135.496 174.217 1.00 109.52 135 GLU B CA 1
ATOM 6993 C C . GLU B 2 136 ? 135.692 134.880 173.097 1.00 109.52 135 GLU B C 1
ATOM 6994 O O . GLU B 2 136 ? 134.951 133.913 173.325 1.00 109.52 135 GLU B O 1
ATOM 7006 N N . GLY B 2 137 ? 135.800 135.422 171.882 1.00 110.59 136 GLY B N 1
ATOM 7007 C CA . GLY B 2 137 ? 134.906 135.002 170.816 1.00 110.59 136 GLY B CA 1
ATOM 7008 C C . GLY B 2 137 ? 135.113 133.561 170.394 1.00 110.59 136 GLY B C 1
ATOM 7009 O O . GLY B 2 137 ? 134.146 132.821 170.190 1.00 110.59 136 GLY B O 1
ATOM 7013 N N . LEU B 2 138 ? 136.370 133.145 170.237 1.00 112.35 137 LEU B N 1
ATOM 7014 C CA . LEU B 2 138 ? 136.628 131.772 169.820 1.00 112.35 137 LEU B CA 1
ATOM 7015 C C . LEU B 2 138 ? 136.169 130.785 170.884 1.00 112.35 137 LEU B C 1
ATOM 7016 O O . LEU B 2 138 ? 135.640 129.716 170.561 1.00 112.35 137 LEU B O 1
ATOM 7032 N N . VAL B 2 139 ? 136.367 131.123 172.159 1.00 109.59 138 VAL B N 1
ATOM 7033 C CA . VAL B 2 139 ? 135.869 130.265 173.229 1.00 109.59 138 VAL B CA 1
ATOM 7034 C C . VAL B 2 139 ? 134.357 130.149 173.149 1.00 109.59 138 VAL B C 1
ATOM 7035 O O . VAL B 2 139 ? 133.795 129.057 173.300 1.00 109.59 138 VAL B O 1
ATOM 7048 N N . THR B 2 140 ? 133.670 131.271 172.926 1.00 111.46 139 THR B N 1
ATOM 7049 C CA . THR B 2 140 ? 132.218 131.220 172.797 1.00 111.46 139 THR B CA 1
ATOM 7050 C C . THR B 2 140 ? 131.810 130.308 171.647 1.00 111.46 139 THR B C 1
ATOM 7051 O O . THR B 2 140 ? 130.926 129.453 171.794 1.00 111.46 139 THR B O 1
ATOM 7062 N N . ALA B 2 141 ? 132.460 130.466 170.494 1.00 109.58 140 ALA B N 1
ATOM 7063 C CA . ALA B 2 141 ? 132.114 129.655 169.332 1.00 109.58 140 ALA B CA 1
ATOM 7064 C C . ALA B 2 141 ? 132.331 128.174 169.616 1.00 109.58 140 ALA B C 1
ATOM 7065 O O . ALA B 2 141 ? 131.471 127.339 169.312 1.00 109.58 140 ALA B O 1
ATOM 7072 N N . LEU B 2 142 ? 133.476 127.829 170.207 1.00 111.79 141 LEU B N 1
ATOM 7073 C CA . LEU B 2 142 ? 133.754 126.431 170.515 1.00 111.79 141 LEU B CA 1
ATOM 7074 C C . LEU B 2 142 ? 132.722 125.874 171.485 1.00 111.79 141 LEU B C 1
ATOM 7075 O O . LEU B 2 142 ? 132.211 124.764 171.298 1.00 111.79 141 LEU B O 1
ATOM 7091 N N . ALA B 2 143 ? 132.397 126.636 172.530 1.00 110.94 142 ALA B N 1
ATOM 7092 C CA . ALA B 2 143 ? 131.384 126.184 173.474 1.00 110.94 142 ALA B CA 1
ATOM 7093 C C . ALA B 2 143 ? 130.042 125.984 172.789 1.00 110.94 142 ALA B C 1
ATOM 7094 O O . ALA B 2 143 ? 129.253 125.130 173.209 1.00 110.94 142 ALA B O 1
ATOM 7101 N N . HIS B 2 144 ? 129.764 126.753 171.740 1.00 109.11 143 HIS B N 1
ATOM 7102 C CA . HIS B 2 144 ? 128.532 126.592 170.982 1.00 109.11 143 HIS B CA 1
ATOM 7103 C C . HIS B 2 144 ? 128.679 125.627 169.813 1.00 109.11 143 HIS B C 1
ATOM 7104 O O . HIS B 2 144 ? 127.722 125.446 169.053 1.00 109.11 143 HIS B O 1
ATOM 7118 N N . TYR B 2 145 ? 129.847 125.004 169.651 1.00 104.17 144 TYR B N 1
ATOM 7119 C CA . TYR B 2 145 ? 130.036 124.053 168.560 1.00 104.17 144 TYR B CA 1
ATOM 7120 C C . TYR B 2 145 ? 129.103 122.857 168.700 1.00 104.17 144 TYR B C 1
ATOM 7121 O O . TYR B 2 145 ? 128.512 122.402 167.715 1.00 104.17 144 TYR B O 1
ATOM 7139 N N . LYS B 2 146 ? 128.960 122.334 169.918 1.00 111.55 145 LYS B N 1
ATOM 7140 C CA . LYS B 2 146 ? 128.234 121.082 170.106 1.00 111.55 145 LYS B CA 1
ATOM 7141 C C . LYS B 2 146 ? 126.773 121.211 169.695 1.00 111.55 145 LYS B C 1
ATOM 7142 O O . LYS B 2 146 ? 126.223 120.313 169.046 1.00 111.55 145 LYS B O 1
ATOM 7161 N N . ASP B 2 147 ? 126.125 122.316 170.061 1.00 117.77 146 ASP B N 1
ATOM 7162 C CA . ASP B 2 147 ? 124.685 122.473 169.852 1.00 117.77 146 ASP B CA 1
ATOM 7163 C C . ASP B 2 147 ? 124.415 122.894 168.407 1.00 117.77 146 ASP B C 1
ATOM 7164 O O . ASP B 2 147 ? 124.122 124.050 168.094 1.00 117.77 146 ASP B O 1
ATOM 7173 N N . THR B 2 148 ? 124.519 121.914 167.510 1.00 111.21 147 THR B N 1
ATOM 7174 C CA . THR B 2 148 ? 124.192 122.144 166.109 1.00 111.21 147 THR B CA 1
ATOM 7175 C C . THR B 2 148 ? 122.695 122.087 165.844 1.00 111.21 147 THR B C 1
ATOM 7176 O O . THR B 2 148 ? 122.251 122.531 164.780 1.00 111.21 147 THR B O 1
ATOM 7187 N N . GLU B 2 149 ? 121.914 121.552 166.781 1.00 121.33 148 GLU B N 1
ATOM 7188 C CA . GLU B 2 149 ? 120.472 121.429 166.609 1.00 121.33 148 GLU B CA 1
ATOM 7189 C C . GLU B 2 149 ? 119.711 122.580 167.255 1.00 121.33 148 GLU B C 1
ATOM 7190 O O . GLU B 2 149 ? 118.669 122.998 166.739 1.00 121.33 148 GLU B O 1
ATOM 7202 N N . VAL B 2 150 ? 120.206 123.096 168.375 1.00 129.32 149 VAL B N 1
ATOM 7203 C CA . VAL B 2 150 ? 119.472 124.146 169.092 1.00 129.32 149 VAL B CA 1
ATOM 7204 C C . VAL B 2 150 ? 119.370 125.382 168.204 1.00 129.32 149 VAL B C 1
ATOM 7205 O O . VAL B 2 150 ? 120.383 125.804 167.613 1.00 129.32 149 VAL B O 1
ATOM 7218 N N . PRO B 2 151 ? 118.200 126.003 168.071 1.00 130.01 150 PRO B N 1
ATOM 7219 C CA . PRO B 2 151 ? 118.100 127.197 167.225 1.00 130.01 150 PRO B CA 1
ATOM 7220 C C . PRO B 2 151 ? 118.828 128.379 167.845 1.00 130.01 150 PRO B C 1
ATOM 7221 O O . PRO B 2 151 ? 119.014 128.470 169.061 1.00 130.01 150 PRO B O 1
ATOM 7232 N N . GLY B 2 152 ? 119.246 129.297 166.976 1.00 124.43 151 GLY B N 1
ATOM 7233 C CA . GLY B 2 152 ? 120.012 130.450 167.386 1.00 124.43 151 GLY B CA 1
ATOM 7234 C C . GLY B 2 152 ? 121.508 130.232 167.421 1.00 124.43 151 GLY B C 1
ATOM 7235 O O . GLY B 2 152 ? 122.253 131.197 167.637 1.00 124.43 151 GLY B O 1
ATOM 7239 N N . HIS B 2 153 ? 121.971 128.996 167.223 1.00 117.62 152 HIS B N 1
ATOM 7240 C CA . HIS B 2 153 ? 123.400 128.716 167.173 1.00 117.62 152 HIS B CA 1
ATOM 7241 C C . HIS B 2 153 ? 123.748 127.709 166.085 1.00 117.62 152 HIS B C 1
ATOM 7242 O O . HIS B 2 153 ? 124.898 127.255 166.029 1.00 117.62 152 HIS B O 1
ATOM 7256 N N . CYS B 2 154 ? 122.798 127.350 165.219 1.00 118.47 153 CYS B N 1
ATOM 7257 C CA . CYS B 2 154 ? 123.058 126.326 164.214 1.00 118.47 153 CYS B CA 1
ATOM 7258 C C . CYS B 2 154 ? 124.257 126.681 163.347 1.00 118.47 153 CYS B C 1
ATOM 7259 O O . CYS B 2 154 ? 124.979 125.788 162.890 1.00 118.47 153 CYS B O 1
ATOM 7267 N N . GLN B 2 155 ? 124.490 127.972 163.113 1.00 115.96 154 GLN B N 1
ATOM 7268 C CA . GLN B 2 155 ? 125.598 128.391 162.265 1.00 115.96 154 GLN B CA 1
ATOM 7269 C C . GLN B 2 155 ? 126.951 128.246 162.947 1.00 115.96 154 GLN B C 1
ATOM 7270 O O . GLN B 2 155 ? 127.976 128.412 162.279 1.00 115.96 154 GLN B O 1
ATOM 7284 N N . ALA B 2 156 ? 126.982 127.957 164.249 1.00 108.61 155 ALA B N 1
ATOM 7285 C CA . ALA B 2 156 ? 128.253 127.895 164.961 1.00 108.61 155 ALA B CA 1
ATOM 7286 C C . ALA B 2 156 ? 129.170 126.838 164.359 1.00 108.61 155 ALA B C 1
ATOM 7287 O O . ALA B 2 156 ? 130.339 127.110 164.059 1.00 108.61 155 ALA B O 1
ATOM 7294 N N . LYS B 2 157 ? 128.655 125.621 164.180 1.00 104.64 156 LYS B N 1
ATOM 7295 C CA . LYS B 2 157 ? 129.483 124.535 163.666 1.00 104.64 156 LYS B CA 1
ATOM 7296 C C . LYS B 2 157 ? 130.006 124.859 162.274 1.00 104.64 156 LYS B C 1
ATOM 7297 O O . LYS B 2 157 ? 131.205 124.718 161.996 1.00 104.64 156 LYS B O 1
ATOM 7316 N N . ARG B 2 158 ? 129.116 125.295 161.382 1.00 110.58 157 ARG B N 1
ATOM 7317 C CA . ARG B 2 158 ? 129.532 125.586 160.017 1.00 110.58 157 ARG B CA 1
ATOM 7318 C C . ARG B 2 158 ? 130.573 126.694 159.989 1.00 110.58 157 ARG B C 1
ATOM 7319 O O . ARG B 2 158 ? 131.580 126.591 159.281 1.00 110.58 157 ARG B O 1
ATOM 7340 N N . LEU B 2 159 ? 130.350 127.764 160.754 1.00 111.46 158 LEU B N 1
ATOM 7341 C CA . LEU B 2 159 ? 131.284 128.881 160.742 1.00 111.46 158 LEU B CA 1
ATOM 7342 C C . LEU B 2 159 ? 132.639 128.472 161.300 1.00 111.46 158 LEU B C 1
ATOM 7343 O O . LEU B 2 159 ? 133.680 128.845 160.748 1.00 111.46 158 LEU B O 1
ATOM 7359 N N . VAL B 2 160 ? 132.652 127.700 162.388 1.00 105.97 159 VAL B N 1
ATOM 7360 C CA . VAL B 2 160 ? 133.920 127.270 162.969 1.00 105.97 159 VAL B CA 1
ATOM 7361 C C . VAL B 2 160 ? 134.680 126.394 161.983 1.00 105.97 159 VAL B C 1
ATOM 7362 O O . VAL B 2 160 ? 135.891 126.558 161.780 1.00 105.97 159 VAL B O 1
ATOM 7375 N N . ASP B 2 161 ? 133.981 125.446 161.354 1.00 107.13 160 ASP B N 1
ATOM 7376 C CA . ASP B 2 161 ? 134.649 124.561 160.408 1.00 107.13 160 ASP B CA 1
ATOM 7377 C C . ASP B 2 161 ? 135.181 125.339 159.212 1.00 107.13 160 ASP B C 1
ATOM 7378 O O . ASP B 2 161 ? 136.296 125.084 158.741 1.00 107.13 160 ASP B O 1
ATOM 7387 N N . GLU B 2 162 ? 134.396 126.291 158.703 1.00 112.89 161 GLU B N 1
ATOM 7388 C CA . GLU B 2 162 ? 134.859 127.095 157.579 1.00 112.89 161 GLU B CA 1
ATOM 7389 C C . GLU B 2 162 ? 136.081 127.915 157.963 1.00 112.89 161 GLU B C 1
ATOM 7390 O O . GLU B 2 162 ? 137.035 128.018 157.187 1.00 112.89 161 GLU B O 1
ATOM 7402 N N . LEU B 2 163 ? 136.070 128.507 159.159 1.00 109.39 162 LEU B N 1
ATOM 7403 C CA . LEU B 2 163 ? 137.239 129.238 159.635 1.00 109.39 162 LEU B CA 1
ATOM 7404 C C . LEU B 2 163 ? 138.467 128.340 159.658 1.00 109.39 162 LEU B C 1
ATOM 7405 O O . LEU B 2 163 ? 139.528 128.697 159.128 1.00 109.39 162 LEU B O 1
ATOM 7421 N N . GLN B 2 164 ? 138.343 127.166 160.280 1.00 108.94 163 GLN B N 1
ATOM 7422 C CA . GLN B 2 164 ? 139.482 126.261 160.375 1.00 108.94 163 GLN B CA 1
ATOM 7423 C C . GLN B 2 164 ? 140.007 125.905 158.992 1.00 108.94 163 GLN B C 1
ATOM 7424 O O . GLN B 2 164 ? 141.207 126.026 158.719 1.00 108.94 163 GLN B O 1
ATOM 7438 N N . LEU B 2 165 ? 139.115 125.483 158.096 1.00 109.48 164 LEU B N 1
ATOM 7439 C CA . LEU B 2 165 ? 139.552 125.056 156.772 1.00 109.48 164 LEU B CA 1
ATOM 7440 C C . LEU B 2 165 ? 140.196 126.202 156.005 1.00 109.48 164 LEU B C 1
ATOM 7441 O O . LEU B 2 165 ? 141.228 126.017 155.349 1.00 109.48 164 LEU B O 1
ATOM 7457 N N . ARG B 2 166 ? 139.606 127.395 156.074 1.00 111.66 165 ARG B N 1
ATOM 7458 C CA . ARG B 2 166 ? 140.104 128.513 155.283 1.00 111.66 165 ARG B CA 1
ATOM 7459 C C . ARG B 2 166 ? 141.465 128.979 155.779 1.00 111.66 165 ARG B C 1
ATOM 7460 O O . ARG B 2 166 ? 142.390 129.175 154.983 1.00 111.66 165 ARG B O 1
ATOM 7481 N N . TYR B 2 167 ? 141.612 129.163 157.090 1.00 107.48 166 TYR B N 1
ATOM 7482 C CA . TYR B 2 167 ? 142.808 129.786 157.638 1.00 107.48 166 TYR B CA 1
ATOM 7483 C C . TYR B 2 167 ? 143.776 128.787 158.256 1.00 107.48 166 TYR B C 1
ATOM 7484 O O . TYR B 2 167 ? 144.685 129.196 158.984 1.00 107.48 166 TYR B O 1
ATOM 7502 N N . HIS B 2 168 ? 143.609 127.493 157.984 1.00 109.54 167 HIS B N 1
ATOM 7503 C CA . HIS B 2 168 ? 144.615 126.490 158.325 1.00 109.54 167 HIS B CA 1
ATOM 7504 C C . HIS B 2 168 ? 144.988 126.575 159.805 1.00 109.54 167 HIS B C 1
ATOM 7505 O O . HIS B 2 168 ? 146.127 126.866 160.173 1.00 109.54 167 HIS B O 1
ATOM 7519 N N . CYS B 2 169 ? 144.000 126.317 160.657 1.00 113.46 168 CYS B N 1
ATOM 7520 C CA . CYS B 2 169 ? 144.184 126.497 162.087 1.00 113.46 168 CYS B CA 1
ATOM 7521 C C . CYS B 2 169 ? 143.320 125.503 162.846 1.00 113.46 168 CYS B C 1
ATOM 7522 O O . CYS B 2 169 ? 142.381 124.918 162.299 1.00 113.46 168 CYS B O 1
ATOM 7529 N N . CYS B 2 170 ? 143.652 125.322 164.123 1.00 113.07 169 CYS B N 1
ATOM 7530 C CA . CYS B 2 170 ? 142.923 124.419 165.005 1.00 113.07 169 CYS B CA 1
ATOM 7531 C C . CYS B 2 170 ? 142.762 125.091 166.358 1.00 113.07 169 CYS B C 1
ATOM 7532 O O . CYS B 2 170 ? 143.758 125.419 167.007 1.00 113.07 169 CYS B O 1
ATOM 7539 N N . GLY B 2 171 ? 141.516 125.297 166.777 1.00 114.02 170 GLY B N 1
ATOM 7540 C CA . GLY B 2 171 ? 141.260 125.944 168.050 1.00 114.02 170 GLY B CA 1
ATOM 7541 C C . GLY B 2 171 ? 141.930 127.310 168.129 1.00 114.02 170 GLY B C 1
ATOM 7542 O O . GLY B 2 171 ? 142.573 127.786 167.197 1.00 114.02 170 GLY B O 1
ATOM 7546 N N . ARG B 2 172 ? 141.776 127.933 169.297 1.00 118.30 171 ARG B N 1
ATOM 7547 C CA . ARG B 2 172 ? 142.376 129.241 169.528 1.00 118.30 171 ARG B CA 1
ATOM 7548 C C . ARG B 2 172 ? 143.889 129.148 169.372 1.00 118.30 171 ARG B C 1
ATOM 7549 O O . ARG B 2 172 ? 144.469 129.744 168.459 1.00 118.30 171 ARG B O 1
ATOM 7570 N N . HIS B 2 173 ? 144.527 128.390 170.260 1.00 123.98 172 HIS B N 1
ATOM 7571 C CA . HIS B 2 173 ? 145.951 128.081 170.195 1.00 123.98 172 HIS B CA 1
ATOM 7572 C C . HIS B 2 173 ? 146.099 126.579 170.391 1.00 123.98 172 HIS B C 1
ATOM 7573 O O . HIS B 2 173 ? 145.853 126.067 171.487 1.00 123.98 172 HIS B O 1
ATOM 7588 N N . GLY B 2 174 ? 146.503 125.878 169.343 1.00 122.56 173 GLY B N 1
ATOM 7589 C CA . GLY B 2 174 ? 146.708 124.451 169.449 1.00 122.56 173 GLY B CA 1
ATOM 7590 C C . GLY B 2 174 ? 145.410 123.669 169.378 1.00 122.56 173 GLY B C 1
ATOM 7591 O O . GLY B 2 174 ? 144.323 124.206 169.151 1.00 122.56 173 GLY B O 1
ATOM 7595 N N . TYR B 2 175 ? 145.541 122.361 169.592 1.00 112.51 174 TYR B N 1
ATOM 7596 C CA . TYR B 2 175 ? 144.437 121.434 169.381 1.00 112.51 174 TYR B CA 1
ATOM 7597 C C . TYR B 2 175 ? 144.214 120.506 170.568 1.00 112.51 174 TYR B C 1
ATOM 7598 O O . TYR B 2 175 ? 143.102 120.006 170.764 1.00 112.51 174 TYR B O 1
ATOM 7616 N N . LYS B 2 176 ? 145.259 120.270 171.363 1.00 121.59 175 LYS B N 1
ATOM 7617 C CA . LYS B 2 176 ? 145.248 119.173 172.325 1.00 121.59 175 LYS B CA 1
ATOM 7618 C C . LYS B 2 176 ? 144.015 119.193 173.224 1.00 121.59 175 LYS B C 1
ATOM 7619 O O . LYS B 2 176 ? 143.138 118.326 173.123 1.00 121.59 175 LYS B O 1
ATOM 7638 N N . ASP B 2 177 ? 143.898 120.213 174.069 1.00 125.65 176 ASP B N 1
ATOM 7639 C CA . ASP B 2 177 ? 142.806 120.238 175.032 1.00 125.65 176 ASP B CA 1
ATOM 7640 C C . ASP B 2 177 ? 141.462 120.514 174.377 1.00 125.65 176 ASP B C 1
ATOM 7641 O O . ASP B 2 177 ? 140.488 120.778 175.089 1.00 125.65 176 ASP B O 1
ATOM 7650 N N . TRP B 2 178 ? 141.392 120.491 173.044 1.00 108.65 177 TRP B N 1
ATOM 7651 C CA . TRP B 2 178 ? 140.102 120.327 172.396 1.00 108.65 177 TRP B CA 1
ATOM 7652 C C . TRP B 2 178 ? 139.414 119.088 172.937 1.00 108.65 177 TRP B C 1
ATOM 7653 O O . TRP B 2 178 ? 138.183 119.063 173.048 1.00 108.65 177 TRP B O 1
ATOM 7674 N N . PHE B 2 179 ? 140.196 118.077 173.330 1.00 114.78 178 PHE B N 1
ATOM 7675 C CA . PHE B 2 179 ? 139.607 116.894 173.947 1.00 114.78 178 PHE B CA 1
ATOM 7676 C C . PHE B 2 179 ? 138.748 117.272 175.143 1.00 114.78 178 PHE B C 1
ATOM 7677 O O . PHE B 2 179 ? 137.786 116.567 175.467 1.00 114.78 178 PHE B O 1
ATOM 7694 N N . GLY B 2 180 ? 139.076 118.376 175.806 1.00 118.71 179 GLY B N 1
ATOM 7695 C CA . GLY B 2 180 ? 138.367 118.831 176.980 1.00 118.71 179 GLY B CA 1
ATOM 7696 C C . GLY B 2 180 ? 137.074 119.569 176.727 1.00 118.71 179 GLY B C 1
ATOM 7697 O O . GLY B 2 180 ? 136.410 119.954 177.693 1.00 118.71 179 GLY B O 1
ATOM 7701 N N . VAL B 2 181 ? 136.685 119.786 175.473 1.00 113.28 180 VAL B N 1
ATOM 7702 C CA . VAL B 2 181 ? 135.412 120.420 175.149 1.00 113.28 180 VAL B CA 1
ATOM 7703 C C . VAL B 2 181 ? 134.619 119.475 174.258 1.00 113.28 180 VAL B C 1
ATOM 7704 O O . VAL B 2 181 ? 135.127 119.006 173.233 1.00 113.28 180 VAL B O 1
ATOM 7717 N N . GLN B 2 182 ? 133.383 119.190 174.656 1.00 112.58 181 GLN B N 1
ATOM 7718 C CA . GLN B 2 182 ? 132.527 118.322 173.860 1.00 112.58 181 GLN B CA 1
ATOM 7719 C C . GLN B 2 182 ? 132.180 119.008 172.546 1.00 112.58 181 GLN B C 1
ATOM 7720 O O . GLN B 2 182 ? 131.810 120.185 172.527 1.00 112.58 181 GLN B O 1
ATOM 7734 N N . TRP B 2 183 ? 132.301 118.266 171.444 1.00 105.12 182 TRP B N 1
ATOM 7735 C CA . TRP B 2 183 ? 132.071 118.813 170.112 1.00 105.12 182 TRP B CA 1
ATOM 7736 C C . TRP B 2 183 ? 131.144 117.930 169.285 1.00 105.12 182 TRP B C 1
ATOM 7737 O O . TRP B 2 183 ? 131.074 118.089 168.063 1.00 105.12 182 TRP B O 1
ATOM 7758 N N . VAL B 2 184 ? 130.436 117.002 169.923 1.00 109.29 183 VAL B N 1
ATOM 7759 C CA . VAL B 2 184 ? 129.450 116.158 169.260 1.00 109.29 183 VAL B CA 1
ATOM 7760 C C . VAL B 2 184 ? 128.156 116.255 170.053 1.00 109.29 183 VAL B C 1
ATOM 7761 O O . VAL B 2 184 ? 128.151 116.026 171.268 1.00 109.29 183 VAL B O 1
ATOM 7774 N N . SER B 2 185 ? 127.066 116.602 169.374 1.00 111.35 184 SER B N 1
ATOM 7775 C CA . SER B 2 185 ? 125.794 116.775 170.060 1.00 111.35 184 SER B CA 1
ATOM 7776 C C . SER B 2 185 ? 125.361 115.470 170.711 1.00 111.35 184 SER B C 1
ATOM 7777 O O . SER B 2 185 ? 125.376 114.409 170.079 1.00 111.35 184 SER B O 1
ATOM 7785 N N . SER B 2 186 ? 124.950 115.558 171.977 1.00 113.63 185 SER B N 1
ATOM 7786 C CA . SER B 2 186 ? 124.559 114.359 172.709 1.00 113.63 185 SER B CA 1
ATOM 7787 C C . SER B 2 186 ? 123.437 113.617 172.000 1.00 113.63 185 SER B C 1
ATOM 7788 O O . SER B 2 186 ? 123.296 112.400 172.166 1.00 113.63 185 SER B O 1
ATOM 7796 N N . ARG B 2 187 ? 122.638 114.326 171.200 1.00 119.30 186 ARG B N 1
ATOM 7797 C CA . ARG B 2 187 ? 121.548 113.674 170.484 1.00 119.30 186 ARG B CA 1
ATOM 7798 C C . ARG B 2 187 ? 122.052 112.515 169.637 1.00 119.30 186 ARG B C 1
ATOM 7799 O O . ARG B 2 187 ? 121.323 111.540 169.425 1.00 119.30 186 ARG B O 1
ATOM 7820 N N . TYR B 2 188 ? 123.286 112.598 169.143 1.00 110.84 187 TYR B N 1
ATOM 7821 C CA . TYR B 2 188 ? 123.838 111.573 168.270 1.00 110.84 187 TYR B CA 1
ATOM 7822 C C . TYR B 2 188 ? 124.668 110.541 169.023 1.00 110.84 187 TYR B C 1
ATOM 7823 O O . TYR B 2 188 ? 125.292 109.683 168.392 1.00 110.84 187 TYR B O 1
ATOM 7841 N N . LEU B 2 189 ? 124.694 110.605 170.351 1.00 118.75 188 LEU B N 1
ATOM 7842 C CA . LEU B 2 189 ? 125.368 109.587 171.142 1.00 118.75 188 LEU B CA 1
ATOM 7843 C C . LEU B 2 189 ? 124.434 108.411 171.390 1.00 118.75 188 LEU B C 1
ATOM 7844 O O . LEU B 2 189 ? 123.249 108.593 171.685 1.00 118.75 188 LEU B O 1
ATOM 7860 N N . ASP B 2 190 ? 124.971 107.200 171.268 1.00 127.25 189 ASP B N 1
ATOM 7861 C CA . ASP B 2 190 ? 124.189 105.998 171.524 1.00 127.25 189 ASP B CA 1
ATOM 7862 C C . ASP B 2 190 ? 124.156 105.725 173.022 1.00 127.25 189 ASP B C 1
ATOM 7863 O O . ASP B 2 190 ? 125.217 105.506 173.621 1.00 127.25 189 ASP B O 1
ATOM 7872 N N . PRO B 2 191 ? 122.986 105.730 173.666 1.00 132.48 190 PRO B N 1
ATOM 7873 C CA . PRO B 2 191 ? 122.952 105.448 175.110 1.00 132.48 190 PRO B CA 1
ATOM 7874 C C . PRO B 2 191 ? 123.428 104.054 175.468 1.00 132.48 190 PRO B C 1
ATOM 7875 O O . PRO B 2 191 ? 123.769 103.813 176.632 1.00 132.48 190 PRO B O 1
ATOM 7886 N N . GLY B 2 192 ? 123.464 103.130 174.513 1.00 137.63 191 GLY B N 1
ATOM 7887 C CA . GLY B 2 192 ? 123.822 101.755 174.785 1.00 137.63 191 GLY B CA 1
ATOM 7888 C C . GLY B 2 192 ? 125.301 101.462 174.860 1.00 137.63 191 GLY B C 1
ATOM 7889 O O . GLY B 2 192 ? 125.678 100.299 175.022 1.00 137.63 191 GLY B O 1
ATOM 7893 N N . ASP B 2 193 ? 126.157 102.474 174.746 1.00 144.18 192 ASP B N 1
ATOM 7894 C CA . ASP B 2 193 ? 127.599 102.269 174.768 1.00 144.18 192 ASP B CA 1
ATOM 7895 C C . ASP B 2 193 ? 128.105 102.364 176.203 1.00 144.18 192 ASP B C 1
ATOM 7896 O O . ASP B 2 193 ? 128.010 103.423 176.836 1.00 144.18 192 ASP B O 1
ATOM 7905 N N . ARG B 2 194 ? 128.648 101.254 176.708 1.00 154.67 193 ARG B N 1
ATOM 7906 C CA . ARG B 2 194 ? 129.145 101.233 178.078 1.00 154.67 193 ARG B CA 1
ATOM 7907 C C . ARG B 2 194 ? 130.278 102.232 178.266 1.00 154.67 193 ARG B C 1
ATOM 7908 O O . ARG B 2 194 ? 130.350 102.911 179.295 1.00 154.67 193 ARG B O 1
ATOM 7929 N N . ASP B 2 195 ? 131.180 102.329 177.288 1.00 148.92 194 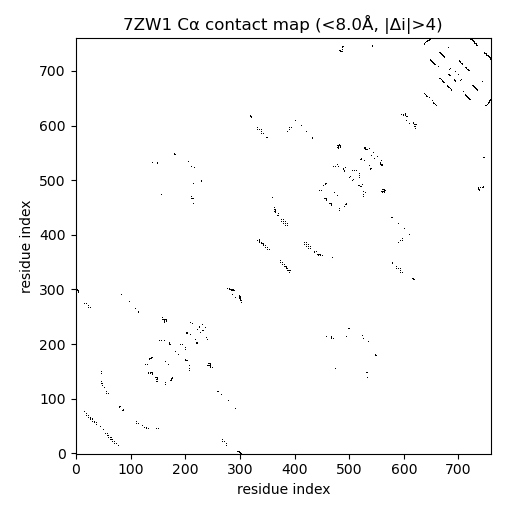ASP B N 1
ATOM 7930 C CA . ASP B 2 195 ? 132.279 103.283 177.398 1.00 148.92 194 ASP B CA 1
ATOM 7931 C C . ASP B 2 195 ? 131.762 104.715 177.449 1.00 148.92 194 ASP B C 1
ATOM 7932 O O . ASP B 2 195 ? 132.248 105.530 178.242 1.00 148.92 194 ASP B O 1
ATOM 7941 N N . VAL B 2 196 ? 130.778 105.044 176.609 1.00 138.07 195 VAL B N 1
ATOM 7942 C CA . VAL B 2 196 ? 130.221 106.394 176.621 1.00 138.07 195 VAL B CA 1
ATOM 7943 C C . VAL B 2 196 ? 129.568 106.683 177.964 1.00 138.07 195 VAL B C 1
ATOM 7944 O O . VAL B 2 196 ? 129.750 107.763 178.540 1.00 138.07 195 VAL B O 1
ATOM 7957 N N . ALA B 2 197 ? 128.792 105.728 178.481 1.00 146.62 196 ALA B N 1
ATOM 7958 C CA . ALA B 2 197 ? 128.159 105.931 179.779 1.00 146.62 196 ALA B CA 1
ATOM 7959 C C . ALA B 2 197 ? 129.203 106.129 180.869 1.00 146.62 196 ALA B C 1
ATOM 7960 O O . ALA B 2 197 ? 129.058 107.007 181.729 1.00 146.62 196 ALA B O 1
ATOM 7967 N N . ASP B 2 198 ? 130.267 105.323 180.846 1.00 149.97 197 ASP B N 1
ATOM 7968 C CA . ASP B 2 198 ? 131.312 105.445 181.854 1.00 149.97 197 ASP B CA 1
ATOM 7969 C C . ASP B 2 198 ? 131.994 106.803 181.775 1.00 149.97 197 ASP B C 1
ATOM 7970 O O . ASP B 2 198 ? 132.266 107.427 182.805 1.00 149.97 197 ASP B O 1
ATOM 7979 N N . ARG B 2 199 ? 132.287 107.273 180.562 1.00 137.09 198 ARG B N 1
ATOM 7980 C CA . ARG B 2 199 ? 132.905 108.586 180.417 1.00 137.09 198 ARG B CA 1
ATOM 7981 C C . ARG B 2 199 ? 131.982 109.681 180.929 1.00 137.09 198 ARG B C 1
ATOM 7982 O O . ARG B 2 199 ? 132.427 110.613 181.611 1.00 137.09 198 ARG B O 1
ATOM 8003 N N . ILE B 2 200 ? 130.690 109.585 180.613 1.00 137.40 199 ILE B N 1
ATOM 8004 C CA . ILE B 2 200 ? 129.737 110.591 181.073 1.00 137.40 199 ILE B CA 1
ATOM 8005 C C . ILE B 2 200 ? 129.703 110.627 182.595 1.00 137.40 199 ILE B C 1
ATOM 8006 O O . ILE B 2 200 ? 129.734 111.699 183.210 1.00 137.40 199 ILE B O 1
ATOM 8022 N N . GLN B 2 201 ? 129.639 109.454 183.226 1.00 143.87 200 GLN B N 1
ATOM 8023 C CA . GLN B 2 201 ? 129.609 109.414 184.686 1.00 143.87 200 GLN B CA 1
ATOM 8024 C C . GLN B 2 201 ? 130.907 109.943 185.281 1.00 143.87 200 GLN B C 1
ATOM 8025 O O . GLN B 2 201 ? 130.884 110.704 186.256 1.00 143.87 200 GLN B O 1
ATOM 8039 N N . SER B 2 202 ? 132.050 109.556 184.712 1.00 142.50 201 SER B N 1
ATOM 8040 C CA . SER B 2 202 ? 133.333 109.977 185.261 1.00 142.50 201 SER B CA 1
ATOM 8041 C C . SER B 2 202 ? 133.494 111.488 185.180 1.00 142.50 201 SER B C 1
ATOM 8042 O O . SER B 2 202 ? 133.794 112.148 186.181 1.00 142.50 201 SER B O 1
ATOM 8050 N N . ASN B 2 203 ? 133.296 112.056 183.994 1.00 135.08 202 ASN B N 1
ATOM 8051 C CA . ASN B 2 203 ? 133.455 113.493 183.833 1.00 135.08 202 ASN B CA 1
ATOM 8052 C C . ASN B 2 203 ? 132.319 114.232 184.526 1.00 135.08 202 ASN B C 1
ATOM 8053 O O . ASN B 2 203 ? 131.150 113.849 184.423 1.00 135.08 202 ASN B O 1
ATOM 8064 N N . VAL B 2 204 ? 132.671 115.301 185.241 1.00 139.12 203 VAL B N 1
ATOM 8065 C CA . VAL B 2 204 ? 131.656 116.097 185.916 1.00 139.12 203 VAL B CA 1
ATOM 8066 C C . VAL B 2 204 ? 130.885 116.927 184.894 1.00 139.12 203 VAL B C 1
ATOM 8067 O O . VAL B 2 204 ? 131.347 117.188 183.777 1.00 139.12 203 VAL B O 1
ATOM 8080 N N . GLU B 2 205 ? 129.682 117.340 185.287 1.00 136.28 204 GLU B N 1
ATOM 8081 C CA . GLU B 2 205 ? 128.754 118.123 184.478 1.00 136.28 204 GLU B CA 1
ATOM 8082 C C . GLU B 2 205 ? 128.127 117.309 183.354 1.00 136.28 204 GLU B C 1
ATOM 8083 O O . GLU B 2 205 ? 127.291 117.844 182.617 1.00 136.28 204 GLU B O 1
ATOM 8095 N N . GLY B 2 206 ? 128.498 116.041 183.192 1.00 134.56 205 GLY B N 1
ATOM 8096 C CA . GLY B 2 206 ? 127.939 115.214 182.146 1.00 134.56 205 GLY B CA 1
ATOM 8097 C C . GLY B 2 206 ? 128.486 115.476 180.762 1.00 134.56 205 GLY B C 1
ATOM 8098 O O . GLY B 2 206 ? 128.036 114.831 179.808 1.00 134.56 205 GLY B O 1
ATOM 8102 N N . LEU B 2 207 ? 129.439 116.391 180.617 1.00 128.17 206 LEU B N 1
ATOM 8103 C CA . LEU B 2 207 ? 129.995 116.678 179.303 1.00 128.17 206 LEU B CA 1
ATOM 8104 C C . LEU B 2 207 ? 130.735 115.461 178.767 1.00 128.17 206 LEU B C 1
ATOM 8105 O O . LEU B 2 207 ? 131.376 114.722 179.518 1.00 128.17 206 LEU B O 1
ATOM 8121 N N . TYR B 2 208 ? 130.640 115.252 177.457 1.00 120.86 207 TYR B N 1
ATOM 8122 C CA . TYR B 2 208 ? 131.299 114.136 176.789 1.00 120.86 207 TYR B CA 1
ATOM 8123 C C . TYR B 2 208 ? 132.624 114.631 176.225 1.00 120.86 207 TYR B C 1
ATOM 8124 O O . TYR B 2 208 ? 132.648 115.372 175.238 1.00 120.86 207 TYR B O 1
ATOM 8142 N N . LEU B 2 209 ? 133.722 114.220 176.850 1.00 122.38 208 LEU B N 1
ATOM 8143 C CA . LEU B 2 209 ? 135.063 114.599 176.430 1.00 122.38 208 LEU B CA 1
ATOM 8144 C C . LEU B 2 209 ? 135.750 113.391 175.814 1.00 122.38 208 LEU B C 1
ATOM 8145 O O . LEU B 2 209 ? 135.846 112.336 176.449 1.00 122.38 208 LEU B O 1
ATOM 8161 N N . THR B 2 210 ? 136.228 113.548 174.584 1.00 116.18 209 THR B N 1
ATOM 8162 C CA . THR B 2 210 ? 136.852 112.463 173.844 1.00 116.18 209 THR B CA 1
ATOM 8163 C C . THR B 2 210 ? 138.182 112.929 173.280 1.00 116.18 209 THR B C 1
ATOM 8164 O O . THR B 2 210 ? 138.328 114.089 172.885 1.00 116.18 209 THR B O 1
ATOM 8175 N N . ASP B 2 211 ? 139.150 112.015 173.242 1.00 113.37 210 ASP B N 1
ATOM 8176 C CA . ASP B 2 211 ? 140.473 112.306 172.695 1.00 113.37 210 ASP B CA 1
ATOM 8177 C C . ASP B 2 211 ? 140.370 112.284 171.173 1.00 113.37 210 ASP B C 1
ATOM 8178 O O . ASP B 2 211 ? 140.772 111.334 170.496 1.00 113.37 210 ASP B O 1
ATOM 8187 N N . GLY B 2 212 ? 139.812 113.360 170.627 1.00 106.24 211 GLY B N 1
ATOM 8188 C CA . GLY B 2 212 ? 139.623 113.461 169.194 1.00 106.24 211 GLY B CA 1
ATOM 8189 C C . GLY B 2 212 ? 139.385 114.899 168.789 1.00 106.24 211 GLY B C 1
ATOM 8190 O O . GLY B 2 212 ? 139.288 115.798 169.626 1.00 106.24 211 GLY B O 1
ATOM 8194 N N . VAL B 2 213 ? 139.291 115.104 167.480 1.00 104.62 212 VAL B N 1
ATOM 8195 C CA . VAL B 2 213 ? 139.125 116.440 166.912 1.00 104.62 212 VAL B CA 1
ATOM 8196 C C . VAL B 2 213 ? 138.219 116.352 165.690 1.00 104.62 212 VAL B C 1
ATOM 8197 O O . VAL B 2 213 ? 138.077 115.270 165.104 1.00 104.62 212 VAL B O 1
ATOM 8210 N N . PRO B 2 214 ? 137.590 117.445 165.272 1.00 105.84 213 PRO B N 1
ATOM 8211 C CA . PRO B 2 214 ? 136.764 117.405 164.065 1.00 105.84 213 PRO B CA 1
ATOM 8212 C C . PRO B 2 214 ? 137.612 117.414 162.802 1.00 105.84 213 PRO B C 1
ATOM 8213 O O . PRO B 2 214 ? 138.770 117.835 162.793 1.00 105.84 213 PRO B O 1
ATOM 8224 N N . PHE B 2 215 ? 136.994 116.945 161.716 1.00 104.98 214 PHE B N 1
ATOM 8225 C CA . PHE B 2 215 ? 137.718 116.775 160.461 1.00 104.98 214 PHE B CA 1
ATOM 8226 C C . PHE B 2 215 ? 138.418 118.058 160.033 1.00 104.98 214 PHE B C 1
ATOM 8227 O O . PHE B 2 215 ? 139.534 118.017 159.502 1.00 104.98 214 PHE B O 1
ATOM 8244 N N . SER B 2 216 ? 137.787 119.209 160.266 1.00 104.91 215 SER B N 1
ATOM 8245 C CA . SER B 2 216 ? 138.351 120.463 159.777 1.00 104.91 215 SER B CA 1
ATOM 8246 C C . SER B 2 216 ? 139.741 120.710 160.343 1.00 104.91 215 SER B C 1
ATOM 8247 O O . SER B 2 216 ? 140.517 121.482 159.769 1.00 104.91 215 SER B O 1
ATOM 8255 N N . CYS B 2 217 ? 140.075 120.069 161.462 1.00 110.55 216 CYS B N 1
ATOM 8256 C CA . CYS B 2 217 ? 141.375 120.267 162.086 1.00 110.55 216 CYS B CA 1
ATOM 8257 C C . CYS B 2 217 ? 142.516 119.610 161.317 1.00 110.55 216 CYS B C 1
ATOM 8258 O O . CYS B 2 217 ? 143.680 119.851 161.653 1.00 110.55 216 CYS B O 1
ATOM 8265 N N . CYS B 2 218 ? 142.221 118.794 160.308 1.00 107.67 217 CYS B N 1
ATOM 8266 C CA . CYS B 2 218 ? 143.263 118.057 159.609 1.00 107.67 217 CYS B CA 1
ATOM 8267 C C . CYS B 2 218 ? 144.095 118.991 158.730 1.00 107.67 217 CYS B C 1
ATOM 8268 O O . CYS B 2 218 ? 143.751 120.154 158.503 1.00 107.67 217 CYS B O 1
ATOM 8275 N N . ASN B 2 219 ? 145.212 118.460 158.232 1.00 110.83 218 ASN B N 1
ATOM 8276 C CA . ASN B 2 219 ? 146.131 119.195 157.369 1.00 110.83 218 ASN B CA 1
ATOM 8277 C C . ASN B 2 219 ? 146.271 118.457 156.044 1.00 110.83 218 ASN B C 1
ATOM 8278 O O . ASN B 2 219 ? 146.620 117.264 156.045 1.00 110.83 218 ASN B O 1
ATOM 8289 N N . PRO B 2 220 ? 146.028 119.098 154.898 1.00 111.56 219 PRO B N 1
ATOM 8290 C CA . PRO B 2 220 ? 146.255 118.402 153.622 1.00 111.56 219 PRO B CA 1
ATOM 8291 C C . PRO B 2 220 ? 147.696 117.978 153.421 1.00 111.56 219 PRO B C 1
ATOM 8292 O O . PRO B 2 220 ? 147.949 116.962 152.764 1.00 111.56 219 PRO B O 1
ATOM 8303 N N . HIS B 2 221 ? 148.653 118.725 153.973 1.00 112.15 220 HIS B N 1
ATOM 8304 C CA . HIS B 2 221 ? 150.061 118.399 153.776 1.00 112.15 220 HIS B CA 1
ATOM 8305 C C . HIS B 2 221 ? 150.432 117.052 154.378 1.00 112.15 220 HIS B C 1
ATOM 8306 O O . HIS B 2 221 ? 151.496 116.514 154.054 1.00 112.15 220 HIS B O 1
ATOM 8320 N N . SER B 2 222 ? 149.590 116.500 155.238 1.00 114.57 221 SER B N 1
ATOM 8321 C CA . SER B 2 222 ? 149.913 115.262 155.928 1.00 114.57 221 SER B CA 1
ATOM 8322 C C . SER B 2 222 ? 150.165 114.140 154.926 1.00 114.57 221 SER B C 1
ATOM 8323 O O . SER B 2 222 ? 149.283 113.847 154.106 1.00 114.57 221 SER B O 1
ATOM 8331 N N . PRO B 2 223 ? 151.333 113.492 154.948 1.00 111.25 222 PRO B N 1
ATOM 8332 C CA . PRO B 2 223 ? 151.5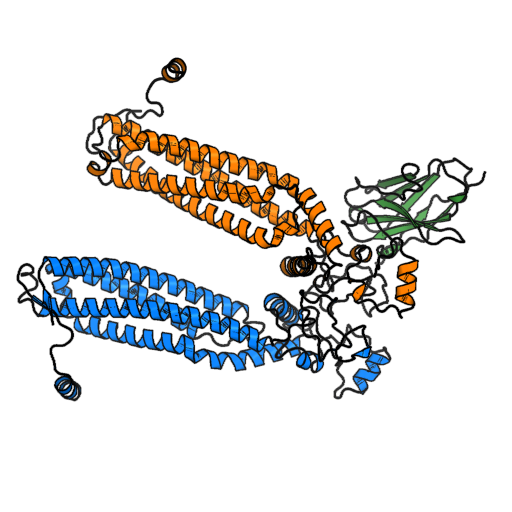19 112.321 154.078 1.00 111.25 222 PRO B CA 1
ATOM 8333 C C . PRO B 2 223 ? 150.553 111.193 154.383 1.00 111.25 222 PRO B C 1
ATOM 8334 O O . PRO B 2 223 ? 150.146 110.471 153.465 1.00 111.25 222 PRO B O 1
ATOM 8345 N N . ARG B 2 224 ? 150.176 111.018 155.642 1.00 111.38 223 ARG B N 1
ATOM 8346 C CA . ARG B 2 224 ? 149.244 109.973 156.030 1.00 111.38 223 ARG B CA 1
ATOM 8347 C C . ARG B 2 224 ? 147.820 110.505 156.039 1.00 111.38 223 ARG B C 1
ATOM 8348 O O . ARG B 2 224 ? 147.598 111.718 156.100 1.00 111.38 223 ARG B O 1
ATOM 8369 N N . PRO B 2 225 ? 146.826 109.623 155.977 1.00 105.66 224 PRO B N 1
ATOM 8370 C CA . PRO B 2 225 ? 145.445 110.072 156.179 1.00 105.66 224 PRO B CA 1
ATOM 8371 C C . PRO B 2 225 ? 145.280 110.677 157.563 1.00 105.66 224 PRO B C 1
ATOM 8372 O O . PRO B 2 225 ? 145.913 110.252 158.531 1.00 105.66 224 PRO B O 1
ATOM 8383 N N . CYS B 2 226 ? 144.418 111.685 157.649 1.00 103.44 225 CYS B N 1
ATOM 8384 C CA . CYS B 2 226 ? 144.255 112.412 158.900 1.00 103.44 225 CYS B CA 1
ATOM 8385 C C . CYS B 2 226 ? 143.768 111.484 160.005 1.00 103.44 225 CYS B C 1
ATOM 8386 O O . CYS B 2 226 ? 142.960 110.581 159.773 1.00 103.44 225 CYS B O 1
ATOM 8393 N N . LEU B 2 227 ? 144.268 111.716 161.215 1.00 107.61 226 LEU B N 1
ATOM 8394 C CA . LEU B 2 227 ? 143.879 110.961 162.398 1.00 107.61 226 LEU B CA 1
ATOM 8395 C C . LEU B 2 227 ? 143.001 111.839 163.277 1.00 107.61 226 LEU B C 1
ATOM 8396 O O . LEU B 2 227 ? 143.356 112.988 163.559 1.00 107.61 226 LEU B O 1
ATOM 8412 N N . GLN B 2 228 ? 141.859 111.299 163.709 1.00 103.30 227 GLN B N 1
ATOM 8413 C CA . GLN B 2 228 ? 140.886 112.086 164.457 1.00 103.30 227 GLN B CA 1
ATOM 8414 C C . GLN B 2 228 ? 140.330 111.317 165.649 1.00 103.30 227 GLN B C 1
ATOM 8415 O O . GLN B 2 228 ? 139.167 111.506 166.023 1.00 103.30 227 GLN B O 1
ATOM 8429 N N . ASN B 2 229 ? 141.133 110.451 166.257 1.00 108.79 228 ASN B N 1
ATOM 8430 C CA . ASN B 2 229 ? 140.686 109.718 167.432 1.00 108.79 228 ASN B CA 1
ATOM 8431 C C . ASN B 2 229 ? 141.888 109.061 168.090 1.00 108.79 228 ASN B C 1
ATOM 8432 O O . ASN B 2 229 ? 142.834 108.652 167.413 1.00 108.79 228 ASN B O 1
ATOM 8443 N N . ARG B 2 230 ? 141.835 108.963 169.417 1.00 115.78 229 ARG B N 1
ATOM 8444 C CA . ARG B 2 230 ? 142.898 108.331 170.194 1.00 115.78 229 ARG B CA 1
ATOM 8445 C C . ARG B 2 230 ? 144.249 108.978 169.900 1.00 115.78 229 ARG B C 1
ATOM 8446 O O . ARG B 2 230 ? 145.273 108.302 169.793 1.00 115.78 229 ARG B O 1
ATOM 8467 N N . LEU B 2 231 ? 144.251 110.305 169.763 1.00 108.39 230 LEU B N 1
ATOM 8468 C CA . LEU B 2 231 ? 145.486 111.017 169.462 1.00 108.39 230 LEU B CA 1
ATOM 8469 C C . LEU B 2 231 ? 146.444 111.046 170.644 1.00 108.39 230 LEU B C 1
ATOM 8470 O O . LEU B 2 231 ? 147.637 111.301 170.450 1.00 108.39 230 LEU B O 1
ATOM 8486 N N . SER B 2 232 ? 145.957 110.798 171.859 1.00 113.53 231 SER B N 1
ATOM 8487 C CA . SER B 2 232 ? 146.813 110.863 173.036 1.00 113.53 231 SER B CA 1
ATOM 8488 C C . SER B 2 232 ? 147.699 109.636 173.193 1.00 113.53 231 SER B C 1
ATOM 8489 O O . SER B 2 232 ? 148.744 109.725 173.846 1.00 113.53 231 SER B O 1
ATOM 8497 N N . ASP B 2 233 ? 147.314 108.501 172.618 1.00 121.74 232 ASP B N 1
ATOM 8498 C CA . ASP B 2 233 ? 148.074 107.268 172.764 1.00 121.74 232 ASP B CA 1
ATOM 8499 C C . ASP B 2 233 ? 149.127 107.165 171.669 1.00 121.74 232 ASP B C 1
ATOM 8500 O O . ASP B 2 233 ? 148.859 107.453 170.500 1.00 121.74 232 ASP B O 1
ATOM 8509 N N . SER B 2 234 ? 150.332 106.747 172.063 1.00 125.50 233 SER B N 1
ATOM 8510 C CA . SER B 2 234 ? 151.428 106.641 171.106 1.00 125.50 233 SER B CA 1
ATOM 8511 C C . SER B 2 234 ? 151.241 105.451 170.173 1.00 125.50 233 SER B C 1
ATOM 8512 O O . SER B 2 234 ? 151.597 105.521 168.991 1.00 125.50 233 SER B O 1
ATOM 8520 N N . TYR B 2 235 ? 150.691 104.351 170.681 1.00 127.02 234 TYR B N 1
ATOM 8521 C CA . TYR B 2 235 ? 150.539 103.126 169.908 1.00 127.02 234 TYR B CA 1
ATOM 8522 C C . TYR B 2 235 ? 149.171 103.001 169.252 1.00 127.02 234 TYR B C 1
ATOM 8523 O O . TYR B 2 235 ? 148.896 101.976 168.620 1.00 127.02 234 TYR B O 1
ATOM 8541 N N . ALA B 2 236 ? 148.310 104.011 169.382 1.00 119.45 235 ALA B N 1
ATOM 8542 C CA . ALA B 2 236 ? 146.978 103.923 168.796 1.00 119.45 235 ALA B CA 1
ATOM 8543 C C . ALA B 2 236 ? 147.023 103.761 167.285 1.00 119.45 235 ALA B C 1
ATOM 8544 O O . ALA B 2 236 ? 146.055 103.264 166.698 1.00 119.45 235 ALA B O 1
ATOM 8551 N N . HIS B 2 237 ? 148.109 104.168 166.644 1.00 117.65 236 HIS B N 1
ATOM 8552 C CA . HIS B 2 237 ? 148.242 104.097 165.199 1.00 117.65 236 HIS B CA 1
ATOM 8553 C C . HIS B 2 237 ? 149.652 103.650 164.853 1.00 117.65 236 HIS B C 1
ATOM 8554 O O . HIS B 2 237 ? 150.564 103.752 165.681 1.00 117.65 236 HIS B O 1
ATOM 8568 N N . PRO B 2 238 ? 149.862 103.145 163.635 1.00 115.02 237 PRO B N 1
ATOM 8569 C CA . PRO B 2 238 ? 151.153 102.507 163.326 1.00 115.02 237 PRO B CA 1
ATOM 8570 C C . PRO B 2 238 ? 152.358 103.406 163.532 1.00 115.02 237 PRO B C 1
ATOM 8571 O O . PRO B 2 238 ? 153.413 102.917 163.956 1.00 115.02 237 PRO B O 1
ATOM 8582 N N . LEU B 2 239 ? 152.245 104.705 163.248 1.00 112.63 238 LEU B N 1
ATOM 8583 C CA . LEU B 2 239 ? 153.411 105.578 163.237 1.00 112.63 238 LEU B CA 1
ATOM 8584 C C . LEU B 2 239 ? 153.274 106.845 164.067 1.00 112.63 238 LEU B C 1
ATOM 8585 O O . LEU B 2 239 ? 154.292 107.504 164.305 1.00 112.63 238 LEU B O 1
ATOM 8601 N N . PHE B 2 240 ? 152.078 107.215 164.511 1.00 118.90 239 PHE B N 1
ATOM 8602 C CA . PHE B 2 240 ? 151.956 108.435 165.291 1.00 118.90 239 PHE B CA 1
ATOM 8603 C C . PHE B 2 240 ? 152.651 108.276 166.641 1.00 118.90 239 PHE B C 1
ATOM 8604 O O . PHE B 2 240 ? 152.805 107.172 167.170 1.00 118.90 239 PHE B O 1
ATOM 8621 N N . ASP B 2 241 ? 153.076 109.405 167.197 1.00 120.05 240 ASP B N 1
ATOM 8622 C CA . ASP B 2 241 ? 153.709 109.438 168.508 1.00 120.05 240 ASP B CA 1
ATOM 8623 C C . ASP B 2 241 ? 153.523 110.832 169.086 1.00 120.05 240 ASP B C 1
ATOM 8624 O O . ASP B 2 241 ? 153.146 111.767 168.366 1.00 120.05 240 ASP B O 1
ATOM 8633 N N . PRO B 2 242 ? 153.768 111.009 170.387 1.00 123.86 241 PRO B N 1
ATOM 8634 C CA . PRO B 2 242 ? 153.678 112.361 170.960 1.00 123.86 241 PRO B CA 1
ATOM 8635 C C . PRO B 2 242 ? 154.652 113.339 170.330 1.00 123.86 241 PRO B C 1
ATOM 8636 O O . PRO B 2 242 ? 154.430 114.554 170.398 1.00 123.86 241 PRO B O 1
ATOM 8647 N N . ARG B 2 243 ? 155.729 112.845 169.725 1.00 128.43 242 ARG B N 1
ATOM 8648 C CA . ARG B 2 243 ? 156.665 113.718 169.034 1.00 128.43 242 ARG B CA 1
ATOM 8649 C C . ARG B 2 243 ? 155.934 114.521 167.966 1.00 128.43 242 ARG B C 1
ATOM 8650 O O . ARG B 2 243 ? 155.093 113.990 167.237 1.00 128.43 242 ARG B O 1
ATOM 8671 N N . GLN B 2 244 ? 156.257 115.814 167.881 1.00 127.37 243 GLN B N 1
ATOM 8672 C CA . GLN B 2 244 ? 155.544 116.734 167.001 1.00 127.37 243 GLN B CA 1
ATOM 8673 C C . GLN B 2 244 ? 155.427 116.153 165.594 1.00 127.37 243 GLN B C 1
ATOM 8674 O O . GLN B 2 244 ? 156.433 116.029 164.884 1.00 127.37 243 GLN B O 1
ATOM 8688 N N . PRO B 2 245 ? 154.222 115.751 165.164 1.00 119.36 244 PRO B N 1
ATOM 8689 C CA . PRO B 2 245 ? 154.058 115.275 163.787 1.00 119.36 244 PRO B CA 1
ATOM 8690 C C . PRO B 2 245 ? 153.671 116.385 162.826 1.00 119.36 244 PRO B C 1
ATOM 8691 O O . PRO B 2 245 ? 152.718 117.127 163.080 1.00 119.36 244 PRO B O 1
ATOM 8702 N N . ASN B 2 246 ? 154.398 116.509 161.715 1.00 120.48 245 ASN B N 1
ATOM 8703 C CA . ASN B 2 246 ? 153.984 117.447 160.678 1.00 120.48 245 ASN B CA 1
ATOM 8704 C C . ASN B 2 246 ? 152.630 117.061 160.102 1.00 120.48 245 ASN B C 1
ATOM 8705 O O . ASN B 2 246 ? 151.870 117.929 159.657 1.00 120.48 245 ASN B O 1
ATOM 8716 N N . GLN B 2 247 ? 152.304 115.770 160.118 1.00 120.41 246 GLN B N 1
ATOM 8717 C CA . GLN B 2 247 ? 151.085 115.276 159.494 1.00 120.41 246 GLN B CA 1
ATOM 8718 C C . GLN B 2 247 ? 149.882 115.520 160.397 1.00 120.41 246 GLN B C 1
ATOM 8719 O O . GLN B 2 247 ? 149.960 116.308 161.344 1.00 120.41 246 GLN B O 1
ATOM 8733 N N . ASN B 2 248 ? 148.761 114.865 160.092 1.00 114.40 247 ASN B N 1
ATOM 8734 C CA . ASN B 2 248 ? 147.489 115.061 160.781 1.00 114.40 247 ASN B CA 1
ATOM 8735 C C . ASN B 2 248 ? 147.199 116.548 160.979 1.00 114.40 247 ASN B C 1
ATOM 8736 O O . ASN B 2 248 ? 147.118 117.295 160.000 1.00 114.40 247 ASN B O 1
ATOM 8747 N N . LEU B 2 249 ? 147.036 116.992 162.220 1.00 109.87 248 LEU B N 1
ATOM 8748 C CA . LEU B 2 249 ? 146.453 118.296 162.485 1.00 109.87 248 LEU B CA 1
ATOM 8749 C C . LEU B 2 249 ? 147.440 119.424 162.189 1.00 109.87 248 LEU B C 1
ATOM 8750 O O . LEU B 2 249 ? 148.644 119.215 162.018 1.00 109.87 248 LEU B O 1
ATOM 8766 N N . TRP B 2 250 ? 146.899 120.639 162.126 1.00 111.79 249 TRP B N 1
ATOM 8767 C CA . TRP B 2 250 ? 147.715 121.832 161.969 1.00 111.79 249 TRP B CA 1
ATOM 8768 C C . TRP B 2 250 ? 148.585 122.048 163.202 1.00 111.79 249 TRP B C 1
ATOM 8769 O O . TRP B 2 250 ? 148.379 121.444 164.257 1.00 111.79 249 TRP B O 1
ATOM 8790 N N . ALA B 2 251 ? 149.573 122.929 163.057 1.00 111.08 250 ALA B N 1
ATOM 8791 C CA . ALA B 2 251 ? 150.452 123.286 164.166 1.00 111.08 250 ALA B CA 1
ATOM 8792 C C . ALA B 2 251 ? 149.973 124.554 164.868 1.00 111.08 250 ALA B C 1
ATOM 8793 O O . ALA B 2 251 ? 149.695 124.540 166.071 1.00 111.08 250 ALA B O 1
ATOM 8800 N N . GLN B 2 252 ? 149.870 125.653 164.127 1.00 112.64 251 GLN B N 1
ATOM 8801 C CA . GLN B 2 252 ? 149.473 126.921 164.715 1.00 112.64 251 GLN B CA 1
ATOM 8802 C C . GLN B 2 252 ? 147.983 126.912 165.050 1.00 112.64 251 GLN B C 1
ATOM 8803 O O . GLN B 2 252 ? 147.224 126.037 164.626 1.00 112.64 251 GLN B O 1
ATOM 8817 N N . GLY B 2 253 ? 147.569 127.909 165.828 1.00 116.30 252 GLY B N 1
ATOM 8818 C CA . GLY B 2 253 ? 146.197 127.998 166.284 1.00 116.30 252 GLY B CA 1
ATOM 8819 C C . GLY B 2 253 ? 145.407 129.124 165.649 1.00 116.30 252 GLY B C 1
ATOM 8820 O O . GLY B 2 253 ? 145.978 130.113 165.170 1.00 116.30 252 GLY B O 1
ATOM 8824 N N . CYS B 2 254 ? 144.080 128.982 165.646 1.00 114.24 253 CYS B N 1
ATOM 8825 C CA . CYS B 2 254 ? 143.234 129.990 165.021 1.00 114.24 253 CYS B CA 1
ATOM 8826 C C . CYS B 2 254 ? 143.482 131.355 165.641 1.00 114.24 253 CYS B C 1
ATOM 8827 O O . CYS B 2 254 ? 144.005 132.254 164.984 1.00 114.24 253 CYS B O 1
ATOM 8834 N N . HIS B 2 255 ? 143.177 131.507 166.931 1.00 114.94 254 HIS B N 1
ATOM 8835 C CA . HIS B 2 255 ? 143.357 132.798 167.587 1.00 114.94 254 HIS B CA 1
ATOM 8836 C C . HIS B 2 255 ? 144.644 133.475 167.134 1.00 114.94 254 HIS B C 1
ATOM 8837 O O . HIS B 2 255 ? 144.644 134.652 166.762 1.00 114.94 254 HIS B O 1
ATOM 8851 N N . GLU B 2 256 ? 145.750 132.729 167.126 1.00 116.13 255 GLU B N 1
ATOM 8852 C CA . GLU B 2 256 ? 147.028 133.301 166.714 1.00 116.13 255 GLU B CA 1
ATOM 8853 C C . GLU B 2 256 ? 146.979 133.777 165.265 1.00 116.13 255 GLU B C 1
ATOM 8854 O O . GLU B 2 256 ? 147.342 134.922 164.962 1.00 116.13 255 GLU B O 1
ATOM 8866 N N . VAL B 2 257 ? 146.541 132.907 164.352 1.00 111.93 256 VAL B N 1
ATOM 8867 C CA . VAL B 2 257 ? 146.560 133.256 162.932 1.00 111.93 256 VAL B CA 1
ATOM 8868 C C . VAL B 2 257 ? 145.637 134.437 162.663 1.00 111.93 256 VAL B C 1
ATOM 8869 O O . VAL B 2 257 ? 145.989 135.377 161.941 1.00 111.93 256 VAL B O 1
ATOM 8882 N N . LEU B 2 258 ? 144.433 134.393 163.230 1.00 109.70 257 LEU B N 1
ATOM 8883 C CA . LEU B 2 258 ? 143.471 135.472 163.046 1.00 109.70 257 LEU B CA 1
ATOM 8884 C C . LEU B 2 258 ? 144.004 136.784 163.597 1.00 109.70 257 LEU B C 1
ATOM 8885 O O . LEU B 2 258 ? 143.855 137.833 162.963 1.00 109.70 257 LEU B O 1
ATOM 8901 N N . LEU B 2 259 ? 144.618 136.754 164.782 1.00 113.25 258 LEU B N 1
ATOM 8902 C CA . LEU B 2 259 ? 145.164 137.978 165.350 1.00 113.25 258 LEU B CA 1
ATOM 8903 C C . LEU B 2 259 ? 146.242 138.550 164.446 1.00 113.25 258 LEU B C 1
ATOM 8904 O O . LEU B 2 259 ? 146.255 139.752 164.160 1.00 113.25 258 LEU B O 1
ATOM 8920 N N . GLU B 2 260 ? 147.150 137.697 163.972 1.00 115.42 259 GLU B N 1
ATOM 8921 C CA . GLU B 2 260 ? 148.222 138.181 163.112 1.00 115.42 259 GLU B CA 1
ATOM 8922 C C . GLU B 2 260 ? 147.654 138.779 161.829 1.00 115.42 259 GLU B C 1
ATOM 8923 O O . GLU B 2 260 ? 148.061 139.866 161.402 1.00 115.42 259 GLU B O 1
ATOM 8935 N N . HIS B 2 261 ? 146.686 138.094 161.217 1.00 114.78 260 HIS B N 1
ATOM 8936 C CA . HIS B 2 261 ? 146.126 138.558 159.952 1.00 114.78 260 HIS B CA 1
ATOM 8937 C C . HIS B 2 261 ? 145.378 139.874 160.128 1.00 114.78 260 HIS B C 1
ATOM 8938 O O . HIS B 2 261 ? 145.540 140.808 159.331 1.00 114.78 260 HIS B O 1
ATOM 8952 N N . LEU B 2 262 ? 144.549 139.967 161.169 1.00 114.61 261 LEU B N 1
ATOM 8953 C CA . LEU B 2 262 ? 143.794 141.191 161.404 1.00 114.61 261 LEU B CA 1
ATOM 8954 C C . LEU B 2 262 ? 144.719 142.350 161.741 1.00 114.61 261 LEU B C 1
ATOM 8955 O O . LEU B 2 262 ? 144.490 143.478 161.295 1.00 114.61 261 LEU B O 1
ATOM 8971 N N . GLN B 2 263 ? 145.767 142.099 162.528 1.00 119.89 262 GLN B N 1
ATOM 8972 C CA . GLN B 2 263 ? 146.715 143.161 162.833 1.00 119.89 262 GLN B CA 1
ATOM 8973 C C . GLN B 2 263 ? 147.447 143.614 161.578 1.00 119.89 262 GLN B C 1
ATOM 8974 O O . GLN B 2 263 ? 147.709 144.808 161.404 1.00 119.89 262 GLN B O 1
ATOM 8988 N N . ASP B 2 264 ? 147.788 142.678 160.691 1.00 124.77 263 ASP B N 1
ATOM 8989 C CA . ASP B 2 264 ? 148.427 143.059 159.436 1.00 124.77 263 ASP B CA 1
ATOM 8990 C C . ASP B 2 264 ? 147.503 143.936 158.601 1.00 124.77 263 ASP B C 1
ATOM 8991 O O . ASP B 2 264 ? 147.923 144.965 158.054 1.00 124.77 263 ASP B O 1
ATOM 9000 N N . LEU B 2 265 ? 146.231 143.545 158.496 1.00 122.31 264 LEU B N 1
ATOM 9001 C CA . LEU B 2 265 ? 145.276 144.355 157.746 1.00 122.31 264 LEU B CA 1
ATOM 9002 C C . LEU B 2 265 ? 145.127 145.737 158.369 1.00 122.31 264 LEU B C 1
ATOM 9003 O O . LEU B 2 265 ? 145.090 146.749 157.658 1.00 122.31 264 LEU B O 1
ATOM 9019 N N . ALA B 2 266 ? 145.040 145.798 159.698 1.00 124.99 265 ALA B N 1
ATOM 9020 C CA . ALA B 2 266 ? 144.894 147.080 160.375 1.00 124.99 265 ALA B CA 1
ATOM 9021 C C . ALA B 2 266 ? 146.112 147.963 160.147 1.00 124.99 265 ALA B C 1
ATOM 9022 O O . ALA B 2 266 ? 145.977 149.170 159.931 1.00 124.99 265 ALA B O 1
ATOM 9029 N N . GLY B 2 267 ? 147.311 147.382 160.198 1.00 129.53 266 GLY B N 1
ATOM 9030 C CA . GLY B 2 267 ? 148.510 148.168 159.959 1.00 129.53 266 GLY B CA 1
ATOM 9031 C C . GLY B 2 267 ? 148.580 148.700 158.542 1.00 129.53 266 GLY B C 1
ATOM 9032 O O . GLY B 2 267 ? 148.937 149.861 158.319 1.00 129.53 266 GLY B O 1
ATOM 9036 N N . THR B 2 268 ? 148.242 147.860 157.561 1.00 132.59 267 THR B N 1
ATOM 9037 C CA . THR B 2 268 ? 148.220 148.330 156.180 1.00 132.59 267 THR B CA 1
ATOM 9038 C C . THR B 2 268 ? 147.207 149.454 156.005 1.00 132.59 267 THR B C 1
ATOM 9039 O O . THR B 2 268 ? 147.495 150.467 155.354 1.00 132.59 267 THR B O 1
ATOM 9050 N N . LEU B 2 269 ? 146.018 149.298 156.590 1.00 134.45 268 LEU B N 1
ATOM 9051 C CA . LEU B 2 269 ? 145.000 150.335 156.473 1.00 134.45 268 LEU B CA 1
ATOM 9052 C C . LEU B 2 269 ? 145.440 151.619 157.162 1.00 134.45 268 LEU B C 1
ATOM 9053 O O . LEU B 2 269 ? 145.165 152.717 156.669 1.00 134.45 268 LEU B O 1
ATOM 9069 N N . GLY B 2 270 ? 146.115 151.506 158.306 1.00 139.96 269 GLY B N 1
ATOM 9070 C CA . GLY B 2 270 ? 146.608 152.694 158.981 1.00 139.96 269 GLY B CA 1
ATOM 9071 C C . GLY B 2 270 ? 147.672 153.419 158.180 1.00 139.96 269 GLY B C 1
ATOM 9072 O O . GLY B 2 270 ? 147.682 154.651 158.118 1.00 139.96 269 GLY B O 1
ATOM 9076 N N . SER B 2 271 ? 148.586 152.669 157.562 1.00 145.83 270 SER B N 1
ATOM 9077 C CA . SER B 2 271 ? 149.583 153.298 156.701 1.00 145.83 270 SER B CA 1
ATOM 9078 C C . SER B 2 271 ? 148.918 153.991 155.519 1.00 145.83 270 SER B C 1
ATOM 9079 O O . SER B 2 271 ? 149.293 155.115 155.150 1.00 145.83 270 SER B O 1
ATOM 9087 N N . MET B 2 272 ? 147.924 153.336 154.914 1.00 151.33 271 MET B N 1
ATOM 9088 C CA . MET B 2 272 ? 147.188 153.963 153.823 1.00 151.33 271 MET B CA 1
ATOM 9089 C C . MET B 2 272 ? 146.506 155.240 154.294 1.00 151.33 271 MET B C 1
ATOM 9090 O O . MET B 2 272 ? 146.526 156.260 153.596 1.00 151.33 271 MET B O 1
ATOM 9104 N N . LEU B 2 273 ? 145.903 155.203 155.483 1.00 149.73 272 LEU B N 1
ATOM 9105 C CA . LEU B 2 273 ? 145.246 156.387 156.020 1.00 149.73 272 LEU B CA 1
ATOM 9106 C C . LEU B 2 273 ? 146.243 157.513 156.241 1.00 149.73 272 LEU B C 1
ATOM 9107 O O . LEU B 2 273 ? 145.949 158.676 155.954 1.00 149.73 272 LEU B O 1
ATOM 9123 N N . ALA B 2 274 ? 147.428 157.190 156.761 1.00 153.86 273 ALA B N 1
ATOM 9124 C CA . ALA B 2 274 ? 148.427 158.222 157.018 1.00 153.86 273 ALA B CA 1
ATOM 9125 C C . ALA B 2 274 ? 148.893 158.870 155.720 1.00 153.86 273 ALA B C 1
ATOM 9126 O O . ALA B 2 274 ? 148.986 160.102 155.621 1.00 153.86 273 ALA B O 1
ATOM 9133 N N . VAL B 2 275 ? 149.198 158.053 154.709 1.00 156.74 274 VAL B N 1
ATOM 9134 C CA . VAL B 2 275 ? 149.649 158.618 153.440 1.00 156.74 274 VAL B CA 1
ATOM 9135 C C . VAL B 2 275 ? 148.540 159.455 152.815 1.00 156.74 274 VAL B C 1
ATOM 9136 O O . VAL B 2 275 ? 148.790 160.543 152.279 1.00 156.74 274 VAL B O 1
ATOM 9149 N N . THR B 2 276 ? 147.298 158.968 152.877 1.00 163.60 275 THR B N 1
ATOM 9150 C CA . THR B 2 276 ? 146.183 159.731 152.332 1.00 163.60 275 THR B CA 1
ATOM 9151 C C . THR B 2 276 ? 146.007 161.047 153.074 1.00 163.60 275 THR B C 1
ATOM 9152 O O . THR B 2 276 ? 145.693 162.071 152.464 1.00 163.60 275 THR B O 1
ATOM 9163 N N . PHE B 2 277 ? 146.189 161.037 154.395 1.00 164.42 276 PHE B N 1
ATOM 9164 C CA . PHE B 2 277 ? 146.062 162.268 155.165 1.00 164.42 276 PHE B CA 1
ATOM 9165 C C . PHE B 2 277 ? 147.127 163.277 154.766 1.00 164.42 276 PHE B C 1
ATOM 9166 O O . PHE B 2 277 ? 146.832 164.465 154.591 1.00 164.42 276 PHE B O 1
ATOM 9183 N N . LEU B 2 278 ? 148.374 162.828 154.621 1.00 173.72 277 LEU B N 1
ATOM 9184 C CA . LEU B 2 278 ? 149.427 163.744 154.196 1.00 173.72 277 LEU B CA 1
ATOM 9185 C C . LEU B 2 278 ? 149.119 164.314 152.816 1.00 173.72 277 LEU B C 1
ATOM 9186 O O . LEU B 2 278 ? 149.235 165.528 152.582 1.00 173.72 277 LEU B O 1
ATOM 9202 N N . LEU B 2 279 ? 148.709 163.447 151.888 1.00 181.22 278 LEU B N 1
ATOM 9203 C CA . LEU B 2 279 ? 148.401 163.899 150.538 1.00 181.22 278 LEU B CA 1
ATOM 9204 C C . LEU B 2 279 ? 147.251 164.897 150.545 1.00 181.22 278 LEU B C 1
ATOM 9205 O O . LEU B 2 279 ? 147.299 165.917 149.849 1.00 181.22 278 LEU B O 1
ATOM 9221 N N . GLN B 2 280 ? 146.208 164.618 151.327 1.00 179.65 279 GLN B N 1
ATOM 9222 C CA . GLN B 2 280 ? 145.073 165.527 151.403 1.00 179.65 279 GLN B CA 1
ATOM 9223 C C . GLN B 2 280 ? 145.485 166.865 151.992 1.00 179.65 279 GLN B C 1
ATOM 9224 O O . GLN B 2 280 ? 145.058 167.917 151.510 1.00 179.65 279 GLN B O 1
ATOM 9238 N N . ALA B 2 281 ? 146.301 166.849 153.045 1.00 179.42 280 ALA B N 1
ATOM 9239 C CA . ALA B 2 281 ? 146.752 168.104 153.632 1.00 179.42 280 ALA B CA 1
ATOM 9240 C C . ALA B 2 281 ? 147.497 168.936 152.600 1.00 179.42 280 ALA B C 1
ATOM 9241 O O . ALA B 2 281 ? 147.250 170.140 152.456 1.00 179.42 280 ALA B O 1
ATOM 9248 N N . LEU B 2 282 ? 148.402 168.301 151.852 1.00 186.86 281 LEU B N 1
ATOM 9249 C CA . LEU B 2 282 ? 149.137 169.033 150.825 1.00 186.86 281 LEU B CA 1
ATOM 9250 C C . LEU B 2 282 ? 148.195 169.583 149.758 1.00 186.86 281 LEU B C 1
ATOM 9251 O O . LEU B 2 282 ? 148.323 170.742 149.342 1.00 186.86 281 LEU B O 1
ATOM 9267 N N . VAL B 2 283 ? 147.241 168.765 149.306 1.00 190.63 282 VAL B N 1
ATOM 9268 C CA . VAL B 2 283 ? 146.334 169.196 148.245 1.00 190.63 282 VAL B CA 1
ATOM 9269 C C . VAL B 2 283 ? 145.496 170.378 148.709 1.00 190.63 282 VAL B C 1
ATOM 9270 O O . VAL B 2 283 ? 145.307 171.351 147.971 1.00 190.63 282 VAL B O 1
ATOM 9283 N N . LEU B 2 284 ? 144.963 170.306 149.929 1.00 193.12 283 LEU B N 1
ATOM 9284 C CA . LEU B 2 284 ? 144.143 171.398 150.441 1.00 193.12 283 LEU B CA 1
ATOM 9285 C C . LEU B 2 284 ? 144.968 172.663 150.628 1.00 193.12 283 LEU B C 1
ATOM 9286 O O . LEU B 2 284 ? 144.494 173.766 150.333 1.00 193.12 283 LEU B O 1
ATOM 9302 N N . LEU B 2 285 ? 146.200 172.531 151.122 1.00 200.54 284 LEU B N 1
ATOM 9303 C CA . LEU B 2 285 ? 147.061 173.700 151.256 1.00 200.54 284 LEU B CA 1
ATOM 9304 C C . LEU B 2 285 ? 147.274 174.360 149.899 1.00 200.54 284 LEU B C 1
ATOM 9305 O O . LEU B 2 285 ? 147.135 175.583 149.753 1.00 200.54 284 LEU B O 1
ATOM 9321 N N . GLY B 2 286 ? 147.595 173.553 148.886 1.00 207.10 285 GLY B N 1
ATOM 9322 C CA . GLY B 2 286 ? 147.804 174.102 147.558 1.00 207.10 285 GLY B CA 1
ATOM 9323 C C . GLY B 2 286 ? 146.557 174.755 146.996 1.00 207.10 285 GLY B C 1
ATOM 9324 O O . GLY B 2 286 ? 146.625 175.825 146.388 1.00 207.10 285 GLY B O 1
ATOM 9328 N N . LEU B 2 287 ? 145.401 174.118 147.185 1.00 210.34 286 LEU B N 1
ATOM 9329 C CA . LEU B 2 287 ? 144.162 174.676 146.657 1.00 210.34 286 LEU B CA 1
ATOM 9330 C C . LEU B 2 287 ? 143.821 175.994 147.339 1.00 210.34 286 LEU B C 1
ATOM 9331 O O . LEU B 2 287 ? 143.365 176.936 146.683 1.00 210.34 286 LEU B O 1
ATOM 9347 N N . ARG B 2 288 ? 144.026 176.079 148.655 1.00 219.41 287 ARG B N 1
ATOM 9348 C CA . ARG B 2 288 ? 143.760 177.330 149.356 1.00 219.41 287 ARG B CA 1
ATOM 9349 C C . ARG B 2 288 ? 144.698 178.431 148.880 1.00 219.41 287 ARG B C 1
ATOM 9350 O O . ARG B 2 288 ? 144.272 179.577 148.677 1.00 219.41 287 ARG B O 1
ATOM 9371 N N . TYR B 2 289 ? 145.983 178.109 148.700 1.00 219.38 288 TYR B N 1
ATOM 9372 C CA . TYR B 2 289 ? 146.906 179.106 148.167 1.00 219.38 288 TYR B CA 1
ATOM 9373 C C . TYR B 2 289 ? 146.478 179.558 146.777 1.00 219.38 288 TYR B C 1
ATOM 9374 O O . TYR B 2 289 ? 146.509 180.754 146.469 1.00 219.38 288 TYR B O 1
ATOM 9392 N N . LEU B 2 290 ? 146.073 178.615 145.926 1.00 223.76 289 LEU B N 1
ATOM 9393 C CA . LEU B 2 290 ? 145.620 178.976 144.588 1.00 223.76 289 LEU B CA 1
ATOM 9394 C C . LEU B 2 290 ? 144.402 179.887 144.651 1.00 223.76 289 LEU B C 1
ATOM 9395 O O . LEU B 2 290 ? 144.317 180.876 143.913 1.00 223.76 289 LEU B O 1
ATOM 9411 N N . GLN B 2 291 ? 143.447 179.569 145.525 1.00 222.91 290 GLN B N 1
ATOM 9412 C CA . GLN B 2 291 ? 142.238 180.378 145.632 1.00 222.91 290 GLN B CA 1
ATOM 9413 C C . GLN B 2 291 ? 142.571 181.794 146.082 1.00 222.91 290 GLN B C 1
ATOM 9414 O O . GLN B 2 291 ? 142.116 182.774 145.479 1.00 222.91 290 GLN B O 1
ATOM 9428 N N . THR B 2 292 ? 143.372 181.923 147.143 1.00 224.04 291 THR B N 1
ATOM 9429 C CA . THR B 2 292 ? 143.710 183.256 147.632 1.00 224.04 291 THR B CA 1
ATOM 9430 C C . THR B 2 292 ? 144.536 184.028 146.612 1.00 224.04 291 THR B C 1
ATOM 9431 O O . THR B 2 292 ? 144.420 185.256 146.525 1.00 224.04 291 THR B O 1
ATOM 9442 N N . ALA B 2 293 ? 145.370 183.336 145.834 1.00 231.27 292 ALA B N 1
ATOM 9443 C CA . ALA B 2 293 ? 146.166 184.015 144.818 1.00 231.27 292 ALA B CA 1
ATOM 9444 C C . ALA B 2 293 ? 145.285 184.535 143.689 1.00 231.27 292 ALA B C 1
ATOM 9445 O O . ALA B 2 293 ? 145.417 185.689 143.267 1.00 231.27 292 ALA B O 1
ATOM 9452 N N . LEU B 2 294 ? 144.376 183.696 143.185 1.00 230.01 293 LEU B N 1
ATOM 9453 C CA . LEU B 2 294 ? 143.514 184.128 142.093 1.00 230.01 293 LEU B CA 1
ATOM 9454 C C . LEU B 2 294 ? 142.443 185.104 142.556 1.00 230.01 293 LEU B C 1
ATOM 9455 O O . LEU B 2 294 ? 141.831 185.774 141.717 1.00 230.01 293 LEU B O 1
ATOM 9471 N N . GLU B 2 295 ? 142.198 185.202 143.865 1.00 236.54 294 GLU B N 1
ATOM 9472 C CA . GLU B 2 295 ? 141.241 186.190 144.347 1.00 236.54 294 GLU B CA 1
ATOM 9473 C C . GLU B 2 295 ? 141.669 187.598 143.957 1.00 236.54 294 GLU B C 1
ATOM 9474 O O . GLU B 2 295 ? 140.845 188.406 143.511 1.00 236.54 294 GLU B O 1
ATOM 9486 N N . GLY B 2 296 ? 142.956 187.912 144.112 1.00 241.69 295 GLY B N 1
ATOM 9487 C CA . GLY B 2 296 ? 143.445 189.209 143.676 1.00 241.69 295 GLY B CA 1
ATOM 9488 C C . GLY B 2 296 ? 143.341 189.391 142.174 1.00 241.69 295 GLY B C 1
ATOM 9489 O O . GLY B 2 296 ? 142.952 190.458 141.693 1.00 241.69 295 GLY B O 1
ATOM 9493 N N . LEU B 2 297 ? 143.686 188.350 141.412 1.00 243.96 296 LEU B N 1
ATOM 9494 C CA . LEU B 2 297 ? 143.576 188.422 139.961 1.00 243.96 296 LEU B CA 1
ATOM 9495 C C . LEU B 2 297 ? 142.132 188.556 139.499 1.00 243.96 296 LEU B C 1
ATOM 9496 O O . LEU B 2 297 ? 141.896 188.943 138.349 1.00 243.96 296 LEU B O 1
ATOM 9512 N N . GLY B 2 298 ? 141.167 188.246 140.361 1.00 246.24 297 GLY B N 1
ATOM 9513 C CA . GLY B 2 298 ? 139.774 188.310 139.974 1.00 246.24 297 GLY B CA 1
ATOM 9514 C C . GLY B 2 298 ? 139.319 187.175 139.089 1.00 246.24 297 GLY B C 1
ATOM 9515 O O . GLY B 2 298 ? 138.331 187.327 138.365 1.00 246.24 297 GLY B O 1
ATOM 9519 N N . GLY B 2 299 ? 140.009 186.037 139.124 1.00 245.42 298 GLY B N 1
ATOM 9520 C CA . GLY B 2 299 ? 139.668 184.906 138.292 1.00 245.42 298 GLY B CA 1
ATOM 9521 C C . GLY B 2 299 ? 140.280 184.922 136.909 1.00 245.42 298 GLY B C 1
ATOM 9522 O O . GLY B 2 299 ? 139.994 184.016 136.115 1.00 245.42 298 GLY B O 1
ATOM 9526 N N . VAL B 2 300 ? 141.108 185.912 136.592 1.00 251.50 299 VAL B N 1
ATOM 9527 C CA . VAL B 2 300 ? 141.752 186.019 135.289 1.00 251.50 299 VAL B CA 1
ATOM 9528 C C . VAL B 2 300 ? 143.173 185.494 135.438 1.00 251.50 299 VAL B C 1
ATOM 9529 O O . VAL B 2 300 ? 143.997 186.088 136.142 1.00 251.50 299 VAL B O 1
ATOM 9542 N N . ILE B 2 301 ? 143.462 184.374 134.774 1.00 243.59 300 ILE B N 1
ATOM 9543 C CA . ILE B 2 301 ? 144.788 183.773 134.872 1.00 243.59 300 ILE B CA 1
ATOM 9544 C C . ILE B 2 301 ? 145.818 184.622 134.140 1.00 243.59 300 ILE B C 1
ATOM 9545 O O . ILE B 2 301 ? 146.949 184.793 134.610 1.00 243.59 300 ILE B O 1
ATOM 9561 N N . ASP B 2 302 ? 145.448 185.164 132.978 1.00 255.89 301 ASP B N 1
ATOM 9562 C CA . ASP B 2 302 ? 146.408 185.907 132.168 1.00 255.89 301 ASP B CA 1
ATOM 9563 C C . ASP B 2 302 ? 146.940 187.131 132.903 1.00 255.89 301 ASP B C 1
ATOM 9564 O O . ASP B 2 302 ? 148.035 187.612 132.590 1.00 255.89 301 ASP B O 1
ATOM 9573 N N . ALA B 2 303 ? 146.189 187.646 133.873 1.00 253.80 302 ALA B N 1
ATOM 9574 C CA . ALA B 2 303 ? 146.623 188.829 134.603 1.00 253.80 302 ALA B CA 1
ATOM 9575 C C . ALA B 2 303 ? 147.964 188.573 135.278 1.00 253.80 302 ALA B C 1
ATOM 9576 O O . ALA B 2 303 ? 148.166 187.535 135.915 1.00 253.80 302 ALA B O 1
ATOM 9583 N N . GLY B 2 304 ? 148.881 189.527 135.135 1.00 256.65 303 GLY B N 1
ATOM 9584 C CA . GLY B 2 304 ? 150.207 189.408 135.708 1.00 256.65 303 GLY B CA 1
ATOM 9585 C C . GLY B 2 304 ? 150.458 190.411 136.814 1.00 256.65 303 GLY B C 1
ATOM 9586 O O . GLY B 2 304 ? 151.550 190.981 136.908 1.00 256.65 303 GLY B O 1
ATOM 9590 N N . GLY B 2 305 ? 149.455 190.633 137.660 1.00 251.71 304 GLY B N 1
ATOM 9591 C CA . GLY B 2 305 ? 149.571 191.591 138.742 1.00 251.71 304 GLY B CA 1
ATOM 9592 C C . GLY B 2 305 ? 150.407 191.135 139.915 1.00 251.71 304 GLY B C 1
ATOM 9593 O O . GLY B 2 305 ? 150.644 191.928 140.831 1.00 251.71 304 GLY B O 1
ATOM 9597 N N . GLU B 2 306 ? 150.862 189.882 139.917 1.00 244.48 305 GLU B N 1
ATOM 9598 C CA . GLU B 2 306 ? 151.697 189.344 140.989 1.00 244.48 305 GLU B CA 1
ATOM 9599 C C . GLU B 2 306 ? 150.966 189.417 142.333 1.00 244.48 305 GLU B C 1
ATOM 9600 O O . GLU B 2 306 ? 151.404 190.064 143.286 1.00 244.48 305 GLU B O 1
ATOM 9612 N N . THR B 2 307 ? 149.826 188.734 142.388 1.00 241.18 306 THR B N 1
ATOM 9613 C CA . THR B 2 307 ? 149.052 188.676 143.618 1.00 241.18 306 THR B CA 1
ATOM 9614 C C . THR B 2 307 ? 149.824 187.929 144.700 1.00 241.18 306 THR B C 1
ATOM 9615 O O . THR B 2 307 ? 150.601 187.011 144.423 1.00 241.18 306 THR B O 1
ATOM 9626 N N . GLN B 2 308 ? 149.608 188.340 145.946 1.00 235.75 307 GLN B N 1
ATOM 9627 C CA . GLN B 2 308 ? 150.248 187.706 147.089 1.00 235.75 307 GLN B CA 1
ATOM 9628 C C . GLN B 2 308 ? 149.382 186.554 147.584 1.00 235.75 307 GLN B C 1
ATOM 9629 O O . GLN B 2 308 ? 148.186 186.731 147.839 1.00 235.75 307 GLN B O 1
ATOM 9643 N N . GLY B 2 309 ? 149.987 185.373 147.706 1.00 231.77 308 GLY B N 1
ATOM 9644 C CA . GLY B 2 309 ? 149.299 184.201 148.194 1.00 231.77 308 GLY B CA 1
ATOM 9645 C C . GLY B 2 309 ? 149.641 183.936 149.645 1.00 231.77 308 GLY B C 1
ATOM 9646 O O . GLY B 2 309 ? 150.788 183.629 149.977 1.00 231.77 308 GLY B O 1
ATOM 9650 N N . TYR B 2 310 ? 148.637 184.059 150.509 1.00 234.60 309 TYR B N 1
ATOM 9651 C CA . TYR B 2 310 ? 148.798 183.826 151.937 1.00 234.60 309 TYR B CA 1
ATOM 9652 C C . TYR B 2 310 ? 147.729 182.853 152.410 1.00 234.60 309 TYR B C 1
ATOM 9653 O O . TYR B 2 310 ? 146.572 182.936 151.989 1.00 234.60 309 TYR B O 1
ATOM 9671 N N . LEU B 2 311 ? 148.125 181.932 153.290 1.00 241.46 310 LEU B N 1
ATOM 9672 C CA . LEU B 2 311 ? 147.203 180.898 153.749 1.00 241.46 310 LEU B CA 1
ATOM 9673 C C . LEU B 2 311 ? 145.974 181.515 154.405 1.00 241.46 310 LEU B C 1
ATOM 9674 O O . LEU B 2 311 ? 144.837 181.125 154.114 1.00 241.46 310 LEU B O 1
ATOM 9690 N N . PHE B 2 312 ? 146.183 182.495 155.294 1.00 250.81 311 PHE B N 1
ATOM 9691 C CA . PHE B 2 312 ? 145.071 183.131 155.983 1.00 250.81 311 PHE B CA 1
ATOM 9692 C C . PHE B 2 312 ? 144.595 184.365 155.223 1.00 250.81 311 PHE B C 1
ATOM 9693 O O . PHE B 2 312 ? 145.383 185.024 154.536 1.00 250.81 311 PHE B O 1
ATOM 9710 N N . PRO B 2 313 ? 143.306 184.700 155.327 1.00 256.99 312 PRO B N 1
ATOM 9711 C CA . PRO B 2 313 ? 142.822 185.924 154.669 1.00 256.99 312 PRO B CA 1
ATOM 9712 C C . PRO B 2 313 ? 143.496 187.183 155.181 1.00 256.99 312 PRO B C 1
ATOM 9713 O O . PRO B 2 313 ? 143.688 188.131 154.410 1.00 256.99 312 PRO B O 1
ATOM 9724 N N . SER B 2 314 ? 143.862 187.219 156.456 1.00 264.54 313 SER B N 1
ATOM 9725 C CA . SER B 2 314 ? 144.493 188.390 157.052 1.00 264.54 313 SER B CA 1
ATOM 9726 C C . SER B 2 314 ? 145.440 187.906 158.146 1.00 264.54 313 SER B C 1
ATOM 9727 O O . SER B 2 314 ? 145.780 186.720 158.209 1.00 264.54 313 SER B O 1
ATOM 9735 N N . GLY B 2 315 ? 145.865 188.823 159.011 1.00 276.59 314 GLY B N 1
ATOM 9736 C CA . GLY B 2 315 ? 146.785 188.459 160.070 1.00 276.59 314 GLY B CA 1
ATOM 9737 C C . GLY B 2 315 ? 146.162 187.494 161.061 1.00 276.59 314 GLY B C 1
ATOM 9738 O O . GLY B 2 315 ? 144.945 187.433 161.233 1.00 276.59 314 GLY B O 1
ATOM 9742 N N . LEU B 2 316 ? 147.027 186.722 161.724 1.00 285.34 315 LEU B N 1
ATOM 9743 C CA . LEU B 2 316 ? 146.548 185.747 162.699 1.00 285.34 315 LEU B CA 1
ATOM 9744 C C . LEU B 2 316 ? 145.830 186.430 163.855 1.00 285.34 315 LEU B C 1
ATOM 9745 O O . LEU B 2 316 ? 144.773 185.966 164.301 1.00 285.34 315 LEU B O 1
ATOM 9761 N N . LYS B 2 317 ? 146.386 187.536 164.356 1.00 285.29 316 LYS B N 1
ATOM 9762 C CA . LYS B 2 317 ? 145.749 188.241 165.462 1.00 285.29 316 LYS B CA 1
ATOM 9763 C C . LYS B 2 317 ? 144.345 188.699 165.093 1.00 285.29 316 LYS B C 1
ATOM 9764 O O . LYS B 2 317 ? 143.470 188.780 165.963 1.00 285.29 316 LYS B O 1
ATOM 9783 N N . ASP B 2 318 ? 144.110 189.001 163.814 1.00 287.45 317 ASP B N 1
ATOM 9784 C CA . ASP B 2 318 ? 142.765 189.360 163.380 1.00 287.45 317 ASP B CA 1
ATOM 9785 C C . ASP B 2 318 ? 141.792 188.214 163.621 1.00 287.45 317 ASP B C 1
ATOM 9786 O O . ASP B 2 318 ? 140.657 188.434 164.061 1.00 287.45 317 ASP B O 1
ATOM 9795 N N . MET B 2 319 ? 142.219 186.982 163.338 1.00 288.32 318 MET B N 1
ATOM 9796 C CA . MET B 2 319 ? 141.360 185.830 163.590 1.00 288.32 318 MET B CA 1
ATOM 9797 C C . MET B 2 319 ? 141.058 185.691 165.077 1.00 288.32 318 MET B C 1
ATOM 9798 O O . MET B 2 319 ? 139.918 185.407 165.463 1.00 288.32 318 MET B O 1
ATOM 9812 N N . LEU B 2 320 ? 142.068 185.886 165.928 1.00 289.06 319 LEU B N 1
ATOM 9813 C CA . LEU B 2 320 ? 141.851 185.781 167.367 1.00 289.06 319 LEU B CA 1
ATOM 9814 C C . LEU B 2 320 ? 140.865 186.836 167.852 1.00 289.06 319 LEU B C 1
ATOM 9815 O O . LEU B 2 320 ? 139.973 186.540 168.657 1.00 289.06 319 LEU B O 1
ATOM 9831 N N . LYS B 2 321 ? 141.010 188.074 167.375 1.00 293.06 320 LYS B N 1
ATOM 9832 C CA . LYS B 2 321 ? 140.101 189.136 167.796 1.00 293.06 320 LYS B CA 1
ATOM 9833 C C . LYS B 2 321 ? 138.678 188.856 167.332 1.00 293.06 320 LYS B C 1
ATOM 9834 O O . LYS B 2 321 ? 137.718 189.073 168.082 1.00 293.06 320 LYS B O 1
ATOM 9853 N N . THR B 2 322 ? 138.519 188.373 166.098 1.00 290.38 321 THR B N 1
ATOM 9854 C CA . THR B 2 322 ? 137.187 188.092 165.576 1.00 290.38 321 THR B CA 1
ATOM 9855 C C . THR B 2 322 ? 136.466 187.024 166.386 1.00 290.38 321 THR B C 1
ATOM 9856 O O . THR B 2 322 ? 135.233 186.956 166.343 1.00 290.38 321 THR B O 1
ATOM 9867 N N . ALA B 2 323 ? 137.199 186.192 167.119 1.00 284.90 322 ALA B N 1
ATOM 9868 C CA . ALA B 2 323 ? 136.591 185.150 167.936 1.00 284.90 322 ALA B CA 1
ATOM 9869 C C . ALA B 2 323 ? 135.724 185.762 169.031 1.00 284.90 322 ALA B C 1
ATOM 9870 O O . ALA B 2 323 ? 134.893 185.080 169.632 1.00 284.90 322 ALA B O 1
ATOM 9877 N N . SER C 3 1 ? 166.182 112.544 170.981 1.00 149.74 2 SER C N 1
ATOM 9878 C CA . SER C 3 1 ? 165.473 111.321 171.340 1.00 149.74 2 SER C CA 1
ATOM 9879 C C . SER C 3 1 ? 164.286 111.632 172.243 1.00 149.74 2 SER C C 1
ATOM 9880 O O . SER C 3 1 ? 163.922 112.793 172.426 1.00 149.74 2 SER C O 1
ATOM 9887 N N . GLN C 3 2 ? 163.685 110.587 172.805 1.00 144.72 3 GLN C N 1
ATOM 9888 C CA . GLN C 3 2 ? 162.551 110.777 173.697 1.00 144.72 3 GLN C CA 1
ATOM 9889 C C . GLN C 3 2 ? 162.985 111.529 174.949 1.00 144.72 3 GLN C C 1
ATOM 9890 O O . GLN C 3 2 ? 164.031 111.241 175.538 1.00 144.72 3 GLN C O 1
ATOM 9904 N N . VAL C 3 3 ? 162.173 112.497 175.354 1.00 136.27 4 VAL C N 1
ATOM 9905 C CA . VAL C 3 3 ? 162.486 113.319 176.516 1.00 136.27 4 VAL C CA 1
ATOM 9906 C C . VAL C 3 3 ? 162.211 112.529 177.787 1.00 136.27 4 VAL C C 1
ATOM 9907 O O . VAL C 3 3 ? 161.322 111.673 177.837 1.00 136.27 4 VAL C O 1
ATOM 9920 N N . GLN C 3 4 ? 162.987 112.822 178.828 1.00 135.84 5 GLN C N 1
ATOM 9921 C CA . GLN C 3 4 ? 162.834 112.187 180.130 1.00 135.84 5 GLN C CA 1
ATOM 9922 C C . GLN C 3 4 ? 162.679 113.266 181.189 1.00 135.84 5 GLN C C 1
ATOM 9923 O O . GLN C 3 4 ? 163.470 114.214 181.236 1.00 135.84 5 GLN C O 1
ATOM 9937 N N . LEU C 3 5 ? 161.664 113.119 182.035 1.00 134.31 6 LEU C N 1
ATOM 9938 C CA . LEU C 3 5 ? 161.372 114.066 183.102 1.00 134.31 6 LEU C CA 1
ATOM 9939 C C . LEU C 3 5 ? 161.663 113.406 184.441 1.00 134.31 6 LEU C C 1
ATOM 9940 O O . LEU C 3 5 ? 161.214 112.283 184.693 1.00 134.31 6 LEU C O 1
ATOM 9956 N N . GLN C 3 6 ? 162.411 114.100 185.295 1.00 138.72 7 GLN C N 1
ATOM 9957 C CA . GLN C 3 6 ? 162.814 113.574 186.593 1.00 138.72 7 GLN C CA 1
ATOM 9958 C C . GLN C 3 6 ? 162.292 114.482 187.697 1.00 138.72 7 GLN C C 1
ATOM 9959 O O . GLN C 3 6 ? 162.511 115.696 187.661 1.00 138.72 7 GLN C O 1
ATOM 9973 N N . GLU C 3 7 ? 161.615 113.892 188.677 1.00 137.63 8 GLU C N 1
ATOM 9974 C CA . GLU C 3 7 ? 161.058 114.624 189.804 1.00 137.63 8 GLU C CA 1
ATOM 9975 C C . GLU C 3 7 ? 161.854 114.327 191.067 1.00 137.63 8 GLU C C 1
ATOM 9976 O O . GLU C 3 7 ? 162.372 113.222 191.251 1.00 137.63 8 GLU C O 1
ATOM 9988 N N . SER C 3 8 ? 161.948 115.329 191.939 1.00 146.34 9 SER C N 1
ATOM 9989 C CA . SER C 3 8 ? 162.692 115.182 193.181 1.00 146.34 9 SER C CA 1
ATOM 9990 C C . SER C 3 8 ? 162.127 116.144 194.215 1.00 146.34 9 SER C C 1
ATOM 9991 O O . SER C 3 8 ? 161.414 117.095 193.883 1.00 146.34 9 SER C O 1
ATOM 9999 N N . GLY C 3 9 ? 162.463 115.881 195.477 1.00 146.15 10 GLY C N 1
ATOM 10000 C CA . GLY C 3 9 ? 162.025 116.681 196.599 1.00 146.15 10 GLY C CA 1
ATOM 10001 C C . GLY C 3 9 ? 161.040 115.983 197.513 1.00 146.15 10 GLY C C 1
ATOM 10002 O O . GLY C 3 9 ? 160.840 116.438 198.647 1.00 146.15 10 GLY C O 1
ATOM 10006 N N . GLY C 3 10 ? 160.421 114.897 197.059 1.00 148.13 11 GLY C N 1
ATOM 10007 C CA . GLY C 3 10 ? 159.458 114.181 197.873 1.00 148.13 11 GLY C CA 1
ATOM 10008 C C . GLY C 3 10 ? 160.042 113.666 199.172 1.00 148.13 11 GLY C C 1
ATOM 10009 O O . GLY C 3 10 ? 161.139 113.100 199.185 1.00 148.13 11 GLY C O 1
ATOM 10013 N N . GLY C 3 11 ? 159.320 113.855 200.270 1.00 152.89 12 GLY C N 1
ATOM 10014 C CA . GLY C 3 11 ? 159.785 113.378 201.561 1.00 152.89 12 GLY C CA 1
ATOM 10015 C C . GLY C 3 11 ? 158.719 113.567 202.615 1.00 152.89 12 GLY C C 1
ATOM 10016 O O . GLY C 3 11 ? 157.727 114.273 202.412 1.00 152.89 12 GLY C O 1
ATOM 10020 N N . LEU C 3 12 ? 158.943 112.920 203.755 1.00 155.24 13 LEU C N 1
ATOM 10021 C CA . LEU C 3 12 ? 158.007 113.011 204.865 1.00 155.24 13 LEU C CA 1
ATOM 10022 C C . LEU C 3 12 ? 157.967 114.429 205.421 1.00 155.24 13 LEU C C 1
ATOM 10023 O O . LEU C 3 12 ? 158.986 115.120 205.501 1.00 155.24 13 LEU C O 1
ATOM 10039 N N . VAL C 3 13 ? 156.766 114.862 205.808 1.00 157.18 14 VAL C N 1
ATOM 10040 C CA . VAL C 3 13 ? 156.558 116.185 206.384 1.00 157.18 14 VAL C CA 1
ATOM 10041 C C . VAL C 3 13 ? 155.478 116.085 207.449 1.00 157.18 14 VAL C C 1
ATOM 10042 O O . VAL C 3 13 ? 154.732 115.106 207.521 1.00 157.18 14 VAL C O 1
ATOM 10055 N N . GLN C 3 14 ? 155.398 117.115 208.283 1.00 161.58 15 GLN C N 1
ATOM 10056 C CA . GLN C 3 14 ? 154.379 117.203 209.314 1.00 161.58 15 GLN C CA 1
ATOM 10057 C C . GLN C 3 14 ? 153.190 118.017 208.815 1.00 161.58 15 GLN C C 1
ATOM 10058 O O . GLN C 3 14 ? 153.286 118.779 207.850 1.00 161.58 15 GLN C O 1
ATOM 10072 N N . ALA C 3 15 ? 152.056 117.844 209.491 1.00 159.10 16 ALA C N 1
ATOM 10073 C CA . ALA C 3 15 ? 150.851 118.572 209.121 1.00 159.10 16 ALA C CA 1
ATOM 10074 C C . ALA C 3 15 ? 151.092 120.073 209.203 1.00 159.10 16 ALA C C 1
ATOM 10075 O O . ALA C 3 15 ? 151.683 120.569 210.167 1.00 159.10 16 ALA C O 1
ATOM 10082 N N . GLY C 3 16 ? 150.635 120.796 208.183 1.00 155.34 17 GLY C N 1
ATOM 10083 C CA . GLY C 3 16 ? 150.785 122.233 208.139 1.00 155.34 17 GLY C CA 1
ATOM 10084 C C . GLY C 3 16 ? 152.135 122.724 207.668 1.00 155.34 17 GLY C C 1
ATOM 10085 O O . GLY C 3 16 ? 152.341 123.942 207.598 1.00 155.34 17 GLY C O 1
ATOM 10089 N N . GLY C 3 17 ? 153.061 121.825 207.343 1.00 153.59 18 GLY C N 1
ATOM 10090 C CA . GLY C 3 17 ? 154.371 122.220 206.878 1.00 153.59 18 GLY C CA 1
ATOM 10091 C C . GLY C 3 17 ? 154.376 122.579 205.405 1.00 153.59 18 GLY C C 1
ATOM 10092 O O . GLY C 3 17 ? 153.357 122.550 204.715 1.00 153.59 18 GLY C O 1
ATOM 10096 N N . SER C 3 18 ? 155.564 122.928 204.921 1.00 148.73 19 SER C N 1
ATOM 10097 C CA . SER C 3 18 ? 155.773 123.290 203.529 1.00 148.73 19 SER C CA 1
ATOM 10098 C C . SER C 3 18 ? 156.892 122.441 202.940 1.00 148.73 19 SER C C 1
ATOM 10099 O O . SER C 3 18 ? 157.724 121.886 203.663 1.00 148.73 19 SER C O 1
ATOM 10107 N N . LEU C 3 19 ? 156.904 122.343 201.612 1.00 145.66 20 LEU C N 1
ATOM 10108 C CA . LEU C 3 19 ? 157.882 121.507 200.929 1.00 145.66 20 LEU C CA 1
ATOM 10109 C C . LEU C 3 19 ? 158.176 122.094 199.556 1.00 145.66 20 LEU C C 1
ATOM 10110 O O . LEU C 3 19 ? 157.444 122.949 199.057 1.00 145.66 20 LEU C O 1
ATOM 10126 N N . ARG C 3 20 ? 159.268 121.629 198.955 1.00 141.74 21 ARG C N 1
ATOM 10127 C CA . ARG C 3 20 ? 159.688 122.057 197.627 1.00 141.74 21 ARG C CA 1
ATOM 10128 C C . ARG C 3 20 ? 159.846 120.832 196.739 1.00 141.74 21 ARG C C 1
ATOM 10129 O O . ARG C 3 20 ? 160.488 119.854 197.137 1.00 141.74 21 ARG C O 1
ATOM 10150 N N . LEU C 3 21 ? 159.264 120.883 195.542 1.00 139.83 22 LEU C N 1
ATOM 10151 C CA . LEU C 3 21 ? 159.365 119.798 194.575 1.00 139.83 22 LEU C CA 1
ATOM 10152 C C . LEU C 3 21 ? 159.883 120.358 193.261 1.00 139.83 22 LEU C C 1
ATOM 10153 O O . LEU C 3 21 ? 159.393 121.389 192.789 1.00 139.83 22 LEU C O 1
ATOM 10169 N N . SER C 3 22 ? 160.867 119.683 192.675 1.00 138.92 23 SER C N 1
ATOM 10170 C CA . SER C 3 22 ? 161.513 120.138 191.451 1.00 138.92 23 SER C CA 1
ATOM 10171 C C . SER C 3 22 ? 161.403 119.062 190.382 1.00 138.92 23 SER C C 1
ATOM 10172 O O . SER C 3 22 ? 161.776 117.907 190.615 1.00 138.92 23 SER C O 1
ATOM 10180 N N . CYS C 3 23 ? 160.899 119.446 189.213 1.00 135.84 24 CYS C N 1
ATOM 10181 C CA . CYS C 3 23 ? 160.812 118.570 188.054 1.00 135.84 24 CYS C CA 1
ATOM 10182 C C . CYS C 3 23 ? 161.706 119.129 186.956 1.00 135.84 24 CYS C C 1
ATOM 10183 O O . CYS C 3 23 ? 161.618 120.315 186.622 1.00 135.84 24 CYS C O 1
ATOM 10190 N N . ALA C 3 24 ? 162.566 118.279 186.405 1.00 136.20 25 ALA C N 1
ATOM 10191 C CA . ALA C 3 24 ? 163.568 118.691 185.435 1.00 136.20 25 ALA C CA 1
ATOM 10192 C C . ALA C 3 24 ? 163.401 117.908 184.142 1.00 136.20 25 ALA C C 1
ATOM 10193 O O . ALA C 3 24 ? 163.149 116.697 184.163 1.00 136.20 25 ALA C O 1
ATOM 10200 N N . ALA C 3 25 ? 163.541 118.611 183.022 1.00 137.06 26 ALA C N 1
ATOM 10201 C CA . ALA C 3 25 ? 163.494 118.026 181.695 1.00 137.06 26 ALA C CA 1
ATOM 10202 C C . ALA C 3 25 ? 164.916 117.883 181.154 1.00 137.06 26 ALA C C 1
ATOM 10203 O O . ALA C 3 25 ? 165.900 118.113 181.863 1.00 137.06 26 ALA C O 1
ATOM 10210 N N . SER C 3 26 ? 165.030 117.499 179.882 1.00 138.25 27 SER C N 1
ATOM 10211 C CA . SER C 3 26 ? 166.328 117.302 179.246 1.00 138.25 27 SER C CA 1
ATOM 10212 C C . SER C 3 26 ? 166.518 118.084 177.956 1.00 138.25 27 SER C C 1
ATOM 10213 O O . SER C 3 26 ? 167.669 118.270 177.542 1.00 138.25 27 SER C O 1
ATOM 10221 N N . THR C 3 27 ? 165.453 118.548 177.310 1.00 135.54 28 THR C N 1
ATOM 10222 C CA . THR C 3 27 ? 165.587 119.280 176.062 1.00 135.54 28 THR C CA 1
ATOM 10223 C C . THR C 3 27 ? 165.907 120.749 176.331 1.00 135.54 28 THR C C 1
ATOM 10224 O O . THR C 3 27 ? 165.821 121.239 177.460 1.00 135.54 28 THR C O 1
ATOM 10235 N N . ARG C 3 28 ? 166.280 121.454 175.266 1.00 140.39 29 ARG C N 1
ATOM 10236 C CA . ARG C 3 28 ? 166.619 122.868 175.337 1.00 140.39 29 ARG C CA 1
ATOM 10237 C C . ARG C 3 28 ? 165.459 123.776 174.954 1.00 140.39 29 ARG C C 1
ATOM 10238 O O . ARG C 3 28 ? 165.642 124.995 174.881 1.00 140.39 29 ARG C O 1
ATOM 10259 N N . THR C 3 29 ? 164.274 123.217 174.710 1.00 138.07 30 THR C N 1
ATOM 10260 C CA . THR C 3 29 ? 163.112 123.978 174.271 1.00 138.07 30 THR C CA 1
ATOM 10261 C C . THR C 3 29 ? 162.088 124.171 175.388 1.00 138.07 30 THR C C 1
ATOM 10262 O O . THR C 3 29 ? 160.940 124.543 175.115 1.00 138.07 30 THR C O 1
ATOM 10273 N N . THR C 3 30 ? 162.497 123.964 176.643 1.00 135.56 31 THR C N 1
ATOM 10274 C CA . THR C 3 30 ? 161.547 123.956 177.750 1.00 135.56 31 THR C CA 1
ATOM 10275 C C . THR C 3 30 ? 160.721 125.232 177.796 1.00 135.56 31 THR C C 1
ATOM 10276 O O . THR C 3 30 ? 159.568 125.210 178.244 1.00 135.56 31 THR C O 1
ATOM 10287 N N . SER C 3 31 ? 161.281 126.347 177.325 1.00 134.04 32 SER C N 1
ATOM 10288 C CA . SER C 3 31 ? 160.574 127.619 177.406 1.00 134.04 32 SER C CA 1
ATOM 10289 C C . SER C 3 31 ? 159.201 127.545 176.756 1.00 134.04 32 SER C C 1
ATOM 10290 O O . SER C 3 31 ? 158.274 128.240 177.187 1.00 134.04 32 SER C O 1
ATOM 10298 N N . ARG C 3 32 ? 159.042 126.715 175.724 1.00 137.47 33 ARG C N 1
ATOM 10299 C CA . ARG C 3 32 ? 157.752 126.604 175.056 1.00 137.47 33 ARG C CA 1
ATOM 10300 C C . ARG C 3 32 ? 156.889 125.477 175.603 1.00 137.47 33 ARG C C 1
ATOM 10301 O O . ARG C 3 32 ? 155.678 125.469 175.354 1.00 137.47 33 ARG C O 1
ATOM 10322 N N . TYR C 3 33 ? 157.471 124.531 176.335 1.00 132.27 34 TYR C N 1
ATOM 10323 C CA . TYR C 3 33 ? 156.681 123.444 176.894 1.00 132.27 34 TYR C CA 1
ATOM 10324 C C . TYR C 3 33 ? 155.668 123.983 177.892 1.00 132.27 34 TYR C C 1
ATOM 10325 O O . TYR C 3 33 ? 155.956 124.905 178.660 1.00 132.27 34 TYR C O 1
ATOM 10343 N N . THR C 3 34 ? 154.472 123.402 177.879 1.00 124.88 35 THR C N 1
ATOM 10344 C CA . THR C 3 34 ? 153.453 123.696 178.878 1.00 124.88 35 THR C CA 1
ATOM 10345 C C . THR C 3 34 ? 153.467 122.584 179.916 1.00 124.88 35 THR C C 1
ATOM 10346 O O . THR C 3 34 ? 153.384 121.402 179.568 1.00 124.88 35 THR C O 1
ATOM 10357 N N . VAL C 3 35 ? 153.589 122.961 181.186 1.00 115.54 36 VAL C N 1
ATOM 10358 C CA . VAL C 3 35 ? 153.838 122.000 182.250 1.00 115.54 36 VAL C CA 1
ATOM 10359 C C . VAL C 3 35 ? 152.653 121.985 183.201 1.00 115.54 36 VAL C C 1
ATOM 10360 O O . VAL C 3 35 ? 151.923 122.970 183.343 1.00 115.54 36 VAL C O 1
ATOM 10373 N N . GLY C 3 36 ? 152.466 120.841 183.853 1.00 117.80 37 GLY C N 1
ATOM 10374 C CA . GLY C 3 36 ? 151.415 120.684 184.836 1.00 117.80 37 GLY C CA 1
ATOM 10375 C C . GLY C 3 36 ? 151.821 119.642 185.853 1.00 117.80 37 GLY C C 1
ATOM 10376 O O . GLY C 3 36 ? 152.811 118.928 185.684 1.00 117.80 37 GLY C O 1
ATOM 10380 N N . TRP C 3 37 ? 151.044 119.570 186.926 1.00 126.31 38 TRP C N 1
ATOM 10381 C CA . TRP C 3 37 ? 151.290 118.616 187.994 1.00 126.31 38 TRP C CA 1
ATOM 10382 C C . TRP C 3 37 ? 149.993 117.910 188.355 1.00 126.31 38 TRP C C 1
ATOM 10383 O O . TRP C 3 37 ? 148.907 118.491 188.279 1.00 126.31 38 TRP C O 1
ATOM 10404 N N . PHE C 3 38 ? 150.117 116.644 188.739 1.00 123.34 39 PHE C N 1
ATOM 10405 C CA . PHE C 3 38 ? 148.983 115.848 189.180 1.00 123.34 39 PHE C CA 1
ATOM 10406 C C . PHE C 3 38 ? 149.352 115.127 190.464 1.00 123.34 39 PHE C C 1
ATOM 10407 O O . PHE C 3 38 ? 150.517 114.802 190.694 1.00 123.34 39 PHE C O 1
ATOM 10424 N N . CYS C 3 39 ? 148.352 114.886 191.306 1.00 129.22 40 CYS C N 1
ATOM 10425 C CA . CYS C 3 39 ? 148.537 114.142 192.543 1.00 129.22 40 CYS C CA 1
ATOM 10426 C C . CYS C 3 39 ? 147.495 113.040 192.608 1.00 129.22 40 CYS C C 1
ATOM 10427 O O . CYS C 3 39 ? 146.310 113.293 192.373 1.00 129.22 40 CYS C O 1
ATOM 10435 N N . GLN C 3 40 ? 147.934 111.821 192.911 1.00 136.00 41 GLN C N 1
ATOM 10436 C CA . GLN C 3 40 ? 147.020 110.698 193.064 1.00 136.00 41 GLN C CA 1
ATOM 10437 C C . GLN C 3 40 ? 147.390 109.901 194.304 1.00 136.00 41 GLN C C 1
ATOM 10438 O O . GLN C 3 40 ? 148.571 109.692 194.591 1.00 136.00 41 GLN C O 1
ATOM 10452 N N . ALA C 3 41 ? 146.376 109.463 195.033 1.00 145.70 42 ALA C N 1
ATOM 10453 C CA . ALA C 3 41 ? 146.534 108.669 196.239 1.00 145.70 42 ALA C CA 1
ATOM 10454 C C . ALA C 3 41 ? 145.652 107.438 196.141 1.00 145.70 42 ALA C C 1
ATOM 10455 O O . ALA C 3 41 ? 144.679 107.421 195.379 1.00 145.70 42 ALA C O 1
ATOM 10462 N N . PRO C 3 42 ? 145.965 106.385 196.895 1.00 155.44 43 PRO C N 1
ATOM 10463 C CA . PRO C 3 42 ? 145.114 105.191 196.864 1.00 155.44 43 PRO C CA 1
ATOM 10464 C C . PRO C 3 42 ? 143.676 105.540 197.215 1.00 155.44 43 PRO C C 1
ATOM 10465 O O . PRO C 3 42 ? 143.411 106.341 198.113 1.00 155.44 43 PRO C O 1
ATOM 10476 N N . GLY C 3 43 ? 142.743 104.930 196.489 1.00 157.83 44 GLY C N 1
ATOM 10477 C CA . GLY C 3 43 ? 141.342 105.257 196.622 1.00 157.83 44 GLY C CA 1
ATOM 10478 C C . GLY C 3 43 ? 140.905 106.488 195.862 1.00 157.83 44 GLY C C 1
ATOM 10479 O O . GLY C 3 43 ? 139.731 106.869 195.955 1.00 157.83 44 GLY C O 1
ATOM 10483 N N . LYS C 3 44 ? 141.806 107.124 195.115 1.00 153.39 45 LYS C N 1
ATOM 10484 C CA . LYS C 3 44 ? 141.469 108.305 194.336 1.00 153.39 45 LYS C CA 1
ATOM 10485 C C . LYS C 3 44 ? 142.229 108.258 193.019 1.00 153.39 45 LYS C C 1
ATOM 10486 O O . LYS C 3 44 ? 143.297 107.648 192.924 1.00 153.39 45 LYS C O 1
ATOM 10505 N N . GLU C 3 45 ? 141.666 108.909 192.007 1.00 152.39 46 GLU C N 1
ATOM 10506 C CA . GLU C 3 45 ? 142.257 108.931 190.679 1.00 152.39 46 GLU C CA 1
ATOM 10507 C C . GLU C 3 45 ? 143.142 110.162 190.506 1.00 152.39 46 GLU C C 1
ATOM 10508 O O . GLU C 3 45 ? 143.186 111.057 191.353 1.00 152.39 46 GLU C O 1
ATOM 10520 N N . ARG C 3 46 ? 143.858 110.196 189.385 1.00 132.66 47 ARG C N 1
ATOM 10521 C CA . ARG C 3 46 ? 144.729 111.324 189.092 1.00 132.66 47 ARG C CA 1
ATOM 10522 C C . ARG C 3 46 ? 143.923 112.615 189.044 1.00 132.66 47 ARG C C 1
ATOM 10523 O O . ARG C 3 46 ? 142.850 112.674 188.438 1.00 132.66 47 ARG C O 1
ATOM 10544 N N . GLU C 3 47 ? 144.446 113.654 189.691 1.00 131.20 48 GLU C N 1
ATOM 10545 C CA . GLU C 3 47 ? 143.756 114.930 189.787 1.00 131.20 48 GLU C CA 1
ATOM 10546 C C . GLU C 3 47 ? 144.734 116.062 189.509 1.00 131.20 48 GLU C C 1
ATOM 10547 O O . GLU C 3 47 ? 145.915 115.985 189.857 1.00 131.20 48 GLU C O 1
ATOM 10559 N N . PHE C 3 48 ? 144.224 117.112 188.874 1.00 127.03 49 PHE C N 1
ATOM 10560 C CA . PHE C 3 48 ? 145.030 118.286 188.577 1.00 127.03 49 PHE C CA 1
ATOM 10561 C C . PHE C 3 48 ? 145.336 119.067 189.850 1.00 127.03 49 PHE C C 1
ATOM 10562 O O . PHE C 3 48 ? 144.518 119.139 190.771 1.00 127.03 49 PHE C O 1
ATOM 10579 N N . VAL C 3 49 ? 146.532 119.654 189.899 1.00 126.80 50 VAL C N 1
ATOM 10580 C CA . VAL C 3 49 ? 146.945 120.441 191.056 1.00 126.80 50 VAL C CA 1
ATOM 10581 C C . VAL C 3 49 ? 147.396 121.834 190.625 1.00 126.80 50 VAL C C 1
ATOM 10582 O O . VAL C 3 49 ? 146.965 122.836 191.206 1.00 126.80 50 VAL C O 1
ATOM 10595 N N . ALA C 3 50 ? 148.264 121.916 189.618 1.00 128.55 51 ALA C N 1
ATOM 10596 C CA . ALA C 3 50 ? 148.830 123.199 189.222 1.00 128.55 51 ALA C CA 1
ATOM 10597 C C . ALA C 3 50 ? 149.270 123.137 187.767 1.00 128.55 51 ALA C C 1
ATOM 10598 O O . ALA C 3 50 ? 149.593 122.066 187.248 1.00 128.55 51 ALA C O 1
ATOM 10605 N N . ALA C 3 51 ? 149.272 124.302 187.116 1.00 125.59 52 ALA C N 1
ATOM 10606 C CA . ALA C 3 51 ? 149.671 124.403 185.718 1.00 125.59 52 ALA C CA 1
ATOM 10607 C C . ALA C 3 51 ? 150.525 125.642 185.489 1.00 125.59 52 ALA C C 1
ATOM 10608 O O . ALA C 3 51 ? 150.420 126.635 186.212 1.00 125.59 52 ALA C O 1
ATOM 10615 N N . VAL C 3 52 ? 151.372 125.566 184.464 1.00 124.96 53 VAL C N 1
ATOM 10616 C CA . VAL C 3 52 ? 152.138 126.699 183.956 1.00 124.96 53 VAL C CA 1
ATOM 10617 C C . VAL C 3 52 ? 152.203 126.567 182.441 1.00 124.96 53 VAL C C 1
ATOM 10618 O O . VAL C 3 52 ? 152.262 125.453 181.910 1.00 124.96 53 VAL C O 1
ATOM 10631 N N . HIS C 3 53 ? 152.191 127.698 181.746 1.00 128.62 54 HIS C N 1
ATOM 10632 C CA . HIS C 3 53 ? 152.160 127.713 180.289 1.00 128.62 54 HIS C CA 1
ATOM 10633 C C . HIS C 3 53 ? 153.297 128.567 179.739 1.00 128.62 54 HIS C C 1
ATOM 10634 O O . HIS C 3 53 ? 154.172 129.039 180.469 1.00 128.62 54 HIS C O 1
ATOM 10648 N N . TRP C 3 54 ? 153.263 128.751 178.418 1.00 136.97 55 TRP C N 1
ATOM 10649 C CA . TRP C 3 54 ? 154.299 129.489 177.705 1.00 136.97 55 TRP C CA 1
ATOM 10650 C C . TRP C 3 54 ? 154.567 130.856 178.320 1.00 136.97 55 TRP C C 1
ATOM 10651 O O . TRP C 3 54 ? 155.720 131.233 178.550 1.00 136.97 55 TRP C O 1
ATOM 10672 N N . SER C 3 55 ? 153.504 131.617 178.592 1.00 137.18 56 SER C N 1
ATOM 10673 C CA . SER C 3 55 ? 153.677 133.007 178.998 1.00 137.18 56 SER C CA 1
ATOM 10674 C C . SER C 3 55 ? 154.462 133.110 180.297 1.00 137.18 56 SER C C 1
ATOM 10675 O O . SER C 3 55 ? 155.326 133.982 180.443 1.00 137.18 56 SER C O 1
ATOM 10683 N N . GLY C 3 56 ? 154.177 132.229 181.253 1.00 143.31 57 GLY C N 1
ATOM 10684 C CA . GLY C 3 56 ? 154.786 132.284 182.558 1.00 143.31 57 GLY C CA 1
ATOM 10685 C C . GLY C 3 56 ? 154.054 133.160 183.548 1.00 143.31 57 GLY C C 1
ATOM 10686 O O . GLY C 3 56 ? 154.288 133.040 184.755 1.00 143.31 57 GLY C O 1
ATOM 10690 N N . GLY C 3 57 ? 153.178 134.038 183.072 1.00 148.48 58 GLY C N 1
ATOM 10691 C CA . GLY C 3 57 ? 152.318 134.836 183.915 1.00 148.48 58 GLY C CA 1
ATOM 10692 C C . GLY C 3 57 ? 150.975 134.205 184.197 1.00 148.48 58 GLY C C 1
ATOM 10693 O O . GLY C 3 57 ? 150.115 134.850 184.805 1.00 148.48 58 GLY C O 1
ATOM 10697 N N . SER C 3 58 ? 150.767 132.961 183.774 1.00 134.68 59 SER C N 1
ATOM 10698 C CA . SER C 3 58 ? 149.508 132.258 183.962 1.00 134.68 59 SER C CA 1
ATOM 10699 C C . SER C 3 58 ? 149.744 131.046 184.849 1.00 134.68 59 SER C C 1
ATOM 10700 O O . SER C 3 58 ? 150.595 130.204 184.545 1.00 134.68 59 SER C O 1
ATOM 10708 N N . THR C 3 59 ? 148.991 130.963 185.943 1.00 128.87 60 THR C N 1
ATOM 10709 C CA . THR C 3 59 ? 149.087 129.850 186.876 1.00 128.87 60 THR C CA 1
ATOM 10710 C C . THR C 3 59 ? 147.687 129.506 187.354 1.00 128.87 60 THR C C 1
ATOM 10711 O O . THR C 3 59 ? 146.925 130.397 187.738 1.00 128.87 60 THR C O 1
ATOM 10722 N N . TRP C 3 60 ? 147.352 128.219 187.329 1.00 133.53 61 TRP C N 1
ATOM 10723 C CA . TRP C 3 60 ? 146.017 127.762 187.679 1.00 133.53 61 TRP C CA 1
ATOM 10724 C C . TRP C 3 60 ? 146.114 126.510 188.529 1.00 133.53 61 TRP C C 1
ATOM 10725 O O . TRP C 3 60 ? 146.924 125.620 188.252 1.00 133.53 61 TRP C O 1
ATOM 10746 N N . TYR C 3 61 ? 145.279 126.454 189.563 1.00 129.49 62 TYR C N 1
ATOM 10747 C CA . TYR C 3 61 ? 145.291 125.363 190.522 1.00 129.49 62 TYR C CA 1
ATOM 10748 C C . TYR C 3 61 ? 143.858 124.935 190.795 1.00 129.49 62 TYR C C 1
ATOM 10749 O O . TYR C 3 61 ? 142.910 125.693 190.575 1.00 129.49 62 TYR C O 1
ATOM 10767 N N . ALA C 3 62 ? 143.709 123.705 191.275 1.00 133.02 63 ALA C N 1
ATOM 10768 C CA . ALA C 3 62 ? 142.390 123.213 191.645 1.00 133.02 63 ALA C CA 1
ATOM 10769 C C . ALA C 3 62 ? 141.807 124.068 192.762 1.00 133.02 63 ALA C C 1
ATOM 10770 O O . ALA C 3 62 ? 142.524 124.524 193.657 1.00 133.02 63 ALA C O 1
ATOM 10777 N N . ASP C 3 63 ? 140.492 124.289 192.700 1.00 142.24 64 ASP C N 1
ATOM 10778 C CA . ASP C 3 63 ? 139.833 125.116 193.706 1.00 142.24 64 ASP C CA 1
ATOM 10779 C C . ASP C 3 63 ? 140.128 124.625 195.115 1.00 142.24 64 ASP C C 1
ATOM 10780 O O . ASP C 3 63 ? 140.266 125.433 196.040 1.00 142.24 64 ASP C O 1
ATOM 10789 N N . SER C 3 64 ? 140.234 123.308 195.298 1.00 141.05 65 SER C N 1
ATOM 10790 C CA . SER C 3 64 ? 140.494 122.763 196.623 1.00 141.05 65 SER C CA 1
ATOM 10791 C C . SER C 3 64 ? 141.833 123.219 197.183 1.00 141.05 65 SER C C 1
ATOM 10792 O O . SER C 3 64 ? 142.043 123.138 198.398 1.00 141.05 65 SER C O 1
ATOM 10800 N N . VAL C 3 65 ? 142.743 123.692 196.332 1.00 140.03 66 VAL C N 1
ATOM 10801 C CA . VAL C 3 65 ? 144.088 124.046 196.771 1.00 140.03 66 VAL C CA 1
ATOM 10802 C C . VAL C 3 65 ? 144.476 125.424 196.253 1.00 140.03 66 VAL C C 1
ATOM 10803 O O . VAL C 3 65 ? 145.659 125.782 196.248 1.00 140.03 66 VAL C O 1
ATOM 10816 N N . LYS C 3 66 ? 143.492 126.203 195.812 1.00 139.13 67 LYS C N 1
ATOM 10817 C CA . LYS C 3 66 ? 143.782 127.524 195.271 1.00 139.13 67 LYS C CA 1
ATOM 10818 C C . LYS C 3 66 ? 144.517 128.369 196.302 1.00 139.13 67 LYS C C 1
ATOM 10819 O O . LYS C 3 66 ? 144.119 128.438 197.468 1.00 139.13 67 LYS C O 1
ATOM 10838 N N . GLY C 3 67 ? 145.599 129.011 195.868 1.00 137.74 68 GLY C N 1
ATOM 10839 C CA . GLY C 3 67 ? 146.364 129.881 196.738 1.00 137.74 68 GLY C CA 1
ATOM 10840 C C . GLY C 3 67 ? 147.320 129.143 197.652 1.00 137.74 68 GLY C C 1
ATOM 10841 O O . GLY C 3 67 ? 148.469 129.560 197.822 1.00 137.74 68 GLY C O 1
ATOM 10845 N N . ARG C 3 68 ? 146.859 128.040 198.247 1.00 143.75 69 ARG C N 1
ATOM 10846 C CA . ARG C 3 68 ? 147.696 127.307 199.193 1.00 143.75 69 ARG C CA 1
ATOM 10847 C C . ARG C 3 68 ? 148.985 126.816 198.549 1.00 143.75 69 ARG C C 1
ATOM 10848 O O . ARG C 3 68 ? 150.018 126.736 199.219 1.00 143.75 69 ARG C O 1
ATOM 10869 N N . PHE C 3 69 ? 148.948 126.477 197.267 1.00 141.28 70 PHE C N 1
ATOM 10870 C CA . PHE C 3 69 ? 150.118 125.986 196.557 1.00 141.28 70 PHE C CA 1
ATOM 10871 C C . PHE C 3 69 ? 150.732 127.110 195.731 1.00 141.28 70 PHE C C 1
ATOM 10872 O O . PHE C 3 69 ? 150.089 128.125 195.451 1.00 141.28 70 PHE C O 1
ATOM 10889 N N . THR C 3 70 ? 151.991 126.922 195.333 1.00 135.28 71 THR C N 1
ATOM 10890 C CA . THR C 3 70 ? 152.619 127.843 194.387 1.00 135.28 71 THR C CA 1
ATOM 10891 C C . THR C 3 70 ? 153.374 127.036 193.346 1.00 135.28 71 THR C C 1
ATOM 10892 O O . THR C 3 70 ? 153.958 126.001 193.672 1.00 135.28 71 THR C O 1
ATOM 10903 N N . ILE C 3 71 ? 153.351 127.495 192.101 1.00 127.23 72 ILE C N 1
ATOM 10904 C CA . ILE C 3 71 ? 154.066 126.846 191.011 1.00 127.23 72 ILE C CA 1
ATOM 10905 C C . ILE C 3 71 ? 154.813 127.909 190.219 1.00 127.23 72 ILE C C 1
ATOM 10906 O O . ILE C 3 71 ? 154.265 128.976 189.926 1.00 127.23 72 ILE C O 1
ATOM 10922 N N . SER C 3 72 ? 156.066 127.615 189.879 1.00 127.55 73 SER C N 1
ATOM 10923 C CA . SER C 3 72 ? 156.919 128.553 189.167 1.00 127.55 73 SER C CA 1
ATOM 10924 C C . SER C 3 72 ? 157.815 127.788 188.204 1.00 127.55 73 SER C C 1
ATOM 10925 O O . SER C 3 72 ? 157.969 126.568 188.299 1.00 127.55 73 SER C O 1
ATOM 10933 N N . ARG C 3 73 ? 158.409 128.527 187.271 1.00 129.10 74 ARG C N 1
ATOM 10934 C CA . ARG C 3 73 ? 159.280 127.958 186.255 1.00 129.10 74 ARG C CA 1
ATOM 10935 C C . ARG C 3 73 ? 160.592 128.728 186.220 1.00 129.10 74 ARG C C 1
ATOM 10936 O O . ARG C 3 73 ? 160.622 129.944 186.424 1.00 129.10 74 ARG C O 1
ATOM 10957 N N . ASP C 3 74 ? 161.680 128.004 185.963 1.00 135.43 75 ASP C N 1
ATOM 10958 C CA . ASP C 3 74 ? 163.005 128.593 185.786 1.00 135.43 75 ASP C CA 1
ATOM 10959 C C . ASP C 3 74 ? 163.545 128.094 184.450 1.00 135.43 75 ASP C C 1
ATOM 10960 O O . ASP C 3 74 ? 163.990 126.946 184.340 1.00 135.43 75 ASP C O 1
ATOM 10969 N N . ASN C 3 75 ? 163.490 128.958 183.434 1.00 128.11 76 ASN C N 1
ATOM 10970 C CA . ASN C 3 75 ? 163.963 128.577 182.109 1.00 128.11 76 ASN C CA 1
ATOM 10971 C C . ASN C 3 75 ? 165.470 128.363 182.100 1.00 128.11 76 ASN C C 1
ATOM 10972 O O . ASN C 3 75 ? 165.974 127.493 181.381 1.00 128.11 76 ASN C O 1
ATOM 10983 N N . ALA C 3 76 ? 166.205 129.147 182.891 1.00 132.92 77 ALA C N 1
ATOM 10984 C CA . ALA C 3 76 ? 167.658 129.021 182.912 1.00 132.92 77 ALA C CA 1
ATOM 10985 C C . ALA C 3 76 ? 168.076 127.597 183.256 1.00 132.92 77 ALA C C 1
ATOM 10986 O O . ALA C 3 76 ? 168.957 127.021 182.607 1.00 132.92 77 ALA C O 1
ATOM 10993 N N . LYS C 3 77 ? 167.454 127.014 184.276 1.00 136.91 78 LYS C N 1
ATOM 10994 C CA . LYS C 3 77 ? 167.725 125.638 184.666 1.00 136.91 78 LYS C CA 1
ATOM 10995 C C . LYS C 3 77 ? 166.772 124.645 184.016 1.00 136.91 78 LYS C C 1
ATOM 10996 O O . LYS C 3 77 ? 166.922 123.437 184.228 1.00 136.91 78 LYS C O 1
ATOM 11015 N N . ASN C 3 78 ? 165.806 125.117 183.228 1.00 135.54 79 ASN C N 1
ATOM 11016 C CA . ASN C 3 78 ? 164.811 124.248 182.604 1.00 135.54 79 ASN C CA 1
ATOM 11017 C C . ASN C 3 78 ? 164.109 123.399 183.663 1.00 135.54 79 ASN C C 1
ATOM 11018 O O . ASN C 3 78 ? 163.977 122.181 183.533 1.00 135.54 79 ASN C O 1
ATOM 11029 N N . THR C 3 79 ? 163.654 124.061 184.725 1.00 135.63 80 THR C N 1
ATOM 11030 C CA . THR C 3 79 ? 163.085 123.381 185.877 1.00 135.63 80 THR C CA 1
ATOM 11031 C C . THR C 3 79 ? 161.712 123.951 186.197 1.00 135.63 80 THR C C 1
ATOM 11032 O O . THR C 3 79 ? 161.424 125.120 185.924 1.00 135.63 80 THR C O 1
ATOM 11043 N N . VAL C 3 80 ? 160.861 123.107 186.773 1.00 130.76 81 VAL C N 1
ATOM 11044 C CA . VAL C 3 80 ? 159.545 123.504 187.254 1.00 130.76 81 VAL C CA 1
ATOM 11045 C C . VAL C 3 80 ? 159.513 123.240 188.751 1.00 130.76 81 VAL C C 1
ATOM 11046 O O . VAL C 3 80 ? 159.726 122.103 189.190 1.00 130.76 81 VAL C O 1
ATOM 11059 N N . TYR C 3 81 ? 159.247 124.281 189.530 1.00 133.32 82 TYR C N 1
ATOM 11060 C CA . TYR C 3 81 ? 159.222 124.190 190.980 1.00 133.32 82 TYR C CA 1
ATOM 11061 C C . TYR C 3 81 ? 157.790 124.313 191.476 1.00 133.32 82 TYR C C 1
ATOM 11062 O O . TYR C 3 81 ? 157.003 125.105 190.950 1.00 133.32 82 TYR C O 1
ATOM 11080 N N . LEU C 3 82 ? 157.456 123.515 192.483 1.00 134.96 83 LEU C N 1
ATOM 11081 C CA . LEU C 3 82 ? 156.168 123.596 193.153 1.00 134.96 83 LEU C CA 1
ATOM 11082 C C . LEU C 3 82 ? 156.409 123.645 194.651 1.00 134.96 83 LEU C C 1
ATOM 11083 O O . LEU C 3 82 ? 157.063 122.758 195.208 1.00 134.96 83 LEU C O 1
ATOM 11099 N N . GLN C 3 83 ? 155.892 124.684 195.296 1.00 141.34 84 GLN C N 1
ATOM 11100 C CA . GLN C 3 83 ? 156.020 124.854 196.734 1.00 141.34 84 GLN C CA 1
ATOM 11101 C C . GLN C 3 83 ? 154.695 124.488 197.384 1.00 141.34 84 GLN C C 1
ATOM 11102 O O . GLN C 3 83 ? 153.646 125.065 197.053 1.00 141.34 84 GLN C O 1
ATOM 11116 N N . MET C 3 84 ? 154.763 123.511 198.283 1.00 145.83 85 MET C N 1
ATOM 11117 C CA . MET C 3 84 ? 153.652 123.073 199.109 1.00 145.83 85 MET C CA 1
ATOM 11118 C C . MET C 3 84 ? 153.614 123.984 200.330 1.00 145.83 85 MET C C 1
ATOM 11119 O O . MET C 3 84 ? 154.624 124.111 201.031 1.00 145.83 85 MET C O 1
ATOM 11133 N N . ASN C 3 85 ? 152.471 124.614 200.591 1.00 150.48 86 ASN C N 1
ATOM 11134 C CA . ASN C 3 85 ? 152.297 125.445 201.777 1.00 150.48 86 ASN C CA 1
ATOM 11135 C C . ASN C 3 85 ? 151.007 125.064 202.484 1.00 150.48 86 ASN C C 1
ATOM 11136 O O . ASN C 3 85 ? 149.996 124.785 201.831 1.00 150.48 86 ASN C O 1
ATOM 11147 N N . SER C 3 86 ? 151.045 125.058 203.818 1.00 155.27 87 SER C N 1
ATOM 11148 C CA . SER C 3 86 ? 149.887 124.694 204.633 1.00 155.27 87 SER C CA 1
ATOM 11149 C C . SER C 3 86 ? 149.390 123.297 204.259 1.00 155.27 87 SER C C 1
ATOM 11150 O O . SER C 3 86 ? 148.220 123.099 203.931 1.00 155.27 87 SER C O 1
ATOM 11158 N N . LEU C 3 87 ? 150.297 122.328 204.308 1.00 152.56 88 LEU C N 1
ATOM 11159 C CA . LEU C 3 87 ? 149.961 120.971 203.908 1.00 152.56 88 LEU C CA 1
ATOM 11160 C C . LEU C 3 87 ? 149.020 120.323 204.917 1.00 152.56 88 LEU C C 1
ATOM 11161 O O . LEU C 3 87 ? 148.998 120.673 206.099 1.00 152.56 88 LEU C O 1
ATOM 11177 N N . LYS C 3 88 ? 148.235 119.367 204.429 1.00 154.28 89 LYS C N 1
ATOM 11178 C CA . LYS C 3 88 ? 147.329 118.582 205.249 1.00 154.28 89 LYS C CA 1
ATOM 11179 C C . LYS C 3 88 ? 147.543 117.102 204.962 1.00 154.28 89 LYS C C 1
ATOM 11180 O O . LYS C 3 88 ? 148.084 116.722 203.920 1.00 154.28 89 LYS C O 1
ATOM 11199 N N . GLN C 3 89 ? 147.107 116.265 205.906 1.00 161.34 90 GLN C N 1
ATOM 11200 C CA . GLN C 3 89 ? 147.353 114.832 205.788 1.00 161.34 90 GLN C CA 1
ATOM 11201 C C . GLN C 3 89 ? 146.772 114.275 204.495 1.00 161.34 90 GLN C C 1
ATOM 11202 O O . GLN C 3 89 ? 147.407 113.453 203.824 1.00 161.34 90 GLN C O 1
ATOM 11216 N N . GLU C 3 90 ? 145.569 114.716 204.124 1.00 162.24 91 GLU C N 1
ATOM 11217 C CA . GLU C 3 90 ? 144.939 114.211 202.910 1.00 162.24 91 GLU C CA 1
ATOM 11218 C C . GLU C 3 90 ? 145.779 114.482 201.669 1.00 162.24 91 GLU C C 1
ATOM 11219 O O . GLU C 3 90 ? 145.620 113.783 200.663 1.00 162.24 91 GLU C O 1
ATOM 11231 N N . ASP C 3 91 ? 146.668 115.476 201.714 1.00 152.56 92 ASP C N 1
ATOM 11232 C CA . ASP C 3 91 ? 147.519 115.754 200.565 1.00 152.56 92 ASP C CA 1
ATOM 11233 C C . ASP C 3 91 ? 148.490 114.617 200.279 1.00 152.56 92 ASP C C 1
ATOM 11234 O O . ASP C 3 91 ? 149.056 114.565 199.182 1.00 152.56 92 ASP C O 1
ATOM 11243 N N . THR C 3 92 ? 148.700 113.714 201.235 1.00 150.75 93 THR C N 1
ATOM 11244 C CA . THR C 3 92 ? 149.599 112.587 201.026 1.00 150.75 93 THR C CA 1
ATOM 11245 C C . THR C 3 92 ? 149.234 111.852 199.746 1.00 150.75 93 THR C C 1
ATOM 11246 O O . THR C 3 92 ? 148.102 111.385 199.588 1.00 150.75 93 THR C O 1
ATOM 11257 N N . ALA C 3 93 ? 150.194 111.748 198.832 1.00 144.41 94 ALA C N 1
ATOM 11258 C CA . ALA C 3 93 ? 149.926 111.180 197.516 1.00 144.41 94 ALA C CA 1
ATOM 11259 C C . ALA C 3 93 ? 151.233 111.123 196.735 1.00 144.41 94 ALA C C 1
ATOM 11260 O O . ALA C 3 93 ? 152.270 111.626 197.178 1.00 144.41 94 ALA C O 1
ATOM 11267 N N . VAL C 3 94 ? 151.167 110.508 195.559 1.00 139.10 95 VAL C N 1
ATOM 11268 C CA . VAL C 3 94 ? 152.271 110.509 194.610 1.00 139.10 95 VAL C CA 1
ATOM 11269 C C . VAL C 3 94 ? 151.984 111.575 193.563 1.00 139.10 95 VAL C C 1
ATOM 11270 O O . VAL C 3 94 ? 150.878 111.635 193.006 1.00 139.10 95 VAL C O 1
ATOM 11283 N N . TYR C 3 95 ? 152.968 112.435 193.326 1.00 134.76 96 TYR C N 1
ATOM 11284 C CA . TYR C 3 95 ? 152.857 113.543 192.393 1.00 134.76 96 TYR C CA 1
ATOM 11285 C C . TYR C 3 95 ? 153.598 113.206 191.108 1.00 134.76 96 TYR C C 1
ATOM 11286 O O . TYR C 3 95 ? 154.658 112.574 191.136 1.00 134.76 96 TYR C O 1
ATOM 11304 N N . TYR C 3 96 ? 153.028 113.633 189.987 1.00 127.89 97 TYR C N 1
ATOM 11305 C CA . TYR C 3 96 ? 153.626 113.467 188.671 1.00 127.89 97 TYR C CA 1
ATOM 11306 C C . TYR C 3 96 ? 153.697 114.823 187.991 1.00 127.89 97 TYR C C 1
ATOM 11307 O O . TYR C 3 96 ? 152.686 115.528 187.899 1.00 127.89 97 TYR C O 1
ATOM 11325 N N . CYS C 3 97 ? 154.888 115.186 187.524 1.00 126.08 98 CYS C N 1
ATOM 11326 C CA . CYS C 3 97 ? 155.063 116.362 186.687 1.00 126.08 98 CYS C CA 1
ATOM 11327 C C . CYS C 3 97 ? 154.961 115.947 185.227 1.00 126.08 98 CYS C C 1
ATOM 11328 O O . CYS C 3 97 ? 155.571 114.961 184.806 1.00 126.08 98 CYS C O 1
ATOM 11335 N N . ALA C 3 98 ? 154.170 116.692 184.461 1.00 117.43 99 ALA C N 1
ATOM 11336 C CA . ALA C 3 98 ? 153.927 116.383 183.063 1.00 117.43 99 ALA C CA 1
ATOM 11337 C C . ALA C 3 98 ? 154.267 117.591 182.207 1.00 117.43 99 ALA C C 1
ATOM 11338 O O . ALA C 3 98 ? 153.974 118.730 182.579 1.00 117.43 99 ALA C O 1
ATOM 11345 N N . ALA C 3 99 ? 154.893 117.332 181.066 1.00 118.64 100 ALA C N 1
ATOM 11346 C CA . ALA C 3 99 ? 155.229 118.359 180.094 1.00 118.64 100 ALA C CA 1
ATOM 11347 C C . ALA C 3 99 ? 154.579 118.018 178.762 1.00 118.64 100 ALA C C 1
ATOM 11348 O O . ALA C 3 99 ? 154.464 116.844 178.395 1.00 118.64 100 ALA C O 1
ATOM 11355 N N . ALA C 3 100 ? 154.152 119.050 178.038 1.00 121.84 101 ALA C N 1
ATOM 11356 C CA . ALA C 3 100 ? 153.454 118.834 176.782 1.00 121.84 101 ALA C CA 1
ATOM 11357 C C . ALA C 3 100 ? 153.812 119.931 175.793 1.00 121.84 101 ALA C C 1
ATOM 11358 O O . ALA C 3 100 ? 154.229 121.031 176.169 1.00 121.84 101 ALA C O 1
ATOM 11365 N N . GLU C 3 101 ? 153.632 119.607 174.515 1.00 125.15 102 GLU C N 1
ATOM 11366 C CA . GLU C 3 101 ? 153.829 120.566 173.448 1.00 125.15 102 GLU C CA 1
ATOM 11367 C C . GLU C 3 101 ? 152.761 121.653 173.527 1.00 125.15 102 GLU C C 1
ATOM 11368 O O . GLU C 3 101 ? 151.691 121.443 174.102 1.00 125.15 102 GLU C O 1
ATOM 11380 N N . PRO C 3 102 ? 153.032 122.831 172.955 1.00 133.97 103 PRO C N 1
ATOM 11381 C CA . PRO C 3 102 ? 152.136 123.976 173.169 1.00 133.97 103 PRO C CA 1
ATOM 11382 C C . PRO C 3 102 ? 150.662 123.685 172.935 1.00 133.97 103 PRO C C 1
ATOM 11383 O O . PRO C 3 102 ? 150.231 123.392 171.815 1.00 133.97 103 PRO C O 1
ATOM 11394 N N . ARG C 3 103 ? 149.889 123.764 174.014 1.00 123.95 104 ARG C N 1
ATOM 11395 C CA . ARG C 3 103 ? 148.430 123.802 173.986 1.00 123.95 104 ARG C CA 1
ATOM 11396 C C . ARG C 3 103 ? 148.062 125.060 174.763 1.00 123.95 104 ARG C C 1
ATOM 11397 O O . ARG C 3 103 ? 147.942 125.031 175.990 1.00 123.95 104 ARG C O 1
ATOM 11418 N N . ARG C 3 104 ? 147.883 126.166 174.043 1.00 136.19 105 ARG C N 1
ATOM 11419 C CA . ARG C 3 104 ? 147.938 127.497 174.632 1.00 136.19 105 ARG C CA 1
ATOM 11420 C C . ARG C 3 104 ? 146.587 128.210 174.642 1.00 136.19 105 ARG C C 1
ATOM 11421 O O . ARG C 3 104 ? 146.540 129.442 174.604 1.00 136.19 105 ARG C O 1
ATOM 11442 N N . TYR C 3 105 ? 145.477 127.466 174.680 1.00 130.34 106 TYR C N 1
ATOM 11443 C CA . TYR C 3 105 ? 144.181 128.123 174.828 1.00 130.34 106 TYR C CA 1
ATOM 11444 C C . TYR C 3 105 ? 143.253 127.464 175.833 1.00 130.34 106 TYR C C 1
ATOM 11445 O O . TYR C 3 105 ? 142.258 128.090 176.210 1.00 130.34 106 TYR C O 1
ATOM 11463 N N . SER C 3 106 ? 143.529 126.247 176.286 1.00 130.98 107 SER C N 1
ATOM 11464 C CA . SER C 3 106 ? 142.866 125.687 177.460 1.00 130.98 107 SER C CA 1
ATOM 11465 C C . SER C 3 106 ? 143.833 125.884 178.618 1.00 130.98 107 SER C C 1
ATOM 11466 O O . SER C 3 106 ? 144.666 125.025 178.909 1.00 130.98 107 SER C O 1
ATOM 11474 N N . TYR C 3 107 ? 143.725 127.035 179.281 1.00 138.13 108 TYR C N 1
ATOM 11475 C CA . TYR C 3 107 ? 144.630 127.319 180.384 1.00 138.13 108 TYR C CA 1
ATOM 11476 C C . TYR C 3 107 ? 144.481 126.291 181.495 1.00 138.13 108 TYR C C 1
ATOM 11477 O O . TYR C 3 107 ? 145.389 126.142 182.321 1.00 138.13 108 TYR C O 1
ATOM 11495 N N . TYR C 3 108 ? 143.354 125.586 181.529 1.00 139.76 109 TYR C N 1
ATOM 11496 C CA . TYR C 3 108 ? 143.172 124.416 182.371 1.00 139.76 109 TYR C CA 1
ATOM 11497 C C . TYR C 3 108 ? 143.548 123.162 181.590 1.00 139.76 109 TYR C C 1
ATOM 11498 O O . TYR C 3 108 ? 143.343 123.078 180.376 1.00 139.76 109 TYR C O 1
ATOM 11516 N N . MET C 3 109 ? 144.092 122.179 182.303 1.00 126.17 110 MET C N 1
ATOM 11517 C CA . MET C 3 109 ? 144.608 120.972 181.679 1.00 126.17 110 MET C CA 1
ATOM 11518 C C . MET C 3 109 ? 144.074 119.748 182.407 1.00 126.17 110 MET C C 1
ATOM 11519 O O . MET C 3 109 ? 143.671 119.813 183.571 1.00 126.17 110 MET C O 1
ATOM 11533 N N . ARG C 3 110 ? 144.077 118.630 181.697 1.00 124.90 111 ARG C N 1
ATOM 11534 C CA . ARG C 3 110 ? 143.654 117.339 182.212 1.00 124.90 111 ARG C CA 1
ATOM 11535 C C . ARG C 3 110 ? 144.627 116.284 181.711 1.00 124.90 111 ARG C C 1
ATOM 11536 O O . ARG C 3 110 ? 145.376 116.526 180.759 1.00 124.90 111 ARG C O 1
ATOM 11557 N N . PRO C 3 111 ? 144.649 115.106 182.338 1.00 121.94 112 PRO C N 1
ATOM 11558 C CA . PRO C 3 111 ? 145.647 114.095 181.948 1.00 121.94 112 PRO C CA 1
ATOM 11559 C C . PRO C 3 111 ? 145.537 113.662 180.500 1.00 121.94 112 PRO C C 1
ATOM 11560 O O . PRO C 3 111 ? 146.522 113.164 179.940 1.00 121.94 112 PRO C O 1
ATOM 11571 N N . ASP C 3 112 ? 144.373 113.832 179.875 1.00 117.01 113 ASP C N 1
ATOM 11572 C CA . ASP C 3 112 ? 144.192 113.398 178.496 1.00 117.01 113 ASP C CA 1
ATOM 11573 C C . ASP C 3 112 ? 145.115 114.128 177.531 1.00 117.01 113 ASP C C 1
ATOM 11574 O O . ASP C 3 112 ? 145.351 113.631 176.425 1.00 117.01 113 ASP C O 1
ATOM 11583 N N . GLU C 3 113 ? 145.642 115.288 177.919 1.00 124.91 114 GLU C N 1
ATOM 11584 C CA . GLU C 3 113 ? 146.381 116.140 176.995 1.00 124.91 114 GLU C CA 1
ATOM 11585 C C . GLU C 3 113 ? 147.889 115.932 177.067 1.00 124.91 114 GLU C C 1
ATOM 11586 O O . GLU C 3 113 ? 148.552 115.860 176.028 1.00 124.91 114 GLU C O 1
ATOM 11598 N N . TYR C 3 114 ? 148.444 115.829 178.270 1.00 121.49 115 TYR C N 1
ATOM 11599 C CA . TYR C 3 114 ? 149.889 115.828 178.428 1.00 121.49 115 TYR C CA 1
ATOM 11600 C C . TYR C 3 114 ? 150.517 114.605 177.765 1.00 121.49 115 TYR C C 1
ATOM 11601 O O . TYR C 3 114 ? 149.895 113.549 177.623 1.00 121.49 115 TYR C O 1
ATOM 11619 N N . ASN C 3 115 ? 151.776 114.766 177.357 1.00 122.37 116 ASN C N 1
ATOM 11620 C CA . ASN C 3 115 ? 152.499 113.741 176.616 1.00 122.37 116 ASN C CA 1
ATOM 11621 C C . ASN C 3 115 ? 153.657 113.156 177.414 1.00 122.37 116 ASN C C 1
ATOM 11622 O O . ASN C 3 115 ? 153.703 111.943 177.635 1.00 122.37 116 ASN C O 1
ATOM 11633 N N . TYR C 3 116 ? 154.597 113.985 177.859 1.00 124.96 117 TYR C N 1
ATOM 11634 C CA . TYR C 3 116 ? 155.733 113.511 178.637 1.00 124.96 117 TYR C CA 1
ATOM 11635 C C . TYR C 3 116 ? 155.355 113.467 180.110 1.00 124.96 117 TYR C C 1
ATOM 11636 O O . TYR C 3 116 ? 154.885 114.464 180.665 1.00 124.96 117 TYR C O 1
ATOM 11654 N N . TRP C 3 117 ? 155.569 112.314 180.740 1.00 118.10 118 TRP C N 1
ATOM 11655 C CA . TRP C 3 117 ? 155.233 112.113 182.142 1.00 118.10 118 TRP C CA 1
ATOM 11656 C C . TRP C 3 117 ? 156.452 111.602 182.890 1.00 118.10 118 TRP C C 1
ATOM 11657 O O . TRP C 3 117 ? 157.071 110.617 182.475 1.00 118.10 118 TRP C O 1
ATOM 11678 N N . GLY C 3 118 ? 156.795 112.271 183.988 1.00 127.09 119 GLY C N 1
ATOM 11679 C CA . GLY C 3 118 ? 157.845 111.789 184.856 1.00 127.09 119 GLY C CA 1
ATOM 11680 C C . GLY C 3 118 ? 157.367 110.665 185.753 1.00 127.09 119 GLY C C 1
ATOM 11681 O O . GLY C 3 118 ? 156.174 110.387 185.874 1.00 127.09 119 GLY C O 1
ATOM 11685 N N . GLN C 3 119 ? 158.330 110.002 186.396 1.00 132.56 120 GLN C N 1
ATOM 11686 C CA . GLN C 3 119 ? 157.988 108.887 187.274 1.00 132.56 120 GLN C CA 1
ATOM 11687 C C . GLN C 3 119 ? 157.136 109.352 188.448 1.00 132.56 120 GLN C C 1
ATOM 11688 O O . GLN C 3 119 ? 156.157 108.692 188.814 1.00 132.56 120 GLN C O 1
ATOM 11702 N N . GLY C 3 120 ? 157.492 110.477 189.050 1.00 137.98 121 GLY C N 1
ATOM 11703 C CA . GLY C 3 120 ? 156.767 111.029 190.175 1.00 137.98 121 GLY C CA 1
ATOM 11704 C C . GLY C 3 120 ? 157.497 110.802 191.488 1.00 137.98 121 GLY C C 1
ATOM 11705 O O . GLY C 3 120 ? 158.515 110.114 191.568 1.00 137.98 121 GLY C O 1
ATOM 11709 N N . THR C 3 121 ? 156.945 111.409 192.537 1.00 140.98 122 THR C N 1
ATOM 11710 C CA . THR C 3 121 ? 157.521 111.323 193.872 1.00 140.98 122 THR C CA 1
ATOM 11711 C C . THR C 3 121 ? 156.404 111.220 194.898 1.00 140.98 122 THR C C 1
ATOM 11712 O O . THR C 3 121 ? 155.366 111.866 194.758 1.00 140.98 122 THR C O 1
ATOM 11723 N N . GLN C 3 122 ? 156.622 110.407 195.926 1.00 144.72 123 GLN C N 1
ATOM 11724 C CA . GLN C 3 122 ? 155.628 110.206 196.971 1.00 144.72 123 GLN C CA 1
ATOM 11725 C C . GLN C 3 122 ? 155.876 111.186 198.110 1.00 144.72 123 GLN C C 1
ATOM 11726 O O . GLN C 3 122 ? 157.012 111.332 198.571 1.00 144.72 123 GLN C O 1
ATOM 11740 N N . VAL C 3 123 ? 154.817 111.858 198.559 1.00 145.80 124 VAL C N 1
ATOM 11741 C CA . VAL C 3 123 ? 154.889 112.799 199.668 1.00 145.80 124 VAL C CA 1
ATOM 11742 C C . VAL C 3 123 ? 153.827 112.411 200.684 1.00 145.80 124 VAL C C 1
ATOM 11743 O O . VAL C 3 123 ? 152.674 112.154 200.316 1.00 145.80 124 VAL C O 1
ATOM 11756 N N . THR C 3 124 ? 154.217 112.358 201.954 1.00 152.66 125 THR C N 1
ATOM 11757 C CA . THR C 3 124 ? 153.325 111.990 203.042 1.00 152.66 125 THR C CA 1
ATOM 11758 C C . THR C 3 124 ? 153.326 113.087 204.096 1.00 152.66 125 THR C C 1
ATOM 11759 O O . THR C 3 124 ? 154.381 113.622 204.451 1.00 152.66 125 THR C O 1
ATOM 11770 N N . VAL C 3 125 ? 152.137 113.413 204.595 1.00 156.47 126 VAL C N 1
ATOM 11771 C CA . VAL C 3 125 ? 151.951 114.430 205.621 1.00 156.47 126 VAL C CA 1
ATOM 11772 C C . VAL C 3 125 ? 151.411 113.745 206.867 1.00 156.47 126 VAL C C 1
ATOM 11773 O O . VAL C 3 125 ? 150.400 113.036 206.801 1.00 156.47 126 VAL C O 1
ATOM 11786 N N . SER C 3 126 ? 152.080 113.959 207.996 1.00 159.80 127 SER C N 1
ATOM 11787 C CA . SER C 3 126 ? 151.725 113.326 209.257 1.00 159.80 127 SER C CA 1
ATOM 11788 C C . SER C 3 126 ? 151.364 114.389 210.284 1.00 159.80 127 SER C C 1
ATOM 11789 O O . SER C 3 126 ? 152.013 115.436 210.363 1.00 159.80 127 SER C O 1
ATOM 11797 N N . SER C 3 127 ? 150.325 114.115 211.066 1.00 163.33 128 SER C N 1
ATOM 11798 C CA . SER C 3 127 ? 149.882 115.040 212.103 1.00 163.33 128 SER C CA 1
ATOM 11799 C C . SER C 3 127 ? 150.770 114.930 213.337 1.00 163.33 128 SER C C 1
ATOM 11800 O O . SER C 3 127 ? 150.905 115.884 214.103 1.00 163.33 128 SER C O 1
#